Protein AF-A0AAU4E8X6-F1 (afdb_monomer)

Secondary structure (DSSP, 8-state):
--TT----SS--S-PPPTTTTT-TT--TTSHHHHHHTT--GGGS-S-SGGGS-HHHHHHHHHHHHHHHHHHHHHHHTT-HHHHHHHHHHHHHHHHHHT-HHHHHHHHHHHHHHHHHTT-HHHHHHHHHHHHHHHHHHHHHHTTT--HHHHHHHHHHHHHHHHHHHHHHHHTT-HHHHHHHHHHHHHHHHHHHHS-TTSS-GGG--TT-HHHHHHHHHHHHHHHHTT-HHHHHHHHHHHHHHHHHTTT-TTTHHHHHHHHHHHHHHHHHHHHHTT-HHHHHHHHHHHHHHS-THHHHHHHHHHHHHHHHTT-HHHHHHHHHHHHHHHHHHT-HHHHHHHHHHHHHHHHHHT-HHHHHHHHHHHHHHHHHHT-HHHHHHHHHHHHHHHHHHT-HHHHHHHHHHHHHHHHHHT-HHHHHHHHHHHHHHHHHH-S-HHHHHHHHHHHHHHHHHHGGG-S-HHHHHHHIIIIIHHHHHHHHHHHHHHT-HHHHHHHHHHHHT--EEE------TT-PPPPS-----S---GGGHHHHHTTSSSS----------------PPPPPPP--BSS-EEEEEEE--EEEESSSS-PPPPPPPPP-EESS-EEEEEEEEEEEEES--S----PPPPPPPEESS-EEEEEEEEEEEEES--S-PPPPPPP--SS-EEEEEEEEEEEEES--S----------SS-BSEEEEEEEEEEE-----TTSTT------PPPPPPPP--SS---EE----EEEE-------PPPPP-----------------TT--HHHHHHHHHHHHHTT---TT---------SEEEPPPPPEE--SS---SHHHHHHHHHHHHT--PPP---EE-SPPPBTTB-EEEEEEEEESEEEEEEEESS-SS--EEEEEPHHHHHHHHHHHHHHSSSPPTT--HHHHHHHHTSTTTTTSHHHHHHHHHHHHHHH--HHHHHHHHHHHHH-SSPPEEEEE--GGGTT--GGG-B--SS--SS--GGGGGGG-SS--BHHHH-EEEEE--TT--BPPPBPS-S-EEEES---TT--TTSTT--SS-S--TTSHHHHHHHHHHHHS--BS--SSGGGTBS-S--SHHHHHHHHSS--SEEEEES-EEPPSSSBGGG-EE--S-BTTS--SSPPBTTB--EEHHHHHHSS----BSEEEEESTTTTGGGGSSB--SHHHHHHHTT-SEEEEESSPPPPTTSSTT--HHHHHHHHHHHHHHSS-HHHHHHHHHHHHHHHHHH---GGG-HHHHTTEEEEE-TTS---B--

Radius of gyration: 36.72 Å; Cα contacts (8 Å, |Δi|>4): 2200; chains: 1; bounding box: 107×90×87 Å

Mean predicted aligned error: 18.06 Å

Foldseek 3Di:
DPPDDFADPDFPPDDDDPVCPPFPLQDCLHPVNCVVVVHDNVVRDDDQRVVDHSVRLVVLVVVLVVLVVQLVVLLLLLLLVSNLVSLVVSLVSCVNSVHVLSNLQSLLVNLVSCVVLVVLVSNLVSLVVLVVVLVVVVVVCVVGRPVVSVVSSVVSNVSSLLSVLVSCLLLQVLVSNCVSLVVQLVLLVVLCPDDVPSDPPVSHDVLSLSNLVSLLSVLSSCFLQFHLVVSLVSLVVSLVSLVVCCVPPVCNVSSVVSNLSSLLSNLLSCLLVVNLVVSLVSLVVQLVVDDALRNLVSLQVNLVSCVVVVVLVSSLVSLVVSLVSCVVVSSLQVNLVSLQSNLLSCVLVPVLVSSLVSLVSSCVSCVVSVSLVSVLSSLLSQLSSCLSVVVNVSNVVSLVVSCVSQVVSLALVSNLLSLLSVLLSVVSVVPCLPVSLLSLLLSLLLLLQSLQSNLHVLQSLLSCVQGNLLSLLLNLLSCVVVVVQQVNVVVLLQQLQWAKAFDPDDPPPPPDDDDDDPDPPDDDDDPPVPVVVVPVPDDDDDDDDDDDDDDDDDDDDDDDDADEDAEEEEAAEEEDEDEAADEDDDDDADDADDEAEYAEEYEAYEYEYYYEEADEDEDDPDDDDHDAHAYNEEYEHYEYEYEYEYEYEYEDDDADDAHEYDYAYEDYEYEYEYEYEEDYDDDDDHDDYDYDYDYADYEYEYEYEYHYDDDDPPPVPPPPDDDDPDDDDDDDDPDDYDDYDYDYDYDYDDDDPDDDDDDDDDDDDDDDDDDPDDPPPPDDDPSSVVSSVSSSVSSSDPPSSSSGHRHDRDSIGTDSRAAEDQDPVDHRPCVVSSVVSCVSSVDDDDHHPYFYFDFDDDPQAKEKEWGWADSQWIKIKIDIPVDSPDIDIDTQHPVLLVQLLVLCQQQALFDDVVGDSLVSLVRNLDCLHLVNPVNLLLSLLSNPLRPPDPVNLVVLVVSLVVGPDFHEYEYAYALSCLLPLQQSHFRFPAHDPDDDSVCSVVRDPDRHTNLNRHFYAYAHNRNQAADAAAAADAAEAAALEDAPPADCPGPQHGQAPDDDCPDLLQVLQQVSVVVHAHPPGDPGSVCRHHDLPFDPVSLLVVQVHHHQEYEHAGAWDDDPDLDQQATFDRHSAAQPDDADAHDDVGGGTCWLSNLSPDSRQAHHQYYEDHYAQQSSLSSHSHRRTPQSSNRRRHHQKYKYFRGGARGQVSDPPARLVSVQSSQQVVLSVDDHSSVSLSVVLVVLVVVCVVPRHSNSGCSRRSRIHMHGNNRTRHNYDD

Nearest PDB structures (foldseek):
  6hc2-assembly1_C  TM=4.975E-01  e=1.294E-05  Homo sapiens
  6hc2-assembly4_S  TM=5.055E-01  e=1.606E-05  Homo sapiens
  4wnd-assembly1_A  TM=5.279E-01  e=1.523E-04  Homo sapiens
  4jhr-assembly1_B  TM=5.159E-01  e=9.287E-03  Mus musculus
  4jhr-assembly1_A  TM=5.094E-01  e=9.287E-03  Mus musculus

pLDDT: mean 70.42, std 24.62, range [20.58, 98.12]

Structure (mmCIF, N/CA/C/O backbone):
data_AF-A0AAU4E8X6-F1
#
_entry.id   AF-A0AAU4E8X6-F1
#
loop_
_atom_site.group_PDB
_atom_site.id
_atom_site.type_symbol
_atom_site.label_atom_id
_atom_site.label_alt_id
_atom_site.label_comp_id
_atom_site.label_asym_id
_atom_site.label_entity_id
_atom_site.label_seq_id
_atom_site.pdbx_PDB_ins_code
_atom_site.Cartn_x
_atom_site.Cartn_y
_atom_site.Cartn_z
_atom_site.occupancy
_atom_site.B_iso_or_equiv
_atom_site.auth_seq_id
_atom_site.auth_comp_id
_atom_site.auth_asym_id
_atom_site.auth_atom_id
_atom_site.pdbx_PDB_model_num
ATOM 1 N N . MET A 1 1 ? 26.676 28.604 -13.757 1.00 35.12 1 MET A N 1
ATOM 2 C CA . MET A 1 1 ? 27.349 29.887 -14.076 1.00 35.12 1 MET A CA 1
ATOM 3 C C . MET A 1 1 ? 27.686 29.966 -15.569 1.00 35.12 1 MET A C 1
ATOM 5 O O . MET A 1 1 ? 28.837 29.772 -15.925 1.00 35.12 1 MET A O 1
ATOM 9 N N . LEU A 1 2 ? 26.696 30.227 -16.430 1.00 41.59 2 LEU A N 1
ATOM 10 C CA . LEU A 1 2 ? 26.898 30.715 -17.811 1.00 41.59 2 LEU A CA 1
ATOM 11 C C . LEU A 1 2 ? 25.705 31.579 -18.291 1.00 41.59 2 LEU A C 1
ATOM 13 O O . LEU A 1 2 ? 25.501 31.774 -19.480 1.00 41.59 2 LEU A O 1
ATOM 17 N N . ALA A 1 3 ? 24.921 32.132 -17.360 1.00 33.41 3 ALA A N 1
ATOM 18 C CA . ALA A 1 3 ? 23.996 33.209 -17.692 1.00 33.41 3 ALA A CA 1
ATOM 19 C C . ALA A 1 3 ? 24.801 34.517 -17.778 1.00 33.41 3 ALA A C 1
ATOM 21 O O . ALA A 1 3 ? 25.532 34.828 -16.836 1.00 33.41 3 ALA A O 1
ATOM 22 N N . GLY A 1 4 ? 24.667 35.266 -18.876 1.00 41.19 4 GLY A N 1
ATOM 23 C CA . GLY A 1 4 ? 25.175 36.641 -18.970 1.00 41.19 4 GLY A CA 1
ATOM 24 C C . GLY A 1 4 ? 26.539 36.863 -19.636 1.00 41.19 4 GLY A C 1
ATOM 25 O O . GLY A 1 4 ? 27.145 37.899 -19.379 1.00 41.19 4 GLY A O 1
ATOM 26 N N . PHE A 1 5 ? 27.022 35.966 -20.504 1.00 44.84 5 PHE A N 1
ATOM 27 C CA . PHE A 1 5 ? 27.976 36.388 -21.542 1.00 44.84 5 PHE A CA 1
ATOM 28 C C . PHE A 1 5 ? 27.194 36.806 -22.797 1.00 44.84 5 PHE A C 1
ATOM 30 O O . PHE A 1 5 ? 26.337 36.035 -23.234 1.00 44.84 5 PHE A O 1
ATOM 37 N N . PRO A 1 6 ? 27.459 37.989 -23.383 1.00 41.69 6 PRO A N 1
ATOM 38 C CA . PRO A 1 6 ? 26.945 38.307 -24.708 1.00 41.69 6 PRO A CA 1
ATOM 39 C C . PRO A 1 6 ? 27.606 37.382 -25.746 1.00 41.69 6 PRO A C 1
ATOM 41 O O . PRO A 1 6 ? 28.683 36.825 -25.477 1.00 41.69 6 PRO A O 1
ATOM 44 N N . PRO A 1 7 ? 27.039 37.256 -26.958 1.00 42.72 7 PRO A N 1
ATOM 45 C CA . PRO A 1 7 ? 27.847 36.806 -28.079 1.00 42.72 7 PRO A CA 1
ATOM 46 C C . PRO A 1 7 ? 28.985 37.804 -28.275 1.00 42.72 7 PRO A C 1
ATOM 48 O O . PRO A 1 7 ? 28.981 38.926 -27.750 1.00 42.72 7 PRO A O 1
ATOM 51 N N . PRO A 1 8 ? 29.861 37.478 -29.213 1.00 44.38 8 PRO A N 1
ATOM 52 C CA . PRO A 1 8 ? 30.135 38.533 -30.157 1.00 44.38 8 PRO A CA 1
ATOM 53 C C . PRO A 1 8 ? 30.053 38.035 -31.600 1.00 44.38 8 PRO A C 1
ATOM 55 O O . PRO A 1 8 ? 30.660 37.044 -31.996 1.00 44.38 8 PRO A O 1
ATOM 58 N N . LEU A 1 9 ? 29.379 38.841 -32.423 1.00 45.97 9 LEU A N 1
ATOM 59 C CA . LEU A 1 9 ? 29.583 38.880 -33.876 1.00 45.97 9 LEU A CA 1
ATOM 60 C C . LEU A 1 9 ? 30.996 39.415 -34.241 1.00 45.97 9 LEU A C 1
ATOM 62 O O . LEU A 1 9 ? 31.326 39.570 -35.413 1.00 45.97 9 LEU A O 1
ATOM 66 N N . THR A 1 10 ? 31.833 39.687 -33.233 1.00 45.53 10 THR A N 1
ATOM 67 C CA . THR A 1 10 ? 33.219 40.163 -33.289 1.00 45.53 10 THR A CA 1
ATOM 68 C C . THR A 1 10 ? 34.144 39.198 -32.524 1.00 45.53 10 THR A C 1
ATOM 70 O O . THR A 1 10 ? 34.026 39.093 -31.309 1.00 45.53 10 THR A O 1
ATOM 73 N N . PRO A 1 11 ? 35.094 38.493 -33.164 1.00 45.41 11 PRO A N 1
ATOM 74 C CA . PRO A 1 11 ? 36.005 37.591 -32.446 1.00 45.41 11 PRO A CA 1
ATOM 75 C C . PRO A 1 11 ? 36.809 38.330 -31.352 1.00 45.41 11 PRO A C 1
ATOM 77 O O . PRO A 1 11 ? 36.960 39.551 -31.439 1.00 45.41 11 PRO A O 1
ATOM 80 N N . PRO A 1 12 ? 37.341 37.622 -30.332 1.00 47.00 12 PRO A N 1
ATOM 81 C CA . PRO A 1 12 ? 38.091 38.249 -29.238 1.00 47.00 12 PRO A CA 1
ATOM 82 C C . PRO A 1 12 ? 39.259 39.112 -29.745 1.00 47.00 12 PRO A C 1
ATOM 84 O O . PRO A 1 12 ? 39.863 38.795 -30.769 1.00 47.00 12 PRO A O 1
ATOM 87 N N . ASP A 1 13 ? 39.631 40.149 -28.978 1.00 46.66 13 ASP A N 1
ATOM 88 C CA . ASP A 1 13 ? 40.619 41.208 -29.304 1.00 46.66 13 ASP A CA 1
ATOM 89 C C . ASP A 1 13 ? 42.073 40.739 -29.586 1.00 46.66 13 ASP A C 1
ATOM 91 O O . ASP A 1 13 ? 43.019 41.531 -29.591 1.00 46.66 13 ASP A O 1
ATOM 95 N N . ARG A 1 14 ? 42.295 39.439 -29.794 1.00 51.38 14 ARG A N 1
ATOM 96 C CA . ARG A 1 14 ? 43.574 38.822 -30.154 1.00 51.38 14 ARG A CA 1
ATOM 97 C C . ARG A 1 14 ? 43.381 37.889 -31.355 1.00 51.38 14 ARG A C 1
ATOM 99 O O . ARG A 1 14 ? 43.129 36.701 -31.150 1.00 51.38 14 ARG A O 1
ATOM 106 N N . PRO A 1 15 ? 43.502 38.391 -32.598 1.00 52.84 15 PRO A N 1
ATOM 107 C CA . PRO A 1 15 ? 43.502 37.526 -33.771 1.00 52.84 15 PRO A CA 1
ATOM 108 C C . PRO A 1 15 ? 44.678 36.540 -33.723 1.00 52.84 15 PRO A C 1
ATOM 110 O O . PRO A 1 15 ? 45.745 36.852 -33.188 1.00 52.84 15 PRO A O 1
ATOM 113 N N . LEU A 1 16 ? 44.492 35.361 -34.325 1.00 53.66 16 LEU A N 1
ATOM 114 C CA . LEU A 1 16 ? 45.598 34.449 -34.623 1.00 53.66 16 LEU A CA 1
ATOM 115 C C . LEU A 1 16 ? 46.654 35.169 -35.485 1.00 53.66 16 LEU A C 1
ATOM 117 O O . LEU A 1 16 ? 46.298 36.035 -36.292 1.00 53.66 16 LEU A O 1
ATOM 121 N N . PRO A 1 17 ? 47.946 34.825 -35.344 1.00 55.97 17 PRO A N 1
ATOM 122 C CA . PRO A 1 17 ? 48.989 35.434 -36.156 1.00 55.97 17 PRO A CA 1
ATOM 123 C C . PRO A 1 17 ? 48.776 35.103 -37.648 1.00 55.97 17 PRO A C 1
ATOM 125 O O . PRO A 1 17 ? 48.235 34.034 -37.956 1.00 55.97 17 PRO A O 1
ATOM 128 N N . PRO A 1 18 ? 49.189 35.976 -38.589 1.00 58.94 18 PRO A N 1
ATOM 129 C CA . PRO A 1 18 ? 48.914 35.795 -40.017 1.00 58.94 18 PRO A CA 1
ATOM 130 C C . PRO A 1 18 ? 49.424 34.473 -40.604 1.00 58.94 18 PRO A C 1
ATOM 132 O O . PRO A 1 18 ? 48.862 33.998 -41.582 1.00 58.94 18 PRO A O 1
ATOM 135 N N . GLU A 1 19 ? 50.451 33.856 -40.010 1.00 57.16 19 GLU A N 1
ATOM 136 C CA . GLU A 1 19 ? 50.973 32.553 -40.441 1.00 57.16 19 GLU A CA 1
ATOM 137 C C . GLU A 1 19 ? 50.063 31.365 -40.063 1.00 57.16 19 GLU A C 1
ATOM 139 O O . GLU A 1 19 ? 50.209 30.284 -40.630 1.00 57.16 19 GLU A O 1
ATOM 144 N N . LEU A 1 20 ? 49.130 31.550 -39.120 1.00 54.31 20 LEU A N 1
ATOM 145 C CA . LEU A 1 20 ? 48.093 30.573 -38.749 1.00 54.31 20 LEU A CA 1
ATOM 146 C C . LEU A 1 20 ? 46.707 30.946 -39.310 1.00 54.31 20 LEU A C 1
ATOM 148 O O . LEU A 1 20 ? 45.815 30.099 -39.378 1.00 54.31 20 LEU A O 1
ATOM 152 N N . ALA A 1 21 ? 46.518 32.199 -39.730 1.00 50.53 21 ALA A N 1
ATOM 153 C CA . ALA A 1 21 ? 45.272 32.696 -40.300 1.00 50.53 21 ALA A CA 1
ATOM 154 C C . ALA A 1 21 ? 44.997 32.067 -41.681 1.00 50.53 21 ALA A C 1
ATOM 156 O O . ALA A 1 21 ? 45.558 32.478 -42.695 1.00 50.53 21 ALA A O 1
ATOM 157 N N . GLY A 1 22 ? 44.104 31.074 -41.709 1.00 50.12 22 GLY A N 1
ATOM 158 C CA . GLY A 1 22 ? 43.701 30.349 -42.920 1.00 50.12 22 GLY A CA 1
ATOM 159 C C . GLY A 1 22 ? 43.987 28.846 -42.891 1.00 50.12 22 GLY A C 1
ATOM 160 O O . GLY A 1 22 ? 43.595 28.153 -43.819 1.00 50.12 22 GLY A O 1
ATOM 161 N N . SER A 1 23 ? 44.629 28.314 -41.844 1.00 54.94 23 SER A N 1
ATOM 162 C CA . SER A 1 23 ? 44.832 26.868 -41.706 1.00 54.94 23 SER A CA 1
ATOM 163 C C . SER A 1 23 ? 43.697 26.219 -40.909 1.00 54.94 23 SER A C 1
ATOM 165 O O . SER A 1 23 ? 43.648 26.325 -39.683 1.00 54.94 23 SER A O 1
ATOM 167 N N . SER A 1 24 ? 42.806 25.499 -41.596 1.00 53.38 24 SER A N 1
ATOM 168 C CA . SER A 1 24 ? 41.672 24.790 -40.981 1.00 53.38 24 SER A CA 1
ATOM 169 C C . SER A 1 24 ? 42.073 23.702 -39.967 1.00 53.38 24 SER A C 1
ATOM 171 O O . SER A 1 24 ? 41.243 23.285 -39.165 1.00 53.38 24 SER A O 1
ATOM 173 N N . SER A 1 25 ? 43.335 23.252 -39.975 1.00 52.50 25 SER A N 1
ATOM 174 C CA . SER A 1 25 ? 43.870 22.200 -39.096 1.00 52.50 25 SER A CA 1
ATOM 175 C C . SER A 1 25 ? 44.440 22.691 -37.752 1.00 52.50 25 SER A C 1
ATOM 177 O O . SER A 1 25 ? 44.902 21.879 -36.948 1.00 52.50 25 SER A O 1
ATOM 179 N N . HIS A 1 26 ? 44.398 23.999 -37.470 1.00 57.00 26 HIS A N 1
ATOM 180 C CA . HIS A 1 26 ? 44.952 24.608 -36.251 1.00 57.00 26 HIS A CA 1
ATOM 181 C C . HIS A 1 26 ? 43.859 25.042 -35.246 1.00 57.00 26 HIS A C 1
ATOM 183 O O . HIS A 1 26 ? 43.636 26.232 -35.033 1.00 57.00 26 HIS A O 1
ATOM 189 N N . GLY A 1 27 ? 43.187 24.074 -34.607 1.00 54.00 27 GLY A N 1
ATOM 190 C CA . GLY A 1 27 ? 42.225 24.320 -33.511 1.00 54.00 27 GLY A CA 1
ATOM 191 C C . GLY A 1 27 ? 42.882 24.734 -32.181 1.00 54.00 27 GLY A C 1
ATOM 192 O O . GLY A 1 27 ? 44.102 24.674 -32.047 1.00 54.00 27 GLY A O 1
ATOM 193 N N . TYR A 1 28 ? 42.102 25.134 -31.166 1.00 54.12 28 TYR A N 1
ATOM 194 C CA . TYR A 1 28 ? 42.648 25.689 -29.911 1.00 54.12 28 TYR A CA 1
ATOM 195 C C . TYR A 1 28 ? 43.607 24.752 -29.136 1.00 54.12 28 TYR A C 1
ATOM 197 O O . TYR A 1 28 ? 44.622 25.213 -28.609 1.00 54.12 28 TYR A O 1
ATOM 205 N N . ASN A 1 29 ? 43.345 23.442 -29.116 1.00 51.66 29 ASN A N 1
ATOM 206 C CA . ASN A 1 29 ? 44.218 22.447 -28.473 1.00 51.66 29 ASN A CA 1
ATOM 207 C C . ASN A 1 29 ? 45.586 22.281 -29.179 1.00 51.66 29 ASN A C 1
ATOM 209 O O . ASN A 1 29 ? 46.532 21.733 -28.603 1.00 51.66 29 ASN A O 1
ATOM 213 N N . CYS A 1 30 ? 45.732 22.806 -30.403 1.00 60.72 30 CYS A N 1
ATOM 214 C CA . CYS A 1 30 ? 46.966 22.741 -31.169 1.00 60.72 30 CYS A CA 1
ATOM 215 C C . CYS A 1 30 ? 48.140 23.370 -30.407 1.00 60.72 30 CYS A C 1
ATOM 217 O O . CYS A 1 30 ? 48.112 24.537 -30.003 1.00 60.72 30 CYS A O 1
ATOM 219 N N . ARG A 1 31 ? 49.258 22.637 -30.337 1.00 62.06 31 ARG A N 1
ATOM 220 C CA . ARG A 1 31 ? 50.497 23.105 -29.701 1.00 62.06 31 ARG A CA 1
ATOM 221 C C . ARG A 1 31 ? 50.986 24.455 -30.232 1.00 62.06 31 ARG A C 1
ATOM 223 O O . ARG A 1 31 ? 51.535 25.228 -29.451 1.00 62.06 31 ARG A O 1
ATOM 230 N N . CYS A 1 32 ? 50.797 24.754 -31.518 1.00 64.06 32 CYS A N 1
ATOM 231 C CA . CYS A 1 32 ? 51.169 26.038 -32.120 1.00 64.06 32 CYS A CA 1
ATOM 232 C C . CYS A 1 32 ? 50.355 27.200 -31.525 1.00 64.06 32 CYS A C 1
ATOM 234 O O . CYS A 1 32 ? 50.928 28.231 -31.178 1.00 64.06 32 CYS A O 1
ATOM 236 N N . VAL A 1 33 ? 49.046 27.000 -31.332 1.00 61.94 33 VAL A N 1
ATOM 237 C CA . VAL A 1 33 ? 48.128 27.983 -30.734 1.00 61.94 33 VAL A CA 1
ATOM 238 C C . VAL A 1 33 ? 48.416 28.142 -29.238 1.00 61.94 33 VAL A C 1
ATOM 240 O O . VAL A 1 33 ? 48.616 29.259 -28.761 1.00 61.94 33 VAL A O 1
ATOM 243 N N . ALA A 1 34 ? 48.558 27.035 -28.503 1.00 61.88 34 ALA A N 1
ATOM 244 C CA . ALA A 1 34 ? 48.903 27.064 -27.081 1.00 61.88 34 ALA A CA 1
ATOM 245 C C . ALA A 1 34 ? 50.251 27.771 -26.819 1.00 61.88 34 ALA A C 1
ATOM 247 O O . ALA A 1 34 ? 50.362 28.594 -25.909 1.00 61.88 34 ALA A O 1
ATOM 248 N N . THR A 1 35 ? 51.260 27.508 -27.660 1.00 63.62 35 THR A N 1
ATOM 249 C CA . THR A 1 35 ? 52.586 28.147 -27.574 1.00 63.62 35 THR A CA 1
ATOM 250 C C . THR A 1 35 ? 52.518 29.644 -27.888 1.00 63.62 35 THR A C 1
ATOM 252 O O . THR A 1 35 ? 53.163 30.430 -27.197 1.00 63.62 35 THR A O 1
ATOM 255 N N . TYR A 1 36 ? 51.711 30.058 -28.874 1.00 62.41 36 TYR A N 1
ATOM 256 C CA . TYR A 1 36 ? 51.493 31.473 -29.205 1.00 62.41 36 TYR A CA 1
ATOM 257 C C . TYR A 1 36 ? 50.908 32.264 -28.023 1.00 62.41 36 TYR A C 1
ATOM 259 O O . TYR A 1 36 ? 51.360 33.370 -27.731 1.00 62.41 36 TYR A O 1
ATOM 267 N N . PHE A 1 37 ? 49.970 31.670 -27.279 1.00 61.84 37 PHE A N 1
ATOM 268 C CA . PHE A 1 37 ? 49.402 32.270 -26.066 1.00 61.84 37 PHE A CA 1
ATOM 269 C C . PHE A 1 37 ? 50.262 32.089 -24.798 1.00 61.84 37 PHE A C 1
ATOM 271 O O . PHE A 1 37 ? 49.834 32.475 -23.710 1.00 61.84 37 PHE A O 1
ATOM 278 N N . GLY A 1 38 ? 51.477 31.536 -24.908 1.00 58.34 38 GLY A N 1
ATOM 279 C CA . GLY A 1 38 ? 52.396 31.352 -23.777 1.00 58.34 38 GLY A CA 1
ATOM 280 C C . GLY A 1 38 ? 51.980 30.259 -22.785 1.00 58.34 38 GLY A C 1
ATOM 281 O O . GLY A 1 38 ? 52.474 30.229 -21.656 1.00 58.34 38 GLY A O 1
ATOM 282 N N . LEU A 1 39 ? 51.075 29.361 -23.181 1.00 59.69 39 LEU A N 1
ATOM 283 C CA . LEU A 1 39 ? 50.635 28.228 -22.369 1.00 59.69 39 LEU A CA 1
ATOM 284 C C . LEU A 1 39 ? 51.680 27.106 -22.432 1.00 59.69 39 LEU A C 1
ATOM 286 O O . LEU A 1 39 ? 52.252 26.837 -23.486 1.00 59.69 39 LEU A O 1
ATOM 290 N N . ASN A 1 40 ? 51.927 26.420 -21.311 1.00 54.88 40 ASN A N 1
ATOM 291 C CA . ASN A 1 40 ? 52.884 25.313 -21.276 1.00 54.88 40 ASN A CA 1
ATOM 292 C C . ASN A 1 40 ? 52.321 24.093 -22.041 1.00 54.88 40 ASN A C 1
ATOM 294 O O . ASN A 1 40 ? 51.350 23.491 -21.571 1.00 54.88 40 ASN A O 1
ATOM 298 N N . PRO A 1 41 ? 52.925 23.682 -23.174 1.00 51.75 41 PRO A N 1
ATOM 299 C CA . PRO A 1 41 ? 52.357 22.645 -24.028 1.00 51.75 41 PRO A CA 1
ATOM 300 C C . PRO A 1 41 ? 52.475 21.227 -23.455 1.00 51.75 41 PRO A C 1
ATOM 302 O O . PRO A 1 41 ? 51.824 20.326 -23.967 1.00 51.75 41 PRO A O 1
ATOM 305 N N . ALA A 1 42 ? 53.260 21.001 -22.394 1.00 46.88 42 ALA A N 1
ATOM 306 C CA . ALA A 1 42 ? 53.592 19.665 -21.880 1.00 46.88 42 ALA A CA 1
ATOM 307 C C . ALA A 1 42 ? 52.416 18.856 -21.275 1.00 46.88 42 ALA A C 1
ATOM 309 O O . ALA A 1 42 ? 52.634 17.756 -20.772 1.00 46.88 42 ALA A O 1
ATOM 310 N N . ARG A 1 43 ? 51.185 19.389 -21.285 1.00 50.41 43 ARG A N 1
ATOM 311 C CA . ARG A 1 43 ? 49.953 18.660 -20.920 1.00 50.41 43 ARG A CA 1
ATOM 312 C C . ARG A 1 43 ? 49.111 18.213 -22.118 1.00 50.41 43 ARG A C 1
ATOM 314 O O . ARG A 1 43 ? 48.202 17.414 -21.923 1.00 50.41 43 ARG A O 1
ATOM 321 N N . TYR A 1 44 ? 49.400 18.708 -23.318 1.00 50.91 44 TYR A N 1
ATOM 322 C CA . TYR A 1 44 ? 48.745 18.278 -24.551 1.00 50.91 44 TYR A CA 1
ATOM 323 C C . TYR A 1 44 ? 49.618 17.196 -25.199 1.00 50.91 44 TYR A C 1
ATOM 325 O O . TYR A 1 44 ? 50.838 17.355 -25.282 1.00 50.91 44 TYR A O 1
ATOM 333 N N . GLY A 1 45 ? 49.005 16.068 -25.571 1.00 50.66 45 GLY A N 1
ATOM 334 C CA . GLY A 1 45 ? 49.710 14.877 -26.059 1.00 50.66 45 GLY A CA 1
ATOM 335 C C . GLY A 1 45 ? 50.483 15.099 -27.364 1.00 50.66 45 GLY A C 1
ATOM 336 O O . GLY A 1 45 ? 50.391 16.151 -27.997 1.00 50.66 45 GLY A O 1
ATOM 337 N N . GLU A 1 46 ? 51.258 14.096 -27.782 1.00 45.25 46 GLU A N 1
ATOM 338 C CA . GLU A 1 46 ? 52.100 14.170 -28.984 1.00 45.25 46 GLU A CA 1
ATOM 339 C C . GLU A 1 46 ? 51.271 14.172 -30.291 1.00 45.25 46 GLU A C 1
ATOM 341 O O . GLU A 1 46 ? 51.081 13.145 -30.928 1.00 45.25 46 GLU A O 1
ATOM 346 N N . LEU A 1 47 ? 50.788 15.370 -30.649 1.00 58.34 47 LEU A N 1
ATOM 347 C CA . LEU A 1 47 ? 50.388 15.903 -31.964 1.00 58.34 47 LEU A CA 1
ATOM 348 C C . LEU A 1 47 ? 49.826 14.951 -33.043 1.00 58.34 47 LEU A C 1
ATOM 350 O O . LEU A 1 47 ? 50.578 14.192 -33.654 1.00 58.34 47 LEU A O 1
ATOM 354 N N . PRO A 1 48 ? 48.566 15.192 -33.461 1.00 57.09 48 PRO A N 1
ATOM 355 C CA . PRO A 1 48 ? 48.098 14.788 -34.789 1.00 57.09 48 PRO A CA 1
ATOM 356 C C . PRO A 1 48 ? 47.630 15.949 -35.699 1.00 57.09 48 PRO A C 1
ATOM 358 O O . PRO A 1 48 ? 48.018 15.985 -36.867 1.00 57.09 48 PRO A O 1
ATOM 361 N N . ALA A 1 49 ? 46.838 16.914 -35.209 1.00 58.75 49 ALA A N 1
ATOM 362 C CA . ALA A 1 49 ? 46.071 17.817 -36.080 1.00 58.75 49 ALA A CA 1
ATOM 363 C C . ALA A 1 49 ? 46.920 18.810 -36.901 1.00 58.75 49 ALA A C 1
ATOM 365 O O . ALA A 1 49 ? 46.744 18.912 -38.112 1.00 58.75 49 ALA A O 1
ATOM 366 N N . CYS A 1 50 ? 47.894 19.495 -36.291 1.00 60.97 50 CYS A N 1
ATOM 367 C CA . CYS A 1 50 ? 48.689 20.522 -36.989 1.00 60.97 50 CYS A CA 1
ATOM 368 C C . CYS A 1 50 ? 49.728 19.979 -37.981 1.00 60.97 50 CYS A C 1
ATOM 370 O O . CYS A 1 50 ? 50.391 20.755 -38.664 1.00 60.97 50 CYS A O 1
ATOM 372 N N . SER A 1 51 ? 49.902 18.657 -38.039 1.00 66.88 51 SER A N 1
ATOM 373 C CA . SER A 1 51 ? 50.671 17.976 -39.086 1.00 66.88 51 SER A CA 1
ATOM 374 C C . SER A 1 51 ? 49.825 17.584 -40.301 1.00 66.88 51 SER A C 1
ATOM 376 O O . SER A 1 51 ? 50.390 17.126 -41.289 1.00 66.88 51 SER A O 1
ATOM 378 N N . LEU A 1 52 ? 48.500 17.763 -40.248 1.00 70.19 52 LEU A N 1
ATOM 379 C CA . LEU A 1 52 ? 47.597 17.490 -41.365 1.00 70.19 52 LEU A CA 1
ATOM 380 C C . LEU A 1 52 ? 47.557 18.674 -42.333 1.00 70.19 52 LEU A C 1
ATOM 382 O O . LEU A 1 52 ? 47.401 19.833 -41.928 1.00 70.19 52 LEU A O 1
ATOM 386 N N . THR A 1 53 ? 47.603 18.366 -43.627 1.00 78.38 53 THR A N 1
ATOM 387 C CA . THR A 1 53 ? 47.187 19.310 -44.666 1.00 78.38 53 THR A CA 1
ATOM 388 C C . THR A 1 53 ? 45.686 19.593 -44.568 1.00 78.38 53 THR A C 1
ATOM 390 O O . THR A 1 53 ? 44.911 18.801 -44.033 1.00 78.38 53 THR A O 1
ATOM 393 N N . GLU A 1 54 ? 45.248 20.717 -45.135 1.00 70.81 54 GLU A N 1
ATOM 394 C CA . GLU A 1 54 ? 43.830 21.096 -45.176 1.00 70.81 54 GLU A CA 1
ATOM 395 C C . GLU A 1 54 ? 42.942 20.016 -45.822 1.00 70.81 54 GLU A C 1
ATOM 397 O O . GLU A 1 54 ? 41.839 19.757 -45.339 1.00 70.81 54 GLU A O 1
ATOM 402 N N . ALA A 1 55 ? 43.436 19.338 -46.863 1.00 78.50 55 ALA A N 1
ATOM 403 C CA . ALA A 1 55 ? 42.725 18.246 -47.526 1.00 78.50 55 ALA A CA 1
ATOM 404 C C . ALA A 1 55 ? 42.600 16.994 -46.637 1.00 78.50 55 ALA A C 1
ATOM 406 O O . ALA A 1 55 ? 41.541 16.371 -46.603 1.00 78.50 55 ALA A O 1
ATOM 407 N N . GLU A 1 56 ? 43.647 16.641 -45.885 1.00 80.81 56 GLU A N 1
ATOM 408 C CA . GLU A 1 56 ? 43.608 15.523 -44.933 1.00 80.81 56 GLU A CA 1
ATOM 409 C C . GLU A 1 56 ? 42.691 15.828 -43.743 1.00 80.81 56 GLU A C 1
ATOM 411 O O .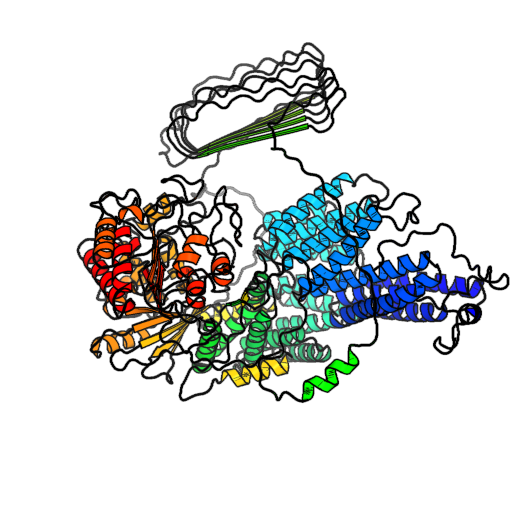 GLU A 1 56 ? 41.927 14.960 -43.324 1.00 80.81 56 GLU A O 1
ATOM 416 N N . TYR A 1 57 ? 42.710 17.064 -43.232 1.00 79.75 57 TYR A N 1
ATOM 417 C CA . TYR A 1 57 ? 41.819 17.499 -42.154 1.00 79.75 57 TYR A CA 1
ATOM 418 C C . TYR A 1 57 ? 40.344 17.434 -42.579 1.00 79.75 57 TYR A C 1
ATOM 420 O O . TYR A 1 57 ? 39.533 16.816 -41.891 1.00 79.75 57 TYR A O 1
ATOM 428 N N . HIS A 1 58 ? 39.996 17.996 -43.744 1.00 81.31 58 HIS A N 1
ATOM 429 C CA . HIS A 1 58 ? 38.632 17.912 -44.278 1.00 81.31 58 HIS A CA 1
ATOM 430 C C . HIS A 1 58 ? 38.215 16.466 -44.583 1.00 81.31 58 HIS A C 1
ATOM 432 O O . HIS A 1 58 ? 37.085 16.090 -44.279 1.00 81.31 58 HIS A O 1
ATOM 438 N N . GLY A 1 59 ? 39.115 15.636 -45.123 1.00 87.12 59 GLY A N 1
ATOM 439 C CA . GLY A 1 59 ? 38.841 14.218 -45.372 1.00 87.12 59 GLY A CA 1
ATOM 440 C C . GLY A 1 59 ? 38.496 13.446 -44.095 1.00 87.12 59 GLY A C 1
ATOM 441 O O . GLY A 1 59 ? 37.521 12.700 -44.076 1.00 87.12 59 GLY A O 1
ATOM 442 N N . LEU A 1 60 ? 39.239 13.677 -43.008 1.00 87.19 60 LEU A N 1
ATOM 443 C CA . LEU A 1 60 ? 38.960 13.071 -41.700 1.00 87.19 60 LEU A CA 1
ATOM 444 C C . LEU A 1 60 ? 37.689 13.619 -41.041 1.00 87.19 60 LEU A C 1
ATOM 446 O O . LEU A 1 60 ? 37.020 12.882 -40.319 1.00 87.19 60 LEU A O 1
ATOM 450 N N . LEU A 1 61 ? 37.337 14.884 -41.286 1.00 83.81 61 LEU A N 1
ATOM 451 C CA . LEU A 1 61 ? 36.089 15.470 -40.796 1.00 83.81 61 LEU A CA 1
ATOM 452 C C . LEU A 1 61 ? 34.867 14.856 -41.499 1.00 83.81 61 LEU A C 1
ATOM 454 O O . LEU A 1 61 ? 33.894 14.515 -40.831 1.00 83.81 61 LEU A O 1
ATOM 458 N N . VAL A 1 62 ? 34.938 14.647 -42.820 1.00 90.38 62 VAL A N 1
ATOM 459 C CA . VAL A 1 62 ? 33.912 13.905 -43.578 1.00 90.38 62 VAL A CA 1
ATOM 460 C C . VAL A 1 62 ? 33.831 12.454 -43.094 1.00 90.38 62 VAL A C 1
ATOM 462 O O . VAL A 1 62 ? 32.739 11.987 -42.785 1.00 90.38 62 VAL A O 1
ATOM 465 N N . GLU A 1 63 ? 34.971 11.774 -42.909 1.00 93.31 63 GLU A N 1
ATOM 466 C CA . GLU A 1 63 ? 35.004 10.413 -42.350 1.00 93.31 63 GLU A CA 1
ATOM 467 C C . GLU A 1 63 ? 34.336 10.346 -40.963 1.00 93.31 63 GLU A C 1
ATOM 469 O O . GLU A 1 63 ? 33.611 9.397 -40.675 1.00 93.31 63 GLU A O 1
ATOM 474 N N . ALA A 1 64 ? 34.532 11.354 -40.105 1.00 88.62 64 ALA A N 1
ATOM 475 C CA . ALA A 1 64 ? 33.899 11.408 -38.787 1.00 88.62 64 ALA A CA 1
ATOM 476 C C . ALA A 1 64 ? 32.369 11.572 -38.868 1.00 88.62 64 ALA A C 1
ATOM 478 O O . ALA A 1 64 ? 31.656 10.934 -38.091 1.00 88.62 64 ALA A O 1
ATOM 479 N N . VAL A 1 65 ? 31.862 12.369 -39.817 1.00 89.56 65 VAL A N 1
ATOM 480 C CA . VAL A 1 65 ? 30.417 12.524 -40.072 1.00 89.56 65 VAL A CA 1
ATOM 481 C C . VAL A 1 65 ? 29.813 11.228 -40.619 1.00 89.56 65 VAL A C 1
ATOM 483 O O . VAL A 1 65 ? 28.787 10.780 -40.108 1.00 89.56 65 VAL A O 1
ATOM 486 N N . ASP A 1 66 ? 30.469 10.580 -41.585 1.00 92.19 66 ASP A N 1
ATOM 487 C CA . ASP A 1 66 ? 30.025 9.294 -42.140 1.00 92.19 66 ASP A CA 1
ATOM 488 C C . ASP A 1 66 ? 29.997 8.196 -41.061 1.00 92.19 66 ASP A C 1
ATOM 490 O O . ASP A 1 66 ? 29.028 7.442 -40.951 1.00 92.19 66 ASP A O 1
ATOM 494 N N . VAL A 1 67 ? 31.029 8.138 -40.209 1.00 93.75 67 VAL A N 1
ATOM 495 C CA . VAL A 1 67 ? 31.099 7.210 -39.069 1.00 93.75 67 VAL A CA 1
ATOM 496 C C . VAL A 1 67 ? 30.006 7.500 -38.038 1.00 93.75 67 VAL A C 1
ATOM 498 O O . VAL A 1 67 ? 29.409 6.550 -37.533 1.00 93.75 67 VAL A O 1
ATOM 501 N N . GLN A 1 68 ? 29.686 8.767 -37.745 1.00 91.69 68 GLN A N 1
ATOM 502 C CA . GLN A 1 68 ? 28.568 9.099 -36.853 1.00 91.69 68 GLN A CA 1
ATOM 503 C C . GLN A 1 68 ? 27.212 8.726 -37.475 1.00 91.69 68 GLN A C 1
ATOM 505 O O . GLN A 1 68 ? 26.339 8.210 -36.778 1.00 91.69 68 GLN A O 1
ATOM 510 N N . GLY A 1 69 ? 27.029 8.942 -38.781 1.00 90.75 69 GLY A N 1
ATOM 511 C CA . GLY A 1 69 ? 25.824 8.534 -39.509 1.00 90.75 69 GLY A CA 1
ATOM 512 C C . GLY A 1 69 ? 25.625 7.015 -39.509 1.00 90.75 69 GLY A C 1
ATOM 513 O O . GLY A 1 69 ? 24.512 6.533 -39.297 1.00 90.75 69 GLY A O 1
ATOM 514 N N . GLU A 1 70 ? 26.708 6.251 -39.674 1.00 92.44 70 GLU A N 1
ATOM 515 C CA . GLU A 1 70 ? 26.706 4.794 -39.517 1.00 92.44 70 GLU A CA 1
ATOM 516 C C . GLU A 1 70 ? 26.368 4.387 -38.076 1.00 92.44 70 GLU A C 1
ATOM 518 O O . GLU A 1 70 ? 25.472 3.573 -37.861 1.00 92.44 70 GLU A O 1
ATOM 523 N N . ALA A 1 71 ? 27.023 4.996 -37.081 1.00 91.06 71 ALA A N 1
ATOM 524 C CA . ALA A 1 71 ? 26.792 4.714 -35.666 1.00 91.06 71 ALA A CA 1
ATOM 525 C C . ALA A 1 71 ? 25.328 4.950 -35.258 1.00 91.06 71 ALA A C 1
ATOM 527 O O . ALA A 1 71 ? 24.733 4.095 -34.603 1.00 91.06 71 ALA A O 1
ATOM 528 N N . LYS A 1 72 ? 24.719 6.052 -35.718 1.00 88.12 72 LYS A N 1
ATOM 529 C CA . LYS A 1 72 ? 23.302 6.373 -35.487 1.00 88.12 72 LYS A CA 1
ATOM 530 C C . LYS A 1 72 ? 22.352 5.392 -36.175 1.00 88.12 72 LYS A C 1
ATOM 532 O O . LYS A 1 72 ? 21.326 5.044 -35.596 1.00 88.12 72 LYS A O 1
ATOM 537 N N . ARG A 1 73 ? 22.692 4.890 -37.370 1.00 87.56 73 ARG A N 1
ATOM 538 C CA . ARG A 1 73 ? 21.898 3.852 -38.052 1.00 87.56 73 ARG A CA 1
ATOM 539 C C . ARG A 1 73 ? 21.945 2.518 -37.301 1.00 87.56 73 ARG A C 1
ATOM 541 O O . ARG A 1 73 ? 20.910 1.886 -37.121 1.00 87.56 73 ARG A O 1
ATOM 548 N N . LEU A 1 74 ? 23.128 2.121 -36.831 1.00 86.12 74 LEU A N 1
ATOM 549 C CA . LEU A 1 74 ? 23.323 0.908 -36.030 1.00 86.12 74 LEU A CA 1
ATOM 550 C C . LEU A 1 74 ? 22.614 1.021 -34.671 1.00 86.12 74 LEU A C 1
ATOM 552 O O . LEU A 1 74 ? 21.915 0.093 -34.273 1.00 86.12 74 LEU A O 1
ATOM 556 N N . ALA A 1 75 ? 22.692 2.183 -34.017 1.00 82.62 75 ALA A N 1
ATOM 557 C CA . ALA A 1 75 ? 21.939 2.491 -32.803 1.00 82.62 75 ALA A CA 1
ATOM 558 C C . ALA A 1 75 ? 20.417 2.390 -33.013 1.00 82.62 75 ALA A C 1
ATOM 560 O O . ALA A 1 75 ? 19.733 1.759 -32.212 1.00 82.62 75 ALA A O 1
ATOM 561 N N . ALA A 1 76 ? 19.886 2.934 -34.115 1.00 78.25 76 ALA A N 1
ATOM 562 C CA . ALA A 1 76 ? 18.462 2.840 -34.450 1.00 78.25 76 ALA A CA 1
ATOM 563 C C . ALA A 1 76 ? 17.989 1.395 -34.718 1.00 78.25 76 ALA A C 1
ATOM 565 O O . ALA A 1 76 ? 16.840 1.067 -34.436 1.00 78.25 76 ALA A O 1
ATOM 566 N N . ALA A 1 77 ? 18.872 0.517 -35.209 1.00 75.81 77 ALA A N 1
ATOM 567 C CA . ALA A 1 77 ? 18.620 -0.923 -35.338 1.00 75.81 77 ALA A CA 1
ATOM 568 C C . ALA A 1 77 ? 18.861 -1.721 -34.031 1.00 75.81 77 ALA A C 1
ATOM 570 O O . ALA A 1 77 ? 18.625 -2.930 -33.992 1.00 75.81 77 ALA A O 1
ATOM 571 N N . ARG A 1 78 ? 19.335 -1.051 -32.970 1.00 73.81 78 ARG A N 1
ATOM 572 C CA . ARG A 1 78 ? 19.888 -1.615 -31.725 1.00 73.81 78 ARG A CA 1
ATOM 573 C C . ARG A 1 78 ? 21.049 -2.606 -31.918 1.00 73.81 78 ARG A C 1
ATOM 575 O O . ARG A 1 78 ? 21.214 -3.511 -31.104 1.00 73.81 78 ARG A O 1
ATOM 582 N N . ASP A 1 79 ? 21.888 -2.439 -32.943 1.00 81.00 79 ASP A N 1
ATOM 583 C CA . ASP A 1 79 ? 23.215 -3.080 -32.982 1.00 81.00 79 ASP A CA 1
ATOM 584 C C . ASP A 1 79 ? 24.168 -2.308 -32.057 1.00 81.00 79 ASP A C 1
ATOM 586 O O . ASP A 1 79 ? 24.932 -1.434 -32.479 1.00 81.00 79 ASP A O 1
ATOM 590 N N . VAL A 1 80 ? 24.089 -2.625 -30.763 1.00 78.88 80 VAL A N 1
ATOM 591 C CA . VAL A 1 80 ? 24.883 -1.999 -29.696 1.00 78.88 80 VAL A CA 1
ATOM 592 C C . VAL A 1 80 ? 26.377 -2.177 -29.961 1.00 78.88 80 VAL A C 1
ATOM 594 O O . VAL A 1 80 ? 27.150 -1.230 -29.820 1.00 78.88 80 VAL A O 1
ATOM 597 N N . THR A 1 81 ? 26.794 -3.365 -30.407 1.00 82.31 81 THR A N 1
ATOM 598 C CA . THR A 1 81 ? 28.210 -3.681 -30.651 1.00 82.31 81 THR A CA 1
ATOM 599 C C . THR A 1 81 ? 28.741 -2.990 -31.913 1.00 82.31 81 THR A C 1
ATOM 601 O O . THR A 1 81 ? 29.896 -2.558 -31.971 1.00 82.31 81 THR A O 1
ATOM 604 N N . GLY A 1 82 ? 27.924 -2.862 -32.956 1.00 86.62 82 GLY A N 1
ATOM 605 C CA . GLY A 1 82 ? 28.208 -2.046 -34.134 1.00 86.62 82 GLY A CA 1
ATOM 606 C C . GLY A 1 82 ? 28.331 -0.565 -33.789 1.00 86.62 82 GLY A C 1
ATOM 607 O O . GLY A 1 82 ? 29.364 0.038 -34.087 1.00 86.62 82 GLY A O 1
ATOM 608 N N . ALA A 1 83 ? 27.334 -0.005 -33.101 1.00 88.69 83 ALA A N 1
ATOM 609 C CA . ALA A 1 83 ? 27.331 1.387 -32.661 1.00 88.69 83 ALA A CA 1
ATOM 610 C C . ALA A 1 83 ? 28.546 1.701 -31.769 1.00 88.69 83 ALA A C 1
ATOM 612 O O . ALA A 1 83 ? 29.279 2.644 -32.057 1.00 88.69 83 ALA A O 1
ATOM 613 N N . GLN A 1 84 ? 28.845 0.866 -30.765 1.00 88.25 84 GLN A N 1
ATOM 614 C CA . GLN A 1 84 ? 30.042 0.994 -29.921 1.00 88.25 84 GLN A CA 1
ATOM 615 C C . GLN A 1 84 ? 31.342 1.025 -30.737 1.00 88.25 84 GLN A C 1
ATOM 617 O O . GLN A 1 84 ? 32.202 1.870 -30.488 1.00 88.25 84 GLN A O 1
ATOM 622 N N . ARG A 1 85 ? 31.494 0.145 -31.738 1.00 90.94 85 ARG A N 1
ATOM 623 C CA . ARG A 1 85 ? 32.681 0.131 -32.613 1.00 90.94 85 ARG A CA 1
ATOM 624 C C . ARG A 1 85 ? 32.794 1.400 -33.459 1.00 90.94 85 ARG A C 1
ATOM 626 O O . ARG A 1 85 ? 33.897 1.932 -33.584 1.00 90.94 85 ARG A O 1
ATOM 633 N N . GLN A 1 86 ? 31.688 1.907 -34.006 1.00 94.62 86 GLN A N 1
ATOM 634 C CA . GLN A 1 86 ? 31.711 3.156 -34.775 1.00 94.62 86 GLN A CA 1
ATOM 635 C C . GLN A 1 86 ? 31.942 4.378 -33.877 1.00 94.62 86 GLN A C 1
ATOM 637 O O . GLN A 1 86 ? 32.777 5.207 -34.219 1.00 94.62 86 GLN A O 1
ATOM 642 N N . TYR A 1 87 ? 31.337 4.466 -32.690 1.00 93.50 87 TYR A N 1
ATOM 643 C CA . TYR A 1 87 ? 31.626 5.546 -31.738 1.00 93.50 87 TYR A CA 1
ATOM 644 C C . TYR A 1 87 ? 33.065 5.491 -31.202 1.00 93.50 87 TYR A C 1
ATOM 646 O O . TYR A 1 87 ? 33.712 6.529 -31.069 1.00 93.50 87 TYR A O 1
ATOM 654 N N . ALA A 1 88 ? 33.642 4.302 -30.995 1.00 91.75 88 ALA A N 1
ATOM 655 C CA . ALA A 1 88 ? 35.066 4.163 -30.685 1.00 91.75 88 ALA A CA 1
ATOM 656 C C . ALA A 1 88 ? 35.965 4.664 -31.834 1.00 91.75 88 ALA A C 1
ATOM 658 O O . ALA A 1 88 ? 36.944 5.370 -31.583 1.00 91.75 88 ALA A O 1
ATOM 659 N N . ARG A 1 89 ? 35.614 4.373 -33.096 1.00 94.00 89 ARG A N 1
ATOM 660 C CA . ARG A 1 89 ? 36.293 4.931 -34.280 1.00 94.00 89 ARG A CA 1
ATOM 661 C C . ARG A 1 89 ? 36.108 6.449 -34.382 1.00 94.00 89 ARG A C 1
ATOM 663 O O . ARG A 1 89 ? 37.077 7.152 -34.652 1.00 94.00 89 ARG A O 1
ATOM 670 N N . MET A 1 90 ? 34.913 6.968 -34.102 1.00 93.50 90 MET A N 1
ATOM 671 C CA . MET A 1 90 ? 34.628 8.405 -34.060 1.00 93.50 90 MET A CA 1
ATOM 672 C C . MET A 1 90 ? 35.510 9.108 -33.023 1.00 93.50 90 MET A C 1
ATOM 674 O O . MET A 1 90 ? 36.092 10.140 -33.334 1.00 93.50 90 MET A O 1
ATOM 678 N N . ARG A 1 91 ? 35.715 8.516 -31.838 1.00 90.94 91 ARG A N 1
ATOM 679 C CA . ARG A 1 91 ? 36.656 9.035 -30.828 1.00 90.94 91 ARG A CA 1
ATOM 680 C C . ARG A 1 91 ? 38.117 8.995 -31.286 1.00 90.94 91 ARG A C 1
ATOM 682 O O . ARG A 1 91 ? 38.861 9.933 -31.016 1.00 90.94 91 ARG A O 1
ATOM 689 N N . GLN A 1 92 ? 38.540 7.963 -32.020 1.00 90.12 92 GLN A N 1
ATOM 690 C CA . GLN A 1 92 ? 39.881 7.928 -32.626 1.00 90.12 92 GLN A CA 1
ATOM 691 C C . GLN A 1 92 ? 40.063 9.030 -33.683 1.00 90.12 92 GLN A C 1
ATOM 693 O O . GLN A 1 92 ? 41.118 9.662 -33.734 1.00 90.12 92 GLN A O 1
ATOM 698 N N . LEU A 1 93 ? 39.040 9.294 -34.503 1.00 89.12 93 LEU A N 1
ATOM 699 C CA . LEU A 1 93 ? 39.034 10.399 -35.468 1.00 89.12 93 LEU A CA 1
ATOM 700 C C . LEU A 1 93 ? 39.025 11.760 -34.760 1.00 89.12 93 LEU A C 1
ATOM 702 O O . LEU A 1 93 ? 39.839 12.613 -35.096 1.00 89.12 93 LEU A O 1
ATOM 706 N N . ALA A 1 94 ? 38.198 11.931 -33.727 1.00 84.25 94 ALA A N 1
ATOM 707 C CA . ALA A 1 94 ? 38.155 13.120 -32.878 1.00 84.25 94 ALA A CA 1
ATOM 708 C C . ALA A 1 94 ? 39.523 13.422 -32.246 1.00 84.25 94 ALA A C 1
ATOM 710 O O . ALA A 1 94 ? 39.988 14.557 -32.305 1.00 84.25 94 ALA A O 1
ATOM 711 N N . HIS A 1 95 ? 40.221 12.403 -31.732 1.00 79.88 95 HIS A N 1
ATOM 712 C CA . HIS A 1 95 ? 41.573 12.556 -31.194 1.00 79.88 95 HIS A CA 1
ATOM 713 C C . HIS A 1 95 ? 42.598 12.944 -32.276 1.00 79.88 95 HIS A C 1
ATOM 715 O O . HIS A 1 95 ? 43.441 13.802 -32.038 1.00 79.88 95 HIS A O 1
ATOM 721 N N . ARG A 1 96 ? 42.503 12.379 -33.491 1.00 80.56 96 ARG A N 1
ATOM 722 C CA . ARG A 1 96 ? 43.358 12.758 -34.638 1.00 80.56 96 ARG A CA 1
ATOM 723 C C . ARG A 1 96 ? 43.089 14.176 -35.158 1.00 80.56 96 ARG A C 1
ATOM 725 O O . ARG A 1 96 ? 44.012 14.829 -35.636 1.00 80.56 96 ARG A O 1
ATOM 732 N N . LEU A 1 97 ? 41.842 14.629 -35.077 1.00 76.62 97 LEU A N 1
ATOM 733 C CA . LEU A 1 97 ? 41.403 15.980 -35.434 1.00 76.62 97 LEU A CA 1
ATOM 734 C C . LEU A 1 97 ? 41.637 17.003 -34.309 1.00 76.62 97 LEU A C 1
ATOM 736 O O . LEU A 1 97 ? 41.524 18.199 -34.565 1.00 76.62 97 LEU A O 1
ATOM 740 N N . ASP A 1 98 ? 41.963 16.539 -33.097 1.00 72.31 98 ASP A N 1
ATOM 741 C CA . ASP A 1 98 ? 42.073 17.333 -31.865 1.00 72.31 98 ASP A CA 1
ATOM 742 C C . ASP A 1 98 ? 40.757 18.061 -31.491 1.00 72.31 98 ASP A C 1
ATOM 744 O O . ASP A 1 98 ? 40.737 19.209 -31.044 1.00 72.31 98 ASP A O 1
ATOM 748 N N . ARG A 1 99 ? 39.626 17.375 -31.723 1.00 76.00 99 ARG A N 1
ATOM 749 C CA . ARG A 1 99 ? 38.249 17.901 -31.668 1.00 76.00 99 ARG A CA 1
ATOM 750 C C . ARG A 1 99 ? 37.441 17.288 -30.527 1.00 76.00 99 ARG A C 1
ATOM 752 O O . ARG A 1 99 ? 36.827 16.230 -30.667 1.00 76.00 99 ARG A O 1
ATOM 759 N N . THR A 1 100 ? 37.435 17.960 -29.378 1.00 75.81 100 THR A N 1
ATOM 760 C CA . THR A 1 100 ? 36.762 17.465 -28.165 1.00 75.81 100 THR A CA 1
ATOM 761 C C . THR A 1 100 ? 35.230 17.491 -28.259 1.00 75.81 100 THR A C 1
ATOM 763 O O . THR A 1 100 ? 34.566 16.716 -27.578 1.00 75.81 100 THR A O 1
ATOM 766 N N . ASP A 1 101 ? 34.657 18.322 -29.131 1.00 76.50 101 ASP A N 1
ATOM 767 C CA . ASP A 1 101 ? 33.227 18.324 -29.454 1.00 76.50 101 ASP A CA 1
ATOM 768 C C . ASP A 1 101 ? 32.776 17.005 -30.105 1.00 76.50 101 ASP A C 1
ATOM 770 O O . ASP A 1 101 ? 31.757 16.444 -29.708 1.00 76.50 101 ASP A O 1
ATOM 774 N N . LEU A 1 102 ? 33.573 16.458 -31.031 1.00 84.88 102 LEU A N 1
ATOM 775 C CA . LEU A 1 102 ? 33.308 15.157 -31.656 1.00 84.88 102 LEU A CA 1
ATOM 776 C C . LEU A 1 102 ? 33.494 13.991 -30.672 1.00 84.88 102 LEU A C 1
ATOM 778 O O . LEU A 1 102 ? 32.750 13.013 -30.732 1.00 84.88 102 LEU A O 1
ATOM 782 N N . GLU A 1 103 ? 34.456 14.084 -29.748 1.00 86.06 103 GLU A N 1
ATOM 783 C CA . GLU A 1 103 ? 34.613 13.074 -28.696 1.00 86.06 103 GLU A CA 1
ATOM 784 C C . GLU A 1 103 ? 33.433 13.088 -27.714 1.00 86.06 103 GLU A C 1
ATOM 786 O O . GLU A 1 103 ? 32.898 12.025 -27.398 1.00 86.06 103 GLU A O 1
ATOM 791 N N . LEU A 1 104 ? 32.989 14.267 -27.267 1.00 87.06 104 LEU A N 1
ATOM 792 C CA . LEU A 1 104 ? 31.836 14.379 -26.373 1.00 87.06 104 LEU A CA 1
ATOM 793 C C . LEU A 1 104 ? 30.541 13.923 -27.043 1.00 87.06 104 LEU A C 1
ATOM 795 O O . LEU A 1 104 ? 29.790 13.194 -26.401 1.00 87.06 104 LEU A O 1
ATOM 799 N N . ALA A 1 105 ? 30.330 14.251 -28.322 1.00 89.38 105 ALA A N 1
ATOM 800 C CA . ALA A 1 105 ? 29.195 13.751 -29.096 1.00 89.38 105 ALA A CA 1
ATOM 801 C C . ALA A 1 105 ? 29.193 12.215 -29.182 1.00 89.38 105 ALA A C 1
ATOM 803 O O . ALA A 1 105 ? 28.155 11.585 -29.004 1.00 89.38 105 ALA A O 1
ATOM 804 N N . ALA A 1 106 ? 30.358 11.592 -29.392 1.00 91.75 106 ALA A N 1
ATOM 805 C CA . ALA A 1 106 ? 30.469 10.136 -29.429 1.00 91.75 106 ALA A CA 1
ATOM 806 C C . ALA A 1 106 ? 30.180 9.473 -28.068 1.00 91.75 106 ALA A C 1
ATOM 808 O O . ALA A 1 106 ? 29.619 8.380 -28.030 1.00 91.75 106 ALA A O 1
ATOM 809 N N . VAL A 1 107 ? 30.559 10.105 -26.949 1.00 92.94 107 VAL A N 1
ATOM 810 C CA . VAL A 1 107 ? 30.313 9.565 -25.597 1.00 92.94 107 VAL A CA 1
ATOM 811 C C . VAL A 1 107 ? 28.868 9.808 -25.134 1.00 92.94 107 VAL A C 1
ATOM 813 O O . VAL A 1 107 ? 28.295 8.929 -24.493 1.00 92.94 107 VAL A O 1
ATOM 816 N N . SER A 1 108 ? 28.246 10.943 -25.471 1.00 92.69 108 SER A N 1
ATOM 817 C CA . SER A 1 108 ? 26.837 11.216 -25.139 1.00 92.69 108 SER A CA 1
ATOM 818 C C . SER A 1 108 ? 25.860 10.406 -25.999 1.00 92.69 108 SER A C 1
ATOM 820 O O . SER A 1 108 ? 24.901 9.843 -25.464 1.00 92.69 108 SER A O 1
ATOM 822 N N . ASP A 1 109 ? 26.131 10.258 -27.302 1.00 92.44 109 ASP A N 1
ATOM 823 C CA . ASP A 1 109 ? 25.394 9.325 -28.160 1.00 92.44 109 ASP A CA 1
ATOM 824 C C . ASP A 1 109 ? 25.521 7.888 -27.599 1.00 92.44 109 ASP A C 1
ATOM 826 O O . ASP A 1 109 ? 24.518 7.192 -27.437 1.00 92.44 109 ASP A O 1
ATOM 830 N N . LEU A 1 110 ? 26.732 7.451 -27.215 1.00 90.81 110 LEU A N 1
ATOM 831 C CA . LEU A 1 110 ? 26.954 6.129 -26.613 1.00 90.81 110 LEU A CA 1
ATOM 832 C C . LEU A 1 110 ? 26.211 5.945 -25.278 1.00 90.81 110 LEU A C 1
ATOM 834 O O . LEU A 1 110 ? 25.683 4.862 -25.035 1.00 90.81 110 LEU A O 1
ATOM 838 N N . ALA A 1 111 ? 26.110 6.981 -24.438 1.00 90.56 111 ALA A N 1
ATOM 839 C CA . ALA A 1 111 ? 25.300 6.926 -23.217 1.00 90.56 111 ALA A CA 1
ATOM 840 C C . ALA A 1 111 ? 23.828 6.598 -23.531 1.00 90.56 111 ALA A C 1
ATOM 842 O O . ALA A 1 111 ? 23.217 5.775 -22.851 1.00 90.56 111 ALA A O 1
ATOM 843 N N . THR A 1 112 ? 23.293 7.186 -24.607 1.00 89.44 112 THR A N 1
ATOM 844 C CA . THR A 1 112 ? 21.930 6.928 -25.099 1.00 89.44 112 THR A CA 1
ATOM 845 C C . THR A 1 112 ? 21.784 5.500 -25.633 1.00 89.44 112 THR A C 1
ATOM 847 O O . THR A 1 112 ? 20.803 4.829 -25.316 1.00 89.44 112 THR A O 1
ATOM 850 N N . VAL A 1 113 ? 22.775 4.999 -26.384 1.00 85.88 113 VAL A N 1
ATOM 851 C CA . VAL A 1 113 ? 22.796 3.605 -26.869 1.00 85.88 113 VAL A CA 1
ATOM 852 C C . VAL A 1 113 ? 22.779 2.621 -25.698 1.00 85.88 113 VAL A C 1
ATOM 854 O O . VAL A 1 113 ? 21.908 1.754 -25.656 1.00 85.88 113 VAL A O 1
ATOM 857 N N . CYS A 1 114 ? 23.681 2.778 -24.725 1.00 81.44 114 CYS A N 1
ATOM 858 C CA . CYS A 1 114 ? 23.744 1.911 -23.546 1.00 81.44 114 CYS A CA 1
ATOM 859 C C . CYS A 1 114 ? 22.437 1.949 -22.738 1.00 81.44 114 CYS A C 1
ATOM 861 O O . CYS A 1 114 ? 21.933 0.895 -22.359 1.00 81.44 114 CYS A O 1
ATOM 863 N N . TYR A 1 115 ? 21.843 3.133 -22.547 1.00 80.12 115 TYR A N 1
ATOM 864 C CA . TYR A 1 115 ? 20.550 3.281 -21.870 1.00 80.12 115 TYR A CA 1
ATOM 865 C C . TYR A 1 115 ? 19.436 2.524 -22.612 1.00 80.12 115 TYR A C 1
ATOM 867 O O . TYR A 1 115 ? 18.750 1.697 -22.017 1.00 80.12 115 TYR A O 1
ATOM 875 N N . SER A 1 116 ? 19.325 2.702 -23.935 1.00 73.12 116 SER A N 1
ATOM 876 C CA . SER A 1 116 ? 18.322 2.012 -24.769 1.00 73.12 116 SER A CA 1
ATOM 877 C C . SER A 1 116 ? 18.478 0.482 -24.833 1.00 73.12 116 SER A C 1
ATOM 879 O O . SER A 1 116 ? 17.532 -0.221 -25.194 1.00 73.12 116 SER A O 1
ATOM 881 N N . ALA A 1 117 ? 19.662 -0.027 -24.478 1.00 67.88 117 ALA A N 1
ATOM 882 C CA . ALA A 1 117 ? 19.992 -1.447 -24.396 1.00 67.88 117 ALA A CA 1
ATOM 883 C C . ALA A 1 117 ? 19.861 -2.031 -22.974 1.00 67.88 117 ALA A C 1
ATOM 885 O O . ALA A 1 117 ? 20.114 -3.216 -22.776 1.00 67.88 117 ALA A O 1
ATOM 886 N N . GLY A 1 118 ? 19.514 -1.221 -21.967 1.00 67.38 118 GLY A N 1
ATOM 887 C CA . GLY A 1 118 ? 19.472 -1.652 -20.564 1.00 67.38 118 GLY A CA 1
ATOM 888 C C . GLY A 1 118 ? 20.848 -1.806 -19.897 1.00 67.38 118 GLY A C 1
ATOM 889 O O . GLY A 1 118 ? 20.935 -2.334 -18.791 1.00 67.38 118 GLY A O 1
ATOM 890 N N . ASP A 1 119 ? 21.928 -1.325 -20.518 1.00 72.31 119 ASP A N 1
ATOM 891 C CA . ASP A 1 119 ? 23.261 -1.226 -19.909 1.00 72.31 119 ASP A CA 1
ATOM 892 C C . ASP A 1 119 ? 23.369 0.083 -19.104 1.00 72.31 119 ASP A C 1
ATOM 894 O O . ASP A 1 119 ? 24.090 1.030 -19.443 1.00 72.31 119 ASP A O 1
ATOM 898 N N . LEU A 1 120 ? 22.561 0.156 -18.040 1.00 76.62 120 LEU A N 1
ATOM 899 C CA . LEU A 1 120 ? 22.329 1.372 -17.253 1.00 76.62 120 LEU A CA 1
ATOM 900 C C . LEU A 1 120 ? 23.611 1.896 -16.588 1.00 76.62 120 LEU A C 1
ATOM 902 O O . LEU A 1 120 ? 23.796 3.105 -16.436 1.00 76.62 120 LEU A O 1
ATOM 906 N N . ARG A 1 121 ? 24.535 0.998 -16.233 1.00 78.56 121 ARG A N 1
ATOM 907 C CA . ARG A 1 121 ? 25.832 1.345 -15.647 1.00 78.56 121 ARG A CA 1
ATOM 908 C C . ARG A 1 121 ? 26.761 2.011 -16.650 1.00 78.56 121 ARG A C 1
ATOM 910 O O . ARG A 1 121 ? 27.303 3.070 -16.329 1.00 78.56 121 ARG A O 1
ATOM 917 N N . ASN A 1 122 ? 26.936 1.453 -17.850 1.00 83.12 122 ASN A N 1
ATOM 918 C CA . ASN A 1 122 ? 27.765 2.114 -18.859 1.00 83.12 122 ASN A CA 1
ATOM 919 C C . ASN A 1 122 ? 27.093 3.392 -19.382 1.00 83.12 122 ASN A C 1
ATOM 921 O O . ASN A 1 122 ? 27.795 4.366 -19.652 1.00 83.12 122 ASN A O 1
ATOM 925 N N . ALA A 1 123 ? 25.756 3.446 -19.432 1.00 85.38 123 ALA A N 1
ATOM 926 C CA . ALA A 1 123 ? 25.013 4.676 -19.713 1.00 85.38 123 ALA A CA 1
ATOM 927 C C . ALA A 1 123 ? 25.334 5.786 -18.697 1.00 85.38 123 ALA A C 1
ATOM 929 O O . ALA A 1 123 ? 25.751 6.881 -19.086 1.00 85.38 123 ALA A O 1
ATOM 930 N N . ARG A 1 124 ? 25.226 5.479 -17.395 1.00 86.50 124 ARG A N 1
ATOM 931 C CA . ARG A 1 124 ? 25.547 6.403 -16.295 1.00 86.50 124 ARG A CA 1
ATOM 932 C C . ARG A 1 124 ? 27.000 6.869 -16.356 1.00 86.50 124 ARG A C 1
ATOM 934 O O . ARG A 1 124 ? 27.251 8.069 -16.318 1.00 86.50 124 ARG A O 1
ATOM 941 N N . GLN A 1 125 ? 27.947 5.942 -16.526 1.00 90.25 125 GLN A N 1
ATOM 942 C CA . GLN A 1 125 ? 29.375 6.263 -16.623 1.00 90.25 125 GLN A CA 1
ATOM 943 C C . GLN A 1 125 ? 29.696 7.170 -17.818 1.00 90.25 125 GLN A C 1
ATOM 945 O O . GLN A 1 125 ? 30.453 8.128 -17.663 1.00 90.25 125 GLN A O 1
ATOM 950 N N . CYS A 1 126 ? 29.112 6.912 -18.993 1.00 92.12 126 CYS A N 1
ATOM 951 C CA . CYS A 1 126 ? 29.308 7.762 -20.167 1.00 92.12 126 CYS A CA 1
ATOM 952 C C . CYS A 1 126 ? 28.736 9.170 -19.934 1.00 92.12 126 CYS A C 1
ATOM 954 O O . CYS A 1 126 ? 29.424 10.160 -20.184 1.00 92.12 126 CYS A O 1
ATOM 956 N N . ALA A 1 127 ? 27.521 9.278 -19.389 1.00 92.56 127 ALA A N 1
ATOM 957 C CA . ALA A 1 127 ? 26.892 10.569 -19.123 1.00 92.56 127 ALA A CA 1
ATOM 958 C C . ALA A 1 127 ? 27.627 11.389 -18.039 1.00 92.56 127 ALA A C 1
ATOM 960 O O . ALA A 1 127 ? 27.893 12.578 -18.232 1.00 92.56 127 ALA A O 1
ATOM 961 N N . GLU A 1 128 ? 28.035 10.766 -16.928 1.00 92.06 128 GLU A N 1
ATOM 962 C CA . GLU A 1 128 ? 28.815 11.430 -15.871 1.00 92.06 128 GLU A CA 1
ATOM 963 C C . GLU A 1 128 ? 30.219 11.841 -16.357 1.00 92.06 128 GLU A C 1
ATOM 965 O O . GLU A 1 128 ? 30.726 12.899 -15.963 1.00 92.06 128 GLU A O 1
ATOM 970 N N . ALA A 1 129 ? 30.829 11.073 -17.269 1.00 89.31 129 ALA A N 1
ATOM 971 C CA . ALA A 1 129 ? 32.080 11.455 -17.923 1.00 89.31 129 ALA A CA 1
ATOM 972 C C . ALA A 1 129 ? 31.914 12.716 -18.790 1.00 89.31 129 ALA A C 1
ATOM 974 O O . ALA A 1 129 ? 32.733 13.632 -18.677 1.00 89.31 129 ALA A O 1
ATOM 975 N N . VAL A 1 130 ? 30.838 12.816 -19.587 1.00 89.75 130 VAL A N 1
ATOM 976 C CA . VAL A 1 130 ? 30.524 14.029 -20.370 1.00 89.75 130 VAL A CA 1
ATOM 977 C C . VAL A 1 130 ? 30.379 15.252 -19.462 1.00 89.75 130 VAL A C 1
ATOM 979 O O . VAL A 1 130 ? 31.007 16.279 -19.727 1.00 89.75 130 VAL A O 1
ATOM 982 N N . LEU A 1 131 ? 29.630 15.150 -18.357 1.00 87.06 131 LEU A N 1
ATOM 983 C CA . LEU A 1 131 ? 29.472 16.259 -17.404 1.00 87.06 131 LEU A CA 1
ATOM 984 C C . LEU A 1 131 ? 30.793 16.675 -16.744 1.00 87.06 131 LEU A C 1
ATOM 986 O O . LEU A 1 131 ? 31.091 17.869 -16.635 1.00 87.06 131 LEU A O 1
ATOM 990 N N . THR A 1 132 ? 31.605 15.698 -16.339 1.00 83.38 132 THR A N 1
ATOM 991 C CA . THR A 1 132 ? 32.914 15.938 -15.715 1.00 83.38 132 THR A CA 1
ATOM 992 C C . THR A 1 132 ? 33.846 16.688 -16.666 1.00 83.38 132 THR A C 1
ATOM 994 O O . THR A 1 132 ? 34.474 17.678 -16.282 1.00 83.38 132 THR A O 1
ATOM 997 N N . VAL A 1 133 ? 33.904 16.258 -17.928 1.00 79.31 133 VAL A N 1
ATOM 998 C CA . VAL A 1 133 ? 34.736 16.883 -18.962 1.00 79.31 133 VAL A CA 1
ATOM 999 C C . VAL A 1 133 ? 34.203 18.273 -19.342 1.00 79.31 133 VAL A C 1
ATOM 1001 O O . VAL A 1 133 ? 34.989 19.219 -19.429 1.00 79.31 133 VAL A O 1
ATOM 1004 N N . PHE A 1 134 ? 32.882 18.459 -19.453 1.00 75.31 134 PHE A N 1
ATOM 1005 C CA . PHE A 1 134 ? 32.255 19.766 -19.705 1.00 75.31 134 PHE A CA 1
ATOM 1006 C C . PHE A 1 134 ? 32.633 20.813 -18.639 1.00 75.31 134 PHE A C 1
ATOM 1008 O O . PHE A 1 134 ? 32.959 21.958 -18.972 1.00 75.31 134 PHE A O 1
ATOM 1015 N N . ALA A 1 135 ? 32.648 20.430 -17.356 1.00 69.00 135 ALA A N 1
ATOM 1016 C CA . ALA A 1 135 ? 33.008 21.319 -16.246 1.00 69.00 135 ALA A CA 1
ATOM 1017 C C . ALA A 1 135 ? 34.480 21.789 -16.279 1.00 69.00 135 ALA A C 1
ATOM 1019 O O . ALA A 1 135 ? 34.809 22.861 -15.754 1.00 69.00 135 ALA A O 1
ATOM 1020 N N . VAL A 1 136 ? 35.366 21.007 -16.906 1.00 66.56 136 VAL A N 1
ATOM 1021 C CA . VAL A 1 136 ? 36.766 21.374 -17.168 1.00 66.56 136 VAL A CA 1
ATOM 1022 C C . VAL A 1 136 ? 36.863 22.272 -18.405 1.00 66.56 136 VAL A C 1
ATOM 1024 O O . VAL A 1 136 ? 37.461 23.345 -18.334 1.00 66.56 136 VAL A O 1
ATOM 1027 N N . ILE A 1 137 ? 36.228 21.878 -19.512 1.00 64.38 137 ILE A N 1
ATOM 1028 C CA . ILE A 1 137 ? 36.307 22.566 -20.811 1.00 64.38 137 ILE A CA 1
ATOM 1029 C C . ILE A 1 137 ? 35.662 23.954 -20.787 1.00 64.38 137 ILE A C 1
ATOM 1031 O O . ILE A 1 137 ? 36.201 24.885 -21.382 1.00 64.38 137 ILE A O 1
ATOM 1035 N N . THR A 1 138 ? 34.561 24.142 -20.056 1.00 61.09 138 THR A N 1
ATOM 1036 C CA . THR A 1 138 ? 33.883 25.450 -19.961 1.00 61.09 138 THR A CA 1
ATOM 1037 C C . THR A 1 138 ? 34.828 26.551 -19.465 1.00 61.09 138 THR A C 1
ATOM 1039 O O . THR A 1 138 ? 34.778 27.682 -19.943 1.00 61.09 138 THR A O 1
ATOM 1042 N N . LYS A 1 139 ? 35.749 26.213 -18.552 1.00 56.19 139 LYS A N 1
ATOM 1043 C CA . LYS A 1 139 ? 36.774 27.139 -18.038 1.00 56.19 139 LYS A CA 1
ATOM 1044 C C . LYS A 1 139 ? 37.843 27.487 -19.081 1.00 56.19 139 LYS A C 1
ATOM 1046 O O . LYS A 1 139 ? 38.506 28.507 -18.936 1.00 56.19 139 LYS A O 1
ATOM 1051 N N . ALA A 1 140 ? 38.018 26.654 -20.108 1.00 52.69 140 ALA A N 1
ATOM 1052 C CA . ALA A 1 140 ? 38.918 26.912 -21.226 1.00 52.69 140 ALA A CA 1
ATOM 1053 C C . ALA A 1 140 ? 38.232 27.727 -22.338 1.00 52.69 140 ALA A C 1
ATOM 1055 O O . ALA A 1 140 ? 38.789 28.733 -22.764 1.00 52.69 140 ALA A O 1
ATOM 1056 N N . ILE A 1 141 ? 37.017 27.359 -22.773 1.00 52.91 141 ILE A N 1
ATOM 1057 C CA . ILE A 1 141 ? 36.346 27.992 -23.933 1.00 52.91 141 ILE A CA 1
ATOM 1058 C C . ILE A 1 141 ? 36.147 29.507 -23.749 1.00 52.91 141 ILE A C 1
ATOM 1060 O O . ILE A 1 141 ? 36.366 30.269 -24.693 1.00 52.91 141 ILE A O 1
ATOM 1064 N N . VAL A 1 142 ? 35.817 29.956 -22.530 1.00 50.22 142 VAL A N 1
ATOM 1065 C CA . VAL A 1 142 ? 35.627 31.384 -22.184 1.00 50.22 142 VAL A CA 1
ATOM 1066 C C . VAL A 1 142 ? 36.866 32.249 -22.489 1.00 50.22 142 VAL A C 1
ATOM 1068 O O . VAL A 1 142 ? 36.747 33.464 -22.622 1.00 50.22 142 VAL A O 1
ATOM 1071 N N . HIS A 1 143 ? 38.051 31.653 -22.656 1.00 46.47 143 HIS A N 1
ATOM 1072 C CA . HIS A 1 143 ? 39.277 32.375 -22.997 1.00 46.47 143 HIS A CA 1
ATOM 1073 C C . HIS A 1 143 ? 39.609 32.447 -24.504 1.00 46.47 143 HIS A C 1
ATOM 1075 O O . HIS A 1 143 ? 40.483 33.239 -24.855 1.00 46.47 143 HIS A O 1
ATOM 1081 N N . PHE A 1 144 ? 38.954 31.675 -25.391 1.00 47.66 144 PHE A N 1
ATOM 1082 C CA . PHE A 1 144 ? 39.435 31.487 -26.782 1.00 47.66 144 PHE A CA 1
ATOM 1083 C C . PHE A 1 144 ? 38.393 31.611 -27.911 1.00 47.66 144 PHE A C 1
ATOM 1085 O O . PHE A 1 144 ? 38.772 31.605 -29.079 1.00 47.66 144 PHE A O 1
ATOM 1092 N N . GLY A 1 145 ? 37.105 31.811 -27.606 1.00 49.22 145 GLY A N 1
ATOM 1093 C CA . GLY A 1 145 ? 36.153 32.405 -28.564 1.00 49.22 145 GLY A CA 1
ATOM 1094 C C . GLY A 1 145 ? 35.675 31.537 -29.743 1.00 49.22 145 GLY A C 1
ATOM 1095 O O . GLY A 1 145 ? 35.208 32.086 -30.739 1.00 49.22 145 GLY A O 1
ATOM 1096 N N . GLN A 1 146 ? 35.747 30.204 -29.659 1.00 52.94 146 GLN A N 1
ATOM 1097 C CA . GLN A 1 146 ? 35.161 29.293 -30.660 1.00 52.94 146 GLN A CA 1
ATOM 1098 C C . GLN A 1 146 ? 33.698 28.930 -30.314 1.00 52.94 146 GLN A C 1
ATOM 1100 O O . GLN A 1 146 ? 33.410 27.883 -29.739 1.00 52.94 146 GLN A O 1
ATOM 1105 N N . TYR A 1 147 ? 32.750 29.800 -30.678 1.00 54.00 147 TYR A N 1
ATOM 1106 C CA . TYR A 1 147 ? 31.328 29.670 -30.299 1.00 54.00 147 TYR A CA 1
ATOM 1107 C C . TYR A 1 147 ? 30.532 28.580 -31.048 1.00 54.00 147 TYR A C 1
ATOM 1109 O O . TYR A 1 147 ? 29.464 28.181 -30.588 1.00 54.00 147 TYR A O 1
ATOM 1117 N N . VAL A 1 148 ? 31.032 28.075 -32.182 1.00 53.62 148 VAL A N 1
ATOM 1118 C CA . VAL A 1 148 ? 30.359 27.011 -32.960 1.00 53.62 148 VAL A CA 1
ATOM 1119 C C . VAL A 1 148 ? 30.527 25.641 -32.290 1.00 53.62 148 VAL A C 1
ATOM 1121 O O . VAL A 1 148 ? 29.555 24.909 -32.120 1.00 53.62 148 VAL A O 1
ATOM 1124 N N . GLU A 1 149 ? 31.742 25.320 -31.838 1.00 65.06 149 GLU A N 1
ATOM 1125 C CA . GLU A 1 149 ? 32.041 24.072 -31.115 1.00 65.06 149 GLU A CA 1
ATOM 1126 C C . GLU A 1 149 ? 31.323 24.028 -29.756 1.00 65.06 149 GLU A C 1
ATOM 1128 O O . GLU A 1 149 ? 30.858 22.970 -29.329 1.00 65.06 149 GLU A O 1
ATOM 1133 N N . LEU A 1 150 ? 31.140 25.188 -29.111 1.00 68.44 150 LEU A N 1
ATOM 1134 C CA . LEU A 1 150 ? 30.416 25.304 -27.844 1.00 68.44 150 LEU A CA 1
ATOM 1135 C C . LEU A 1 150 ? 28.974 24.770 -27.929 1.00 68.44 150 LEU A C 1
ATOM 1137 O O . LEU A 1 150 ? 28.556 24.083 -27.001 1.00 68.44 150 LEU A O 1
ATOM 1141 N N . ARG A 1 151 ? 28.234 24.999 -29.028 1.00 72.31 151 ARG A N 1
ATOM 1142 C CA . ARG A 1 151 ? 26.861 24.468 -29.172 1.00 72.31 151 ARG A CA 1
ATOM 1143 C C . ARG A 1 151 ? 26.837 22.944 -29.300 1.00 72.31 151 ARG A C 1
ATOM 1145 O O . ARG A 1 151 ? 25.956 22.315 -28.723 1.00 72.31 151 ARG A O 1
ATOM 1152 N N . MET A 1 152 ? 27.807 22.344 -29.994 1.00 73.12 152 MET A N 1
ATOM 1153 C CA . MET A 1 152 ? 27.941 20.879 -30.090 1.00 73.12 152 MET A CA 1
ATOM 1154 C C . MET A 1 152 ? 28.287 20.253 -28.731 1.00 73.12 152 MET A C 1
ATOM 1156 O O . MET A 1 152 ? 27.740 19.216 -28.352 1.00 73.12 152 MET A O 1
ATOM 1160 N N . ILE A 1 153 ? 29.156 20.916 -27.964 1.00 77.81 153 ILE A N 1
ATOM 1161 C CA . ILE A 1 153 ? 29.532 20.520 -26.601 1.00 77.81 153 ILE A CA 1
ATOM 1162 C C . ILE A 1 153 ? 28.344 20.679 -25.634 1.00 77.81 153 ILE A C 1
ATOM 1164 O O . ILE A 1 153 ? 28.106 19.803 -24.802 1.00 77.81 153 ILE A O 1
ATOM 1168 N N . GLU A 1 154 ? 27.558 21.751 -25.768 1.00 77.69 154 GLU A N 1
ATOM 1169 C CA . GLU A 1 154 ? 26.320 21.962 -25.011 1.00 77.69 154 GLU A CA 1
ATOM 1170 C C . GLU A 1 154 ? 25.251 20.924 -25.365 1.00 77.69 154 GLU A C 1
ATOM 1172 O O . GLU A 1 154 ? 24.692 20.328 -24.454 1.00 77.69 154 GLU A O 1
ATOM 1177 N N . GLY A 1 155 ? 25.030 20.615 -26.646 1.00 82.06 155 GLY A N 1
ATOM 1178 C CA . GLY A 1 155 ? 24.110 19.551 -27.064 1.00 82.06 155 GLY A CA 1
ATOM 1179 C C . GLY A 1 155 ? 24.528 18.171 -26.542 1.00 82.06 155 GLY A C 1
ATOM 1180 O O . GLY A 1 155 ? 23.698 17.400 -26.066 1.00 82.06 155 GLY A O 1
ATOM 1181 N N . SER A 1 156 ? 25.834 17.881 -26.528 1.00 87.69 156 SER A N 1
ATOM 1182 C CA . SER A 1 156 ? 26.374 16.647 -25.935 1.00 87.69 156 SER A CA 1
ATOM 1183 C C . SER A 1 156 ? 26.107 16.571 -24.427 1.00 87.69 156 SER A C 1
ATOM 1185 O O . SER A 1 156 ? 25.730 15.516 -23.913 1.00 87.69 156 SER A O 1
ATOM 1187 N N . ARG A 1 157 ? 26.243 17.702 -23.720 1.00 88.38 157 ARG A N 1
ATOM 1188 C CA . ARG A 1 157 ? 25.832 17.835 -22.317 1.00 88.38 157 ARG A CA 1
ATOM 1189 C C . ARG A 1 157 ? 24.322 17.653 -22.155 1.00 88.38 157 ARG A C 1
ATOM 1191 O O . ARG A 1 157 ? 23.920 16.935 -21.248 1.00 88.38 157 ARG A O 1
ATOM 1198 N N . GLU A 1 158 ? 23.502 18.257 -23.012 1.00 87.31 158 GLU A N 1
ATOM 1199 C CA . GLU A 1 158 ? 22.042 18.169 -22.927 1.00 87.31 158 GLU A CA 1
ATOM 1200 C C . GLU A 1 158 ? 21.556 16.717 -23.058 1.00 87.31 158 GLU A C 1
ATOM 1202 O O . GLU A 1 158 ? 20.721 16.281 -22.266 1.00 87.31 158 GLU A O 1
ATOM 1207 N N . VAL A 1 159 ? 22.143 15.941 -23.975 1.00 90.44 159 VAL A N 1
ATOM 1208 C CA . VAL A 1 159 ? 21.900 14.493 -24.118 1.00 90.44 159 VAL A CA 1
ATOM 1209 C C . VAL A 1 159 ? 22.322 13.719 -22.862 1.00 90.44 159 VAL A C 1
ATOM 1211 O O . VAL A 1 159 ? 21.538 12.928 -22.339 1.00 90.44 159 VAL A O 1
ATOM 1214 N N . ALA A 1 160 ? 23.523 13.967 -22.329 1.00 91.44 160 ALA A N 1
ATOM 1215 C CA . ALA A 1 160 ? 24.005 13.296 -21.117 1.00 91.44 160 ALA A CA 1
ATOM 1216 C C . ALA A 1 160 ? 23.131 13.597 -19.882 1.00 91.44 160 ALA A C 1
ATOM 1218 O O . ALA A 1 160 ? 22.820 12.700 -19.099 1.00 91.44 160 ALA A O 1
ATOM 1219 N N . GLU A 1 161 ? 22.686 14.844 -19.725 1.00 91.81 161 GLU A N 1
ATOM 1220 C CA . GLU A 1 161 ? 21.745 15.245 -18.676 1.00 91.81 161 GLU A CA 1
ATOM 1221 C C . GLU A 1 161 ? 20.385 14.557 -18.836 1.00 91.81 161 GLU A C 1
ATOM 1223 O O . GLU A 1 161 ? 19.852 14.091 -17.838 1.00 91.81 161 GLU A O 1
ATOM 1228 N N . ARG A 1 162 ? 19.846 14.405 -20.057 1.00 90.44 162 ARG A N 1
ATOM 1229 C CA . ARG A 1 162 ? 18.581 13.676 -20.303 1.00 90.44 162 ARG A CA 1
ATOM 1230 C C . ARG A 1 162 ? 18.673 12.190 -19.936 1.00 90.44 162 ARG A C 1
ATOM 1232 O O . ARG A 1 162 ? 17.736 11.652 -19.342 1.00 90.44 162 ARG A O 1
ATOM 1239 N N . VAL A 1 163 ? 19.803 11.539 -20.229 1.00 88.12 163 VAL A N 1
ATOM 1240 C CA . VAL A 1 163 ? 20.074 10.157 -19.782 1.00 88.12 163 VAL A CA 1
ATOM 1241 C C . VAL A 1 163 ? 20.116 10.088 -18.253 1.00 88.12 163 VAL A C 1
ATOM 1243 O O . VAL A 1 163 ? 19.487 9.214 -17.664 1.00 88.12 163 VAL A O 1
ATOM 1246 N N . LEU A 1 164 ? 20.786 11.037 -17.589 1.00 88.31 164 LEU A N 1
ATOM 1247 C CA . LEU A 1 164 ? 20.852 11.076 -16.123 1.00 88.31 164 LEU A CA 1
ATOM 1248 C C . LEU A 1 164 ? 19.522 11.446 -15.459 1.00 88.31 164 LEU A C 1
ATOM 1250 O O . LEU A 1 164 ? 19.224 10.893 -14.410 1.00 88.31 164 LEU A O 1
ATOM 1254 N N . ILE A 1 165 ? 18.702 12.310 -16.063 1.00 84.94 165 ILE A N 1
ATOM 1255 C CA . ILE A 1 165 ? 17.328 12.583 -15.614 1.00 84.94 165 ILE A CA 1
ATOM 1256 C C . ILE A 1 165 ? 16.512 11.290 -15.668 1.00 84.94 165 ILE A C 1
ATOM 1258 O O . ILE A 1 165 ? 15.855 10.957 -14.686 1.00 84.94 165 ILE A O 1
ATOM 1262 N N . SER A 1 166 ? 16.594 10.537 -16.768 1.00 81.19 166 SER A N 1
ATOM 1263 C CA . SER A 1 166 ? 15.857 9.276 -16.938 1.00 81.19 166 SER A CA 1
ATOM 1264 C C . SER A 1 166 ? 16.300 8.224 -15.912 1.00 81.19 166 SER A C 1
ATOM 1266 O O . SER A 1 166 ? 15.468 7.722 -15.164 1.00 81.19 166 SER A O 1
ATOM 1268 N N . LEU A 1 167 ? 17.612 7.998 -15.769 1.00 75.62 167 LEU A N 1
ATOM 1269 C CA . LEU A 1 167 ? 18.177 7.098 -14.755 1.00 75.62 167 LEU A CA 1
ATOM 1270 C C . LEU A 1 167 ? 17.827 7.523 -13.319 1.00 75.62 167 LEU A C 1
ATOM 1272 O O . LEU A 1 167 ? 17.462 6.683 -12.509 1.00 75.62 167 LEU A O 1
ATOM 1276 N N . SER A 1 168 ? 17.901 8.816 -12.986 1.00 74.19 168 SER A N 1
ATOM 1277 C CA . SER A 1 168 ? 17.506 9.316 -11.660 1.00 74.19 168 SER A CA 1
ATOM 1278 C C . SER A 1 168 ? 16.001 9.196 -11.406 1.00 74.19 168 SER A C 1
ATOM 1280 O O . SER A 1 168 ? 15.596 9.032 -10.261 1.00 74.19 168 SER A O 1
ATOM 1282 N N . THR A 1 169 ? 15.176 9.253 -12.453 1.00 68.94 169 THR A N 1
ATOM 1283 C CA . THR A 1 169 ? 13.724 9.024 -12.368 1.00 68.94 169 THR A CA 1
ATOM 1284 C C . THR A 1 169 ? 13.432 7.545 -12.091 1.00 68.94 169 THR A C 1
ATOM 1286 O O . THR A 1 169 ? 12.646 7.243 -11.200 1.00 68.94 169 THR A O 1
ATOM 1289 N N . GLU A 1 170 ? 14.119 6.632 -12.784 1.00 65.50 170 GLU A N 1
ATOM 1290 C CA . GLU A 1 170 ? 14.030 5.174 -12.588 1.00 65.50 170 GLU A CA 1
ATOM 1291 C C . GLU A 1 170 ? 14.573 4.716 -11.220 1.00 65.50 170 GLU A C 1
ATOM 1293 O O . GLU A 1 170 ? 13.965 3.867 -10.573 1.00 65.50 170 GLU A O 1
ATOM 1298 N N . ASP A 1 171 ? 15.670 5.317 -10.743 1.00 61.12 171 ASP A N 1
ATOM 1299 C CA . ASP A 1 171 ? 16.228 5.095 -9.398 1.00 61.12 171 ASP A CA 1
ATOM 1300 C C . ASP A 1 171 ? 15.325 5.652 -8.268 1.00 61.12 171 ASP A C 1
ATOM 1302 O O . ASP A 1 171 ? 15.572 5.391 -7.090 1.00 61.12 171 ASP A O 1
ATOM 1306 N N . GLY A 1 172 ? 14.335 6.498 -8.587 1.00 57.19 172 GLY A N 1
ATOM 1307 C CA . GLY A 1 172 ? 13.544 7.247 -7.602 1.00 57.19 172 GLY A CA 1
ATOM 1308 C C . GLY A 1 172 ? 14.263 8.445 -6.952 1.00 57.19 172 GLY A C 1
ATOM 1309 O O . GLY A 1 172 ? 13.735 9.039 -6.006 1.00 57.19 172 GLY A O 1
ATOM 1310 N N . ASP A 1 173 ? 15.435 8.856 -7.453 1.00 65.69 173 ASP A N 1
ATOM 1311 C CA . ASP A 1 173 ? 16.134 10.094 -7.064 1.00 65.69 173 ASP A CA 1
ATOM 1312 C C . ASP A 1 173 ? 15.539 11.319 -7.785 1.00 65.69 173 ASP A C 1
ATOM 1314 O O . ASP A 1 173 ? 16.166 12.022 -8.588 1.00 65.69 173 ASP A O 1
ATOM 1318 N N . VAL A 1 174 ? 14.278 11.589 -7.451 1.00 71.56 174 VAL A N 1
ATOM 1319 C CA . VAL A 1 174 ? 13.492 12.732 -7.935 1.00 71.56 174 VAL A CA 1
ATOM 1320 C C . VAL A 1 174 ? 14.203 14.067 -7.674 1.00 71.56 174 VAL A C 1
ATOM 1322 O O . VAL A 1 174 ? 14.070 15.007 -8.458 1.00 71.56 174 VAL A O 1
ATOM 1325 N N . SER A 1 175 ? 14.975 14.173 -6.588 1.00 72.81 175 SER A N 1
ATOM 1326 C CA . SER A 1 175 ? 15.717 15.390 -6.237 1.00 72.81 175 SER A CA 1
ATOM 1327 C C . SER A 1 175 ? 16.798 15.699 -7.272 1.00 72.81 175 SER A C 1
ATOM 1329 O O . SER A 1 175 ? 16.838 16.813 -7.800 1.00 72.81 175 SER A O 1
ATOM 1331 N N . ARG A 1 176 ? 17.627 14.707 -7.619 1.00 77.88 176 ARG A N 1
ATOM 1332 C CA . ARG A 1 176 ? 18.655 14.841 -8.658 1.00 77.88 176 ARG A CA 1
ATOM 1333 C C . ARG A 1 176 ? 18.046 15.042 -10.044 1.00 77.88 176 ARG A C 1
ATOM 1335 O O . ARG A 1 176 ? 18.536 15.880 -10.800 1.00 77.88 176 ARG A O 1
ATOM 1342 N N . ALA A 1 177 ? 16.953 14.342 -10.361 1.00 79.38 177 ALA A N 1
ATOM 1343 C CA . ALA A 1 177 ? 16.229 14.533 -11.618 1.00 79.38 177 ALA A CA 1
ATOM 1344 C C . ALA A 1 177 ? 15.722 15.983 -11.771 1.00 79.38 177 ALA A C 1
ATOM 1346 O O . ALA A 1 177 ? 15.961 16.617 -12.801 1.00 79.38 177 ALA A O 1
ATOM 1347 N N . ARG A 1 178 ? 15.106 16.549 -10.720 1.00 84.12 178 ARG A N 1
ATOM 1348 C CA . ARG A 1 178 ? 14.663 17.955 -10.681 1.00 84.12 178 ARG A CA 1
ATOM 1349 C C . ARG A 1 178 ? 15.819 18.949 -10.777 1.00 84.12 178 ARG A C 1
ATOM 1351 O O . ARG A 1 178 ? 15.675 19.953 -11.467 1.00 84.12 178 ARG A O 1
ATOM 1358 N N . GLU A 1 179 ? 16.953 18.700 -10.119 1.00 86.50 179 GLU A N 1
ATOM 1359 C CA . GLU A 1 179 ? 18.123 19.591 -10.190 1.00 86.50 179 GLU A CA 1
ATOM 1360 C C . GLU A 1 179 ? 18.676 19.689 -11.621 1.00 86.50 179 GLU A C 1
ATOM 1362 O O . GLU A 1 179 ? 18.851 20.795 -12.146 1.00 86.50 179 GLU A O 1
ATOM 1367 N N . LEU A 1 180 ? 18.891 18.537 -12.267 1.00 86.69 180 LEU A N 1
ATOM 1368 C CA . LEU A 1 180 ? 19.359 18.448 -13.653 1.00 86.69 180 LEU A CA 1
ATOM 1369 C C . LEU A 1 180 ? 18.384 19.146 -14.614 1.00 86.69 180 LEU A C 1
ATOM 1371 O O . LEU A 1 180 ? 18.794 19.978 -15.428 1.00 86.69 180 LEU A O 1
ATOM 1375 N N . LEU A 1 181 ? 17.087 18.859 -14.478 1.00 88.38 181 LEU A N 1
ATOM 1376 C CA . LEU A 1 181 ? 16.043 19.405 -15.341 1.00 88.38 181 LEU A CA 1
ATOM 1377 C C . LEU A 1 181 ? 15.847 20.919 -15.144 1.00 88.38 181 LEU A C 1
ATOM 1379 O O . LEU A 1 181 ? 15.700 21.652 -16.121 1.00 88.38 181 LEU A O 1
ATOM 1383 N N . ALA A 1 182 ? 15.934 21.426 -13.911 1.00 84.38 182 ALA A N 1
ATOM 1384 C CA . ALA A 1 182 ? 15.864 22.860 -13.632 1.00 84.38 182 ALA A CA 1
ATOM 1385 C C . ALA A 1 182 ? 17.056 23.633 -14.226 1.00 84.38 182 ALA A C 1
ATOM 1387 O O . ALA A 1 182 ? 16.888 24.762 -14.697 1.00 84.38 182 ALA A O 1
ATOM 1388 N N . ASP A 1 183 ? 18.262 23.051 -14.239 1.00 80.75 183 ASP A N 1
ATOM 1389 C CA . ASP A 1 183 ? 19.422 23.678 -14.884 1.00 80.75 183 ASP A CA 1
ATOM 1390 C C . ASP A 1 183 ? 19.299 23.702 -16.416 1.00 80.75 183 ASP A C 1
ATOM 1392 O O . ASP A 1 183 ? 19.692 24.694 -17.037 1.00 80.75 183 ASP A O 1
ATOM 1396 N N . GLN A 1 184 ? 18.684 22.677 -17.017 1.00 86.44 184 GLN A N 1
ATOM 1397 C CA . GLN A 1 184 ? 18.331 22.668 -18.441 1.00 86.44 184 GLN A CA 1
ATOM 1398 C C . GLN A 1 184 ? 17.236 23.680 -18.791 1.00 86.44 184 GLN A C 1
ATOM 1400 O O . GLN A 1 184 ? 17.437 24.499 -19.689 1.00 86.44 184 GLN A O 1
ATOM 1405 N N . ARG A 1 185 ? 16.105 23.694 -18.069 1.00 85.94 185 ARG A N 1
ATOM 1406 C CA . ARG A 1 185 ? 14.984 24.609 -18.362 1.00 85.94 185 ARG A CA 1
ATOM 1407 C C . ARG A 1 185 ? 15.406 26.075 -18.283 1.00 85.94 185 ARG A C 1
ATOM 1409 O O . ARG A 1 185 ? 15.022 26.858 -19.147 1.00 85.94 185 ARG A O 1
ATOM 1416 N N . ARG A 1 186 ? 16.283 26.450 -17.338 1.00 84.12 186 ARG A N 1
ATOM 1417 C CA . ARG A 1 186 ? 16.879 27.803 -17.294 1.00 84.12 186 ARG A CA 1
ATOM 1418 C C . ARG A 1 186 ? 17.645 28.170 -18.572 1.00 84.12 186 ARG A C 1
ATOM 1420 O O . ARG A 1 186 ? 17.584 29.326 -18.983 1.00 84.12 186 ARG A O 1
ATOM 1427 N N . ARG A 1 187 ? 18.359 27.224 -19.198 1.00 81.12 187 ARG A N 1
ATOM 1428 C CA . ARG A 1 187 ? 19.056 27.451 -20.479 1.00 81.12 187 ARG A CA 1
ATOM 1429 C C . ARG A 1 187 ? 18.078 27.586 -21.641 1.00 81.12 187 ARG A C 1
ATOM 1431 O O . ARG A 1 187 ? 18.196 28.543 -22.397 1.00 81.12 187 ARG A O 1
ATOM 1438 N N . ALA A 1 188 ? 17.097 26.689 -21.750 1.00 83.00 188 ALA A N 1
ATOM 1439 C CA . ALA A 1 188 ? 16.077 26.757 -22.800 1.00 83.00 188 ALA A CA 1
ATOM 1440 C C . ALA A 1 188 ? 15.290 28.082 -22.742 1.00 83.00 188 ALA A C 1
ATOM 1442 O O . ALA A 1 188 ? 15.186 28.786 -23.743 1.00 83.00 188 ALA A O 1
ATOM 1443 N N . LEU A 1 189 ? 14.848 28.498 -21.548 1.00 82.19 189 LEU A N 1
ATOM 1444 C CA . LEU A 1 189 ? 14.179 29.788 -21.338 1.00 82.19 189 LEU A CA 1
ATOM 1445 C C . LEU A 1 189 ? 15.063 30.989 -21.713 1.00 82.19 189 LEU A C 1
ATOM 1447 O O . LEU A 1 189 ? 14.563 31.955 -22.282 1.00 82.19 189 LEU A O 1
ATOM 1451 N N . PHE A 1 190 ? 16.373 30.930 -21.450 1.00 81.56 190 PHE A N 1
ATOM 1452 C CA . PHE A 1 190 ? 17.312 31.962 -21.901 1.00 81.56 190 PHE A CA 1
ATOM 1453 C C . PHE A 1 190 ? 17.424 32.008 -23.436 1.00 81.56 190 PHE A C 1
ATOM 1455 O O . PHE A 1 190 ? 17.348 33.091 -24.012 1.00 81.56 190 PHE A O 1
ATOM 1462 N N . ARG A 1 191 ? 17.523 30.852 -24.112 1.00 79.56 191 ARG A N 1
ATOM 1463 C CA . ARG A 1 191 ? 17.544 30.762 -25.590 1.00 79.56 191 ARG A CA 1
ATOM 1464 C C . ARG A 1 191 ? 16.236 31.221 -26.244 1.00 79.56 191 ARG A C 1
ATOM 1466 O O . ARG A 1 191 ? 16.272 31.705 -27.372 1.00 79.56 191 ARG A O 1
ATOM 1473 N N . LYS A 1 192 ? 15.107 31.089 -25.542 1.00 82.56 192 LYS A N 1
ATOM 1474 C CA . LYS A 1 192 ? 13.788 31.599 -25.949 1.00 82.56 192 LYS A CA 1
ATOM 1475 C C . LYS A 1 192 ? 13.642 33.114 -25.771 1.00 82.56 192 LYS A C 1
ATOM 1477 O O . LYS A 1 192 ? 12.930 33.751 -26.537 1.00 82.56 192 LYS A O 1
ATOM 1482 N N . ALA A 1 193 ? 14.312 33.692 -24.773 1.00 80.75 193 ALA A N 1
ATOM 1483 C CA . ALA A 1 193 ? 14.243 35.120 -24.455 1.00 80.75 193 ALA A CA 1
ATOM 1484 C C . ALA A 1 193 ? 15.304 35.991 -25.164 1.00 80.75 193 ALA A C 1
ATOM 1486 O O . ALA A 1 193 ? 15.238 37.216 -25.071 1.00 80.75 193 ALA A O 1
ATOM 1487 N N . ALA A 1 194 ? 16.295 35.391 -25.828 1.00 75.31 194 ALA A N 1
ATOM 1488 C CA . ALA A 1 194 ? 17.381 36.119 -26.483 1.00 75.31 194 ALA A CA 1
ATOM 1489 C C . ALA A 1 194 ? 16.933 36.802 -27.792 1.00 75.31 194 ALA A C 1
ATOM 1491 O O . ALA A 1 194 ? 16.217 36.221 -28.608 1.00 75.31 194 ALA A O 1
ATOM 1492 N N . GLU A 1 195 ? 17.377 38.042 -28.013 1.00 71.00 195 GLU A N 1
ATOM 1493 C CA . GLU A 1 195 ? 16.952 38.838 -29.174 1.00 71.00 195 GLU A CA 1
ATOM 1494 C C . GLU A 1 195 ? 17.594 38.352 -30.493 1.00 71.00 195 GLU A C 1
ATOM 1496 O O . GLU A 1 195 ? 18.748 37.905 -30.497 1.00 71.00 195 GLU A O 1
ATOM 1501 N N . PRO A 1 196 ? 16.918 38.510 -31.651 1.00 61.09 196 PRO A N 1
ATOM 1502 C CA . PRO A 1 196 ? 17.499 38.208 -32.958 1.00 61.09 196 PRO A CA 1
ATOM 1503 C C . PRO A 1 196 ? 18.791 39.003 -33.215 1.00 61.09 196 PRO A C 1
ATOM 1505 O O . PRO A 1 196 ? 18.769 40.223 -33.368 1.00 61.09 196 PRO A O 1
ATOM 1508 N N . GLY A 1 197 ? 19.924 38.299 -33.281 1.00 61.53 197 GLY A N 1
ATOM 1509 C CA . GLY A 1 197 ? 21.264 38.889 -33.404 1.00 61.53 197 GLY A CA 1
ATOM 1510 C C . GLY A 1 197 ? 22.129 38.774 -32.143 1.00 61.53 197 GLY A C 1
ATOM 1511 O O . GLY A 1 197 ? 23.339 38.982 -32.232 1.00 61.53 197 GLY A O 1
ATOM 1512 N N . GLN A 1 198 ? 21.558 38.374 -30.999 1.00 61.22 198 GLN A N 1
ATOM 1513 C CA . GLN A 1 198 ? 22.328 38.009 -29.805 1.00 61.22 198 GLN A CA 1
ATOM 1514 C C . GLN A 1 198 ? 22.961 36.613 -29.899 1.00 61.22 198 GLN A C 1
ATOM 1516 O O . GLN A 1 198 ? 23.891 36.337 -29.163 1.00 61.22 198 GLN A O 1
ATOM 1521 N N . PHE A 1 199 ? 22.521 35.730 -30.793 1.00 63.22 199 PHE A N 1
ATOM 1522 C CA . PHE A 1 199 ? 23.192 34.453 -31.078 1.00 63.22 199 PHE A CA 1
ATOM 1523 C C . PHE A 1 199 ? 22.946 34.061 -32.548 1.00 63.22 199 PHE A C 1
ATOM 1525 O O . PHE A 1 199 ? 22.032 34.613 -33.174 1.00 63.22 199 PHE A O 1
ATOM 1532 N N . PRO A 1 200 ? 23.735 33.133 -33.130 1.00 64.06 200 PRO A N 1
ATOM 1533 C CA . PRO A 1 200 ? 23.372 32.466 -34.382 1.00 64.06 200 PRO A CA 1
ATOM 1534 C C . PRO A 1 200 ? 21.959 31.868 -34.290 1.00 64.06 200 PRO A C 1
ATOM 1536 O O . PRO A 1 200 ? 21.557 31.398 -33.224 1.00 64.06 200 PRO A O 1
ATOM 1539 N N . ARG A 1 201 ? 21.196 31.875 -35.391 1.00 68.31 201 ARG A N 1
ATOM 1540 C CA . ARG A 1 201 ? 19.776 31.459 -35.397 1.00 68.31 201 ARG A CA 1
ATOM 1541 C C . ARG A 1 201 ? 19.603 30.002 -34.952 1.00 68.31 201 ARG A C 1
ATOM 1543 O O . ARG A 1 201 ? 18.603 29.660 -34.340 1.00 68.31 201 ARG A O 1
ATOM 1550 N N . GLU A 1 202 ? 20.617 29.181 -35.202 1.00 63.72 202 GLU A N 1
ATOM 1551 C CA . GLU A 1 202 ? 20.731 27.762 -34.858 1.00 63.72 202 GLU A CA 1
ATOM 1552 C C . GLU A 1 202 ? 20.968 27.513 -33.350 1.00 63.72 202 GLU A C 1
ATOM 1554 O O . GLU A 1 202 ? 21.035 26.365 -32.907 1.00 63.72 202 GLU A O 1
ATOM 1559 N N . GLN A 1 203 ? 21.143 28.577 -32.556 1.00 67.00 203 GLN A N 1
ATOM 1560 C CA . GLN A 1 203 ? 21.354 28.539 -31.103 1.00 67.00 203 GLN A CA 1
ATOM 1561 C C . GLN A 1 203 ? 20.191 29.169 -30.310 1.00 67.00 203 GLN A C 1
ATOM 1563 O O . GLN A 1 203 ? 20.285 29.290 -29.090 1.00 67.00 203 GLN A O 1
ATOM 1568 N N . LEU A 1 204 ? 19.107 29.572 -30.981 1.00 76.00 204 LEU A N 1
ATOM 1569 C CA . LEU A 1 204 ? 17.912 30.165 -30.372 1.00 76.00 204 LEU A CA 1
ATOM 1570 C C . LEU A 1 204 ? 16.763 29.145 -30.317 1.00 76.00 204 LEU A C 1
ATOM 1572 O O . LEU A 1 204 ? 16.677 28.267 -31.171 1.00 76.00 204 LEU A O 1
ATOM 1576 N N . ASP A 1 205 ? 15.847 29.309 -29.359 1.00 80.69 205 ASP A N 1
ATOM 1577 C CA . ASP A 1 205 ? 14.572 28.569 -29.300 1.00 80.69 205 ASP A CA 1
ATOM 1578 C C . ASP A 1 205 ? 13.386 29.557 -29.337 1.00 80.69 205 ASP A C 1
ATOM 1580 O O . ASP A 1 205 ? 12.663 29.706 -28.350 1.00 80.69 205 ASP A O 1
ATOM 1584 N N . PRO A 1 206 ? 13.194 30.307 -30.443 1.00 80.56 206 PRO A N 1
ATOM 1585 C CA . PRO A 1 206 ? 12.246 31.425 -30.485 1.00 80.56 206 PRO A CA 1
ATOM 1586 C C . PRO A 1 206 ? 10.785 30.985 -30.306 1.00 80.56 206 PRO A C 1
ATOM 1588 O O . PRO A 1 206 ? 9.961 31.768 -29.839 1.00 80.56 206 PRO A O 1
ATOM 1591 N N . HIS A 1 207 ? 10.468 29.731 -30.643 1.00 87.69 207 HIS A N 1
ATOM 1592 C CA . HIS A 1 207 ? 9.118 29.165 -30.544 1.00 87.69 207 HIS A CA 1
ATOM 1593 C C . HIS A 1 207 ? 8.897 28.372 -29.242 1.00 87.69 207 HIS A C 1
ATOM 1595 O O . HIS A 1 207 ? 7.757 28.071 -28.893 1.00 87.69 207 HIS A O 1
ATOM 1601 N N . GLY A 1 208 ? 9.954 28.079 -28.475 1.00 86.75 208 GLY A N 1
ATOM 1602 C CA . GLY A 1 208 ? 9.875 27.352 -27.206 1.00 86.75 208 GLY A CA 1
ATOM 1603 C C . GLY A 1 208 ? 9.745 25.832 -27.337 1.00 86.75 208 GLY A C 1
ATOM 1604 O O . GLY A 1 208 ? 9.172 25.206 -26.445 1.00 86.75 208 GLY A O 1
ATOM 1605 N N . ALA A 1 209 ? 10.204 25.239 -28.438 1.00 88.12 209 ALA A N 1
ATOM 1606 C CA . ALA A 1 209 ? 10.064 23.808 -28.696 1.00 88.12 209 ALA A CA 1
ATOM 1607 C C . ALA A 1 209 ? 10.990 22.957 -27.806 1.00 88.12 209 ALA A C 1
ATOM 1609 O O . ALA A 1 209 ? 10.555 21.915 -27.309 1.00 88.12 209 ALA A O 1
ATOM 1610 N N . ASP A 1 210 ? 12.217 23.419 -27.527 1.00 85.31 210 ASP A N 1
ATOM 1611 C CA . ASP A 1 210 ? 13.122 22.757 -26.573 1.00 85.31 210 ASP A CA 1
ATOM 1612 C C . ASP A 1 210 ? 12.559 22.857 -25.145 1.00 85.31 210 ASP A C 1
ATOM 1614 O O . ASP A 1 210 ? 12.639 21.912 -24.359 1.00 85.31 210 ASP A O 1
ATOM 1618 N N . GLU A 1 211 ? 11.962 24.002 -24.793 1.00 89.12 211 GLU A N 1
ATOM 1619 C CA . GLU A 1 211 ? 11.320 24.199 -23.486 1.00 89.12 211 GLU A CA 1
ATOM 1620 C C . GLU A 1 211 ? 10.134 23.242 -23.286 1.00 89.12 211 GLU A C 1
ATOM 1622 O O . GLU A 1 211 ? 10.019 22.623 -22.226 1.00 89.12 211 GLU A O 1
ATOM 1627 N N . LEU A 1 212 ? 9.310 23.045 -24.321 1.00 91.69 212 LEU A N 1
ATOM 1628 C CA . LEU A 1 212 ? 8.201 22.087 -24.307 1.00 91.69 212 LEU A CA 1
ATOM 1629 C C . LEU A 1 212 ? 8.680 20.628 -24.236 1.00 91.69 212 LEU A C 1
ATOM 1631 O O . LEU A 1 212 ? 8.061 19.832 -23.532 1.00 91.69 212 LEU A O 1
ATOM 1635 N N . GLU A 1 213 ? 9.797 20.271 -24.880 1.00 91.38 213 GLU A N 1
ATOM 1636 C CA . GLU A 1 213 ? 10.420 18.948 -24.712 1.00 91.38 213 GLU A CA 1
ATOM 1637 C C . GLU A 1 213 ? 10.814 18.696 -23.248 1.00 91.38 213 GLU A C 1
ATOM 1639 O O . GLU A 1 213 ? 10.483 17.653 -22.677 1.00 91.38 213 GLU A O 1
ATOM 1644 N N . LEU A 1 214 ? 11.462 19.676 -22.610 1.00 90.62 214 LEU A N 1
ATOM 1645 C CA . LEU A 1 214 ? 11.850 19.583 -21.202 1.00 90.62 214 LEU A CA 1
ATOM 1646 C C . LEU A 1 214 ? 10.636 19.514 -20.266 1.00 90.62 214 LEU A C 1
ATOM 1648 O O . LEU A 1 214 ? 10.700 18.798 -19.271 1.00 90.62 214 LEU A O 1
ATOM 1652 N N . ARG A 1 215 ? 9.517 20.176 -20.591 1.00 91.56 215 ARG A N 1
ATOM 1653 C CA . ARG A 1 215 ? 8.254 20.029 -19.842 1.00 91.56 215 ARG A CA 1
ATOM 1654 C C . ARG A 1 215 ? 7.653 18.618 -19.953 1.00 91.56 215 ARG A C 1
ATOM 1656 O O . ARG A 1 215 ? 7.054 18.149 -18.991 1.00 91.56 215 ARG A O 1
ATOM 1663 N N . ILE A 1 216 ? 7.838 17.906 -21.070 1.00 90.75 216 ILE A N 1
ATOM 1664 C CA . ILE A 1 216 ? 7.404 16.497 -21.198 1.00 90.75 216 ILE A CA 1
ATOM 1665 C C . ILE A 1 216 ? 8.327 15.556 -20.402 1.00 90.75 216 ILE A C 1
ATOM 1667 O O . ILE A 1 216 ? 7.868 14.568 -19.833 1.00 90.75 216 ILE A O 1
ATOM 1671 N N . LEU A 1 217 ? 9.623 15.864 -20.296 1.00 86.44 217 LEU A N 1
ATOM 1672 C CA . LEU A 1 217 ? 10.505 15.142 -19.369 1.00 86.44 217 LEU A CA 1
ATOM 1673 C C . LEU A 1 217 ? 10.160 15.451 -17.904 1.00 86.44 217 LEU A C 1
ATOM 1675 O O . LEU A 1 217 ? 10.196 14.555 -17.065 1.00 86.44 217 LEU A O 1
ATOM 1679 N N . GLU A 1 218 ? 9.759 16.686 -17.598 1.00 88.06 218 GLU A N 1
ATOM 1680 C CA . GLU A 1 218 ? 9.295 17.084 -16.267 1.00 88.06 218 GLU A CA 1
ATOM 1681 C C . GLU A 1 218 ? 8.034 16.330 -15.852 1.00 88.06 218 GLU A C 1
ATOM 1683 O O . GLU A 1 218 ? 7.944 15.926 -14.700 1.00 88.06 218 GLU A O 1
ATOM 1688 N N . VAL A 1 219 ? 7.127 16.041 -16.788 1.00 86.31 219 VAL A N 1
ATOM 1689 C CA . VAL A 1 219 ? 5.973 15.152 -16.578 1.00 86.31 219 VAL A CA 1
ATOM 1690 C C . VAL A 1 219 ? 6.398 13.772 -16.061 1.00 86.31 219 VAL A C 1
ATOM 1692 O O . VAL A 1 219 ? 5.818 13.286 -15.096 1.00 86.31 219 VAL A O 1
ATOM 1695 N N . ARG A 1 220 ? 7.457 13.155 -16.604 1.00 79.38 220 ARG A N 1
ATOM 1696 C CA . ARG A 1 220 ? 7.977 11.877 -16.068 1.00 79.38 220 ARG A CA 1
ATOM 1697 C C . ARG A 1 220 ? 8.542 12.023 -14.656 1.00 79.38 220 ARG A C 1
ATOM 1699 O O . ARG A 1 220 ? 8.311 11.164 -13.808 1.00 79.38 220 ARG A O 1
ATOM 1706 N N . VAL A 1 221 ? 9.233 13.130 -14.385 1.00 77.31 221 VAL A N 1
ATOM 1707 C CA . VAL A 1 221 ? 9.750 13.449 -13.044 1.00 77.31 221 VAL A CA 1
ATOM 1708 C C . VAL A 1 221 ? 8.610 13.752 -12.060 1.00 77.31 221 VAL A C 1
ATOM 1710 O O . VAL A 1 221 ? 8.726 13.411 -10.889 1.00 77.31 221 VAL A O 1
ATOM 1713 N N . GLN A 1 222 ? 7.501 14.349 -12.510 1.00 71.31 222 GLN A N 1
ATOM 1714 C CA . GLN A 1 222 ? 6.274 14.548 -11.732 1.00 71.31 222 GLN A CA 1
ATOM 1715 C C . GLN A 1 222 ? 5.625 13.202 -11.400 1.00 71.31 222 GLN A C 1
ATOM 1717 O O . GLN A 1 222 ? 5.379 12.936 -10.230 1.00 71.31 222 GLN A O 1
ATOM 1722 N N . ILE A 1 223 ? 5.447 12.311 -12.380 1.00 65.00 223 ILE A N 1
ATOM 1723 C CA . ILE A 1 223 ? 4.898 10.958 -12.177 1.00 65.00 223 ILE A CA 1
ATOM 1724 C C . ILE A 1 223 ? 5.724 10.173 -11.140 1.00 65.00 223 ILE A C 1
ATOM 1726 O O . ILE A 1 223 ? 5.159 9.673 -10.168 1.00 65.00 223 ILE A O 1
ATOM 1730 N N . ALA A 1 224 ? 7.055 10.144 -11.275 1.00 60.03 224 ALA A N 1
ATOM 1731 C CA . ALA A 1 224 ? 7.952 9.487 -10.314 1.00 60.03 224 ALA A CA 1
ATOM 1732 C C . ALA A 1 224 ? 8.044 10.201 -8.950 1.00 60.03 224 ALA A C 1
ATOM 1734 O O . ALA A 1 224 ? 8.454 9.604 -7.957 1.00 60.03 224 ALA A O 1
ATOM 1735 N N . ALA A 1 225 ? 7.656 11.477 -8.884 1.00 57.28 225 ALA A N 1
ATOM 1736 C CA . ALA A 1 225 ? 7.463 12.215 -7.639 1.00 57.28 225 ALA A CA 1
ATOM 1737 C C . ALA A 1 225 ? 6.076 12.019 -7.010 1.00 57.28 225 ALA A C 1
ATOM 1739 O O . ALA A 1 225 ? 5.777 12.703 -6.028 1.00 57.28 225 ALA A O 1
ATOM 1740 N N . GLY A 1 226 ? 5.235 11.165 -7.601 1.00 54.25 226 GLY A N 1
ATOM 1741 C CA . GLY A 1 226 ? 3.859 10.973 -7.177 1.00 54.25 226 GLY A CA 1
ATOM 1742 C C . GLY A 1 226 ? 2.913 12.091 -7.611 1.00 54.25 226 GLY A C 1
ATOM 1743 O O . GLY A 1 226 ? 2.088 12.513 -6.824 1.00 54.25 226 GLY A O 1
ATOM 1744 N N . ASP A 1 227 ? 2.987 12.619 -8.830 1.00 59.47 227 ASP A N 1
ATOM 1745 C CA . ASP A 1 227 ? 2.056 13.670 -9.282 1.00 59.47 227 ASP A CA 1
ATOM 1746 C C . ASP A 1 227 ? 1.492 13.418 -10.695 1.00 59.47 227 ASP A C 1
ATOM 1748 O O . ASP A 1 227 ? 1.772 14.174 -11.627 1.00 59.47 227 ASP A O 1
ATOM 1752 N N . PRO A 1 228 ? 0.692 12.351 -10.901 1.00 63.22 228 PRO A N 1
ATOM 1753 C CA . PRO A 1 228 ? 0.040 12.072 -12.179 1.00 63.22 228 PRO A CA 1
ATOM 1754 C C . PRO A 1 228 ? -1.092 13.064 -12.494 1.00 63.22 228 PRO A C 1
ATOM 1756 O O . PRO A 1 228 ? -1.394 13.281 -13.663 1.00 63.22 228 PRO A O 1
ATOM 1759 N N . ALA A 1 229 ? -1.711 13.693 -11.487 1.00 65.69 229 ALA A N 1
ATOM 1760 C CA . ALA A 1 229 ? -2.773 14.683 -11.684 1.00 65.69 229 ALA A CA 1
ATOM 1761 C C . ALA A 1 229 ? -2.204 16.022 -12.189 1.00 65.69 229 ALA A C 1
ATOM 1763 O O . ALA A 1 229 ? -2.688 16.575 -13.184 1.00 65.69 229 ALA A O 1
ATOM 1764 N N . GLY A 1 230 ? -1.121 16.503 -11.570 1.00 73.31 230 GLY A N 1
ATOM 1765 C CA . GLY A 1 230 ? -0.326 17.619 -12.071 1.00 73.31 230 GLY A CA 1
ATOM 1766 C C . GLY A 1 230 ? 0.307 17.296 -13.421 1.00 73.31 230 GLY A C 1
ATOM 1767 O O . GLY A 1 230 ? 0.212 18.111 -14.336 1.00 73.31 230 GLY A O 1
ATOM 1768 N N . ALA A 1 231 ? 0.832 16.081 -13.610 1.00 79.69 231 ALA A N 1
ATOM 1769 C CA . ALA A 1 231 ? 1.347 15.624 -14.901 1.00 79.69 231 ALA A CA 1
ATOM 1770 C C . ALA A 1 231 ? 0.278 15.598 -16.008 1.00 79.69 231 ALA A C 1
ATOM 1772 O O . ALA A 1 231 ? 0.547 16.055 -17.115 1.00 79.69 231 ALA A O 1
ATOM 1773 N N . ARG A 1 232 ? -0.947 15.121 -15.736 1.00 82.00 232 ARG A N 1
ATOM 1774 C CA . ARG A 1 232 ? -2.075 15.165 -16.688 1.00 82.00 232 ARG A CA 1
ATOM 1775 C C . ARG A 1 232 ? -2.397 16.603 -17.085 1.00 82.00 232 ARG A C 1
ATOM 1777 O O . ARG A 1 232 ? -2.483 16.902 -18.273 1.00 82.00 232 ARG A O 1
ATOM 1784 N N . THR A 1 233 ? -2.507 17.488 -16.096 1.00 84.94 233 THR A N 1
ATOM 1785 C CA . THR A 1 233 ? -2.765 18.921 -16.303 1.00 84.94 233 THR A CA 1
ATOM 1786 C C . THR A 1 233 ? -1.654 19.556 -17.148 1.00 84.94 233 THR A C 1
ATOM 1788 O O . THR A 1 233 ? -1.923 20.194 -18.165 1.00 84.94 233 THR A O 1
ATOM 1791 N N . ALA A 1 234 ? -0.390 19.291 -16.805 1.00 89.56 234 ALA A N 1
ATOM 1792 C CA . ALA A 1 234 ? 0.770 19.755 -17.553 1.00 89.56 234 ALA A CA 1
ATOM 1793 C C . ALA A 1 234 ? 0.798 19.201 -18.987 1.00 89.56 234 ALA A C 1
ATOM 1795 O O . ALA A 1 234 ? 1.124 19.942 -19.909 1.00 89.56 234 ALA A O 1
ATOM 1796 N N . LEU A 1 235 ? 0.424 17.937 -19.210 1.00 92.81 235 LEU A N 1
ATOM 1797 C CA . LEU A 1 235 ? 0.316 17.346 -20.547 1.00 92.81 235 LEU A CA 1
ATOM 1798 C C . LEU A 1 235 ? -0.777 18.004 -21.393 1.00 92.81 235 LEU A C 1
ATOM 1800 O O . LEU A 1 235 ? -0.569 18.202 -22.589 1.00 92.81 235 LEU A O 1
ATOM 1804 N N . GLU A 1 236 ? -1.915 18.369 -20.804 1.00 91.19 236 GLU A N 1
ATOM 1805 C CA . GLU A 1 236 ? -2.971 19.109 -21.504 1.00 91.19 236 GLU A CA 1
ATOM 1806 C C . GLU A 1 236 ? -2.505 20.522 -21.894 1.00 91.19 236 GLU A C 1
ATOM 1808 O O . GLU A 1 236 ? -2.660 20.913 -23.055 1.00 91.19 236 GLU A O 1
ATOM 1813 N N . GLU A 1 237 ? -1.823 21.242 -20.995 1.00 94.75 237 GLU A N 1
ATOM 1814 C CA . GLU A 1 237 ? -1.182 22.529 -21.308 1.00 94.75 237 GLU A CA 1
ATOM 1815 C C . GLU A 1 237 ? -0.107 22.413 -22.401 1.00 94.75 237 GLU A C 1
ATOM 1817 O O . GLU A 1 237 ? -0.065 23.225 -23.327 1.00 94.75 237 GLU A O 1
ATOM 1822 N N . ILE A 1 238 ? 0.770 21.406 -22.315 1.00 95.50 238 ILE A N 1
ATOM 1823 C CA . ILE A 1 238 ? 1.835 21.154 -23.296 1.00 95.50 238 ILE A CA 1
ATOM 1824 C C . ILE A 1 238 ? 1.225 20.847 -24.665 1.00 95.50 238 ILE A C 1
ATOM 1826 O O . ILE A 1 238 ? 1.686 21.378 -25.674 1.00 95.50 238 ILE A O 1
ATOM 1830 N N . LEU A 1 239 ? 0.176 20.020 -24.726 1.00 93.94 239 LEU A N 1
ATOM 1831 C CA . LEU A 1 239 ? -0.512 19.696 -25.976 1.00 93.94 239 LEU A CA 1
ATOM 1832 C C . LEU A 1 239 ? -1.206 20.921 -26.587 1.00 93.94 239 LEU A C 1
ATOM 1834 O O . LEU A 1 239 ? -1.193 21.056 -27.812 1.00 93.94 239 LEU A O 1
ATOM 1838 N N . ALA A 1 240 ? -1.756 21.824 -25.769 1.00 94.44 240 ALA A N 1
ATOM 1839 C CA . ALA A 1 240 ? -2.305 23.097 -26.233 1.00 94.44 240 ALA A CA 1
ATOM 1840 C C . ALA A 1 240 ? -1.206 24.038 -26.767 1.00 94.44 240 ALA A C 1
ATOM 1842 O O . ALA A 1 240 ? -1.334 24.572 -27.870 1.00 94.44 240 ALA A O 1
ATOM 1843 N N . ALA A 1 241 ? -0.087 24.178 -26.051 1.00 93.62 241 ALA A N 1
ATOM 1844 C CA . ALA A 1 241 ? 1.054 24.983 -26.491 1.00 93.62 241 ALA A CA 1
ATOM 1845 C C . ALA A 1 241 ? 1.678 24.447 -27.795 1.00 93.62 241 ALA A C 1
ATOM 1847 O O . ALA A 1 241 ? 1.941 25.213 -28.720 1.00 93.62 241 ALA A O 1
ATOM 1848 N N . LEU A 1 242 ? 1.835 23.124 -27.917 1.00 94.50 242 LEU A N 1
ATOM 1849 C CA . LEU A 1 242 ? 2.282 22.458 -29.145 1.00 94.50 242 LEU A CA 1
ATOM 1850 C C . LEU A 1 242 ? 1.273 22.572 -30.298 1.00 94.50 242 LEU A C 1
ATOM 1852 O O . LEU A 1 242 ? 1.663 22.419 -31.453 1.00 94.50 242 LEU A O 1
ATOM 1856 N N . ALA A 1 243 ? -0.016 22.790 -30.030 1.00 93.38 243 ALA A N 1
ATOM 1857 C CA . ALA A 1 243 ? -0.992 23.063 -31.082 1.00 93.38 243 ALA A CA 1
ATOM 1858 C C . ALA A 1 243 ? -0.826 24.488 -31.636 1.00 93.38 243 ALA A C 1
ATOM 1860 O O . ALA A 1 243 ? -0.844 24.661 -32.851 1.00 93.38 243 ALA A O 1
ATOM 1861 N N . ALA A 1 244 ? -0.574 25.477 -30.771 1.00 93.88 244 ALA A N 1
ATOM 1862 C CA . ALA A 1 244 ? -0.399 26.879 -31.162 1.00 93.88 244 ALA A CA 1
ATOM 1863 C C . ALA A 1 244 ? 0.800 27.127 -32.104 1.00 93.88 244 ALA A C 1
ATOM 1865 O O . ALA A 1 244 ? 0.761 28.049 -32.912 1.00 93.88 244 ALA A O 1
ATOM 1866 N N . ILE A 1 245 ? 1.848 26.295 -32.035 1.00 93.38 245 ILE A N 1
ATOM 1867 C CA . ILE A 1 245 ? 3.037 26.389 -32.906 1.00 93.38 245 ILE A CA 1
ATOM 1868 C C . ILE A 1 245 ? 3.077 25.336 -34.031 1.00 93.38 245 ILE A C 1
ATOM 1870 O O . ILE A 1 245 ? 4.076 25.236 -34.741 1.00 93.38 245 ILE A O 1
ATOM 1874 N N . ALA A 1 246 ? 2.015 24.545 -34.230 1.00 89.38 246 ALA A N 1
ATOM 1875 C CA . ALA A 1 246 ? 2.023 23.410 -35.165 1.00 89.38 246 ALA A CA 1
ATOM 1876 C C . ALA A 1 246 ? 2.209 23.804 -36.643 1.00 89.38 246 ALA A C 1
ATOM 1878 O O . ALA A 1 246 ? 2.854 23.077 -37.403 1.00 89.38 246 ALA A O 1
ATOM 1879 N N . ASP A 1 247 ? 1.685 24.961 -37.050 1.00 90.12 247 ASP A N 1
ATOM 1880 C CA . ASP A 1 247 ? 1.784 25.433 -38.434 1.00 90.12 247 ASP A CA 1
ATOM 1881 C C . ASP A 1 247 ? 3.119 26.131 -38.748 1.00 90.12 247 ASP A C 1
ATOM 1883 O O . ASP A 1 247 ? 3.468 26.291 -39.926 1.00 90.12 247 ASP A O 1
ATOM 1887 N N . VAL A 1 248 ? 3.915 26.469 -37.724 1.00 89.81 248 VAL A N 1
ATOM 1888 C CA . VAL A 1 248 ? 5.216 27.140 -37.858 1.00 89.81 248 VAL A CA 1
ATOM 1889 C C . VAL A 1 248 ? 6.208 26.229 -38.582 1.00 89.81 248 VAL A C 1
ATOM 1891 O O . VAL A 1 248 ? 6.704 25.243 -38.038 1.00 89.81 248 VAL A O 1
ATOM 1894 N N . GLY A 1 249 ? 6.530 26.578 -39.830 1.00 87.38 249 GLY A N 1
ATOM 1895 C CA . GLY A 1 249 ? 7.330 25.729 -40.721 1.00 87.38 249 GLY A CA 1
ATOM 1896 C C . GLY A 1 249 ? 8.740 25.392 -40.221 1.00 87.38 249 GLY A C 1
ATOM 1897 O O . GLY A 1 249 ? 9.283 24.377 -40.637 1.00 87.38 249 GLY A O 1
ATOM 1898 N N . GLU A 1 250 ? 9.315 26.201 -39.327 1.00 84.69 250 GLU A N 1
ATOM 1899 C CA . GLU A 1 250 ? 10.658 25.981 -38.763 1.00 84.69 250 GLU A CA 1
ATOM 1900 C C . GLU A 1 250 ? 10.709 24.841 -37.738 1.00 84.69 250 GLU A C 1
ATOM 1902 O O . GLU A 1 250 ? 11.730 24.169 -37.631 1.00 84.69 250 GLU A O 1
ATOM 1907 N N . VAL A 1 251 ? 9.618 24.618 -36.997 1.00 86.75 251 VAL A N 1
ATOM 1908 C CA . VAL A 1 251 ? 9.546 23.636 -35.896 1.00 86.75 251 VAL A CA 1
ATOM 1909 C C . VAL A 1 251 ? 8.521 22.529 -36.139 1.00 86.75 251 VAL A C 1
ATOM 1911 O O . VAL A 1 251 ? 8.410 21.620 -35.324 1.00 86.75 251 VAL A O 1
ATOM 1914 N N . ARG A 1 252 ? 7.789 22.555 -37.260 1.00 88.94 252 ARG A N 1
ATOM 1915 C CA . ARG A 1 252 ? 6.687 21.630 -37.583 1.00 88.94 252 ARG A CA 1
ATOM 1916 C C . ARG A 1 252 ? 6.998 20.156 -37.295 1.00 88.94 252 ARG A C 1
ATOM 1918 O O . ARG A 1 252 ? 6.226 19.497 -36.601 1.00 88.94 252 ARG A O 1
ATOM 1925 N N . ASP A 1 253 ? 8.130 19.647 -37.775 1.00 86.12 253 ASP A N 1
ATOM 1926 C CA . ASP A 1 253 ? 8.495 18.229 -37.625 1.00 86.12 253 ASP A CA 1
ATOM 1927 C C . ASP A 1 253 ? 8.889 17.876 -36.174 1.00 86.12 253 ASP A C 1
ATOM 1929 O O . ASP A 1 253 ? 8.558 16.796 -35.668 1.00 86.12 253 ASP A O 1
ATOM 1933 N N . GLN A 1 254 ? 9.518 18.820 -35.460 1.00 86.62 254 GLN A N 1
ATOM 1934 C CA . GLN A 1 254 ? 9.788 18.716 -34.022 1.00 86.62 254 GLN A CA 1
ATOM 1935 C C . GLN A 1 254 ? 8.466 18.709 -33.242 1.00 86.62 254 GLN A C 1
ATOM 1937 O O . GLN A 1 254 ? 8.239 17.818 -32.429 1.00 86.62 254 GLN A O 1
ATOM 1942 N N . VAL A 1 255 ? 7.544 19.625 -33.548 1.00 89.88 255 VAL A N 1
ATOM 1943 C CA . VAL A 1 255 ? 6.225 19.728 -32.908 1.00 89.88 255 VAL A CA 1
ATOM 1944 C C . VAL A 1 255 ? 5.390 18.468 -33.124 1.00 89.88 255 VAL A C 1
ATOM 1946 O O . VAL A 1 255 ? 4.794 17.985 -32.165 1.00 89.88 255 VAL A O 1
ATOM 1949 N N . VAL A 1 256 ? 5.376 17.880 -34.326 1.00 88.75 256 VAL A N 1
ATOM 1950 C CA . VAL A 1 256 ? 4.711 16.585 -34.582 1.00 88.75 256 VAL A CA 1
ATOM 1951 C C . VAL A 1 256 ? 5.290 15.478 -33.693 1.00 88.75 256 VAL A C 1
ATOM 1953 O O . VAL A 1 256 ? 4.530 14.695 -33.120 1.00 88.75 256 VAL A O 1
ATOM 1956 N N . SER A 1 257 ? 6.612 15.449 -33.520 1.00 86.38 257 SER A N 1
ATOM 1957 C CA . SER A 1 257 ? 7.305 14.464 -32.679 1.00 86.38 257 SER A CA 1
ATOM 1958 C C . SER A 1 257 ? 7.003 14.660 -31.185 1.00 86.38 257 SER A C 1
ATOM 1960 O O . SER A 1 257 ? 6.633 13.708 -30.495 1.00 86.38 257 SER A O 1
ATOM 1962 N N . LEU A 1 258 ? 7.061 15.901 -30.688 1.00 90.62 258 LEU A N 1
ATOM 1963 C CA . LEU A 1 258 ? 6.712 16.254 -29.305 1.00 90.62 258 LEU A CA 1
ATOM 1964 C C . LEU A 1 258 ? 5.228 15.992 -29.005 1.00 90.62 258 LEU A C 1
ATOM 1966 O O . LEU A 1 258 ? 4.884 15.493 -27.937 1.00 90.62 258 LEU A O 1
ATOM 1970 N N . GLN A 1 259 ? 4.343 16.252 -29.970 1.00 90.94 259 GLN A N 1
ATOM 1971 C CA . GLN A 1 259 ? 2.917 15.937 -29.889 1.00 90.94 259 GLN A CA 1
ATOM 1972 C C . GLN A 1 259 ? 2.633 14.430 -29.806 1.00 90.94 259 GLN A C 1
ATOM 1974 O O . GLN A 1 259 ? 1.617 14.036 -29.224 1.00 90.94 259 GLN A O 1
ATOM 1979 N N . ALA A 1 260 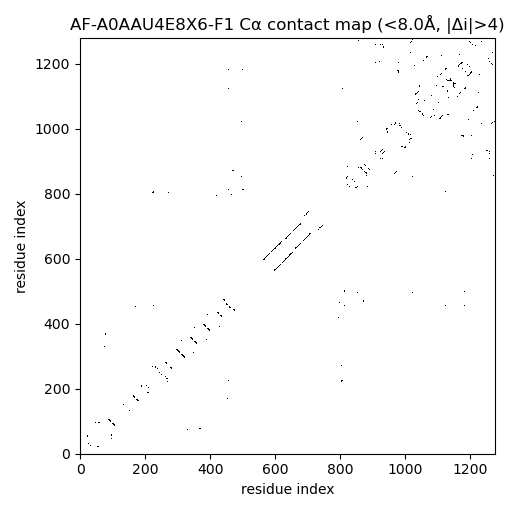? 3.465 13.593 -30.427 1.00 87.88 260 ALA A N 1
ATOM 1980 C CA . ALA A 1 260 ? 3.365 12.143 -30.305 1.00 87.88 260 ALA A CA 1
ATOM 1981 C C . ALA A 1 260 ? 3.850 11.690 -28.919 1.00 87.88 260 ALA A C 1
ATOM 1983 O O . ALA A 1 260 ? 3.142 10.957 -28.230 1.00 87.88 260 ALA A O 1
ATOM 1984 N N . MET A 1 261 ? 4.995 12.217 -28.470 1.00 87.56 261 MET A N 1
ATOM 1985 C CA . MET A 1 261 ? 5.564 11.937 -27.149 1.00 87.56 261 MET A CA 1
ATOM 1986 C C . MET A 1 261 ? 4.608 12.323 -26.010 1.00 87.56 261 MET A C 1
ATOM 1988 O O . MET A 1 261 ? 4.281 11.479 -25.185 1.00 87.56 261 MET A O 1
ATOM 1992 N N . ALA A 1 262 ? 4.069 13.546 -26.004 1.00 90.31 262 ALA A N 1
ATOM 1993 C CA . ALA A 1 262 ? 3.140 14.007 -24.968 1.00 90.31 262 ALA A CA 1
ATOM 1994 C C . ALA A 1 262 ? 1.841 13.176 -24.898 1.00 90.31 262 ALA A C 1
ATOM 1996 O O . ALA A 1 262 ? 1.333 12.913 -23.810 1.00 90.31 262 ALA A O 1
ATOM 1997 N N . ARG A 1 263 ? 1.302 12.708 -26.035 1.00 89.88 263 ARG A N 1
ATOM 1998 C CA . ARG A 1 263 ? 0.132 11.806 -26.025 1.00 89.88 263 ARG A CA 1
ATOM 1999 C C . ARG A 1 263 ? 0.478 10.400 -25.532 1.00 89.88 263 ARG A C 1
ATOM 2001 O O . ARG A 1 263 ? -0.356 9.792 -24.871 1.00 89.88 263 ARG A O 1
ATOM 2008 N N . ALA A 1 264 ? 1.682 9.901 -25.813 1.00 82.38 264 ALA A N 1
ATOM 2009 C CA . ALA A 1 264 ? 2.142 8.614 -25.295 1.00 82.38 264 ALA A CA 1
ATOM 2010 C C . ALA A 1 264 ? 2.352 8.661 -23.770 1.00 82.38 264 ALA A C 1
ATOM 2012 O O . ALA A 1 264 ? 1.907 7.758 -23.067 1.00 82.38 264 ALA A O 1
ATOM 2013 N N . GLU A 1 265 ? 2.930 9.745 -23.238 1.00 85.06 265 GLU A N 1
ATOM 2014 C CA . GLU A 1 265 ? 2.977 9.970 -21.785 1.00 85.06 265 GLU A CA 1
ATOM 2015 C C . GLU A 1 265 ? 1.566 10.092 -21.189 1.00 85.06 265 GLU A C 1
ATOM 2017 O O . GLU A 1 265 ? 1.304 9.532 -20.129 1.00 85.06 265 GLU A O 1
ATOM 2022 N N . ARG A 1 266 ? 0.617 10.740 -21.883 1.00 88.25 266 ARG A N 1
ATOM 2023 C CA . ARG A 1 266 ? -0.777 10.818 -21.410 1.00 88.25 266 ARG A CA 1
ATOM 2024 C C . ARG A 1 266 ? -1.448 9.448 -21.335 1.00 88.25 266 ARG A C 1
ATOM 2026 O O . ARG A 1 266 ? -2.134 9.180 -20.354 1.00 88.25 266 ARG A O 1
ATOM 2033 N N . ALA A 1 267 ? -1.228 8.580 -22.323 1.00 80.44 267 ALA A N 1
ATOM 2034 C CA . ALA A 1 267 ? -1.716 7.204 -22.281 1.00 80.44 267 ALA A CA 1
ATOM 2035 C C . ALA A 1 267 ? -1.131 6.434 -21.082 1.00 80.44 267 ALA A C 1
ATOM 2037 O O . ALA A 1 267 ? -1.877 5.771 -20.371 1.00 80.44 267 ALA A O 1
ATOM 2038 N N . ARG A 1 268 ? 0.168 6.600 -20.789 1.00 74.69 268 ARG A N 1
ATOM 2039 C CA . ARG A 1 268 ? 0.819 6.003 -19.605 1.00 74.69 268 ARG A CA 1
ATOM 2040 C C . ARG A 1 268 ? 0.236 6.514 -18.287 1.00 74.69 268 ARG A C 1
ATOM 2042 O O . ARG A 1 268 ? -0.048 5.712 -17.407 1.00 74.69 268 ARG A O 1
ATOM 2049 N N . VAL A 1 269 ? 0.018 7.826 -18.157 1.00 75.69 269 VAL A N 1
ATOM 2050 C CA . VAL A 1 269 ? -0.610 8.432 -16.965 1.00 75.69 269 VAL A CA 1
ATOM 2051 C C . VAL A 1 269 ? -2.025 7.894 -16.747 1.00 75.69 269 VAL A C 1
ATOM 2053 O O . VAL A 1 269 ? -2.403 7.611 -15.617 1.00 75.69 269 VAL A O 1
ATOM 2056 N N . ARG A 1 270 ? -2.793 7.725 -17.828 1.00 75.44 270 ARG A N 1
ATOM 2057 C CA . ARG A 1 270 ? -4.150 7.162 -17.803 1.00 75.44 270 ARG A CA 1
ATOM 2058 C C . ARG A 1 270 ? -4.155 5.694 -17.387 1.00 75.44 270 ARG A C 1
ATOM 2060 O O . ARG A 1 270 ? -4.881 5.329 -16.475 1.00 75.44 270 ARG A O 1
ATOM 2067 N N . GLN A 1 271 ? -3.279 4.886 -17.978 1.00 63.44 271 GLN A N 1
ATOM 2068 C CA . GLN A 1 271 ? -3.086 3.482 -17.612 1.00 63.44 271 GLN A CA 1
ATOM 2069 C C . GLN A 1 271 ? -2.678 3.320 -16.136 1.00 63.44 271 GLN A C 1
ATOM 2071 O O . GLN A 1 271 ? -3.222 2.475 -15.441 1.00 63.44 271 GLN A O 1
ATOM 2076 N N . ALA A 1 272 ? -1.774 4.161 -15.624 1.00 57.81 272 ALA A N 1
ATOM 2077 C CA . ALA A 1 272 ? -1.404 4.158 -14.205 1.00 57.81 272 ALA A CA 1
ATOM 2078 C C . ALA A 1 272 ? -2.548 4.606 -13.267 1.00 57.81 272 ALA A C 1
ATOM 2080 O O . ALA A 1 272 ? -2.523 4.294 -12.080 1.00 57.81 272 ALA A O 1
ATOM 2081 N N . GLY A 1 273 ? -3.540 5.333 -13.790 1.00 58.56 273 GLY A N 1
ATOM 2082 C CA . GLY A 1 273 ? -4.722 5.792 -13.058 1.00 58.56 273 GLY A CA 1
ATOM 2083 C C . GLY A 1 273 ? -5.958 4.889 -13.165 1.00 58.56 273 GLY A C 1
ATOM 2084 O O . GLY A 1 273 ? -7.003 5.290 -12.662 1.00 58.56 273 GLY A O 1
ATOM 2085 N N . GLY A 1 274 ? -5.877 3.722 -13.819 1.00 58.34 274 GLY A N 1
ATOM 2086 C CA . GLY A 1 274 ? -7.046 2.860 -14.063 1.00 58.34 274 GLY A CA 1
ATOM 2087 C C . GLY A 1 274 ? -8.019 3.407 -15.122 1.00 58.34 274 GLY A C 1
ATOM 2088 O O . GLY A 1 274 ? -9.228 3.208 -15.029 1.00 58.34 274 GLY A O 1
ATOM 2089 N N . GLU A 1 275 ? -7.508 4.169 -16.096 1.00 67.94 275 GLU A N 1
ATOM 2090 C CA . GLU A 1 275 ? -8.246 4.657 -17.271 1.00 67.94 275 GLU A CA 1
ATOM 2091 C C . GLU A 1 275 ? -7.827 3.873 -18.539 1.00 67.94 275 GLU A C 1
ATOM 2093 O O . GLU A 1 275 ? -7.448 4.469 -19.555 1.00 67.94 275 GLU A O 1
ATOM 2098 N N . GLU A 1 276 ? -7.845 2.533 -18.497 1.00 70.44 276 GLU A N 1
ATOM 2099 C CA . GLU A 1 276 ? -7.357 1.645 -19.570 1.00 70.44 276 GLU A CA 1
ATOM 2100 C C . GLU A 1 276 ? -8.026 1.911 -20.929 1.00 70.44 276 GLU A C 1
ATOM 2102 O O . GLU A 1 276 ? -7.328 2.008 -21.943 1.00 70.44 276 GLU A O 1
ATOM 2107 N N . GLU A 1 277 ? -9.351 2.098 -20.970 1.00 76.50 277 GLU A N 1
ATOM 2108 C CA . GLU A 1 277 ? -10.081 2.423 -22.208 1.00 76.50 277 GLU A CA 1
ATOM 2109 C C . GLU A 1 277 ? -9.582 3.734 -22.839 1.00 76.50 277 GLU A C 1
ATOM 2111 O O . GLU A 1 277 ? -9.406 3.844 -24.057 1.00 76.50 277 GLU A O 1
ATOM 2116 N N . ASP A 1 278 ? -9.323 4.742 -22.005 1.00 80.19 278 ASP A N 1
ATOM 2117 C CA . ASP A 1 278 ? -8.945 6.090 -22.426 1.00 80.19 278 ASP A CA 1
ATOM 2118 C C . ASP A 1 278 ? -7.454 6.160 -22.823 1.00 80.19 278 ASP A C 1
ATOM 2120 O O . ASP A 1 278 ? -7.071 6.909 -23.734 1.00 80.19 278 ASP A O 1
ATOM 2124 N N . ALA A 1 279 ? -6.616 5.327 -22.194 1.00 76.12 279 ALA A N 1
ATOM 2125 C CA . ALA A 1 279 ? -5.235 5.057 -22.592 1.00 76.12 279 ALA A CA 1
ATOM 2126 C C . ALA A 1 279 ? -5.171 4.327 -23.944 1.00 76.12 279 ALA A C 1
ATOM 2128 O O . ALA A 1 279 ? -4.487 4.785 -24.867 1.00 76.12 279 ALA A O 1
ATOM 2129 N N . ALA A 1 280 ? -5.942 3.247 -24.107 1.00 80.12 280 ALA A N 1
ATOM 2130 C CA . ALA A 1 280 ? -6.047 2.502 -25.359 1.00 80.12 280 ALA A CA 1
ATOM 2131 C C . ALA A 1 280 ? -6.561 3.391 -26.503 1.00 80.12 280 ALA A C 1
ATOM 2133 O O . ALA A 1 280 ? -6.032 3.342 -27.617 1.00 80.12 280 ALA A O 1
ATOM 2134 N N . ALA A 1 281 ? -7.532 4.269 -26.234 1.00 85.44 281 ALA A N 1
ATOM 2135 C CA . ALA A 1 281 ? -8.034 5.234 -27.206 1.00 85.44 281 ALA A CA 1
ATOM 2136 C C . ALA A 1 281 ? -6.968 6.258 -27.647 1.00 85.44 281 ALA A C 1
ATOM 2138 O O . ALA A 1 281 ? -6.955 6.662 -28.813 1.00 85.44 281 ALA A O 1
ATOM 2139 N N . ASP A 1 282 ? -6.058 6.677 -26.760 1.00 85.25 282 ASP A N 1
ATOM 2140 C CA . ASP A 1 282 ? -4.927 7.538 -27.127 1.00 85.25 282 ASP A CA 1
ATOM 2141 C C . ASP A 1 282 ? -3.877 6.810 -27.973 1.00 85.25 282 ASP A C 1
ATOM 2143 O O . ASP A 1 282 ? -3.427 7.361 -28.982 1.00 85.25 282 ASP A O 1
ATOM 2147 N N . LEU A 1 283 ? -3.546 5.564 -27.629 1.00 83.38 283 LEU A N 1
ATOM 2148 C CA . LEU A 1 283 ? -2.609 4.738 -28.397 1.00 83.38 283 LEU A CA 1
ATOM 2149 C C . LEU A 1 283 ? -3.159 4.385 -29.787 1.00 83.38 283 LEU A C 1
ATOM 2151 O O . LEU A 1 283 ? -2.440 4.519 -30.775 1.00 83.38 283 LEU A O 1
ATOM 2155 N N . LEU A 1 284 ? -4.451 4.060 -29.901 1.00 85.81 284 LEU A N 1
ATOM 2156 C CA . LEU A 1 284 ? -5.136 3.861 -31.186 1.00 85.81 284 LEU A CA 1
ATOM 2157 C C . LEU A 1 284 ? -5.117 5.127 -32.057 1.00 85.81 284 LEU A C 1
ATOM 2159 O O . LEU A 1 284 ? -4.862 5.049 -33.259 1.00 85.81 284 LEU A O 1
ATOM 2163 N N . ARG A 1 285 ? -5.351 6.309 -31.465 1.00 86.06 285 ARG A N 1
ATOM 2164 C CA . ARG A 1 285 ? -5.260 7.598 -32.178 1.00 86.06 285 ARG A CA 1
ATOM 2165 C C . ARG A 1 285 ? -3.838 7.906 -32.644 1.00 86.06 285 ARG A C 1
ATOM 2167 O O . ARG A 1 285 ? -3.674 8.505 -33.705 1.00 86.06 285 ARG A O 1
ATOM 2174 N N . LEU A 1 286 ? -2.823 7.523 -31.870 1.00 86.94 286 LEU A N 1
ATOM 2175 C CA . LEU A 1 286 ? -1.419 7.659 -32.254 1.00 86.94 286 LEU A CA 1
ATOM 2176 C C . LEU A 1 286 ? -1.053 6.699 -33.389 1.00 86.94 286 LEU A C 1
ATOM 2178 O O . LEU A 1 286 ? -0.558 7.157 -34.418 1.00 86.94 286 LEU A O 1
ATOM 2182 N N . SER A 1 287 ? -1.369 5.411 -33.245 1.00 83.94 287 SER A N 1
ATOM 2183 C CA . SER A 1 287 ? -1.163 4.392 -34.279 1.00 83.94 287 SER A CA 1
ATOM 2184 C C . SER A 1 287 ? -1.801 4.809 -35.610 1.00 83.94 287 SER A C 1
ATOM 2186 O O . SER A 1 287 ? -1.104 4.919 -36.612 1.00 83.94 287 SER A O 1
ATOM 2188 N N . ALA A 1 288 ? -3.076 5.224 -35.606 1.00 85.25 288 ALA A N 1
ATOM 2189 C CA . ALA A 1 288 ? -3.786 5.658 -36.814 1.00 85.25 288 ALA A CA 1
ATOM 2190 C C . ALA A 1 288 ? -3.309 7.000 -37.418 1.00 85.25 288 ALA A C 1
ATOM 2192 O O . ALA A 1 288 ? -3.603 7.282 -38.582 1.00 85.25 288 ALA A O 1
ATOM 2193 N N . ARG A 1 289 ? -2.627 7.861 -36.645 1.00 83.75 289 ARG A N 1
ATOM 2194 C CA . ARG A 1 289 ? -2.074 9.143 -37.135 1.00 83.75 289 ARG A CA 1
ATOM 2195 C C . ARG A 1 289 ? -0.679 8.979 -37.738 1.00 83.75 289 ARG A C 1
ATOM 2197 O O . ARG A 1 289 ? -0.284 9.779 -38.587 1.00 83.75 289 ARG A O 1
ATOM 2204 N N . HIS A 1 290 ? 0.065 7.985 -37.273 1.00 79.94 290 HIS A N 1
ATOM 2205 C CA . HIS A 1 290 ? 1.379 7.629 -37.785 1.00 79.94 290 HIS A CA 1
ATOM 2206 C C . HIS A 1 290 ? 1.263 6.419 -38.733 1.00 79.94 290 HIS A C 1
ATOM 2208 O O . HIS A 1 290 ? 0.174 5.965 -39.063 1.00 79.94 290 HIS A O 1
ATOM 2214 N N . GLY A 1 291 ? 2.386 5.937 -39.253 1.00 76.81 291 GLY A N 1
ATOM 2215 C CA . GLY A 1 291 ? 2.434 4.744 -40.096 1.00 76.81 291 GLY A CA 1
ATOM 2216 C C . GLY A 1 291 ? 3.865 4.241 -40.199 1.00 76.81 291 GLY A C 1
ATOM 2217 O O . GLY A 1 291 ? 4.805 5.001 -39.932 1.00 76.81 291 GLY A O 1
ATOM 2218 N N . GLY A 1 292 ? 4.055 2.973 -40.557 1.00 80.62 292 GLY A N 1
ATOM 2219 C CA . GLY A 1 292 ? 5.374 2.362 -40.484 1.00 80.62 292 GLY A CA 1
ATOM 2220 C C . GLY A 1 292 ? 5.829 2.191 -39.026 1.00 80.62 292 GLY A C 1
ATOM 2221 O O . GLY A 1 292 ? 5.011 2.147 -38.107 1.00 80.62 292 GLY A O 1
ATOM 2222 N N . PRO A 1 293 ? 7.149 2.181 -38.764 1.00 75.62 293 PRO A N 1
ATOM 2223 C CA . PRO A 1 293 ? 7.715 1.831 -37.458 1.00 75.62 293 PRO A CA 1
ATOM 2224 C C . PRO A 1 293 ? 7.206 2.628 -36.257 1.00 75.62 293 PRO A C 1
ATOM 2226 O O . PRO A 1 293 ? 7.314 2.169 -35.121 1.00 75.62 293 PRO A O 1
ATOM 2229 N N . THR A 1 294 ? 6.716 3.845 -36.484 1.00 78.38 294 THR A N 1
ATOM 2230 C CA . THR A 1 294 ? 6.181 4.702 -35.426 1.00 78.38 294 THR A CA 1
ATOM 2231 C C . THR A 1 294 ? 4.802 4.231 -34.961 1.00 78.38 294 THR A C 1
ATOM 2233 O O . THR A 1 294 ? 4.549 4.286 -33.763 1.00 78.38 294 THR A O 1
ATOM 2236 N N . ALA A 1 295 ? 3.947 3.723 -35.858 1.00 82.12 295 ALA A N 1
ATOM 2237 C CA . ALA A 1 295 ? 2.649 3.148 -35.489 1.00 82.12 295 ALA A CA 1
ATOM 2238 C C . ALA A 1 295 ? 2.843 1.853 -34.688 1.00 82.12 295 ALA A C 1
ATOM 2240 O O . ALA A 1 295 ? 2.410 1.780 -33.538 1.00 82.12 295 ALA A O 1
ATOM 2241 N N . ALA A 1 296 ? 3.653 0.926 -35.212 1.00 81.69 296 ALA A N 1
ATOM 2242 C CA . ALA A 1 296 ? 4.025 -0.311 -34.529 1.00 81.69 296 ALA A CA 1
ATOM 2243 C C . ALA A 1 296 ? 4.533 -0.112 -33.083 1.00 81.69 296 ALA A C 1
ATOM 2245 O O . ALA A 1 296 ? 4.240 -0.918 -32.204 1.00 81.69 296 ALA A O 1
ATOM 2246 N N . LYS A 1 297 ? 5.266 0.974 -32.787 1.00 75.62 297 LYS A N 1
ATOM 2247 C CA . LYS A 1 297 ? 5.729 1.279 -31.415 1.00 75.62 297 LYS A CA 1
ATOM 2248 C C . LYS A 1 297 ? 4.600 1.655 -30.451 1.00 75.62 297 LYS A C 1
ATOM 2250 O O . LYS A 1 297 ? 4.729 1.387 -29.257 1.00 75.62 297 LYS A O 1
ATOM 2255 N N . PHE A 1 298 ? 3.512 2.240 -30.946 1.00 82.44 298 PHE A N 1
ATOM 2256 C CA . PHE A 1 298 ? 2.297 2.468 -30.163 1.00 82.44 298 PHE A CA 1
ATOM 2257 C C . PHE A 1 298 ? 1.439 1.202 -30.075 1.00 82.44 298 PHE A C 1
ATOM 2259 O O . PHE A 1 298 ? 0.877 0.939 -29.017 1.00 82.44 298 PHE A O 1
ATOM 2266 N N . ASP A 1 299 ? 1.417 0.369 -31.118 1.00 81.50 299 ASP A N 1
ATOM 2267 C CA . ASP A 1 299 ? 0.702 -0.915 -31.105 1.00 81.50 299 ASP A CA 1
ATOM 2268 C C . ASP A 1 299 ? 1.311 -1.928 -30.114 1.00 81.50 299 ASP A C 1
ATOM 2270 O O . ASP A 1 299 ? 0.576 -2.693 -29.491 1.00 81.50 299 ASP A O 1
ATOM 2274 N N . VAL A 1 300 ? 2.633 -1.887 -29.883 1.00 75.06 300 VAL A N 1
ATOM 2275 C CA . VAL A 1 300 ? 3.294 -2.625 -28.783 1.00 75.06 300 VAL A CA 1
ATOM 2276 C C . VAL A 1 300 ? 2.739 -2.198 -27.417 1.00 75.06 300 VAL A C 1
ATOM 2278 O O . VAL A 1 300 ? 2.436 -3.053 -26.589 1.00 75.06 300 VAL A O 1
ATOM 2281 N N . GLN A 1 301 ? 2.575 -0.891 -27.180 1.00 73.38 301 GLN A N 1
ATOM 2282 C CA . GLN A 1 301 ? 2.020 -0.370 -25.920 1.00 73.38 301 GLN A CA 1
ATOM 2283 C C 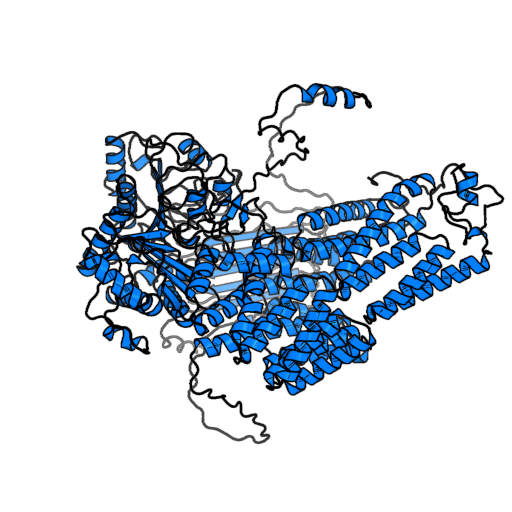. GLN A 1 301 ? 0.523 -0.691 -25.797 1.00 73.38 301 GLN A C 1
ATOM 2285 O O . GLN A 1 301 ? 0.056 -1.061 -24.727 1.00 73.38 301 GLN A O 1
ATOM 2290 N N . LEU A 1 302 ? -0.223 -0.641 -26.905 1.00 78.94 302 LEU A N 1
ATOM 2291 C CA . LEU A 1 302 ? -1.635 -1.025 -26.948 1.00 78.94 302 LEU A CA 1
ATOM 2292 C C . LEU A 1 302 ? -1.835 -2.513 -26.619 1.00 78.94 302 LEU A C 1
ATOM 2294 O O . LEU A 1 302 ? -2.813 -2.869 -25.964 1.00 78.94 302 LEU A O 1
ATOM 2298 N N . ALA A 1 303 ? -0.914 -3.380 -27.052 1.00 77.00 303 ALA A N 1
ATOM 2299 C CA . ALA A 1 303 ? -0.927 -4.794 -26.691 1.00 77.00 303 ALA A CA 1
ATOM 2300 C C . ALA A 1 303 ? -0.729 -5.008 -25.180 1.00 77.00 303 ALA A C 1
ATOM 2302 O O . ALA A 1 303 ? -1.391 -5.864 -24.599 1.00 77.00 303 ALA A O 1
ATOM 2303 N N . GLU A 1 304 ? 0.132 -4.213 -24.537 1.00 67.88 304 GLU A N 1
ATOM 2304 C CA . GLU A 1 304 ? 0.325 -4.230 -23.082 1.00 67.88 304 GLU A CA 1
ATOM 2305 C C . GLU A 1 304 ? -0.946 -3.779 -22.341 1.00 67.88 304 GLU A C 1
ATOM 2307 O O . GLU A 1 304 ? -1.413 -4.496 -21.458 1.00 67.88 304 GLU A O 1
ATOM 2312 N N . THR A 1 305 ? -1.574 -2.667 -22.751 1.00 67.50 305 THR A N 1
ATOM 2313 C CA . THR A 1 305 ? -2.850 -2.204 -22.166 1.00 67.50 305 THR A CA 1
ATOM 2314 C C . THR A 1 305 ? -3.954 -3.261 -22.295 1.00 67.50 305 THR A C 1
ATOM 2316 O O . THR A 1 305 ? -4.616 -3.576 -21.312 1.00 67.50 305 THR A O 1
ATOM 2319 N N . ARG A 1 306 ? -4.112 -3.879 -23.476 1.00 72.88 306 ARG A N 1
ATOM 2320 C CA . ARG A 1 306 ? -5.100 -4.955 -23.698 1.00 72.88 306 ARG A CA 1
ATOM 2321 C C . ARG A 1 306 ? -4.848 -6.199 -22.853 1.00 72.88 306 ARG A C 1
ATOM 2323 O O . ARG A 1 306 ? -5.797 -6.828 -22.405 1.00 72.88 306 ARG A O 1
ATOM 2330 N N . ALA A 1 307 ? -3.587 -6.569 -22.635 1.00 64.81 307 ALA A N 1
ATOM 2331 C CA . ALA A 1 307 ? -3.254 -7.730 -21.816 1.00 64.81 307 ALA A CA 1
ATOM 2332 C C . ALA A 1 307 ? -3.599 -7.516 -20.331 1.00 64.81 307 ALA A C 1
ATOM 2334 O O . ALA A 1 307 ? -3.993 -8.470 -19.664 1.00 64.81 307 ALA A O 1
ATOM 2335 N N . LEU A 1 308 ? -3.483 -6.280 -19.829 1.00 61.59 308 LEU A N 1
ATOM 2336 C CA . LEU A 1 308 ? -3.888 -5.910 -18.466 1.00 61.59 308 LEU A CA 1
ATOM 2337 C C . LEU A 1 308 ? -5.415 -5.913 -18.295 1.00 61.59 308 LEU A C 1
ATOM 2339 O O . LEU A 1 308 ? -5.904 -6.411 -17.287 1.00 61.59 308 LEU A O 1
ATOM 2343 N N . ASP A 1 309 ? -6.149 -5.462 -19.316 1.00 63.06 309 ASP A N 1
ATOM 2344 C CA . ASP A 1 309 ? -7.619 -5.537 -19.412 1.00 63.06 309 ASP A CA 1
ATOM 2345 C C . ASP A 1 309 ? -8.146 -6.977 -19.656 1.00 63.06 309 ASP A C 1
ATOM 2347 O O . ASP A 1 309 ? -9.344 -7.250 -19.650 1.00 63.06 309 ASP A O 1
ATOM 2351 N N . GLY A 1 310 ? -7.247 -7.949 -19.862 1.00 62.88 310 GLY A N 1
ATOM 2352 C CA . GLY A 1 310 ? -7.582 -9.361 -20.073 1.00 62.88 310 GLY A CA 1
ATOM 2353 C C . GLY A 1 310 ? -7.905 -9.755 -21.523 1.00 62.88 310 GLY A C 1
ATOM 2354 O O . GLY A 1 310 ? -8.121 -10.941 -21.794 1.00 62.88 310 GLY A O 1
ATOM 2355 N N . ASP A 1 311 ? -7.862 -8.822 -22.479 1.00 76.50 311 ASP A N 1
ATOM 2356 C CA . ASP A 1 311 ? -7.951 -9.086 -23.924 1.00 76.50 311 ASP A CA 1
ATOM 2357 C C . ASP A 1 311 ? -6.633 -9.669 -24.475 1.00 76.50 311 ASP A C 1
ATOM 2359 O O . ASP A 1 311 ? -5.935 -9.087 -25.311 1.00 76.50 311 ASP A O 1
ATOM 2363 N N . PHE A 1 312 ? -6.277 -10.873 -24.017 1.00 74.38 312 PHE A N 1
ATOM 2364 C CA . PHE A 1 312 ? -5.131 -11.622 -24.542 1.00 74.38 312 PHE A CA 1
ATOM 2365 C C . PHE A 1 312 ? -5.190 -11.846 -26.069 1.00 74.38 312 PHE A C 1
ATOM 2367 O O . PHE A 1 312 ? -4.146 -11.698 -26.713 1.00 74.38 312 PHE A O 1
ATOM 2374 N N . PRO A 1 313 ? -6.343 -12.171 -26.700 1.00 82.44 313 PRO A N 1
ATOM 2375 C CA . PRO A 1 313 ? -6.416 -12.328 -28.153 1.00 82.44 313 PRO A CA 1
ATOM 2376 C C . PRO A 1 313 ? -6.113 -11.030 -28.914 1.00 82.44 313 PRO A C 1
ATOM 2378 O O . PRO A 1 313 ? -5.335 -11.053 -29.872 1.00 82.44 313 PRO A O 1
ATOM 2381 N N . GLY A 1 314 ? -6.679 -9.895 -28.495 1.00 81.56 314 GLY A N 1
ATOM 2382 C CA . GLY A 1 314 ? -6.432 -8.596 -29.119 1.00 81.56 314 GLY A CA 1
ATOM 2383 C C . GLY A 1 314 ? -5.059 -8.010 -28.792 1.00 81.56 314 GLY A C 1
ATOM 2384 O O . GLY A 1 314 ? -4.518 -7.266 -29.617 1.00 81.56 314 GLY A O 1
ATOM 2385 N N . ALA A 1 315 ? -4.455 -8.378 -27.658 1.00 79.75 315 ALA A N 1
ATOM 2386 C CA . ALA A 1 315 ? -3.051 -8.112 -27.350 1.00 79.75 315 ALA A CA 1
ATOM 2387 C C . ALA A 1 315 ? -2.109 -8.888 -28.288 1.00 79.75 315 ALA A C 1
ATOM 2389 O O . ALA A 1 315 ? -1.240 -8.292 -28.927 1.00 79.75 315 ALA A O 1
ATOM 2390 N N . ILE A 1 316 ? -2.327 -10.202 -28.446 1.00 83.56 316 ILE A N 1
ATOM 2391 C CA . ILE A 1 316 ? -1.561 -11.056 -29.371 1.00 83.56 316 ILE A CA 1
ATOM 2392 C C . ILE A 1 316 ? -1.699 -10.558 -30.819 1.00 83.56 316 ILE A C 1
ATOM 2394 O O . ILE A 1 316 ? -0.705 -10.481 -31.541 1.00 83.56 316 ILE A O 1
ATOM 2398 N N . ALA A 1 317 ? -2.902 -10.165 -31.249 1.00 87.00 317 ALA A N 1
ATOM 2399 C CA . ALA A 1 317 ? -3.116 -9.618 -32.588 1.00 87.00 317 ALA A CA 1
ATOM 2400 C C . ALA A 1 317 ? -2.356 -8.295 -32.816 1.00 87.00 317 ALA A C 1
ATOM 2402 O O . ALA A 1 317 ? -1.722 -8.129 -33.860 1.00 87.00 317 ALA A O 1
ATOM 2403 N N . ALA A 1 318 ? -2.380 -7.378 -31.840 1.00 83.38 318 ALA A N 1
ATOM 2404 C CA . ALA A 1 318 ? -1.678 -6.096 -31.924 1.00 83.38 318 ALA A CA 1
ATOM 2405 C C . ALA A 1 318 ? -0.150 -6.269 -31.973 1.00 83.38 318 ALA A C 1
ATOM 2407 O O . ALA A 1 318 ? 0.502 -5.711 -32.857 1.00 83.38 318 ALA A O 1
ATOM 2408 N N . ILE A 1 319 ? 0.429 -7.098 -31.094 1.00 86.62 319 ILE A N 1
ATOM 2409 C CA . ILE A 1 319 ? 1.887 -7.297 -31.060 1.00 86.62 319 ILE A CA 1
ATOM 2410 C C . ILE A 1 319 ? 2.411 -8.037 -32.304 1.00 86.62 319 ILE A C 1
ATOM 2412 O O . ILE A 1 319 ? 3.520 -7.757 -32.757 1.00 86.62 319 ILE A O 1
ATOM 2416 N N . VAL A 1 320 ? 1.619 -8.944 -32.898 1.00 90.19 320 VAL A N 1
ATOM 2417 C CA . VAL A 1 320 ? 1.965 -9.606 -34.171 1.00 90.19 320 VAL A CA 1
ATOM 2418 C C . VAL A 1 320 ? 2.008 -8.594 -35.315 1.00 90.19 320 VAL A C 1
ATOM 2420 O O . VAL A 1 320 ? 2.999 -8.559 -36.042 1.00 90.19 320 VAL A O 1
ATOM 2423 N N . ALA A 1 321 ? 0.985 -7.741 -35.443 1.00 87.50 321 ALA A N 1
ATOM 2424 C CA . ALA A 1 321 ? 0.955 -6.694 -36.466 1.00 87.50 321 ALA A CA 1
ATOM 2425 C C . ALA A 1 321 ? 2.153 -5.737 -36.328 1.00 87.50 321 ALA A C 1
ATOM 2427 O O . ALA A 1 321 ? 2.871 -5.501 -37.302 1.00 87.50 321 ALA A O 1
ATOM 2428 N N . ALA A 1 322 ? 2.431 -5.281 -35.102 1.00 87.12 322 ALA A N 1
ATOM 2429 C CA . ALA A 1 322 ? 3.572 -4.423 -34.799 1.00 87.12 322 ALA A CA 1
ATOM 2430 C C . ALA A 1 322 ? 4.918 -5.078 -35.157 1.00 87.12 322 ALA A C 1
ATOM 2432 O O . ALA A 1 322 ? 5.755 -4.466 -35.823 1.00 87.12 322 ALA A O 1
ATOM 2433 N N . ARG A 1 323 ? 5.135 -6.339 -34.748 1.00 89.75 323 ARG A N 1
ATOM 2434 C CA . ARG A 1 323 ? 6.356 -7.100 -35.061 1.00 89.75 323 ARG A CA 1
ATOM 2435 C C . ARG A 1 323 ? 6.572 -7.206 -36.570 1.00 89.75 323 ARG A C 1
ATOM 2437 O O . ARG A 1 323 ? 7.694 -7.011 -37.035 1.00 89.75 323 ARG A O 1
ATOM 2444 N N . ASP A 1 324 ? 5.519 -7.512 -37.322 1.00 89.25 324 ASP A N 1
ATOM 2445 C CA . ASP A 1 324 ? 5.614 -7.759 -38.761 1.00 89.25 324 ASP A CA 1
ATOM 2446 C C . ASP A 1 324 ? 5.857 -6.457 -39.550 1.00 89.25 324 ASP A C 1
ATOM 2448 O O . ASP A 1 324 ? 6.644 -6.455 -40.500 1.00 89.25 324 ASP A O 1
ATOM 2452 N N . GLU A 1 325 ? 5.294 -5.325 -39.109 1.00 88.31 325 GLU A N 1
ATOM 2453 C CA . GLU A 1 325 ? 5.606 -3.997 -39.659 1.00 88.31 325 GLU A CA 1
ATOM 2454 C C . GLU A 1 325 ? 7.055 -3.565 -39.350 1.00 88.31 325 GLU A C 1
ATOM 2456 O O . GLU A 1 325 ? 7.777 -3.116 -40.245 1.00 88.31 325 GLU A O 1
ATOM 2461 N N . LEU A 1 326 ? 7.535 -3.774 -38.117 1.00 84.94 326 LEU A N 1
ATOM 2462 C CA . LEU A 1 326 ? 8.935 -3.516 -37.742 1.00 84.94 326 LEU A CA 1
ATOM 2463 C C . LEU A 1 326 ? 9.915 -4.397 -38.538 1.00 84.94 326 LEU A C 1
ATOM 2465 O O . LEU A 1 326 ? 10.990 -3.933 -38.937 1.00 84.94 326 LEU A O 1
ATOM 2469 N N . ALA A 1 327 ? 9.537 -5.650 -38.811 1.00 86.88 327 ALA A N 1
ATOM 2470 C CA . ALA A 1 327 ? 10.323 -6.589 -39.605 1.00 86.88 327 ALA A CA 1
ATOM 2471 C C . ALA A 1 327 ? 10.384 -6.191 -41.085 1.00 86.88 327 ALA A C 1
ATOM 2473 O O . ALA A 1 327 ? 11.457 -6.274 -41.686 1.00 86.88 327 ALA A O 1
ATOM 2474 N N . ALA A 1 328 ? 9.285 -5.687 -41.657 1.00 86.50 328 ALA A N 1
ATOM 2475 C CA . ALA A 1 328 ? 9.250 -5.180 -43.029 1.00 86.50 328 ALA A CA 1
ATOM 2476 C C . ALA A 1 328 ? 10.207 -3.992 -43.260 1.00 86.50 328 ALA A C 1
ATOM 2478 O O . ALA A 1 328 ? 10.705 -3.812 -44.372 1.00 86.50 328 ALA A O 1
ATOM 2479 N N . VAL A 1 329 ? 10.499 -3.210 -42.214 1.00 82.81 329 VAL A N 1
ATOM 2480 C CA . VAL A 1 329 ? 11.436 -2.069 -42.255 1.00 82.81 329 VAL A CA 1
ATOM 2481 C C . VAL A 1 329 ? 12.853 -2.441 -41.780 1.00 82.81 329 VAL A C 1
ATOM 2483 O O . VAL A 1 329 ? 13.790 -1.660 -41.936 1.00 82.81 329 VAL A O 1
ATOM 2486 N N . GLY A 1 330 ? 13.053 -3.658 -41.263 1.00 80.00 330 GLY A N 1
ATOM 2487 C CA . GLY A 1 330 ? 14.370 -4.172 -40.874 1.00 80.00 330 GLY A CA 1
ATOM 2488 C C . GLY A 1 330 ? 14.895 -3.666 -39.525 1.00 80.00 330 GLY A C 1
ATOM 2489 O O . GLY A 1 330 ? 16.102 -3.709 -39.293 1.00 80.00 330 GLY A O 1
ATOM 2490 N N . LEU A 1 331 ? 14.021 -3.206 -38.622 1.00 79.88 331 LEU A N 1
ATOM 2491 C CA . LEU A 1 331 ? 14.405 -2.748 -37.278 1.00 79.88 331 LEU A CA 1
ATOM 2492 C C . LEU A 1 331 ? 14.612 -3.933 -36.323 1.00 79.88 331 LEU A C 1
ATOM 2494 O O . LEU A 1 331 ? 13.813 -4.179 -35.420 1.00 79.88 331 LEU A O 1
ATOM 2498 N N . THR A 1 332 ? 15.694 -4.684 -36.536 1.00 81.75 332 THR A N 1
ATOM 2499 C CA . THR A 1 332 ? 15.975 -5.974 -35.878 1.00 81.75 332 THR A CA 1
ATOM 2500 C C . THR A 1 332 ? 15.874 -5.947 -34.352 1.00 81.75 332 THR A C 1
ATOM 2502 O O . THR A 1 332 ? 15.348 -6.896 -33.775 1.00 81.75 332 THR A O 1
ATOM 2505 N N . GLY A 1 333 ? 16.318 -4.875 -33.690 1.00 75.00 333 GLY A N 1
ATOM 2506 C CA . GLY A 1 333 ? 16.184 -4.720 -32.240 1.00 75.00 333 GLY A CA 1
ATOM 2507 C C . GLY A 1 333 ? 14.742 -4.567 -31.751 1.00 75.00 333 GLY A C 1
ATOM 2508 O O . GLY A 1 333 ? 14.344 -5.222 -30.791 1.00 75.00 333 GLY A O 1
ATOM 2509 N N . ASP A 1 334 ? 13.933 -3.746 -32.424 1.00 79.44 334 ASP A N 1
ATOM 2510 C CA . ASP A 1 334 ? 12.527 -3.553 -32.042 1.00 79.44 334 ASP A CA 1
ATOM 2511 C C . ASP A 1 334 ? 11.679 -4.799 -32.385 1.00 79.44 334 ASP A C 1
ATOM 2513 O O . ASP A 1 334 ? 10.769 -5.152 -31.636 1.00 79.44 334 ASP A O 1
ATOM 2517 N N . VAL A 1 335 ? 12.036 -5.539 -33.447 1.00 85.56 335 VAL A N 1
ATOM 2518 C CA . VAL A 1 335 ? 11.477 -6.875 -33.742 1.00 85.56 335 VAL A CA 1
ATOM 2519 C C . VAL A 1 335 ? 11.812 -7.881 -32.637 1.00 85.56 335 VAL A C 1
ATOM 2521 O O . VAL A 1 335 ? 10.962 -8.706 -32.297 1.00 85.56 335 VAL A O 1
ATOM 2524 N N . ALA A 1 336 ? 13.017 -7.829 -32.058 1.00 83.69 336 ALA A N 1
ATOM 2525 C CA . ALA A 1 336 ? 13.411 -8.715 -30.963 1.00 83.69 336 ALA A CA 1
ATOM 2526 C C . ALA A 1 336 ? 12.574 -8.460 -29.698 1.00 83.69 336 ALA A C 1
ATOM 2528 O O . ALA A 1 336 ? 12.037 -9.409 -29.129 1.00 83.69 336 ALA A O 1
ATOM 2529 N N . GLU A 1 337 ? 12.381 -7.193 -29.314 1.00 80.25 337 GLU A N 1
ATOM 2530 C CA . GLU A 1 337 ? 11.508 -6.823 -28.190 1.00 80.25 337 GLU A CA 1
ATOM 2531 C C . GLU A 1 337 ? 10.048 -7.234 -28.435 1.00 80.25 337 GLU A C 1
ATOM 2533 O O . GLU A 1 337 ? 9.446 -7.876 -27.574 1.00 80.25 337 GLU A O 1
ATOM 2538 N N . ALA A 1 338 ? 9.491 -6.955 -29.621 1.00 81.69 338 ALA A N 1
ATOM 2539 C CA . ALA A 1 338 ? 8.124 -7.358 -29.962 1.00 81.69 338 ALA A CA 1
ATOM 2540 C C . ALA A 1 338 ? 7.951 -8.891 -29.980 1.00 81.69 338 ALA A C 1
ATOM 2542 O O . ALA A 1 338 ? 6.933 -9.412 -29.527 1.00 81.69 338 ALA A O 1
ATOM 2543 N N . SER A 1 339 ? 8.968 -9.631 -30.437 1.00 88.06 339 SER A N 1
ATOM 2544 C CA . SER A 1 339 ? 8.975 -11.101 -30.407 1.00 88.06 339 SER A CA 1
ATOM 2545 C C . SER A 1 339 ? 9.067 -11.644 -28.979 1.00 88.06 339 SER A C 1
ATOM 2547 O O . SER A 1 339 ? 8.364 -12.593 -28.645 1.00 88.06 339 SER A O 1
ATOM 2549 N N . HIS A 1 340 ? 9.873 -11.034 -28.104 1.00 83.88 340 HIS A N 1
ATOM 2550 C CA . HIS A 1 340 ? 9.904 -11.408 -26.690 1.00 83.88 340 HIS A CA 1
ATOM 2551 C C . HIS A 1 340 ? 8.561 -11.112 -26.005 1.00 83.88 340 HIS A C 1
ATOM 2553 O O . HIS A 1 340 ? 8.044 -11.978 -25.308 1.00 83.88 340 HIS A O 1
ATOM 2559 N N . ALA A 1 341 ? 7.969 -9.933 -26.222 1.00 77.44 341 ALA A N 1
ATOM 2560 C CA . ALA A 1 341 ? 6.662 -9.570 -25.666 1.00 77.44 341 ALA A CA 1
ATOM 2561 C C . ALA A 1 341 ? 5.546 -10.528 -26.126 1.00 77.44 341 ALA A C 1
ATOM 2563 O O . ALA A 1 341 ? 4.760 -11.005 -25.310 1.00 77.44 341 ALA A O 1
ATOM 2564 N N . LEU A 1 342 ? 5.526 -10.894 -27.411 1.00 83.81 342 LEU A N 1
ATOM 2565 C CA . LEU A 1 342 ? 4.626 -11.927 -27.926 1.00 83.81 342 LEU A CA 1
ATOM 2566 C C . LEU A 1 342 ? 4.895 -13.299 -27.281 1.00 83.81 342 LEU A C 1
ATOM 2568 O O . LEU A 1 342 ? 3.950 -13.998 -26.926 1.00 83.81 342 LEU A O 1
ATOM 2572 N N . GLY A 1 343 ? 6.163 -13.680 -27.096 1.00 82.19 343 GLY A N 1
ATOM 2573 C CA . GLY A 1 343 ? 6.539 -14.916 -26.404 1.00 82.19 343 GLY A CA 1
ATOM 2574 C C . GLY A 1 343 ? 6.003 -14.981 -24.969 1.00 82.19 343 GLY A C 1
ATOM 2575 O O . GLY A 1 343 ? 5.457 -16.006 -24.569 1.00 82.19 343 GLY A O 1
ATOM 2576 N N . THR A 1 344 ? 6.090 -13.871 -24.231 1.00 78.81 344 THR A N 1
ATOM 2577 C CA . THR A 1 344 ? 5.499 -13.687 -22.893 1.00 78.81 344 THR A CA 1
ATOM 2578 C C . THR A 1 344 ? 3.980 -13.909 -22.929 1.00 78.81 344 THR A C 1
ATOM 2580 O O . THR A 1 344 ? 3.471 -14.810 -22.266 1.00 78.81 344 THR A O 1
ATOM 2583 N N . LEU A 1 345 ? 3.249 -13.189 -23.792 1.00 75.19 345 LEU A N 1
ATOM 2584 C CA . LEU A 1 345 ? 1.789 -13.338 -23.920 1.00 75.19 345 LEU A CA 1
ATOM 2585 C C . LEU A 1 345 ? 1.358 -14.774 -24.274 1.00 75.19 345 LEU A C 1
ATOM 2587 O O . LEU A 1 345 ? 0.380 -15.285 -23.727 1.00 75.19 345 LEU A O 1
ATOM 2591 N N . LEU A 1 346 ? 2.108 -15.455 -25.146 1.00 81.31 346 LEU A N 1
ATOM 2592 C CA . LEU A 1 346 ? 1.866 -16.857 -25.502 1.00 81.31 346 LEU A CA 1
ATOM 2593 C C . LEU A 1 346 ? 2.128 -17.817 -24.327 1.00 81.31 346 LEU A C 1
ATOM 2595 O O . LEU A 1 346 ? 1.395 -18.793 -24.163 1.00 81.31 346 LEU A O 1
ATOM 2599 N N . LEU A 1 347 ? 3.125 -17.540 -23.479 1.00 75.81 347 LEU A N 1
ATOM 2600 C CA . LEU A 1 347 ? 3.442 -18.352 -22.298 1.00 75.81 347 LEU A CA 1
ATOM 2601 C C . LEU A 1 347 ? 2.356 -18.244 -21.208 1.00 75.81 347 LEU A C 1
ATOM 2603 O O . LEU A 1 347 ? 2.009 -19.262 -20.587 1.00 75.81 347 LEU A O 1
ATOM 2607 N N . LEU A 1 348 ? 1.773 -17.049 -21.033 1.00 70.12 348 LEU A N 1
ATOM 2608 C CA . LEU A 1 348 ? 0.583 -16.814 -20.200 1.00 70.12 348 LEU A CA 1
ATOM 2609 C C . LEU A 1 348 ? -0.636 -17.558 -20.749 1.00 70.12 348 LEU A C 1
ATOM 2611 O O . LEU A 1 348 ? -1.261 -18.322 -20.014 1.00 70.12 348 LEU A O 1
ATOM 2615 N N . ALA A 1 349 ? -0.911 -17.415 -22.051 1.00 72.44 349 ALA A N 1
ATOM 2616 C CA . ALA A 1 349 ? -1.984 -18.131 -22.746 1.00 72.44 349 ALA A CA 1
ATOM 2617 C C . ALA A 1 349 ? -1.789 -19.665 -22.760 1.00 72.44 349 ALA A C 1
ATOM 2619 O O . ALA A 1 349 ? -2.731 -20.416 -23.012 1.00 72.44 349 ALA A O 1
ATOM 2620 N N . GLY A 1 350 ? -0.578 -20.145 -22.463 1.00 77.88 350 GLY A N 1
ATOM 2621 C CA . GLY A 1 350 ? -0.244 -21.562 -22.333 1.00 77.88 350 GLY A CA 1
ATOM 2622 C C . GLY A 1 350 ? 0.283 -22.234 -23.599 1.00 77.88 350 GLY A C 1
ATOM 2623 O O . GLY A 1 350 ? 0.579 -23.428 -23.549 1.00 77.88 350 GLY A O 1
ATOM 2624 N N . ASP A 1 351 ? 0.476 -21.496 -24.693 1.00 87.75 351 ASP A N 1
ATOM 2625 C CA . ASP A 1 351 ? 1.145 -21.994 -25.898 1.00 87.75 351 ASP A CA 1
ATOM 2626 C C . ASP A 1 351 ? 2.671 -21.901 -25.741 1.00 87.75 351 ASP A C 1
ATOM 2628 O O . ASP A 1 351 ? 3.351 -21.038 -26.302 1.00 87.75 351 ASP A O 1
ATOM 2632 N N . VAL A 1 352 ? 3.217 -22.813 -24.932 1.00 89.19 352 VAL A N 1
ATOM 2633 C CA . VAL A 1 352 ? 4.656 -22.868 -24.624 1.00 89.19 352 VAL A CA 1
ATOM 2634 C C . VAL A 1 352 ? 5.502 -23.097 -25.885 1.00 89.19 352 VAL A C 1
ATOM 2636 O O . VAL A 1 352 ? 6.618 -22.589 -25.982 1.00 89.19 352 VAL A O 1
ATOM 2639 N N . ALA A 1 353 ? 4.966 -23.815 -26.878 1.00 93.19 353 ALA A N 1
ATOM 2640 C CA . ALA A 1 353 ? 5.676 -24.130 -28.113 1.00 93.19 353 ALA A CA 1
ATOM 2641 C C . ALA A 1 353 ? 5.854 -22.888 -29.001 1.00 93.19 353 ALA A C 1
ATOM 2643 O O . ALA A 1 353 ? 6.966 -22.624 -29.470 1.00 93.19 353 ALA A O 1
ATOM 2644 N N . GLN A 1 354 ? 4.795 -22.093 -29.197 1.00 92.69 354 GLN A N 1
ATOM 2645 C CA . GLN A 1 354 ? 4.917 -20.813 -29.898 1.00 92.69 354 GLN A CA 1
ATOM 2646 C C . GLN A 1 354 ? 5.719 -19.804 -29.071 1.00 92.69 354 GLN A C 1
ATOM 2648 O O . GLN A 1 354 ? 6.575 -19.124 -29.635 1.00 92.69 354 GLN A O 1
ATOM 2653 N N . ALA A 1 355 ? 5.528 -19.752 -27.747 1.00 87.12 355 ALA A N 1
ATOM 2654 C CA . ALA A 1 355 ? 6.313 -18.891 -26.861 1.00 87.12 355 ALA A CA 1
ATOM 2655 C C . ALA A 1 355 ? 7.823 -19.126 -27.032 1.00 87.12 355 ALA A C 1
ATOM 2657 O O . ALA A 1 355 ? 8.568 -18.198 -27.353 1.00 87.12 355 ALA A O 1
ATOM 2658 N N . ARG A 1 356 ? 8.265 -20.390 -26.937 1.00 94.31 356 ARG A N 1
ATOM 2659 C CA . ARG A 1 356 ? 9.650 -20.814 -27.191 1.00 94.31 356 ARG A CA 1
ATOM 2660 C C . ARG A 1 356 ? 10.145 -20.365 -28.566 1.00 94.31 356 ARG A C 1
ATOM 2662 O O . ARG A 1 356 ? 11.236 -19.807 -28.656 1.00 94.31 356 ARG A O 1
ATOM 2669 N N . ALA A 1 357 ? 9.354 -20.560 -29.623 1.00 95.94 357 ALA A N 1
ATOM 2670 C CA . ALA A 1 357 ? 9.733 -20.159 -30.978 1.00 95.94 357 ALA A CA 1
ATOM 2671 C C . ALA A 1 357 ? 9.934 -18.635 -31.116 1.00 95.94 357 ALA A C 1
ATOM 2673 O O . ALA A 1 357 ? 10.873 -18.201 -31.789 1.00 95.94 357 ALA A O 1
ATOM 2674 N N . GLN A 1 358 ? 9.102 -17.823 -30.454 1.00 93.44 358 GLN A N 1
ATOM 2675 C CA . GLN A 1 358 ? 9.245 -16.362 -30.442 1.00 93.44 358 GLN A CA 1
ATOM 2676 C C . GLN A 1 358 ? 10.441 -15.900 -29.597 1.00 93.44 358 GLN A C 1
ATOM 2678 O O . GLN A 1 358 ? 11.203 -15.038 -30.043 1.00 93.44 358 GLN A O 1
ATOM 2683 N N . PHE A 1 359 ? 10.690 -16.521 -28.439 1.00 90.94 359 PHE A N 1
ATOM 2684 C CA . PHE A 1 359 ? 11.897 -16.257 -27.651 1.00 90.94 359 PHE A CA 1
ATOM 2685 C C . PHE A 1 359 ? 13.168 -16.623 -28.429 1.00 90.94 359 PHE A C 1
ATOM 2687 O O . PHE A 1 359 ? 14.083 -15.811 -28.523 1.00 90.94 359 PHE A O 1
ATOM 2694 N N . GLU A 1 360 ? 13.227 -17.789 -29.078 1.00 95.31 360 GLU A N 1
ATOM 2695 C CA . GLU A 1 360 ? 14.357 -18.165 -29.940 1.00 95.31 360 GLU A CA 1
ATOM 2696 C C . GLU A 1 360 ? 14.528 -17.233 -31.151 1.00 95.31 360 GLU A C 1
ATOM 2698 O O . GLU A 1 360 ? 15.649 -17.059 -31.639 1.00 95.31 360 GLU A O 1
ATOM 2703 N N . HIS A 1 361 ? 13.448 -16.630 -31.658 1.00 94.25 361 HIS A N 1
ATOM 2704 C CA . HIS A 1 361 ? 13.526 -15.609 -32.701 1.00 94.25 361 HIS A CA 1
ATOM 2705 C C . HIS A 1 361 ? 14.166 -14.316 -32.175 1.00 94.25 361 HIS A C 1
ATOM 2707 O O . HIS A 1 361 ? 15.151 -13.862 -32.764 1.00 94.25 361 HIS A O 1
ATOM 2713 N N . ALA A 1 362 ? 13.696 -13.794 -31.035 1.00 89.06 362 ALA A N 1
ATOM 2714 C CA . ALA A 1 362 ? 14.309 -12.653 -30.348 1.00 89.06 362 ALA A CA 1
ATOM 2715 C C . ALA A 1 362 ? 15.791 -12.918 -30.027 1.00 89.06 362 ALA A C 1
ATOM 2717 O O . ALA A 1 362 ? 16.660 -12.107 -30.338 1.00 89.06 362 ALA A O 1
ATOM 2718 N N . GLY A 1 363 ? 16.104 -14.111 -29.514 1.00 90.56 363 GLY A N 1
ATOM 2719 C CA . GLY A 1 363 ? 17.459 -14.539 -29.173 1.00 90.56 363 GLY A CA 1
ATOM 2720 C C . GLY A 1 363 ? 18.440 -14.533 -30.345 1.00 90.56 363 GLY A C 1
ATOM 2721 O O . GLY A 1 363 ? 19.592 -14.132 -30.175 1.00 90.56 363 GLY A O 1
ATOM 2722 N N . LYS A 1 364 ? 18.000 -14.916 -31.551 1.00 92.19 364 LYS A N 1
ATOM 2723 C CA . LYS A 1 364 ? 18.823 -14.832 -32.775 1.00 92.19 364 LYS A CA 1
ATOM 2724 C C . LYS A 1 364 ? 19.158 -13.382 -33.133 1.00 92.19 364 LYS A C 1
ATOM 2726 O O . LYS A 1 364 ? 20.292 -13.108 -33.520 1.00 92.19 364 LYS A O 1
ATOM 2731 N N . LEU A 1 365 ? 18.199 -12.468 -32.976 1.00 88.56 365 LEU A N 1
ATOM 2732 C CA . LEU A 1 365 ? 18.365 -11.040 -33.261 1.00 88.56 365 LEU A CA 1
ATOM 2733 C C . LEU A 1 365 ? 19.274 -10.368 -32.218 1.00 88.56 365 LEU A C 1
ATOM 2735 O O . LEU A 1 365 ? 20.259 -9.734 -32.588 1.00 88.56 365 LEU A O 1
ATOM 2739 N N . TRP A 1 366 ? 19.034 -10.604 -30.925 1.00 84.94 366 TRP A N 1
ATOM 2740 C CA . TRP A 1 366 ? 19.901 -10.134 -29.839 1.00 84.94 366 TRP A CA 1
ATOM 2741 C C . TRP A 1 366 ? 21.340 -10.648 -29.968 1.00 84.94 366 TRP A C 1
ATOM 2743 O O . TRP A 1 366 ? 22.283 -9.871 -29.836 1.00 84.94 366 TRP A O 1
ATOM 2753 N N . THR A 1 367 ? 21.529 -11.926 -30.317 1.00 85.69 367 THR A N 1
ATOM 2754 C CA . THR A 1 367 ? 22.870 -12.495 -30.552 1.00 85.69 367 THR A CA 1
ATOM 2755 C C . THR A 1 367 ? 23.577 -11.820 -31.732 1.00 85.69 367 THR A C 1
ATOM 2757 O O . THR A 1 367 ? 24.772 -11.548 -31.647 1.00 85.69 367 THR A O 1
ATOM 2760 N N . ALA A 1 368 ? 22.859 -11.519 -32.820 1.00 83.50 368 ALA A N 1
ATOM 2761 C CA . ALA A 1 368 ? 23.421 -10.817 -33.976 1.00 83.50 368 ALA A CA 1
ATOM 2762 C C . ALA A 1 368 ? 23.825 -9.364 -33.651 1.00 83.50 368 ALA A C 1
ATOM 2764 O O . ALA A 1 368 ? 24.846 -8.893 -34.148 1.00 83.50 368 ALA A O 1
ATOM 2765 N N . ASN A 1 369 ? 23.063 -8.697 -32.781 1.00 76.00 369 ASN A N 1
ATOM 2766 C CA . ASN A 1 369 ? 23.289 -7.320 -32.328 1.00 76.00 369 ASN A CA 1
ATOM 2767 C C . ASN A 1 369 ? 24.300 -7.200 -31.156 1.00 76.00 369 ASN A C 1
ATOM 2769 O O . ASN A 1 369 ? 24.687 -6.095 -30.759 1.00 76.00 369 ASN A O 1
ATOM 2773 N N . GLY A 1 370 ? 24.721 -8.329 -30.572 1.00 76.06 370 GLY A N 1
ATOM 2774 C CA . GLY A 1 370 ? 25.575 -8.380 -29.378 1.00 76.06 370 GLY A CA 1
ATOM 2775 C C . GLY A 1 370 ? 24.889 -7.907 -28.087 1.00 76.06 370 GLY A C 1
ATOM 2776 O O . GLY A 1 370 ? 25.557 -7.435 -27.167 1.00 76.06 370 GLY A O 1
ATOM 2777 N N . ASP A 1 371 ? 23.564 -8.017 -28.017 1.00 76.56 371 ASP A N 1
ATOM 2778 C CA . ASP A 1 371 ? 22.748 -7.583 -26.883 1.00 76.56 371 ASP A CA 1
ATOM 2779 C C . ASP A 1 371 ? 22.842 -8.590 -25.719 1.00 76.56 371 ASP A C 1
ATOM 2781 O O . ASP A 1 371 ? 22.188 -9.638 -25.691 1.00 76.56 371 ASP A O 1
ATOM 2785 N N . THR A 1 372 ? 23.717 -8.283 -24.757 1.00 80.81 372 THR A N 1
ATOM 2786 C CA . THR A 1 372 ? 23.975 -9.138 -23.586 1.00 80.81 372 THR A CA 1
ATOM 2787 C C . THR A 1 372 ? 22.820 -9.125 -22.565 1.00 80.81 372 THR A C 1
ATOM 2789 O O . THR A 1 372 ? 22.460 -10.207 -22.088 1.00 80.81 372 THR A O 1
ATOM 2792 N N . PRO A 1 373 ? 22.187 -7.975 -22.240 1.00 74.88 373 PRO A N 1
ATOM 2793 C CA . PRO A 1 373 ? 20.932 -7.946 -21.480 1.00 74.88 373 PRO A CA 1
ATOM 2794 C C . PRO A 1 373 ? 19.806 -8.765 -22.133 1.00 74.88 373 PRO A C 1
ATOM 2796 O O . PRO A 1 373 ? 19.173 -9.582 -21.458 1.00 74.88 373 PRO A O 1
ATOM 2799 N N . GLY A 1 374 ? 19.608 -8.637 -23.448 1.00 77.38 374 GLY A N 1
ATOM 2800 C CA . GLY A 1 374 ? 18.660 -9.440 -24.226 1.00 77.38 374 GLY A CA 1
ATOM 2801 C C . GLY A 1 374 ? 18.950 -10.941 -24.132 1.00 77.38 374 GLY A C 1
ATOM 2802 O O . GLY A 1 374 ? 18.062 -11.732 -23.810 1.00 77.38 374 GLY A O 1
ATOM 2803 N N . ALA A 1 375 ? 20.212 -11.353 -24.286 1.00 84.88 375 ALA A N 1
ATOM 2804 C CA . ALA A 1 375 ? 20.622 -12.751 -24.113 1.00 84.88 375 ALA A CA 1
ATOM 2805 C C . ALA A 1 375 ? 20.345 -13.304 -22.695 1.00 84.88 375 ALA A C 1
ATOM 2807 O O . ALA A 1 375 ? 20.012 -14.481 -22.544 1.00 84.88 375 ALA A O 1
ATOM 2808 N N . ARG A 1 376 ? 20.415 -12.471 -21.648 1.00 84.50 376 ARG A N 1
ATOM 2809 C CA . ARG A 1 376 ? 20.028 -12.868 -20.282 1.00 84.50 376 ARG A CA 1
ATOM 2810 C C . ARG A 1 376 ? 18.513 -13.039 -20.140 1.00 84.50 376 ARG A C 1
ATOM 2812 O O . ARG A 1 376 ? 18.072 -14.026 -19.551 1.00 84.50 376 ARG A O 1
ATOM 2819 N N . ARG A 1 377 ? 17.720 -12.112 -20.695 1.00 82.81 377 ARG A N 1
ATOM 2820 C CA . ARG A 1 377 ? 16.245 -12.210 -20.734 1.00 82.81 377 ARG A CA 1
ATOM 2821 C C . ARG A 1 377 ? 15.800 -13.470 -21.481 1.00 82.81 377 ARG A C 1
ATOM 2823 O O . ARG A 1 377 ? 14.952 -14.199 -20.975 1.00 82.81 377 ARG A O 1
ATOM 2830 N N . LEU A 1 378 ? 16.445 -13.777 -22.610 1.00 88.44 378 LEU A N 1
ATOM 2831 C CA . LEU A 1 378 ? 16.264 -15.021 -23.359 1.00 88.44 378 LEU A CA 1
ATOM 2832 C C . LEU A 1 378 ? 16.476 -16.261 -22.484 1.00 88.44 378 LEU A C 1
ATOM 2834 O O . LEU A 1 378 ? 15.619 -17.140 -22.473 1.00 88.44 378 LEU A O 1
ATOM 2838 N N . ASP A 1 379 ? 17.597 -16.352 -21.762 1.00 92.25 379 ASP A N 1
ATOM 2839 C CA . ASP A 1 379 ? 17.863 -17.522 -20.922 1.00 92.25 379 ASP A CA 1
ATOM 2840 C C . ASP A 1 379 ? 16.819 -17.661 -19.798 1.00 92.25 379 ASP A C 1
ATOM 2842 O O . ASP A 1 379 ? 16.340 -18.767 -19.559 1.00 92.25 379 ASP A O 1
ATOM 2846 N N . LEU A 1 380 ? 16.354 -16.570 -19.178 1.00 84.06 380 LEU A N 1
ATOM 2847 C CA . LEU A 1 380 ? 15.243 -16.638 -18.214 1.00 84.06 380 LEU A CA 1
ATOM 2848 C C . LEU A 1 380 ? 13.919 -17.091 -18.857 1.00 84.06 380 LEU A C 1
ATOM 2850 O O . LEU A 1 380 ? 13.202 -17.904 -18.272 1.00 84.06 380 LEU A O 1
ATOM 2854 N N . ALA A 1 381 ? 13.595 -16.614 -20.059 1.00 83.44 381 ALA A N 1
ATOM 2855 C CA . ALA A 1 381 ? 12.383 -17.004 -20.780 1.00 83.44 381 ALA A CA 1
ATOM 2856 C C . ALA A 1 381 ? 12.406 -18.487 -21.206 1.00 83.44 381 ALA A C 1
ATOM 2858 O O . ALA A 1 381 ? 11.444 -19.229 -20.983 1.00 83.44 381 ALA A O 1
ATOM 2859 N N . LEU A 1 382 ? 13.534 -18.960 -21.744 1.00 91.88 382 LEU A N 1
ATOM 2860 C CA . LEU A 1 382 ? 13.723 -20.361 -22.128 1.00 91.88 382 LEU A CA 1
ATOM 2861 C C . LEU A 1 382 ? 13.776 -21.297 -20.914 1.00 91.88 382 LEU A C 1
ATOM 2863 O O . LEU A 1 382 ? 13.267 -22.416 -21.002 1.00 91.88 382 LEU A O 1
ATOM 2867 N N . ALA A 1 383 ? 14.302 -20.841 -19.768 1.00 88.44 383 ALA A N 1
ATOM 2868 C CA . ALA A 1 383 ? 14.235 -21.594 -18.515 1.00 88.44 383 ALA A CA 1
ATOM 2869 C C . ALA A 1 383 ? 12.783 -21.892 -18.110 1.00 88.44 383 ALA A C 1
ATOM 2871 O O . ALA A 1 383 ? 12.470 -22.991 -17.653 1.00 88.44 383 ALA A O 1
ATOM 2872 N N . ARG A 1 384 ? 11.881 -20.929 -18.326 1.00 84.25 384 ARG A N 1
ATOM 2873 C CA . ARG A 1 384 ? 10.455 -21.048 -17.997 1.00 84.25 384 ARG A CA 1
ATOM 2874 C C . ARG A 1 384 ? 9.677 -21.874 -19.009 1.00 84.25 384 ARG A C 1
ATOM 2876 O O . ARG A 1 384 ? 8.835 -22.659 -18.589 1.00 84.25 384 ARG A O 1
ATOM 2883 N N . CYS A 1 385 ? 9.993 -21.771 -20.301 1.00 88.31 385 CYS A N 1
ATOM 2884 C CA . CYS A 1 385 ? 9.438 -22.681 -21.309 1.00 88.31 385 CYS A CA 1
ATOM 2885 C C . CYS A 1 385 ? 9.812 -24.135 -20.991 1.00 88.31 385 CYS A C 1
ATOM 2887 O O . CYS A 1 385 ? 8.946 -25.001 -20.939 1.00 88.31 385 CYS A O 1
ATOM 2889 N N . ALA A 1 386 ? 11.086 -24.387 -20.673 1.00 91.44 386 ALA A N 1
ATOM 2890 C CA . ALA A 1 386 ? 11.553 -25.709 -20.266 1.00 91.44 386 ALA A CA 1
ATOM 2891 C C . ALA A 1 386 ? 10.868 -26.198 -18.974 1.00 91.44 386 ALA A C 1
ATOM 2893 O O . ALA A 1 386 ? 10.429 -27.341 -18.916 1.00 91.44 386 ALA A O 1
ATOM 2894 N N . ALA A 1 387 ? 10.692 -25.333 -17.968 1.00 86.75 387 ALA A N 1
ATOM 2895 C CA . ALA A 1 387 ? 9.952 -25.671 -16.750 1.00 86.75 387 ALA A CA 1
ATOM 2896 C C . ALA A 1 387 ? 8.466 -25.993 -17.021 1.00 86.75 387 ALA A C 1
ATOM 2898 O O . ALA A 1 387 ? 7.935 -26.944 -16.453 1.00 86.75 387 ALA A O 1
ATOM 2899 N N . ALA A 1 388 ? 7.805 -25.244 -17.910 1.00 84.44 388 ALA A N 1
ATOM 2900 C CA . ALA A 1 388 ? 6.410 -25.471 -18.295 1.00 84.44 388 ALA A CA 1
ATOM 2901 C C . ALA A 1 388 ? 6.215 -26.754 -19.132 1.00 84.44 388 ALA A C 1
ATOM 2903 O O . ALA A 1 388 ? 5.170 -27.394 -19.038 1.00 84.44 388 ALA A O 1
ATOM 2904 N N . GLU A 1 389 ? 7.230 -27.161 -19.900 1.00 90.38 389 GLU A N 1
ATOM 2905 C CA . GLU A 1 389 ? 7.296 -28.453 -20.603 1.00 90.38 389 GLU A CA 1
ATOM 2906 C C . GLU A 1 389 ? 7.718 -29.627 -19.690 1.00 90.38 389 GLU A C 1
ATOM 2908 O O . GLU A 1 389 ? 7.574 -30.789 -20.073 1.00 90.38 389 GLU A O 1
ATOM 2913 N N . GLY A 1 390 ? 8.234 -29.350 -18.486 1.00 89.38 390 GLY A N 1
ATOM 2914 C CA . GLY A 1 390 ? 8.766 -30.349 -17.551 1.00 89.38 390 GLY A CA 1
ATOM 2915 C C . GLY A 1 390 ? 10.225 -30.773 -17.798 1.00 89.38 390 GLY A C 1
ATOM 2916 O O . GLY A 1 390 ? 10.706 -31.701 -17.143 1.00 89.38 390 GLY A O 1
ATOM 2917 N N . ASP A 1 391 ? 10.956 -30.102 -18.693 1.00 94.25 391 ASP A N 1
ATOM 2918 C CA . ASP A 1 391 ? 12.399 -30.288 -18.905 1.00 94.25 391 ASP A CA 1
ATOM 2919 C C . ASP A 1 391 ? 13.210 -29.517 -17.846 1.00 94.25 391 ASP A C 1
ATOM 2921 O O . ASP A 1 391 ? 13.825 -28.474 -18.088 1.00 94.25 391 ASP A O 1
ATOM 2925 N N . TRP A 1 392 ? 13.201 -30.043 -16.620 1.00 91.75 392 TRP A N 1
ATOM 2926 C CA . TRP A 1 392 ? 13.944 -29.469 -15.495 1.00 91.75 392 TRP A CA 1
ATOM 2927 C C . TRP A 1 392 ? 15.468 -29.376 -15.716 1.00 91.75 392 TRP A C 1
ATOM 2929 O O . TRP A 1 392 ? 16.055 -28.386 -15.267 1.00 91.75 392 TRP A O 1
ATOM 2939 N N . PRO A 1 393 ? 16.150 -30.340 -16.378 1.00 94.06 393 PRO A N 1
ATOM 2940 C CA . PRO A 1 393 ? 17.560 -30.197 -16.741 1.00 94.06 393 PRO A CA 1
ATOM 2941 C C . PRO A 1 393 ? 17.841 -28.982 -17.632 1.00 94.06 393 PRO A C 1
ATOM 2943 O O . PRO A 1 393 ? 18.755 -28.214 -17.319 1.00 94.06 393 PRO A O 1
ATOM 2946 N N . ALA A 1 394 ? 17.055 -28.765 -18.694 1.00 94.31 394 ALA A N 1
ATOM 2947 C CA . ALA A 1 394 ? 17.209 -27.580 -19.533 1.00 94.31 394 ALA A CA 1
ATOM 2948 C C . ALA A 1 394 ? 16.859 -26.303 -18.758 1.00 94.31 394 ALA A C 1
ATOM 2950 O O . ALA A 1 394 ? 17.639 -25.349 -18.786 1.00 94.31 394 ALA A O 1
ATOM 2951 N N . ALA A 1 395 ? 15.757 -26.304 -17.997 1.00 92.06 395 ALA A N 1
ATOM 2952 C CA . ALA A 1 395 ? 15.341 -25.166 -17.176 1.00 92.06 395 ALA A CA 1
ATOM 2953 C C . ALA A 1 395 ? 16.467 -24.689 -16.244 1.00 92.06 395 ALA A C 1
ATOM 2955 O O . ALA A 1 395 ? 16.812 -23.507 -16.224 1.00 92.06 395 ALA A O 1
ATOM 2956 N N . LYS A 1 396 ? 17.113 -25.630 -15.543 1.00 91.38 396 LYS A N 1
ATOM 2957 C CA . LYS A 1 396 ? 18.244 -25.356 -14.649 1.00 91.38 396 LYS A CA 1
ATOM 2958 C C . LYS A 1 396 ? 19.487 -24.861 -15.392 1.00 91.38 396 LYS A C 1
ATOM 2960 O O . LYS A 1 396 ? 20.166 -23.963 -14.901 1.00 91.38 396 LYS A O 1
ATOM 2965 N N . ALA A 1 397 ? 19.785 -25.409 -16.571 1.00 95.25 397 ALA A N 1
ATOM 2966 C CA . ALA A 1 397 ? 20.927 -24.982 -17.380 1.00 95.25 397 ALA A CA 1
ATOM 2967 C C . ALA A 1 397 ? 20.758 -23.556 -17.939 1.00 95.25 397 ALA A C 1
ATOM 2969 O O . ALA A 1 397 ? 21.726 -22.797 -17.976 1.00 95.25 397 ALA A O 1
ATOM 2970 N N . HIS A 1 398 ? 19.543 -23.190 -18.354 1.00 94.94 398 HIS A N 1
ATOM 2971 C CA . HIS A 1 398 ? 19.192 -21.831 -18.768 1.00 94.94 398 HIS A CA 1
ATOM 2972 C C . HIS A 1 398 ? 19.254 -20.846 -17.585 1.00 94.94 398 HIS A C 1
ATOM 2974 O O . HIS A 1 398 ? 19.950 -19.834 -17.660 1.00 94.94 398 HIS A O 1
ATOM 2980 N N . ALA A 1 399 ? 18.619 -21.182 -16.455 1.00 89.88 399 ALA A N 1
ATOM 2981 C CA . ALA A 1 399 ? 18.631 -20.357 -15.246 1.00 89.88 399 ALA A CA 1
ATOM 2982 C C . ALA A 1 399 ? 20.057 -20.082 -14.725 1.00 89.88 399 ALA A C 1
ATOM 2984 O O . ALA A 1 399 ? 20.396 -18.938 -14.418 1.00 89.88 399 ALA A O 1
ATOM 2985 N N . ALA A 1 400 ? 20.928 -21.098 -14.708 1.00 94.06 400 ALA A N 1
ATOM 2986 C CA . ALA A 1 400 ? 22.317 -20.954 -14.270 1.00 94.06 400 ALA A CA 1
ATOM 2987 C C . ALA A 1 400 ? 23.120 -19.957 -15.127 1.00 94.06 400 ALA A C 1
ATOM 2989 O O . ALA A 1 400 ? 23.865 -19.144 -14.576 1.00 94.06 400 ALA A O 1
ATOM 2990 N N . ARG A 1 401 ? 22.940 -19.963 -16.458 1.00 95.25 401 ARG A N 1
ATOM 2991 C CA . ARG A 1 401 ? 23.588 -18.986 -17.353 1.00 95.25 401 ARG A CA 1
ATOM 2992 C C . ARG A 1 401 ? 23.058 -17.572 -17.148 1.00 95.25 401 ARG A C 1
ATOM 2994 O O . ARG A 1 401 ? 23.847 -16.629 -17.123 1.00 95.25 401 ARG A O 1
ATOM 3001 N N . ALA A 1 402 ? 21.751 -17.414 -16.939 1.00 88.94 402 ALA A N 1
ATOM 3002 C CA . ALA A 1 402 ? 21.175 -16.113 -16.614 1.00 88.94 402 ALA A CA 1
ATOM 3003 C C . ALA A 1 402 ? 21.729 -15.556 -15.289 1.00 88.94 402 ALA A C 1
ATOM 3005 O O . ALA A 1 402 ? 22.102 -14.386 -15.231 1.00 88.94 402 ALA A O 1
ATOM 3006 N N . GLN A 1 403 ? 21.858 -16.395 -14.254 1.00 90.81 403 GLN A N 1
ATOM 3007 C CA . GLN A 1 403 ? 22.476 -16.026 -12.974 1.00 90.81 403 GLN A CA 1
ATOM 3008 C C . GLN A 1 403 ? 23.967 -15.670 -13.111 1.00 90.81 403 GLN A C 1
ATOM 3010 O O . GLN A 1 403 ? 24.432 -14.727 -12.472 1.00 90.81 403 GLN A O 1
ATOM 3015 N N . GLU A 1 404 ? 24.733 -16.402 -13.926 1.00 94.06 404 GLU A N 1
ATOM 3016 C CA . GLU A 1 404 ? 26.142 -16.089 -14.207 1.00 94.06 404 GLU A CA 1
ATOM 3017 C C . GLU A 1 404 ? 26.279 -14.747 -14.945 1.00 94.06 404 GLU A C 1
ATOM 3019 O O . GLU A 1 404 ? 27.030 -13.875 -14.507 1.00 94.06 404 GLU A O 1
ATOM 3024 N N . SER A 1 405 ? 25.475 -14.533 -15.992 1.00 89.31 405 SER A N 1
ATOM 3025 C CA . SER A 1 405 ? 25.395 -13.268 -16.736 1.00 89.31 405 SER A CA 1
ATOM 3026 C C . SER A 1 405 ? 24.969 -12.087 -15.855 1.00 89.31 405 SER A C 1
ATOM 3028 O O . SER A 1 405 ? 25.503 -10.984 -15.997 1.00 89.31 405 SER A O 1
ATOM 3030 N N . ALA A 1 406 ? 24.028 -12.292 -14.929 1.00 83.81 406 ALA A N 1
ATOM 3031 C CA . ALA A 1 406 ? 23.608 -11.276 -13.968 1.00 83.81 406 ALA A CA 1
ATOM 3032 C C . ALA A 1 406 ? 24.774 -10.862 -13.058 1.00 83.81 406 ALA A C 1
ATOM 3034 O O . ALA A 1 406 ? 25.171 -9.693 -13.052 1.00 83.81 406 ALA A O 1
ATOM 3035 N N . ARG A 1 407 ? 25.411 -11.837 -12.392 1.00 88.69 407 ARG A N 1
ATOM 3036 C CA . ARG A 1 407 ? 26.574 -11.607 -11.515 1.00 88.69 407 ARG A CA 1
ATOM 3037 C C . ARG A 1 407 ? 27.732 -10.935 -12.253 1.00 88.69 407 ARG A C 1
ATOM 3039 O O . ARG A 1 407 ? 28.364 -10.045 -11.694 1.00 88.69 407 ARG A O 1
ATOM 3046 N N . ALA A 1 408 ? 27.977 -11.308 -13.511 1.00 88.62 408 ALA A N 1
ATOM 3047 C CA . ALA A 1 408 ? 29.027 -10.716 -14.338 1.00 88.62 408 ALA A CA 1
ATOM 3048 C C . ALA A 1 408 ? 28.802 -9.224 -14.654 1.00 88.62 408 ALA A C 1
ATOM 3050 O O . ALA A 1 408 ? 29.776 -8.490 -14.811 1.00 88.62 408 ALA A O 1
ATOM 3051 N N . SER A 1 409 ? 27.549 -8.752 -14.715 1.00 78.62 409 SER A N 1
ATOM 3052 C CA . SER A 1 409 ? 27.264 -7.318 -14.910 1.00 78.62 409 SER A CA 1
ATOM 3053 C C . SER A 1 409 ? 27.491 -6.467 -13.656 1.00 78.62 409 SER A C 1
ATOM 3055 O O . SER A 1 409 ? 27.843 -5.290 -13.754 1.00 78.62 409 SER A O 1
ATOM 3057 N N . GLY A 1 410 ? 27.339 -7.064 -12.470 1.00 77.38 410 GLY A N 1
ATOM 3058 C CA . GLY A 1 410 ? 27.341 -6.347 -11.192 1.00 77.38 410 GLY A CA 1
ATOM 3059 C C . GLY A 1 410 ? 26.036 -5.602 -10.884 1.00 77.38 410 GLY A C 1
ATOM 3060 O O . GLY A 1 410 ? 25.957 -4.950 -9.846 1.00 77.38 410 GLY A O 1
ATOM 3061 N N . GLU A 1 411 ? 25.015 -5.715 -11.739 1.00 71.62 411 GLU A N 1
ATOM 3062 C CA . GLU A 1 411 ? 23.690 -5.140 -11.499 1.00 71.62 411 GLU A CA 1
ATOM 3063 C C . GLU A 1 411 ? 22.908 -6.011 -10.506 1.00 71.62 411 GLU A C 1
ATOM 3065 O O . GLU A 1 411 ? 22.443 -7.107 -10.829 1.00 71.62 411 GLU A O 1
ATOM 3070 N N . TRP A 1 412 ? 22.756 -5.527 -9.273 1.00 75.44 412 TRP A N 1
ATOM 3071 C CA . TRP A 1 412 ? 22.116 -6.276 -8.186 1.00 75.44 412 TRP A CA 1
ATOM 3072 C C . TRP A 1 412 ? 20.654 -6.650 -8.493 1.00 75.44 412 TRP A C 1
ATOM 3074 O O . TRP A 1 412 ? 20.217 -7.745 -8.137 1.00 75.44 412 TRP A O 1
ATOM 3084 N N . LEU A 1 413 ? 19.918 -5.783 -9.202 1.00 72.75 413 LEU A N 1
ATOM 3085 C CA . LEU A 1 413 ? 18.525 -6.012 -9.596 1.00 72.75 413 LEU A CA 1
ATOM 3086 C C . LEU A 1 413 ? 18.398 -7.178 -10.586 1.00 72.75 413 LEU A C 1
ATOM 3088 O O . LEU A 1 413 ? 17.458 -7.968 -10.518 1.00 72.75 413 LEU A O 1
ATOM 3092 N N . GLU A 1 414 ? 19.381 -7.329 -11.471 1.00 74.00 414 GLU A N 1
ATOM 3093 C CA . GLU A 1 414 ? 19.449 -8.434 -12.425 1.00 74.00 414 GLU A CA 1
ATOM 3094 C C . GLU A 1 414 ? 19.792 -9.752 -11.724 1.00 74.00 414 GLU A C 1
ATOM 3096 O O . GLU A 1 414 ? 19.231 -10.795 -12.067 1.00 74.00 414 GLU A O 1
ATOM 3101 N N . CYS A 1 415 ? 20.646 -9.709 -10.694 1.00 81.94 415 CYS A N 1
ATOM 3102 C CA . CYS A 1 415 ? 20.876 -10.853 -9.810 1.00 81.94 415 CYS A CA 1
ATOM 3103 C C . CYS A 1 415 ? 19.585 -11.255 -9.084 1.00 81.94 415 CYS A C 1
ATOM 3105 O O . CYS A 1 415 ? 19.223 -12.430 -9.110 1.00 81.94 415 CYS A O 1
ATOM 3107 N N . LEU A 1 416 ? 18.863 -10.291 -8.499 1.00 80.50 416 LEU A N 1
ATOM 3108 C CA . LEU A 1 416 ? 17.600 -10.526 -7.792 1.00 80.50 416 LEU A CA 1
ATOM 3109 C C . LEU A 1 416 ? 16.541 -11.127 -8.726 1.00 80.50 416 LEU A C 1
ATOM 3111 O O . LEU A 1 416 ? 15.928 -12.136 -8.383 1.00 80.50 416 LEU A O 1
ATOM 3115 N N . ARG A 1 417 ? 16.376 -10.574 -9.935 1.00 77.00 417 ARG A N 1
ATOM 3116 C CA . ARG A 1 417 ? 15.473 -11.091 -10.977 1.00 77.00 417 ARG A CA 1
ATOM 3117 C C . ARG A 1 417 ? 15.816 -12.529 -11.375 1.00 77.00 417 ARG A C 1
ATOM 3119 O O . ARG A 1 417 ? 14.929 -13.383 -11.409 1.00 77.00 417 ARG A O 1
ATOM 3126 N N . ALA A 1 418 ? 17.087 -12.813 -11.665 1.00 81.38 418 ALA A N 1
ATOM 3127 C CA . ALA A 1 418 ? 17.518 -14.152 -12.060 1.00 81.38 418 ALA A CA 1
ATOM 3128 C C . ALA A 1 418 ? 17.345 -15.171 -10.919 1.00 81.38 418 ALA A C 1
ATOM 3130 O O . ALA A 1 418 ? 16.886 -16.292 -11.150 1.00 81.38 418 ALA A O 1
ATOM 3131 N N . ASP A 1 419 ? 17.655 -14.777 -9.682 1.00 85.88 419 ASP A N 1
ATOM 3132 C CA . ASP A 1 419 ? 17.476 -15.609 -8.493 1.00 85.88 419 ASP A CA 1
ATOM 3133 C C . ASP A 1 419 ? 15.989 -15.859 -8.179 1.00 85.88 419 ASP A C 1
ATOM 3135 O O . ASP A 1 419 ? 15.629 -16.994 -7.865 1.00 85.88 419 ASP A O 1
ATOM 3139 N N . PHE A 1 420 ? 15.109 -14.864 -8.358 1.00 83.12 420 PHE A N 1
ATOM 3140 C CA . PHE A 1 420 ? 13.658 -15.011 -8.192 1.00 83.12 420 PHE A CA 1
ATOM 3141 C C . PHE A 1 420 ? 13.048 -16.009 -9.185 1.00 83.12 420 PHE A C 1
ATOM 3143 O O . PHE A 1 420 ? 12.332 -16.932 -8.788 1.00 83.12 420 PHE A O 1
ATOM 3150 N N . VAL A 1 421 ? 13.361 -15.872 -10.479 1.00 78.06 421 VAL A N 1
ATOM 3151 C CA . VAL A 1 421 ? 12.882 -16.802 -11.517 1.00 78.06 421 VAL A CA 1
ATOM 3152 C C . VAL A 1 421 ? 13.416 -18.215 -11.264 1.00 78.06 421 VAL A C 1
ATOM 3154 O O . VAL A 1 421 ? 12.661 -19.182 -11.360 1.00 78.06 421 VAL A O 1
ATOM 3157 N N . THR A 1 422 ? 14.684 -18.349 -10.863 1.00 86.31 422 THR A N 1
ATOM 3158 C CA . THR A 1 422 ? 15.276 -19.653 -10.515 1.00 86.31 422 THR A CA 1
ATOM 3159 C C . THR A 1 422 ? 14.566 -20.291 -9.317 1.00 86.31 422 THR A C 1
ATOM 3161 O O . THR A 1 422 ? 14.195 -21.463 -9.377 1.00 86.31 422 THR A O 1
ATOM 3164 N N . ALA A 1 423 ? 14.309 -19.522 -8.254 1.00 85.75 423 ALA A N 1
ATOM 3165 C CA . ALA A 1 423 ? 13.571 -19.991 -7.084 1.00 85.75 423 ALA A CA 1
ATOM 3166 C C . ALA A 1 423 ? 12.140 -20.431 -7.435 1.00 85.75 423 ALA A C 1
ATOM 3168 O O . ALA A 1 423 ? 11.662 -21.446 -6.935 1.00 85.75 423 ALA A O 1
ATOM 3169 N N . THR A 1 424 ? 11.484 -19.704 -8.342 1.00 80.88 424 THR A N 1
ATOM 3170 C CA . THR A 1 424 ? 10.136 -20.005 -8.843 1.00 80.88 424 THR A CA 1
ATOM 3171 C C . THR A 1 424 ? 10.102 -21.317 -9.639 1.00 80.88 424 THR A C 1
ATOM 3173 O O . THR A 1 424 ? 9.168 -22.109 -9.496 1.00 80.88 424 THR A O 1
ATOM 3176 N N . ILE A 1 425 ? 11.141 -21.597 -10.433 1.00 81.62 425 ILE A N 1
ATOM 3177 C CA . ILE A 1 425 ? 11.297 -22.865 -11.162 1.00 81.62 425 ILE A CA 1
ATOM 3178 C C . ILE A 1 425 ? 11.509 -24.035 -10.188 1.00 81.62 425 ILE A C 1
ATOM 3180 O O . ILE A 1 425 ? 10.790 -25.030 -10.281 1.00 81.62 425 ILE A O 1
ATOM 3184 N N . GLU A 1 426 ? 12.433 -23.916 -9.227 1.00 86.06 426 GLU A N 1
ATOM 3185 C CA . GLU A 1 426 ? 12.694 -24.981 -8.238 1.00 86.06 426 GLU A CA 1
ATOM 3186 C C . GLU A 1 426 ? 11.478 -25.206 -7.307 1.00 86.06 426 GLU A C 1
ATOM 3188 O O . GLU A 1 426 ? 11.139 -26.350 -6.995 1.00 86.06 426 GLU A O 1
ATOM 3193 N N . TYR A 1 427 ? 10.741 -24.145 -6.949 1.00 86.06 427 TYR A N 1
ATOM 3194 C CA . TYR A 1 427 ? 9.453 -24.240 -6.247 1.00 86.06 427 TYR A CA 1
ATOM 3195 C C . TYR A 1 427 ? 8.407 -25.022 -7.055 1.00 86.06 427 TYR A C 1
ATOM 3197 O O . TYR A 1 427 ? 7.754 -25.926 -6.534 1.00 86.06 427 TYR A O 1
ATOM 3205 N N . THR A 1 428 ? 8.257 -24.695 -8.343 1.00 83.00 428 THR A N 1
ATOM 3206 C CA . THR A 1 428 ? 7.271 -25.342 -9.226 1.00 83.00 428 THR A CA 1
ATOM 3207 C C . THR A 1 428 ? 7.596 -26.821 -9.437 1.00 83.00 428 THR A C 1
ATOM 3209 O O . THR A 1 428 ? 6.680 -27.648 -9.470 1.00 83.00 428 THR A O 1
ATOM 3212 N N . ARG A 1 429 ? 8.893 -27.153 -9.519 1.00 87.19 429 ARG A N 1
ATOM 3213 C CA . ARG A 1 429 ? 9.415 -28.523 -9.580 1.00 87.19 429 ARG A CA 1
ATOM 3214 C C . ARG A 1 429 ? 9.050 -29.333 -8.333 1.00 87.19 429 ARG A C 1
ATOM 3216 O O . ARG A 1 429 ? 8.581 -30.458 -8.461 1.00 87.19 429 ARG A O 1
ATOM 3223 N N . GLY A 1 430 ? 9.266 -28.770 -7.144 1.00 84.44 430 GLY A N 1
ATOM 3224 C CA . GLY A 1 430 ? 8.869 -29.364 -5.862 1.00 84.44 430 GLY A CA 1
ATOM 3225 C C . GLY A 1 430 ? 9.764 -30.487 -5.313 1.00 84.44 430 GLY A C 1
ATOM 3226 O O . GLY A 1 430 ? 9.493 -30.967 -4.216 1.00 84.44 430 GLY A O 1
ATOM 3227 N N . ASP A 1 431 ? 10.828 -30.888 -6.022 1.00 85.50 431 ASP A N 1
ATOM 3228 C CA . ASP A 1 431 ? 11.754 -31.949 -5.572 1.00 85.50 431 ASP A CA 1
ATOM 3229 C C . ASP A 1 431 ? 12.607 -31.529 -4.358 1.00 85.50 431 ASP A C 1
ATOM 3231 O O . ASP A 1 431 ? 12.886 -32.348 -3.485 1.00 85.50 431 ASP A O 1
ATOM 3235 N N . ASP A 1 432 ? 13.035 -30.261 -4.308 1.00 86.25 432 ASP A N 1
ATOM 3236 C CA . ASP A 1 432 ? 13.833 -29.693 -3.214 1.00 86.25 432 ASP A CA 1
ATOM 3237 C C . ASP A 1 432 ? 13.328 -28.288 -2.852 1.00 86.25 432 ASP A C 1
ATOM 3239 O O . ASP A 1 432 ? 13.846 -27.250 -3.274 1.00 86.25 432 ASP A O 1
ATOM 3243 N N . LEU A 1 433 ? 12.282 -28.268 -2.027 1.00 90.00 433 LEU A N 1
ATOM 3244 C CA . LEU A 1 433 ? 11.714 -27.040 -1.476 1.00 90.00 433 LEU A CA 1
ATOM 3245 C C . LEU A 1 433 ? 12.707 -26.275 -0.574 1.00 90.00 433 LEU A C 1
ATOM 3247 O O . LEU A 1 433 ? 12.526 -25.075 -0.361 1.00 90.00 433 LEU A O 1
ATOM 3251 N N . ARG A 1 434 ? 13.778 -26.911 -0.065 1.00 91.69 434 ARG A N 1
ATOM 3252 C CA . ARG A 1 434 ? 14.792 -26.214 0.742 1.00 91.69 434 ARG A CA 1
ATOM 3253 C C . ARG A 1 434 ? 15.747 -25.412 -0.136 1.00 91.69 434 ARG A C 1
ATOM 3255 O O . ARG A 1 434 ? 16.025 -24.263 0.197 1.00 91.69 434 ARG A O 1
ATOM 3262 N N . ALA A 1 435 ? 16.168 -25.957 -1.275 1.00 88.25 435 ALA A N 1
ATOM 3263 C CA . ALA A 1 435 ? 16.929 -25.210 -2.276 1.00 88.25 435 ALA A CA 1
ATOM 3264 C C . ALA A 1 435 ? 16.134 -24.007 -2.821 1.00 88.25 435 ALA A C 1
ATOM 3266 O O . ALA A 1 435 ? 16.694 -22.923 -2.994 1.00 88.25 435 ALA A O 1
ATOM 3267 N N . ALA A 1 436 ? 14.818 -24.159 -3.020 1.00 89.94 436 ALA A N 1
ATOM 3268 C CA . ALA A 1 436 ? 13.945 -23.037 -3.368 1.00 89.94 436 ALA A CA 1
ATOM 3269 C C . ALA A 1 436 ? 13.935 -21.952 -2.268 1.00 89.94 436 ALA A C 1
ATOM 3271 O O . ALA A 1 436 ? 14.040 -20.766 -2.581 1.00 89.94 436 ALA A O 1
ATOM 3272 N N . LEU A 1 437 ? 13.888 -22.341 -0.985 1.00 94.38 437 LEU A N 1
ATOM 3273 C CA . LEU A 1 437 ? 13.929 -21.407 0.149 1.00 94.38 437 LEU A CA 1
ATOM 3274 C C . LEU A 1 437 ? 15.267 -20.654 0.242 1.00 94.38 437 LEU A C 1
ATOM 3276 O O . LEU A 1 437 ? 15.270 -19.447 0.476 1.00 94.38 437 LEU A O 1
ATOM 3280 N N . GLU A 1 438 ? 16.393 -21.342 0.025 1.00 92.56 438 GLU A N 1
ATOM 3281 C CA . GLU A 1 438 ? 17.741 -20.748 0.055 1.00 92.56 438 GLU A CA 1
ATOM 3282 C C . GLU A 1 438 ? 17.959 -19.657 -1.007 1.00 92.56 438 GLU A C 1
ATOM 3284 O O . GLU A 1 438 ? 18.787 -18.763 -0.815 1.00 92.56 438 GLU A O 1
ATOM 3289 N N . LEU A 1 439 ? 17.202 -19.700 -2.107 1.00 88.31 439 LEU A N 1
ATOM 3290 C CA . LEU A 1 439 ? 17.158 -18.636 -3.110 1.00 88.31 439 LEU A CA 1
ATOM 3291 C C . LEU A 1 439 ? 16.099 -17.575 -2.775 1.00 88.31 439 LEU A C 1
ATOM 3293 O O . LEU A 1 439 ? 16.403 -16.382 -2.792 1.00 88.31 439 LEU A O 1
ATOM 3297 N N . LEU A 1 440 ? 14.871 -17.995 -2.457 1.00 90.44 440 LEU A N 1
ATOM 3298 C CA . LEU A 1 440 ? 13.715 -17.103 -2.352 1.00 90.44 440 LEU A CA 1
ATOM 3299 C C . LEU A 1 440 ? 13.732 -16.204 -1.112 1.00 90.44 440 LEU A C 1
ATOM 3301 O O . LEU A 1 440 ? 13.338 -15.044 -1.201 1.00 90.44 440 LEU A O 1
ATOM 3305 N N . LEU A 1 441 ? 14.188 -16.708 0.038 1.00 95.25 441 LEU A N 1
ATOM 3306 C CA . LEU A 1 441 ? 14.179 -15.935 1.282 1.00 95.25 441 LEU A CA 1
ATOM 3307 C C . LEU A 1 441 ? 15.115 -14.708 1.204 1.00 95.25 441 LEU A C 1
ATOM 3309 O O . LEU A 1 441 ? 14.647 -13.606 1.495 1.00 95.25 441 LEU A O 1
ATOM 3313 N N . PRO A 1 442 ? 16.370 -14.815 0.712 1.00 94.25 442 PRO A N 1
ATOM 3314 C CA . PRO A 1 442 ? 17.185 -13.640 0.407 1.00 94.25 442 PRO A CA 1
ATOM 3315 C C . PRO A 1 442 ? 16.568 -12.695 -0.630 1.00 94.25 442 PRO A C 1
ATOM 3317 O O . PRO A 1 442 ? 16.710 -11.488 -0.474 1.00 94.25 442 PRO A O 1
ATOM 3320 N N . VAL A 1 443 ? 15.904 -13.211 -1.677 1.00 87.25 443 VAL A N 1
ATOM 3321 C CA . VAL A 1 443 ? 15.237 -12.384 -2.706 1.00 87.25 443 VAL A CA 1
ATOM 3322 C C . VAL A 1 443 ? 14.123 -11.536 -2.095 1.00 87.25 443 VAL A C 1
ATOM 3324 O O . VAL A 1 443 ? 14.108 -10.323 -2.290 1.00 87.25 443 VAL A O 1
ATOM 3327 N N . ALA A 1 444 ? 13.202 -12.156 -1.353 1.00 88.94 444 ALA A N 1
ATOM 3328 C CA . ALA A 1 444 ? 12.063 -11.451 -0.773 1.00 88.94 444 ALA A CA 1
ATOM 3329 C C . ALA A 1 444 ? 12.525 -10.415 0.259 1.00 88.94 444 ALA A C 1
ATOM 3331 O O . ALA A 1 444 ? 12.061 -9.280 0.228 1.00 88.94 444 ALA A O 1
ATOM 3332 N N . LEU A 1 445 ? 13.495 -10.765 1.115 1.00 90.19 445 LEU A N 1
ATOM 3333 C CA . LEU A 1 445 ? 14.100 -9.808 2.041 1.00 90.19 445 LEU A CA 1
ATOM 3334 C C . LEU A 1 445 ? 14.756 -8.644 1.293 1.00 90.19 445 LEU A C 1
ATOM 3336 O O . LEU A 1 445 ? 14.458 -7.499 1.597 1.00 90.19 445 LEU A O 1
ATOM 3340 N N . ALA A 1 446 ? 15.577 -8.909 0.276 1.00 85.12 446 ALA A N 1
ATOM 3341 C CA . ALA A 1 446 ? 16.227 -7.860 -0.509 1.00 85.12 446 ALA A CA 1
ATOM 3342 C C . ALA A 1 446 ? 15.228 -6.916 -1.197 1.00 85.12 446 ALA A C 1
ATOM 3344 O O . ALA A 1 446 ? 15.416 -5.701 -1.175 1.00 85.12 446 ALA A O 1
ATOM 3345 N N . ALA A 1 447 ? 14.147 -7.462 -1.758 1.00 78.25 447 ALA A N 1
ATOM 3346 C CA . ALA A 1 447 ? 13.080 -6.668 -2.353 1.00 78.25 447 ALA A CA 1
ATOM 3347 C C . ALA A 1 447 ? 12.348 -5.814 -1.302 1.00 78.25 447 ALA A C 1
ATOM 3349 O O . ALA A 1 447 ? 12.059 -4.651 -1.568 1.00 78.25 447 ALA A O 1
ATOM 3350 N N . GLN A 1 448 ? 12.084 -6.346 -0.104 1.00 80.19 448 GLN A N 1
ATOM 3351 C CA . GLN A 1 448 ? 11.467 -5.576 0.982 1.00 80.19 448 GLN A CA 1
ATOM 3352 C C . GLN A 1 448 ? 12.412 -4.494 1.534 1.00 80.19 448 GLN A C 1
ATOM 3354 O O . GLN A 1 448 ? 11.970 -3.368 1.723 1.00 80.19 448 GLN A O 1
ATOM 3359 N N . GLU A 1 449 ? 13.707 -4.771 1.725 1.00 79.31 449 GLU A N 1
ATOM 3360 C CA . GLU A 1 449 ? 14.671 -3.759 2.191 1.00 79.31 449 GLU A CA 1
ATOM 3361 C C . GLU A 1 449 ? 14.865 -2.630 1.163 1.00 79.31 449 GLU A C 1
ATOM 3363 O O . GLU A 1 449 ? 14.904 -1.458 1.535 1.00 79.31 449 GLU A O 1
ATOM 3368 N N . TYR A 1 450 ? 14.931 -2.948 -0.137 1.00 74.75 450 TYR A N 1
ATOM 3369 C CA . TYR A 1 450 ? 15.103 -1.929 -1.179 1.00 74.75 450 TYR A CA 1
ATOM 3370 C C . TYR A 1 450 ? 13.916 -0.956 -1.272 1.00 74.75 450 TYR A C 1
ATOM 3372 O O . TYR A 1 450 ? 14.100 0.197 -1.660 1.00 74.75 450 TYR A O 1
ATOM 3380 N N . ARG A 1 451 ? 12.716 -1.364 -0.820 1.00 72.81 451 ARG A N 1
ATOM 3381 C CA . ARG A 1 451 ? 11.555 -0.467 -0.688 1.00 72.81 451 ARG A CA 1
ATOM 3382 C C . ARG A 1 451 ? 11.920 0.812 0.076 1.00 72.81 451 ARG A C 1
ATOM 3384 O O . ARG A 1 451 ? 11.450 1.880 -0.285 1.00 72.81 451 ARG A O 1
ATOM 3391 N N . PHE A 1 452 ? 12.758 0.745 1.108 1.00 72.50 452 PHE A N 1
ATOM 3392 C CA . PHE A 1 452 ? 13.041 1.903 1.967 1.00 72.50 452 PHE A CA 1
ATOM 3393 C C . PHE A 1 452 ? 14.050 2.906 1.370 1.00 72.50 452 PHE A C 1
ATOM 3395 O O . PHE A 1 452 ? 14.199 4.008 1.903 1.00 72.50 452 PHE A O 1
ATOM 3402 N N . GLU A 1 453 ? 14.705 2.579 0.248 1.00 70.25 453 GLU A N 1
ATOM 3403 C CA . GLU A 1 453 ? 15.582 3.518 -0.472 1.00 70.25 453 GLU A CA 1
ATOM 3404 C C . GLU A 1 453 ? 14.767 4.568 -1.261 1.00 70.25 453 GLU A C 1
ATOM 3406 O O . GLU A 1 453 ? 15.170 5.736 -1.334 1.00 70.25 453 GLU A O 1
ATOM 3411 N N . PHE A 1 454 ? 13.581 4.209 -1.779 1.00 63.44 454 PHE A N 1
ATOM 3412 C CA . PHE A 1 454 ? 12.716 5.140 -2.515 1.00 63.44 454 PHE A CA 1
ATOM 3413 C C . PHE A 1 454 ? 12.190 6.272 -1.617 1.00 63.44 454 PHE A C 1
ATOM 3415 O O . PHE A 1 454 ? 11.525 6.052 -0.597 1.00 63.44 454 PHE A O 1
ATOM 3422 N N . ALA A 1 455 ? 12.426 7.518 -2.036 1.00 58.97 455 ALA A N 1
ATOM 3423 C CA . ALA A 1 455 ? 11.950 8.703 -1.321 1.00 58.97 455 ALA A CA 1
ATOM 3424 C C . ALA A 1 455 ? 10.415 8.864 -1.382 1.00 58.97 455 ALA A C 1
ATOM 3426 O O . ALA A 1 455 ? 9.799 9.265 -0.394 1.00 58.97 455 ALA A O 1
ATOM 3427 N N . SER A 1 456 ? 9.817 8.524 -2.524 1.00 58.69 456 SER A N 1
ATOM 3428 C CA . SER A 1 456 ? 8.386 8.638 -2.835 1.00 58.69 456 SER A CA 1
ATOM 3429 C C . SER A 1 456 ? 7.580 7.474 -2.211 1.00 58.69 456 SER A C 1
ATOM 3431 O O . SER A 1 456 ? 7.917 6.318 -2.480 1.00 58.69 456 SER A O 1
ATOM 3433 N N . PRO A 1 457 ? 6.546 7.722 -1.372 1.00 59.62 457 PRO A N 1
ATOM 3434 C CA . PRO A 1 457 ? 5.656 6.662 -0.870 1.00 59.62 457 PRO A CA 1
ATOM 3435 C C . PRO A 1 457 ? 4.906 5.907 -1.981 1.00 59.62 457 PRO A C 1
ATOM 3437 O O . PRO A 1 457 ? 4.597 4.724 -1.843 1.00 59.62 457 PRO A O 1
ATOM 3440 N N . GLU A 1 458 ? 4.680 6.570 -3.110 1.00 57.09 458 GLU A N 1
ATOM 3441 C CA . GLU A 1 458 ? 4.058 6.037 -4.319 1.00 57.09 458 GLU A CA 1
ATOM 3442 C C . GLU A 1 458 ? 4.957 4.962 -4.950 1.00 57.09 458 GLU A C 1
ATOM 3444 O O . GLU A 1 458 ? 4.548 3.815 -5.127 1.00 57.09 458 GLU A O 1
ATOM 3449 N N . ALA A 1 459 ? 6.233 5.293 -5.187 1.00 56.09 459 ALA A N 1
ATOM 3450 C CA . ALA A 1 459 ? 7.250 4.362 -5.669 1.00 56.09 459 ALA A CA 1
ATOM 3451 C C . ALA A 1 459 ? 7.466 3.198 -4.688 1.00 56.09 459 ALA A C 1
ATOM 3453 O O . ALA A 1 459 ? 7.611 2.051 -5.112 1.00 56.09 459 ALA A O 1
ATOM 3454 N N . ARG A 1 460 ? 7.413 3.461 -3.373 1.00 70.19 460 ARG A N 1
ATOM 3455 C CA . ARG A 1 460 ? 7.441 2.411 -2.342 1.00 70.19 460 ARG A CA 1
ATOM 3456 C C . ARG A 1 460 ? 6.250 1.467 -2.434 1.00 70.19 460 ARG A C 1
ATOM 3458 O O . ARG A 1 460 ? 6.436 0.262 -2.278 1.00 70.19 460 ARG A O 1
ATOM 3465 N N . THR A 1 461 ? 5.053 1.992 -2.669 1.00 64.00 461 THR A N 1
ATOM 3466 C CA . THR A 1 461 ? 3.816 1.207 -2.754 1.00 64.00 461 THR A CA 1
ATOM 3467 C C . THR A 1 461 ? 3.770 0.389 -4.043 1.00 64.00 461 THR A C 1
ATOM 3469 O O . THR A 1 461 ? 3.547 -0.818 -3.980 1.00 64.00 461 THR A O 1
ATOM 3472 N N . ALA A 1 462 ? 4.120 0.988 -5.184 1.00 58.09 462 ALA A N 1
ATOM 3473 C CA . ALA A 1 462 ? 4.270 0.298 -6.465 1.00 58.09 462 ALA A CA 1
ATOM 3474 C C . ALA A 1 462 ? 5.341 -0.808 -6.429 1.00 58.09 462 ALA A C 1
ATOM 3476 O O . ALA A 1 462 ? 5.134 -1.912 -6.932 1.00 58.09 462 ALA A O 1
ATOM 3477 N N . TRP A 1 463 ? 6.484 -0.554 -5.787 1.00 67.44 463 TRP A N 1
ATOM 3478 C CA . TRP A 1 463 ? 7.509 -1.577 -5.580 1.00 67.44 463 TRP A CA 1
ATOM 3479 C C . TRP A 1 463 ? 7.031 -2.690 -4.635 1.00 67.44 463 TRP A C 1
ATOM 3481 O O . TRP A 1 463 ? 7.299 -3.875 -4.864 1.00 67.44 463 TRP A O 1
ATOM 3491 N N . ALA A 1 464 ? 6.292 -2.333 -3.580 1.00 69.44 464 ALA A N 1
ATOM 3492 C CA . ALA A 1 464 ? 5.714 -3.295 -2.651 1.00 69.44 464 ALA A CA 1
ATOM 3493 C C . ALA A 1 464 ? 4.666 -4.196 -3.320 1.00 69.44 464 ALA A C 1
ATOM 3495 O O . ALA A 1 464 ? 4.673 -5.396 -3.059 1.00 69.44 464 ALA A O 1
ATOM 3496 N N . SER A 1 465 ? 3.807 -3.666 -4.193 1.00 61.81 465 SER A N 1
ATOM 3497 C CA . SER A 1 465 ? 2.779 -4.446 -4.894 1.00 61.81 465 SER A CA 1
ATOM 3498 C C . SER A 1 465 ? 3.332 -5.227 -6.091 1.00 61.81 465 SER A C 1
ATOM 3500 O O . SER A 1 465 ? 2.994 -6.397 -6.257 1.00 61.81 465 SER A O 1
ATOM 3502 N N . GLY A 1 466 ? 4.211 -4.620 -6.894 1.00 55.25 466 GLY A N 1
ATOM 3503 C CA . GLY A 1 466 ? 4.723 -5.202 -8.139 1.00 55.25 466 GLY A CA 1
ATOM 3504 C C . GLY A 1 466 ? 5.955 -6.102 -7.996 1.00 55.25 466 GLY A C 1
ATOM 3505 O O . GLY A 1 466 ? 6.170 -6.962 -8.846 1.00 55.25 466 GLY A O 1
ATOM 3506 N N . VAL A 1 467 ? 6.772 -5.934 -6.947 1.00 64.31 467 VAL A N 1
ATOM 3507 C CA . VAL A 1 467 ? 8.063 -6.644 -6.806 1.00 64.31 467 VAL A CA 1
ATOM 3508 C C . VAL A 1 467 ? 8.164 -7.405 -5.488 1.00 64.31 467 VAL A C 1
ATOM 3510 O O . VAL A 1 467 ? 8.345 -8.624 -5.474 1.00 64.31 467 VAL A O 1
ATOM 3513 N N . ALA A 1 468 ? 8.053 -6.700 -4.363 1.00 71.62 468 ALA A N 1
ATOM 3514 C CA . ALA A 1 468 ? 8.346 -7.286 -3.059 1.00 71.62 468 ALA A CA 1
ATOM 3515 C C . ALA A 1 468 ? 7.202 -8.182 -2.544 1.00 71.62 468 ALA A C 1
ATOM 3517 O O . ALA A 1 468 ? 7.453 -9.225 -1.940 1.00 71.62 468 ALA A O 1
ATOM 3518 N N . GLY A 1 469 ? 5.949 -7.813 -2.817 1.00 74.19 469 GLY A N 1
ATOM 3519 C CA . GLY A 1 469 ? 4.738 -8.547 -2.448 1.00 74.19 469 GLY A CA 1
ATOM 3520 C C . GLY A 1 469 ? 4.643 -9.933 -3.093 1.00 74.19 469 GLY A C 1
ATOM 3521 O O . GLY A 1 469 ? 4.492 -10.905 -2.353 1.00 74.19 469 GLY A O 1
ATOM 3522 N N . PRO A 1 470 ? 4.802 -10.080 -4.424 1.00 71.75 470 PRO A N 1
ATOM 3523 C CA . PRO A 1 470 ? 4.789 -11.384 -5.085 1.00 71.75 470 PRO A CA 1
ATOM 3524 C C . PRO A 1 470 ? 5.898 -12.324 -4.586 1.00 71.75 470 PRO A C 1
ATOM 3526 O O . PRO A 1 470 ? 5.654 -13.515 -4.380 1.00 71.75 470 PRO A O 1
ATOM 3529 N N . ALA A 1 471 ? 7.093 -11.788 -4.308 1.00 77.81 471 ALA A N 1
ATOM 3530 C CA . ALA A 1 471 ? 8.187 -12.552 -3.709 1.00 77.81 471 ALA A CA 1
ATOM 3531 C C . ALA A 1 471 ? 7.856 -13.018 -2.278 1.00 77.81 471 ALA A C 1
ATOM 3533 O O . ALA A 1 471 ? 8.044 -14.196 -1.959 1.00 77.81 471 ALA A O 1
ATOM 3534 N N . THR A 1 472 ? 7.304 -12.138 -1.433 1.00 85.56 472 THR A N 1
ATOM 3535 C CA . THR A 1 472 ? 6.842 -12.498 -0.082 1.00 85.56 472 THR A CA 1
ATOM 3536 C C . THR A 1 472 ? 5.683 -13.503 -0.121 1.00 85.56 472 THR A C 1
ATOM 3538 O O . THR A 1 472 ? 5.677 -14.444 0.666 1.00 85.56 472 THR A O 1
ATOM 3541 N N . ALA A 1 473 ? 4.734 -13.379 -1.051 1.00 81.62 473 ALA A N 1
ATOM 3542 C CA . ALA A 1 473 ? 3.597 -14.295 -1.180 1.00 81.62 473 ALA A CA 1
ATOM 3543 C C . ALA A 1 473 ? 4.032 -15.733 -1.510 1.00 81.62 473 ALA A C 1
ATOM 3545 O O . ALA A 1 473 ? 3.595 -16.700 -0.871 1.00 81.62 473 ALA A O 1
ATOM 3546 N N . LEU A 1 474 ? 4.957 -15.879 -2.466 1.00 82.25 474 LEU A N 1
ATOM 3547 C CA . LEU A 1 474 ? 5.549 -17.173 -2.800 1.00 82.25 474 LEU A CA 1
ATOM 3548 C C . LEU A 1 474 ? 6.336 -17.748 -1.609 1.00 82.25 474 LEU A C 1
ATOM 3550 O O . LEU A 1 474 ? 6.206 -18.932 -1.296 1.00 82.25 474 LEU A O 1
ATOM 3554 N N . LEU A 1 475 ? 7.096 -16.902 -0.904 1.00 92.56 475 LEU A N 1
ATOM 3555 C CA . LEU A 1 475 ? 7.881 -17.285 0.270 1.00 92.56 475 LEU A CA 1
ATOM 3556 C C . LEU A 1 475 ? 7.003 -17.785 1.424 1.00 92.56 475 LEU A C 1
ATOM 3558 O O . LEU A 1 475 ? 7.262 -18.858 1.961 1.00 92.56 475 LEU A O 1
ATOM 3562 N N . MET A 1 476 ? 5.955 -17.048 1.793 1.00 91.31 476 MET A N 1
ATOM 3563 C CA . MET A 1 476 ? 5.058 -17.423 2.892 1.00 91.31 476 MET A CA 1
ATOM 3564 C C . MET A 1 476 ? 4.310 -18.731 2.588 1.00 91.31 476 MET A C 1
ATOM 3566 O O . MET A 1 476 ? 4.137 -19.580 3.468 1.00 91.31 476 MET A O 1
ATOM 3570 N N . THR A 1 477 ? 3.954 -18.961 1.319 1.00 88.25 477 THR A N 1
ATOM 3571 C CA . THR A 1 477 ? 3.386 -20.244 0.876 1.00 88.25 477 THR A CA 1
ATOM 3572 C C . THR A 1 477 ? 4.409 -21.382 0.976 1.00 88.25 477 THR A C 1
ATOM 3574 O O . THR A 1 477 ? 4.088 -22.455 1.491 1.00 88.25 477 THR A O 1
ATOM 3577 N N . LEU A 1 478 ? 5.650 -21.163 0.530 1.00 91.88 478 LEU A N 1
ATOM 3578 C CA . LEU A 1 478 ? 6.736 -22.141 0.633 1.00 91.88 478 LEU A CA 1
ATOM 3579 C C . LEU A 1 478 ? 7.038 -22.512 2.095 1.00 91.88 478 LEU A C 1
ATOM 3581 O O . LEU A 1 478 ? 7.131 -23.694 2.422 1.00 91.88 478 LEU A O 1
ATOM 3585 N N . LEU A 1 479 ? 7.125 -21.527 2.991 1.00 94.69 479 LEU A N 1
ATOM 3586 C CA . LEU A 1 479 ? 7.321 -21.761 4.425 1.00 94.69 479 LEU A CA 1
ATOM 3587 C C . LEU A 1 479 ? 6.163 -22.562 5.037 1.00 94.69 479 LEU A C 1
ATOM 3589 O O . LEU A 1 479 ? 6.402 -23.492 5.807 1.00 94.69 479 LEU A O 1
ATOM 3593 N N . THR A 1 480 ? 4.923 -22.279 4.626 1.00 90.75 480 THR A N 1
ATOM 3594 C CA . THR A 1 480 ? 3.736 -23.050 5.038 1.00 90.75 480 THR A CA 1
ATOM 3595 C C . THR A 1 480 ? 3.815 -24.509 4.572 1.00 90.75 480 THR A C 1
ATOM 3597 O O . THR A 1 480 ? 3.496 -25.414 5.340 1.00 90.75 480 THR A O 1
ATOM 3600 N N . GLN A 1 481 ? 4.281 -24.769 3.344 1.00 90.25 481 GLN A N 1
ATOM 3601 C CA . GLN A 1 481 ? 4.474 -26.133 2.824 1.00 90.25 481 GLN A CA 1
ATOM 3602 C C . GLN A 1 481 ? 5.624 -26.885 3.512 1.00 90.25 481 GLN A C 1
ATOM 3604 O O . GLN A 1 481 ? 5.541 -28.100 3.681 1.00 90.25 481 GLN A O 1
ATOM 3609 N N . LEU A 1 482 ? 6.674 -26.173 3.929 1.00 93.62 482 LEU A N 1
ATOM 3610 C CA . LEU A 1 482 ? 7.797 -26.724 4.693 1.00 93.62 482 LEU A CA 1
ATOM 3611 C C . LEU A 1 482 ? 7.482 -26.937 6.187 1.00 93.62 482 LEU A C 1
ATOM 3613 O O . LEU A 1 482 ? 8.243 -27.622 6.868 1.00 93.62 482 LEU A O 1
ATOM 3617 N N . GLY A 1 483 ? 6.390 -26.363 6.706 1.00 92.25 483 GLY A N 1
ATOM 3618 C CA . GLY A 1 483 ? 6.078 -26.363 8.141 1.00 92.25 483 GLY A CA 1
ATOM 3619 C C . GLY A 1 483 ? 6.972 -25.427 8.966 1.00 92.25 483 GLY A C 1
ATOM 3620 O O . GLY A 1 483 ? 7.170 -25.651 10.159 1.00 92.25 483 GLY A O 1
ATOM 3621 N N . GLU A 1 484 ? 7.531 -24.387 8.344 1.00 94.31 484 GLU A N 1
ATOM 3622 C CA . GLU A 1 484 ? 8.492 -23.457 8.949 1.00 94.31 484 GLU A CA 1
ATOM 3623 C C . GLU A 1 484 ? 7.803 -22.363 9.784 1.00 94.31 484 GLU A C 1
ATOM 3625 O O . GLU A 1 484 ? 7.851 -21.167 9.475 1.00 94.31 484 GLU A O 1
ATOM 3630 N N . THR A 1 485 ? 7.154 -22.777 10.876 1.00 92.25 485 THR A N 1
ATOM 3631 C CA . THR A 1 485 ? 6.398 -21.911 11.802 1.00 92.25 485 THR A CA 1
ATOM 3632 C C . THR A 1 485 ? 7.218 -20.715 12.295 1.00 92.25 485 THR A C 1
ATOM 3634 O O . THR A 1 485 ? 6.703 -19.604 12.401 1.00 92.25 485 THR A O 1
ATOM 3637 N N . ARG A 1 486 ? 8.513 -20.917 12.583 1.00 91.00 486 ARG A N 1
ATOM 3638 C CA . ARG A 1 486 ? 9.382 -19.871 13.138 1.00 91.00 486 ARG A CA 1
ATOM 3639 C C . ARG A 1 486 ? 9.699 -18.774 12.129 1.00 91.00 486 ARG A C 1
ATOM 3641 O O . ARG A 1 486 ? 9.465 -17.610 12.427 1.00 91.00 486 ARG A O 1
ATOM 3648 N N . LEU A 1 487 ? 10.221 -19.133 10.954 1.00 93.75 487 LEU A N 1
ATOM 3649 C CA . LEU A 1 487 ? 10.540 -18.155 9.909 1.00 93.75 487 LEU A CA 1
ATOM 3650 C C . LEU A 1 487 ? 9.276 -17.423 9.439 1.00 93.75 487 LEU A C 1
ATOM 3652 O O . LEU A 1 487 ? 9.320 -16.216 9.227 1.00 93.75 487 LEU A O 1
ATOM 3656 N N . THR A 1 488 ? 8.142 -18.129 9.368 1.00 94.94 488 THR A N 1
ATOM 3657 C CA . THR A 1 488 ? 6.826 -17.532 9.088 1.00 94.94 488 THR A CA 1
ATOM 3658 C C . THR A 1 488 ? 6.471 -16.463 10.128 1.00 94.94 488 THR A C 1
ATOM 3660 O O . THR A 1 488 ? 6.154 -15.336 9.760 1.00 94.94 488 THR A O 1
ATOM 3663 N N . ALA A 1 489 ? 6.582 -16.773 11.425 1.00 92.88 489 ALA A N 1
ATOM 3664 C CA . ALA A 1 489 ? 6.319 -15.811 12.494 1.00 92.88 489 ALA A CA 1
ATOM 3665 C C . ALA A 1 489 ? 7.299 -14.627 12.483 1.00 92.88 489 ALA A C 1
ATOM 3667 O O . ALA A 1 489 ? 6.870 -13.484 12.585 1.00 92.88 489 ALA A O 1
ATOM 3668 N N . GLU A 1 490 ? 8.600 -14.874 12.320 1.00 92.44 490 GLU A N 1
ATOM 3669 C CA . GLU A 1 490 ? 9.621 -13.819 12.285 1.00 92.44 490 GLU A CA 1
ATOM 3670 C C . GLU A 1 490 ? 9.447 -12.863 11.082 1.00 92.44 490 GLU A C 1
ATOM 3672 O O . GLU A 1 490 ? 9.728 -11.669 11.205 1.00 92.44 490 GLU A O 1
ATOM 3677 N N . LEU A 1 491 ? 8.922 -13.346 9.948 1.00 92.81 491 LEU A N 1
ATOM 3678 C CA . LEU A 1 491 ? 8.535 -12.508 8.804 1.00 92.81 491 LEU A CA 1
ATOM 3679 C C . LEU A 1 491 ? 7.264 -11.690 9.070 1.00 92.81 491 LEU A C 1
ATOM 3681 O O . LEU A 1 491 ? 7.239 -10.508 8.730 1.00 92.81 491 LEU A O 1
ATOM 3685 N N . ILE A 1 492 ? 6.240 -12.277 9.704 1.00 91.75 492 ILE A N 1
ATOM 3686 C CA . ILE A 1 492 ? 5.023 -11.550 10.119 1.00 91.75 492 ILE A CA 1
ATOM 3687 C C . ILE A 1 492 ? 5.395 -10.440 11.110 1.00 91.75 492 ILE A C 1
ATOM 3689 O O . ILE A 1 492 ? 4.984 -9.297 10.942 1.00 91.75 492 ILE A O 1
ATOM 3693 N N . GLU A 1 493 ? 6.240 -10.745 12.097 1.00 89.06 493 GLU A N 1
ATOM 3694 C CA . GLU A 1 493 ? 6.788 -9.773 13.047 1.00 89.06 493 GLU A CA 1
ATOM 3695 C C . GLU A 1 493 ? 7.545 -8.638 12.328 1.00 89.06 493 GLU A C 1
ATOM 3697 O O . GLU A 1 493 ? 7.299 -7.472 12.637 1.00 89.06 493 GLU A O 1
ATOM 3702 N N . ARG A 1 494 ? 8.396 -8.936 11.325 1.00 87.69 494 ARG A N 1
ATOM 3703 C CA . ARG A 1 494 ? 9.095 -7.903 10.527 1.00 87.69 494 ARG A CA 1
ATOM 3704 C C . ARG A 1 494 ? 8.134 -7.037 9.711 1.00 87.69 494 ARG A C 1
ATOM 3706 O O . ARG A 1 494 ? 8.276 -5.817 9.735 1.00 87.69 494 ARG A O 1
ATOM 3713 N N . ALA A 1 495 ? 7.153 -7.636 9.037 1.00 85.19 495 ALA A N 1
ATOM 3714 C CA . ALA A 1 495 ? 6.156 -6.908 8.250 1.00 85.19 495 ALA A CA 1
ATOM 3715 C C . ALA A 1 495 ? 5.274 -6.002 9.130 1.00 85.19 495 ALA A C 1
ATOM 3717 O O . ALA A 1 495 ? 5.001 -4.858 8.776 1.00 85.19 495 ALA A O 1
ATOM 3718 N N . CYS A 1 496 ? 4.888 -6.479 10.313 1.00 85.50 496 CYS A N 1
ATOM 3719 C CA . CYS A 1 496 ? 4.120 -5.716 11.293 1.00 85.50 496 CYS A CA 1
ATOM 3720 C C . CYS A 1 496 ? 4.952 -4.663 12.053 1.00 85.50 496 CYS A C 1
ATOM 3722 O O . CYS A 1 496 ? 4.384 -3.755 12.656 1.00 85.50 496 CYS A O 1
ATOM 3724 N N . ALA A 1 497 ? 6.282 -4.747 12.069 1.00 81.62 497 ALA A N 1
ATOM 3725 C CA . ALA A 1 497 ? 7.111 -3.762 12.764 1.00 81.62 497 ALA A CA 1
ATOM 3726 C C . ALA A 1 497 ? 7.309 -2.449 11.988 1.00 81.62 497 ALA A C 1
ATOM 3728 O O . ALA A 1 497 ? 7.794 -1.486 12.578 1.00 81.62 497 ALA A O 1
ATOM 3729 N N . VAL A 1 498 ? 6.955 -2.394 10.701 1.00 75.19 498 VAL A N 1
ATOM 3730 C CA . VAL A 1 498 ? 7.162 -1.217 9.844 1.00 75.19 498 VAL A CA 1
ATOM 3731 C C . VAL A 1 498 ? 6.346 -0.013 10.338 1.00 75.19 498 VAL A C 1
ATOM 3733 O O . VAL A 1 498 ? 5.166 -0.137 10.659 1.00 75.19 498 VAL A O 1
ATOM 3736 N N . GLY A 1 499 ? 6.973 1.164 10.367 1.00 57.69 499 GLY A N 1
ATOM 3737 C CA . GLY A 1 499 ? 6.342 2.440 10.707 1.00 57.69 499 GLY A CA 1
ATOM 3738 C C . GLY A 1 499 ? 6.992 3.601 9.954 1.00 57.69 499 GLY A C 1
ATOM 3739 O O . GLY A 1 499 ? 8.131 3.488 9.495 1.00 57.69 499 GLY A O 1
ATOM 3740 N N . ALA A 1 500 ? 6.278 4.718 9.804 1.00 50.56 500 ALA A N 1
ATOM 3741 C CA . ALA A 1 500 ? 6.850 5.939 9.236 1.00 50.56 500 ALA A CA 1
ATOM 3742 C C . ALA A 1 500 ? 7.433 6.855 10.323 1.00 50.56 500 ALA A C 1
ATOM 3744 O O . ALA A 1 500 ? 6.964 6.877 11.463 1.00 50.56 500 ALA A O 1
ATOM 3745 N N . TYR A 1 501 ? 8.461 7.618 9.955 1.00 41.44 501 TYR A N 1
ATOM 3746 C CA . TYR A 1 501 ? 9.169 8.565 10.810 1.00 41.44 501 TYR A CA 1
ATOM 3747 C C . TYR A 1 501 ? 9.504 9.846 10.043 1.00 41.44 501 TYR A C 1
ATOM 3749 O O . TYR A 1 501 ? 9.712 9.836 8.831 1.00 41.44 501 TYR A O 1
ATOM 3757 N N . THR A 1 502 ? 9.595 10.966 10.752 1.00 33.81 502 THR A N 1
ATOM 3758 C CA . THR A 1 502 ? 10.137 12.215 10.204 1.00 33.81 502 THR A CA 1
ATOM 3759 C C . THR A 1 502 ? 11.666 12.189 10.250 1.00 33.81 502 THR A C 1
ATOM 3761 O O . THR A 1 502 ? 12.227 12.034 11.336 1.00 33.81 502 THR A O 1
ATOM 3764 N N . GLU A 1 503 ? 12.359 12.417 9.129 1.00 30.36 503 GLU A N 1
ATOM 3765 C CA . GLU A 1 503 ? 13.761 12.863 9.208 1.00 30.36 503 GLU A CA 1
ATOM 3766 C C . GLU A 1 503 ? 13.808 14.316 9.711 1.00 30.36 503 GLU A C 1
ATOM 3768 O O . GLU A 1 503 ? 13.037 15.154 9.239 1.00 30.36 503 GLU A O 1
ATOM 3773 N N . ASP A 1 504 ? 14.747 14.643 10.611 1.00 25.34 504 ASP A N 1
ATOM 3774 C CA . ASP A 1 504 ? 14.982 16.014 11.107 1.00 25.34 504 ASP A CA 1
ATOM 3775 C C . ASP A 1 504 ? 15.681 16.886 10.039 1.00 25.34 504 ASP A C 1
ATOM 3777 O O . ASP A 1 504 ? 16.812 17.351 10.196 1.00 25.34 504 ASP A O 1
ATOM 3781 N N . ARG A 1 505 ? 15.010 17.081 8.896 1.00 23.67 505 ARG A N 1
ATOM 3782 C CA . ARG A 1 505 ? 15.376 18.063 7.870 1.00 23.67 505 ARG A CA 1
ATOM 3783 C C . ARG A 1 505 ? 14.477 19.280 8.010 1.00 23.67 505 ARG A C 1
ATOM 3785 O O . ARG A 1 505 ? 13.334 19.289 7.559 1.00 23.67 505 ARG A O 1
ATOM 3792 N N . THR A 1 506 ? 15.020 20.332 8.610 1.00 22.03 506 THR A N 1
ATOM 3793 C CA . THR A 1 506 ? 14.359 21.635 8.710 1.00 22.03 506 THR A CA 1
ATOM 3794 C C . THR A 1 506 ? 13.936 22.156 7.335 1.00 22.03 506 THR A C 1
ATOM 3796 O O . THR A 1 506 ? 14.781 22.363 6.462 1.00 22.03 506 THR A O 1
ATOM 3799 N N . LEU A 1 507 ? 12.639 22.427 7.177 1.00 24.05 507 LEU A N 1
ATOM 3800 C CA . LEU A 1 507 ? 12.049 23.130 6.034 1.00 24.05 507 LEU A CA 1
ATOM 3801 C C . LEU A 1 507 ? 12.532 24.596 5.999 1.00 24.05 507 LEU A C 1
ATOM 3803 O O . LEU A 1 507 ? 11.860 25.497 6.500 1.00 24.05 507 LEU A O 1
ATOM 3807 N N . ASP A 1 508 ? 13.705 24.851 5.409 1.00 21.75 508 ASP A N 1
ATOM 3808 C CA . ASP A 1 508 ? 14.150 26.217 5.105 1.00 21.75 508 ASP A CA 1
ATOM 3809 C C . ASP A 1 508 ? 13.544 26.694 3.776 1.00 21.75 508 ASP A C 1
ATOM 3811 O O . ASP A 1 508 ? 14.141 26.611 2.701 1.00 21.75 508 ASP A O 1
ATOM 3815 N N . LEU A 1 509 ? 12.327 27.230 3.873 1.00 24.97 509 LEU A N 1
ATOM 3816 C CA . LEU A 1 509 ? 11.599 27.857 2.766 1.00 24.97 509 LEU A CA 1
ATOM 3817 C C . LEU A 1 509 ? 12.179 29.227 2.341 1.00 24.97 509 LEU A C 1
ATOM 3819 O O . LEU A 1 509 ? 11.534 29.947 1.583 1.00 24.97 509 LEU A O 1
ATOM 3823 N N . THR A 1 510 ? 13.370 29.621 2.815 1.00 21.38 510 THR A N 1
ATOM 3824 C CA . THR A 1 510 ? 13.989 30.928 2.511 1.00 21.38 510 THR A CA 1
ATOM 3825 C C . THR A 1 510 ? 15.243 30.852 1.636 1.00 21.38 510 THR A C 1
ATOM 3827 O O . THR A 1 510 ? 15.854 31.883 1.350 1.00 21.38 510 THR A O 1
ATOM 3830 N N . GLY A 1 511 ? 15.622 29.658 1.166 1.00 23.27 511 GLY A N 1
ATOM 3831 C CA . GLY A 1 511 ? 16.702 29.493 0.186 1.00 23.27 511 GLY A CA 1
ATOM 3832 C C . GLY A 1 511 ? 18.094 29.852 0.717 1.00 23.27 511 GLY A C 1
ATOM 3833 O O . GLY A 1 511 ? 18.980 30.207 -0.063 1.00 23.27 511 GLY A O 1
ATOM 3834 N N . LYS A 1 512 ? 18.305 29.772 2.036 1.00 21.12 512 LYS A N 1
ATOM 3835 C CA . LYS A 1 512 ? 19.633 29.861 2.649 1.00 21.12 512 LYS A CA 1
ATOM 3836 C C . LYS A 1 512 ? 20.172 28.473 2.961 1.00 21.12 512 LYS A C 1
ATOM 3838 O O . LYS A 1 512 ? 19.459 27.588 3.410 1.00 21.12 512 LYS A O 1
ATOM 3843 N N . VAL A 1 513 ? 21.468 28.294 2.725 1.00 22.14 513 VAL A N 1
ATOM 3844 C CA . VAL A 1 513 ? 22.191 27.089 3.140 1.00 22.14 513 VAL A CA 1
ATOM 3845 C C . VAL A 1 513 ? 22.422 27.171 4.653 1.00 22.14 513 VAL A C 1
ATOM 3847 O O . VAL A 1 513 ? 23.042 28.145 5.095 1.00 22.14 513 VAL A O 1
ATOM 3850 N N . PRO A 1 514 ? 21.989 26.182 5.457 1.00 22.09 514 PRO A N 1
ATOM 3851 C CA . PRO A 1 514 ? 22.359 26.119 6.864 1.00 22.09 514 PRO A CA 1
ATOM 3852 C C . PRO A 1 514 ? 23.875 25.937 6.997 1.00 22.09 514 PRO A C 1
ATOM 3854 O O . PRO A 1 514 ? 24.451 24.990 6.460 1.00 22.09 514 PRO A O 1
ATOM 3857 N N . THR A 1 515 ? 24.538 26.840 7.717 1.00 22.88 515 THR A N 1
ATOM 3858 C CA . THR A 1 515 ? 25.955 26.684 8.066 1.00 22.88 515 THR A CA 1
ATOM 3859 C C . THR A 1 515 ? 26.160 25.471 8.972 1.00 22.88 515 THR A C 1
ATOM 3861 O O . THR A 1 515 ? 25.375 25.211 9.883 1.00 22.88 515 THR A O 1
ATOM 3864 N N . LEU A 1 516 ? 27.231 24.725 8.705 1.00 26.05 516 LEU A N 1
ATOM 3865 C CA . LEU A 1 516 ? 27.472 23.383 9.232 1.00 26.05 516 LEU A CA 1
ATOM 3866 C C . LEU A 1 516 ? 28.000 23.407 10.684 1.00 26.05 516 LEU A C 1
ATOM 3868 O O . LEU A 1 516 ? 29.175 23.155 10.918 1.00 26.05 516 LEU A O 1
ATOM 3872 N N . ASP A 1 517 ? 27.119 23.694 11.649 1.00 27.11 517 ASP A N 1
ATOM 3873 C CA . ASP A 1 517 ? 27.432 23.819 13.090 1.00 27.11 517 ASP A CA 1
ATOM 3874 C C . ASP A 1 517 ? 26.639 22.823 13.980 1.00 27.11 517 ASP A C 1
ATOM 3876 O O . ASP A 1 517 ? 26.199 23.134 15.087 1.00 27.11 517 ASP A O 1
ATOM 3880 N N . ARG A 1 518 ? 26.456 21.576 13.516 1.00 26.06 518 ARG A N 1
ATOM 3881 C CA . ARG A 1 518 ? 25.929 20.454 14.330 1.00 26.06 518 ARG A CA 1
ATOM 3882 C C . ARG A 1 518 ? 26.906 19.267 14.393 1.00 26.06 518 ARG A C 1
ATOM 3884 O O . ARG A 1 518 ? 26.574 18.155 13.997 1.00 26.06 518 ARG A O 1
ATOM 3891 N N . LEU A 1 519 ? 28.110 19.499 14.928 1.00 26.23 519 LEU A N 1
ATOM 3892 C CA . LEU A 1 519 ? 29.069 18.444 15.316 1.00 26.23 519 LEU A CA 1
ATOM 3893 C C . LEU A 1 519 ? 29.768 18.733 16.666 1.00 26.23 519 LEU A C 1
ATOM 3895 O O . LEU A 1 519 ? 30.980 18.590 16.796 1.00 26.23 519 LEU A O 1
ATOM 3899 N N . THR A 1 520 ? 29.007 19.105 17.701 1.00 26.53 520 THR A N 1
ATOM 3900 C CA . THR A 1 520 ? 29.512 19.250 19.088 1.00 26.53 520 THR A CA 1
ATOM 3901 C C . THR A 1 520 ? 28.479 18.827 20.146 1.00 26.53 520 THR A C 1
ATOM 3903 O O . THR A 1 520 ? 28.158 19.567 21.070 1.00 26.53 520 THR A O 1
ATOM 3906 N N . ALA A 1 521 ? 27.983 17.589 20.042 1.00 28.97 521 ALA A N 1
ATOM 3907 C CA . ALA A 1 521 ? 27.195 16.925 21.094 1.00 28.97 521 ALA A CA 1
ATOM 3908 C C . ALA A 1 521 ? 27.761 15.537 21.474 1.00 28.97 521 ALA A C 1
ATOM 3910 O O . ALA A 1 521 ? 27.028 14.611 21.807 1.00 28.97 521 ALA A O 1
ATOM 3911 N N . ALA A 1 522 ? 29.088 15.399 21.437 1.00 28.31 522 ALA A N 1
ATOM 3912 C CA . ALA A 1 522 ? 29.832 14.290 22.030 1.00 28.31 522 ALA A CA 1
ATOM 3913 C C . ALA A 1 522 ? 31.068 14.873 22.732 1.00 28.31 522 ALA A C 1
ATOM 3915 O O . ALA A 1 522 ? 31.765 15.708 22.158 1.00 28.31 522 ALA A O 1
ATOM 3916 N N . GLY A 1 523 ? 31.299 14.498 23.992 1.00 35.38 523 GLY A N 1
ATOM 3917 C CA . GLY A 1 523 ? 32.299 15.152 24.840 1.00 35.38 523 GLY A CA 1
ATOM 3918 C C . GLY A 1 523 ? 33.740 14.915 24.379 1.00 35.38 523 GLY A C 1
ATOM 3919 O O . GLY A 1 523 ? 34.178 13.770 24.288 1.00 35.38 523 GLY A O 1
ATOM 3920 N N . ALA A 1 524 ? 34.485 16.001 24.159 1.00 27.92 524 ALA A N 1
ATOM 3921 C CA . ALA A 1 524 ? 35.934 16.008 23.968 1.00 27.92 524 ALA A CA 1
ATOM 3922 C C . ALA A 1 524 ? 36.546 17.304 24.545 1.00 27.92 524 ALA A C 1
ATOM 3924 O O . ALA A 1 524 ? 35.897 18.349 24.568 1.00 27.92 524 ALA A O 1
ATOM 3925 N N . GLU A 1 525 ? 37.781 17.207 25.044 1.00 31.30 525 GLU A N 1
ATOM 3926 C CA . GLU A 1 525 ? 38.477 18.226 25.854 1.00 31.30 525 GLU A CA 1
ATOM 3927 C C . GLU A 1 525 ? 38.840 19.536 25.099 1.00 31.30 525 GLU A C 1
ATOM 3929 O O . GLU A 1 525 ? 39.038 19.514 23.878 1.00 31.30 525 GLU A O 1
ATOM 3934 N N . PRO A 1 526 ? 39.007 20.687 25.796 1.00 29.17 526 PRO A N 1
ATOM 3935 C CA . PRO A 1 526 ? 39.018 22.016 25.163 1.00 29.17 526 PRO A CA 1
ATOM 3936 C C . PRO A 1 526 ? 40.292 22.435 24.402 1.00 29.17 526 PRO A C 1
ATOM 3938 O O . PRO A 1 526 ? 40.286 23.485 23.758 1.00 29.17 526 PRO A O 1
ATOM 3941 N N . GLU A 1 527 ? 41.399 21.688 24.468 1.00 31.83 527 GLU A N 1
ATOM 3942 C CA . GLU A 1 527 ? 42.703 22.175 23.967 1.00 31.83 527 GLU A CA 1
ATOM 3943 C C . GLU A 1 527 ? 42.893 22.080 22.440 1.00 31.83 527 GLU A C 1
ATOM 3945 O O . GLU A 1 527 ? 43.754 22.755 21.873 1.00 31.83 527 GLU A O 1
ATOM 3950 N N . SER A 1 528 ? 42.070 21.303 21.731 1.00 34.66 528 SER A N 1
ATOM 3951 C CA . SER A 1 528 ? 42.234 21.082 20.282 1.00 34.66 528 SER A CA 1
ATOM 3952 C C . SER A 1 528 ? 41.680 22.210 19.389 1.00 34.66 528 SER A C 1
ATOM 3954 O O . SER A 1 528 ? 41.996 22.263 18.198 1.00 34.66 528 SER A O 1
ATOM 3956 N N . LEU A 1 529 ? 40.927 23.174 19.941 1.00 32.69 529 LEU A N 1
ATOM 3957 C CA . LEU A 1 529 ? 40.309 24.261 19.161 1.00 32.69 529 LEU A CA 1
ATOM 3958 C C . LEU A 1 529 ? 41.274 25.398 18.763 1.00 32.69 529 LEU A C 1
ATOM 3960 O O . LEU A 1 529 ? 40.968 26.180 17.859 1.00 32.69 529 LEU A O 1
ATOM 3964 N N . ALA A 1 530 ? 42.433 25.511 19.421 1.00 30.77 530 ALA A N 1
ATOM 3965 C CA . ALA A 1 530 ? 43.389 26.597 19.178 1.00 30.77 530 ALA A CA 1
ATOM 3966 C C . ALA A 1 530 ? 44.068 26.496 17.798 1.00 30.77 530 ALA A C 1
ATOM 3968 O O . ALA A 1 530 ? 44.250 27.507 17.123 1.00 30.77 530 ALA A O 1
ATOM 3969 N N . VAL A 1 531 ? 44.373 25.276 17.341 1.00 34.81 531 VAL A N 1
ATOM 3970 C CA . VAL A 1 531 ? 45.087 25.021 16.073 1.00 34.81 531 VAL A CA 1
ATOM 3971 C C . VAL A 1 531 ? 44.175 25.185 14.846 1.00 34.81 531 VAL A C 1
ATOM 3973 O O . VAL A 1 531 ? 44.644 25.510 13.756 1.00 34.81 531 VAL A O 1
ATOM 3976 N N . ALA A 1 532 ? 42.858 25.014 15.006 1.00 31.48 532 ALA A N 1
ATOM 3977 C CA . ALA A 1 532 ? 41.894 25.178 13.916 1.00 31.48 532 ALA A CA 1
ATOM 3978 C C . ALA A 1 532 ? 41.659 26.655 13.538 1.00 31.48 532 ALA A C 1
ATOM 3980 O O . ALA A 1 532 ? 41.462 26.973 12.364 1.00 31.48 532 ALA A O 1
ATOM 3981 N N . ARG A 1 533 ? 41.719 27.576 14.513 1.00 32.47 533 ARG A N 1
ATOM 3982 C CA . ARG A 1 533 ? 41.448 29.009 14.291 1.00 32.47 533 ARG A CA 1
ATOM 3983 C C . ARG A 1 533 ? 42.526 29.738 13.487 1.00 32.47 533 ARG A C 1
ATOM 3985 O O . ARG A 1 533 ? 42.215 30.735 12.844 1.00 32.47 533 ARG A O 1
ATOM 3992 N N . GLU A 1 53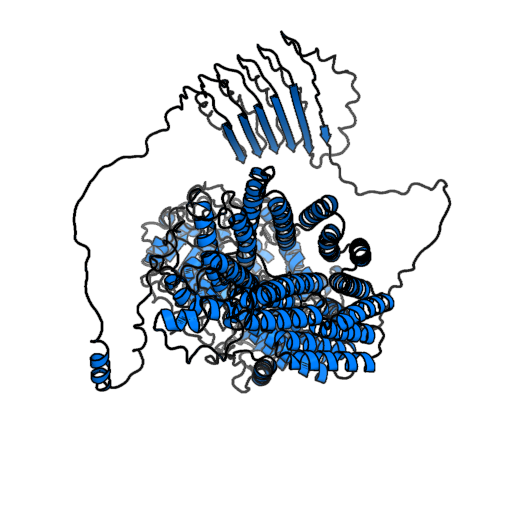4 ? 43.759 29.235 13.461 1.00 30.38 534 GLU A N 1
ATOM 3993 C CA . GLU A 1 534 ? 44.871 29.889 12.754 1.00 30.38 534 GLU A CA 1
ATOM 3994 C C . GLU A 1 534 ? 44.847 29.685 11.225 1.00 30.38 534 GLU A C 1
ATOM 3996 O O . GLU A 1 534 ? 45.528 30.402 10.495 1.00 30.38 534 GLU A O 1
ATOM 4001 N N . ARG A 1 535 ? 44.039 28.744 10.707 1.00 31.59 535 ARG A N 1
ATOM 4002 C CA . ARG A 1 535 ? 43.962 28.438 9.262 1.00 31.59 535 ARG A CA 1
ATOM 4003 C C . ARG A 1 535 ? 42.814 29.113 8.506 1.00 31.59 535 ARG A C 1
ATOM 4005 O O . ARG A 1 535 ? 42.826 29.090 7.281 1.00 31.59 535 ARG A O 1
ATOM 4012 N N . ALA A 1 536 ? 41.864 29.741 9.199 1.00 29.91 536 ALA A N 1
ATOM 4013 C CA . ALA A 1 536 ? 40.733 30.445 8.580 1.00 29.91 536 ALA A CA 1
ATOM 4014 C C . ALA A 1 536 ? 40.997 31.947 8.315 1.00 29.91 536 ALA A C 1
ATOM 4016 O O . ALA A 1 536 ? 40.118 32.655 7.836 1.00 29.91 536 ALA A O 1
ATOM 4017 N N . ALA A 1 537 ? 42.196 32.450 8.635 1.00 29.83 537 ALA A N 1
ATOM 4018 C CA . ALA A 1 537 ? 42.541 33.875 8.583 1.00 29.83 537 ALA A CA 1
ATOM 4019 C C . ALA A 1 537 ? 43.250 34.323 7.283 1.00 29.83 537 ALA A C 1
ATOM 4021 O O . ALA A 1 537 ? 43.853 35.396 7.252 1.00 29.83 537 ALA A O 1
ATOM 4022 N N . ALA A 1 538 ? 43.200 33.526 6.210 1.00 31.62 538 ALA A N 1
ATOM 4023 C CA . ALA A 1 538 ? 43.822 33.849 4.924 1.00 31.62 538 ALA A CA 1
ATOM 4024 C C . ALA A 1 538 ? 42.812 33.734 3.771 1.00 31.62 538 ALA A C 1
ATOM 4026 O O . ALA A 1 538 ? 42.296 32.649 3.524 1.00 31.62 538 ALA A O 1
ATOM 4027 N N . VAL A 1 539 ? 42.626 34.844 3.036 1.00 27.06 539 VAL A N 1
ATOM 4028 C CA . VAL A 1 539 ? 41.641 35.048 1.944 1.00 27.06 539 VAL A CA 1
ATOM 4029 C C . VAL A 1 539 ? 40.189 35.020 2.450 1.00 27.06 539 VAL A C 1
ATOM 4031 O O . VAL A 1 539 ? 39.729 34.011 2.957 1.00 27.06 539 VAL A O 1
ATOM 4034 N N . GLY A 1 540 ? 39.357 36.054 2.334 1.00 25.19 540 GLY A N 1
ATOM 4035 C CA . GLY A 1 540 ? 39.418 37.421 1.789 1.00 25.19 540 GLY A CA 1
ATOM 4036 C C . GLY A 1 540 ? 37.957 37.920 1.846 1.00 25.19 540 GLY A C 1
ATOM 4037 O O . GLY A 1 540 ? 37.049 37.116 1.688 1.00 25.19 540 GLY A O 1
ATOM 4038 N N . GLY A 1 541 ? 37.603 39.146 2.218 1.00 24.50 541 GLY A N 1
ATOM 4039 C CA . GLY A 1 541 ? 38.060 40.423 1.679 1.00 24.50 541 GLY A CA 1
ATOM 4040 C C . GLY A 1 541 ? 36.803 41.144 1.164 1.00 24.50 541 GLY A C 1
ATOM 4041 O O . GLY A 1 541 ? 36.202 40.654 0.222 1.00 24.50 541 GLY A O 1
ATOM 4042 N N . SER A 1 542 ? 36.387 42.207 1.870 1.00 24.67 542 SER A N 1
ATOM 4043 C CA . SER A 1 542 ? 35.330 43.217 1.585 1.00 24.67 542 SER A CA 1
ATOM 4044 C C . SER A 1 542 ? 34.554 43.132 0.247 1.00 24.67 542 SER A C 1
ATOM 4046 O O . SER A 1 542 ? 35.152 42.978 -0.806 1.00 24.67 542 SER A O 1
ATOM 4048 N N . GLU A 1 543 ? 33.238 43.369 0.197 1.00 25.94 543 GLU A N 1
ATOM 4049 C CA . GLU A 1 543 ? 32.609 44.673 0.504 1.00 25.94 543 GLU A CA 1
ATOM 4050 C C . GLU A 1 543 ? 31.123 44.573 0.931 1.00 25.94 543 GLU A C 1
ATOM 4052 O O . GLU A 1 543 ? 30.479 43.533 0.806 1.00 25.94 543 GLU A O 1
ATOM 4057 N N . ARG A 1 544 ? 30.581 45.672 1.482 1.00 24.53 544 ARG A N 1
ATOM 4058 C CA . ARG A 1 544 ? 29.170 45.825 1.892 1.00 24.53 544 ARG A CA 1
ATOM 4059 C C . ARG A 1 544 ? 28.403 46.666 0.858 1.00 24.53 544 ARG A C 1
ATOM 4061 O O . ARG A 1 544 ? 28.978 47.644 0.391 1.00 24.53 544 ARG A O 1
ATOM 4068 N N . PRO A 1 545 ? 27.107 46.408 0.604 1.00 25.97 545 PRO A N 1
ATOM 4069 C CA . PRO A 1 545 ? 26.228 47.392 -0.018 1.00 25.97 545 PRO A CA 1
ATOM 4070 C C . PRO A 1 545 ? 25.765 48.456 0.997 1.00 25.97 545 PRO A C 1
ATOM 4072 O O . PRO A 1 545 ? 25.548 48.160 2.176 1.00 25.97 545 PRO A O 1
ATOM 4075 N N . GLU A 1 546 ? 25.621 49.696 0.526 1.00 23.88 546 GLU A N 1
ATOM 4076 C CA . GLU A 1 546 ? 25.147 50.851 1.302 1.00 23.88 546 GLU A CA 1
ATOM 4077 C C . GLU A 1 546 ? 23.606 50.905 1.428 1.00 23.88 546 GLU A C 1
ATOM 4079 O O . GLU A 1 546 ? 22.881 50.074 0.882 1.00 23.88 546 GLU A O 1
ATOM 4084 N N . GLN A 1 547 ? 23.101 51.866 2.212 1.00 21.73 547 GLN A N 1
ATOM 4085 C CA . GLN A 1 547 ? 21.689 52.006 2.607 1.00 21.73 547 GLN A CA 1
ATOM 4086 C C . GLN A 1 547 ? 20.938 53.130 1.854 1.00 21.73 547 GLN A C 1
ATOM 4088 O O . GLN A 1 547 ? 21.563 54.014 1.279 1.00 21.73 547 GLN A O 1
ATOM 4093 N N . LEU A 1 548 ? 19.605 53.169 2.065 1.00 21.78 548 LEU A N 1
ATOM 4094 C CA . LEU A 1 548 ? 18.632 54.258 1.791 1.00 21.78 548 LEU A CA 1
ATOM 4095 C C . LEU A 1 548 ? 18.209 54.450 0.309 1.00 21.78 548 LEU A C 1
ATOM 4097 O O . LEU A 1 548 ? 19.040 54.435 -0.579 1.00 21.78 548 LEU A O 1
ATOM 4101 N N . ALA A 1 549 ? 16.933 54.680 -0.045 1.00 21.06 549 ALA A N 1
ATOM 4102 C CA . ALA A 1 549 ? 15.849 55.337 0.701 1.00 21.06 549 ALA A CA 1
ATOM 4103 C C . ALA A 1 549 ? 14.414 54.918 0.267 1.00 21.06 549 ALA A C 1
ATOM 4105 O O . ALA A 1 549 ? 14.209 54.221 -0.719 1.00 21.06 549 ALA A O 1
ATOM 4106 N N . ALA A 1 550 ? 13.427 55.368 1.049 1.00 21.56 550 ALA A N 1
ATOM 4107 C CA . ALA A 1 550 ? 12.020 54.952 1.086 1.00 21.56 550 ALA A CA 1
ATOM 4108 C C . ALA A 1 550 ? 11.071 55.445 -0.034 1.00 21.56 550 ALA A C 1
ATOM 4110 O O . ALA A 1 550 ? 11.258 56.525 -0.588 1.00 21.56 550 ALA A O 1
ATOM 4111 N N . ALA A 1 551 ? 9.928 54.753 -0.162 1.00 21.56 551 ALA A N 1
ATOM 4112 C CA . ALA A 1 551 ? 8.610 55.349 -0.433 1.00 21.56 551 ALA A CA 1
ATOM 4113 C C . ALA A 1 551 ? 7.490 54.550 0.285 1.00 21.56 551 ALA A C 1
ATOM 4115 O O . ALA A 1 551 ? 7.647 53.357 0.541 1.00 21.56 551 ALA A O 1
ATOM 4116 N N . ARG A 1 552 ? 6.375 55.208 0.644 1.00 22.98 552 ARG A N 1
ATOM 4117 C CA . ARG A 1 552 ? 5.154 54.619 1.245 1.00 22.98 552 ARG A CA 1
ATOM 4118 C C . ARG A 1 552 ? 3.926 54.980 0.393 1.00 22.98 552 ARG A C 1
ATOM 4120 O O . ARG A 1 552 ? 3.859 56.109 -0.080 1.00 22.98 552 ARG A O 1
ATOM 4127 N N . GLY A 1 553 ? 2.946 54.078 0.343 1.00 20.58 553 GLY A N 1
ATOM 4128 C CA . GLY A 1 553 ? 1.561 54.255 -0.140 1.00 20.58 553 GLY A CA 1
ATOM 4129 C C . GLY A 1 553 ? 0.960 52.855 -0.337 1.00 20.58 553 GLY A C 1
ATOM 4130 O O . GLY A 1 553 ? 1.595 52.037 -0.989 1.00 20.58 553 GLY A O 1
ATOM 4131 N N . SER A 1 554 ? -0.009 52.388 0.459 1.00 22.45 554 SER A N 1
ATOM 4132 C CA . SER A 1 554 ? -1.462 52.610 0.299 1.00 22.45 554 SER A CA 1
ATOM 4133 C C . SER A 1 554 ? -1.947 52.394 -1.138 1.00 22.45 554 SER A C 1
ATOM 4135 O O . SER A 1 554 ? -1.688 53.239 -1.983 1.00 22.45 554 SER A O 1
ATOM 4137 N N . ASP A 1 555 ? -2.663 51.296 -1.406 1.00 21.83 555 ASP A N 1
ATOM 4138 C CA . ASP A 1 555 ? -4.133 51.331 -1.400 1.00 21.83 555 ASP A CA 1
ATOM 4139 C C . ASP A 1 555 ? -4.768 49.926 -1.461 1.00 21.83 555 ASP A C 1
ATOM 4141 O O . ASP A 1 555 ? -4.074 48.907 -1.441 1.00 21.83 555 ASP A O 1
ATOM 4145 N N . ARG A 1 556 ? -6.104 49.890 -1.379 1.00 22.33 556 ARG A N 1
ATOM 4146 C CA . ARG A 1 556 ? -6.963 48.693 -1.436 1.00 22.33 556 ARG A CA 1
ATOM 4147 C C . ARG A 1 556 ? -7.081 48.179 -2.882 1.00 22.33 556 ARG A C 1
ATOM 4149 O O . ARG A 1 556 ? -6.939 48.986 -3.794 1.00 22.33 556 ARG A O 1
ATOM 4156 N N . PRO A 1 557 ? -7.452 46.907 -3.118 1.00 23.61 557 PRO A N 1
ATOM 4157 C CA . PRO A 1 557 ? -8.112 46.552 -4.368 1.00 23.61 557 PRO A CA 1
ATOM 4158 C C . PRO A 1 557 ? -9.528 47.152 -4.367 1.00 23.61 557 PRO A C 1
ATOM 4160 O O . PRO A 1 557 ? -10.321 46.887 -3.459 1.00 23.61 557 PRO A O 1
ATOM 4163 N N . GLU A 1 558 ? -9.813 47.998 -5.351 1.00 22.48 558 GLU A N 1
ATOM 4164 C CA . GLU A 1 558 ? -11.152 48.521 -5.632 1.00 22.48 558 GLU A CA 1
ATOM 4165 C C . GLU A 1 558 ? -11.967 47.532 -6.483 1.00 22.48 558 GLU A C 1
ATOM 4167 O O . GLU A 1 558 ? -11.450 46.535 -6.991 1.00 22.48 558 GLU A O 1
ATOM 4172 N N . SER A 1 559 ? -13.265 47.809 -6.597 1.00 24.39 559 SER A N 1
ATOM 4173 C CA . SER A 1 559 ? -14.203 47.149 -7.508 1.00 24.39 559 SER A CA 1
ATOM 4174 C C . SER A 1 559 ? -13.743 47.220 -8.969 1.00 24.39 559 SER A C 1
ATOM 4176 O O . SER A 1 559 ? -13.135 48.203 -9.385 1.00 24.39 559 SER A O 1
ATOM 4178 N N . LEU A 1 560 ? -14.081 46.194 -9.755 1.00 25.25 560 LEU A N 1
ATOM 4179 C CA . LEU A 1 560 ? -13.841 46.161 -11.199 1.00 25.25 560 LEU A CA 1
ATOM 4180 C C . LEU A 1 560 ? -14.647 47.270 -11.903 1.00 25.25 560 LEU A C 1
ATOM 4182 O O . LEU A 1 560 ? -15.856 47.355 -11.711 1.00 25.25 560 LEU A O 1
ATOM 4186 N N . GLU A 1 561 ? -13.984 48.087 -12.726 1.00 24.64 561 GLU A N 1
ATOM 4187 C CA . GLU A 1 561 ? -14.622 49.037 -13.654 1.00 24.64 561 GLU A CA 1
ATOM 4188 C C . GLU A 1 561 ? -14.670 48.470 -15.093 1.00 24.64 561 GLU A C 1
ATOM 4190 O O . GLU A 1 561 ? -13.846 47.616 -15.447 1.00 24.64 561 GLU A O 1
ATOM 4195 N N . PRO A 1 562 ? -15.617 48.924 -15.941 1.00 29.27 562 PRO A N 1
ATOM 4196 C CA . PRO A 1 562 ? -15.874 48.341 -17.259 1.00 29.27 562 PRO A CA 1
ATOM 4197 C C . PRO A 1 562 ? -14.771 48.593 -18.303 1.00 29.27 562 PRO A C 1
ATOM 4199 O O . PRO A 1 562 ? -14.179 49.671 -18.401 1.00 29.27 562 PRO A O 1
ATOM 4202 N N . VAL A 1 563 ? -14.548 47.598 -19.169 1.00 33.47 563 VAL A N 1
ATOM 4203 C CA . VAL A 1 563 ? -13.559 47.651 -20.258 1.00 33.47 563 VAL A CA 1
ATOM 4204 C C . VAL A 1 563 ? -14.154 48.315 -21.505 1.00 33.47 563 VAL A C 1
ATOM 4206 O O . VAL A 1 563 ? -14.769 47.658 -22.341 1.00 33.47 563 VAL A O 1
ATOM 4209 N N . ALA A 1 564 ? -13.916 49.617 -21.675 1.00 32.62 564 ALA A N 1
ATOM 4210 C CA . ALA A 1 564 ? -14.253 50.347 -22.900 1.00 32.62 564 ALA A CA 1
ATOM 4211 C C . ALA A 1 564 ? -13.057 50.395 -23.876 1.00 32.62 564 ALA A C 1
ATOM 4213 O O . ALA A 1 564 ? -12.209 51.288 -23.807 1.00 32.62 564 ALA A O 1
ATOM 4214 N N . ALA A 1 565 ? -12.981 49.438 -24.807 1.00 33.34 565 ALA A N 1
ATOM 4215 C CA . ALA A 1 565 ? -11.919 49.376 -25.816 1.00 33.34 565 ALA A CA 1
ATOM 4216 C C . ALA A 1 565 ? -12.283 50.146 -27.104 1.00 33.34 565 ALA A C 1
ATOM 4218 O O . ALA A 1 565 ? -13.269 49.853 -27.782 1.00 33.34 565 ALA A O 1
ATOM 4219 N N . GLY A 1 566 ? -11.442 51.116 -27.483 1.00 31.02 566 GLY A N 1
ATOM 4220 C CA . GLY A 1 566 ? -11.595 51.932 -28.700 1.00 31.02 566 GLY A CA 1
ATOM 4221 C C . GLY A 1 566 ? -11.105 51.279 -30.004 1.00 31.02 566 GLY A C 1
ATOM 4222 O O . GLY A 1 566 ? -10.864 51.988 -30.978 1.00 31.02 566 GLY A O 1
ATOM 4223 N N . GLY A 1 567 ? -10.906 49.960 -30.017 1.00 34.69 567 GLY A N 1
ATOM 4224 C CA . GLY A 1 567 ? -10.422 49.167 -31.151 1.00 34.69 567 GLY A CA 1
ATOM 4225 C C . GLY A 1 567 ? -10.934 47.725 -31.064 1.00 34.69 567 GLY A C 1
ATOM 4226 O O . GLY A 1 567 ? -11.493 47.344 -30.038 1.00 34.69 567 GLY A O 1
ATOM 4227 N N . GLY A 1 568 ? -10.788 46.952 -32.145 1.00 34.53 568 GLY A N 1
ATOM 4228 C CA . GLY A 1 568 ? -11.277 45.566 -32.211 1.00 34.53 568 GLY A CA 1
ATOM 4229 C C . GLY A 1 568 ? -10.572 44.621 -31.230 1.00 34.53 568 GLY A C 1
ATOM 4230 O O . GLY A 1 568 ? -9.435 44.880 -30.831 1.00 34.53 568 GLY A O 1
ATOM 4231 N N . LEU A 1 569 ? -11.260 43.541 -30.850 1.00 40.66 569 LEU A N 1
ATOM 4232 C CA . LEU A 1 569 ? -10.787 42.545 -29.880 1.00 40.66 569 LEU A CA 1
ATOM 4233 C C . LEU A 1 569 ? -10.877 41.128 -30.470 1.00 40.66 569 LEU A C 1
ATOM 4235 O O . LEU A 1 569 ? -11.920 40.741 -30.996 1.00 40.66 569 LEU A O 1
ATOM 4239 N N . GLU A 1 570 ? -9.810 40.347 -30.315 1.00 39.88 570 GLU A N 1
ATOM 4240 C CA . GLU A 1 570 ? -9.759 38.913 -30.633 1.00 39.88 570 GLU A CA 1
ATOM 4241 C C . GLU A 1 570 ? -9.820 38.088 -29.331 1.00 39.88 570 GLU A C 1
ATOM 4243 O O . GLU A 1 570 ? -9.090 38.371 -28.379 1.00 39.88 570 GLU A O 1
ATOM 4248 N N . GLY A 1 571 ? -10.657 37.045 -29.290 1.00 45.28 571 GLY A N 1
ATOM 4249 C CA . GLY A 1 571 ? -10.638 35.996 -28.262 1.00 45.28 571 GLY A CA 1
ATOM 4250 C C . GLY A 1 571 ? -11.284 36.351 -26.916 1.00 45.28 571 GLY A C 1
ATOM 4251 O O . GLY A 1 571 ? -10.632 36.257 -25.876 1.00 45.28 571 GLY A O 1
ATOM 4252 N N . VAL A 1 572 ? -12.573 36.708 -26.902 1.00 38.09 572 VAL A N 1
ATOM 4253 C CA . VAL A 1 572 ? -13.315 37.032 -25.663 1.00 38.09 572 VAL A CA 1
ATOM 4254 C C . VAL A 1 572 ? -14.086 35.810 -25.148 1.00 38.09 572 VAL A C 1
ATOM 4256 O O . VAL A 1 572 ? -14.931 35.257 -25.848 1.00 38.09 572 VAL A O 1
ATOM 4259 N N . GLY A 1 573 ? -13.828 35.387 -23.906 1.00 38.50 573 GLY A N 1
ATOM 4260 C CA . GLY A 1 573 ? -14.471 34.216 -23.297 1.00 38.50 573 GLY A CA 1
ATOM 4261 C C . GLY A 1 573 ? -15.131 34.511 -21.950 1.00 38.50 573 GLY A C 1
ATOM 4262 O O . GLY A 1 573 ? -14.439 34.894 -21.011 1.00 38.50 573 GLY A O 1
ATOM 4263 N N . ALA A 1 574 ? -16.436 34.253 -21.839 1.00 36.97 574 ALA A N 1
ATOM 4264 C CA . ALA A 1 574 ? -17.200 34.303 -20.591 1.00 36.97 574 ALA A CA 1
ATOM 4265 C C . ALA A 1 574 ? -17.644 32.887 -20.181 1.00 36.97 574 ALA A C 1
ATOM 4267 O O . ALA A 1 574 ? -18.050 32.076 -21.021 1.00 36.97 574 ALA A O 1
ATOM 4268 N N . ARG A 1 575 ? -17.539 32.560 -18.888 1.00 35.00 575 ARG A N 1
ATOM 4269 C CA . ARG A 1 575 ? -17.959 31.265 -18.336 1.00 35.00 575 ARG A CA 1
ATOM 4270 C C . ARG A 1 575 ? -18.587 31.434 -16.968 1.00 35.00 575 ARG A C 1
ATOM 4272 O O . ARG A 1 575 ? -17.897 31.870 -16.052 1.00 35.00 575 ARG A O 1
ATOM 4279 N N . GLU A 1 576 ? -19.813 30.952 -16.827 1.00 33.91 576 GLU A N 1
ATOM 4280 C CA . GLU A 1 576 ? -20.461 30.772 -15.532 1.00 33.91 576 GLU A CA 1
ATOM 4281 C C . GLU A 1 576 ? -20.967 29.333 -15.369 1.00 33.91 576 GLU A C 1
ATOM 4283 O O . GLU A 1 576 ? -21.206 28.594 -16.332 1.00 33.91 576 GLU A O 1
ATOM 4288 N N . SER A 1 577 ? -21.051 28.885 -14.121 1.00 33.66 577 SER A N 1
ATOM 4289 C CA . SER A 1 577 ? -21.488 27.531 -13.793 1.00 33.66 577 SER A CA 1
ATOM 4290 C C . SER A 1 577 ? -22.044 27.486 -12.377 1.00 33.66 577 SER A C 1
ATOM 4292 O O . SER A 1 577 ? -21.304 27.706 -11.416 1.00 33.66 577 SER A O 1
ATOM 4294 N N . PHE A 1 578 ? -23.326 27.157 -12.258 1.00 34.66 578 PHE A N 1
ATOM 4295 C CA . PHE A 1 578 ? -24.084 27.128 -11.016 1.00 34.66 578 PHE A CA 1
ATOM 4296 C C . PHE A 1 578 ? -24.577 25.706 -10.726 1.00 34.66 578 PHE A C 1
ATOM 4298 O O . PHE A 1 578 ? -25.144 25.030 -11.586 1.00 34.66 578 PHE A O 1
ATOM 4305 N N . ALA A 1 579 ? -24.384 25.250 -9.490 1.00 32.81 579 ALA A N 1
ATOM 4306 C CA . ALA A 1 579 ? -24.874 23.961 -9.017 1.00 32.81 579 ALA A CA 1
ATOM 4307 C C . ALA A 1 579 ? -25.665 24.155 -7.718 1.00 32.81 579 ALA A C 1
ATOM 4309 O O . ALA A 1 579 ? -25.140 24.677 -6.736 1.00 32.81 579 ALA A O 1
ATOM 4310 N N . VAL A 1 580 ? -26.925 23.723 -7.718 1.00 36.25 580 VAL A N 1
ATOM 4311 C CA . VAL A 1 580 ? -27.846 23.786 -6.582 1.00 36.25 580 VAL A CA 1
ATOM 4312 C C . VAL A 1 580 ? -28.155 22.362 -6.130 1.00 36.25 580 VAL A C 1
ATOM 4314 O O . VAL A 1 580 ? -28.787 21.589 -6.850 1.00 36.25 580 VAL A O 1
ATOM 4317 N N . ALA A 1 581 ? -27.714 22.017 -4.921 1.00 30.67 581 ALA A N 1
ATOM 4318 C CA . ALA A 1 581 ? -27.976 20.728 -4.290 1.00 30.67 581 ALA A CA 1
ATOM 4319 C C . ALA A 1 581 ? -28.725 20.940 -2.966 1.00 30.67 581 ALA A C 1
ATOM 4321 O O . ALA A 1 581 ? -28.164 21.480 -2.012 1.00 30.67 581 ALA A O 1
ATOM 4322 N N . GLY A 1 582 ? -29.988 20.509 -2.908 1.00 36.22 582 GLY A N 1
ATOM 4323 C CA . GLY A 1 582 ? -30.831 20.606 -1.711 1.00 36.22 582 GLY A CA 1
ATOM 4324 C C . GLY A 1 582 ? -32.279 21.006 -2.008 1.00 36.22 582 GLY A C 1
ATOM 4325 O O . GLY A 1 582 ? -32.542 21.866 -2.842 1.00 36.22 582 GLY A O 1
ATOM 4326 N N . GLY A 1 583 ? -33.232 20.385 -1.306 1.00 30.88 583 GLY A N 1
ATOM 4327 C CA . GLY A 1 583 ? -34.659 20.708 -1.415 1.00 30.88 583 GLY A CA 1
ATOM 4328 C C . GLY A 1 583 ? -35.125 21.698 -0.340 1.00 30.88 583 GLY A C 1
ATOM 4329 O O . GLY A 1 583 ? -34.994 21.394 0.844 1.00 30.88 583 GLY A O 1
ATOM 4330 N N . SER A 1 584 ? -35.741 22.810 -0.771 1.00 27.14 584 SER A N 1
ATOM 4331 C CA . SER A 1 584 ? -36.326 23.928 0.017 1.00 27.14 584 SER A CA 1
ATOM 4332 C C . SER A 1 584 ? -35.356 24.687 0.953 1.00 27.14 584 SER A C 1
ATOM 4334 O O . SER A 1 584 ? -34.577 24.077 1.675 1.00 27.14 584 SER A O 1
ATOM 4336 N N . ASP A 1 585 ? -35.333 26.023 1.022 1.00 30.94 585 ASP A N 1
ATOM 4337 C CA . ASP A 1 585 ? -36.218 27.056 0.455 1.00 30.94 585 ASP A CA 1
ATOM 4338 C C . ASP A 1 585 ? -35.492 28.002 -0.529 1.00 30.94 585 ASP A C 1
ATOM 4340 O O . ASP A 1 585 ? -34.281 28.182 -0.451 1.00 30.94 585 ASP A O 1
ATOM 4344 N N . ARG A 1 586 ? -36.286 28.606 -1.428 1.00 30.91 586 ARG A N 1
ATOM 4345 C CA . ARG A 1 586 ? -36.020 29.714 -2.379 1.00 30.91 586 ARG A CA 1
ATOM 4346 C C . ARG A 1 586 ? -34.591 30.316 -2.428 1.00 30.91 586 ARG A C 1
ATOM 4348 O O . ARG A 1 586 ? -34.212 31.005 -1.479 1.00 30.91 586 ARG A O 1
ATOM 4355 N N . PRO A 1 587 ? -33.864 30.217 -3.563 1.00 35.66 587 PRO A N 1
ATOM 4356 C CA . PRO A 1 587 ? -32.757 31.134 -3.844 1.00 35.66 587 PRO A CA 1
ATOM 4357 C C . PRO A 1 587 ? -33.281 32.564 -4.084 1.00 35.66 587 PRO A C 1
ATOM 4359 O O . PRO A 1 587 ? -34.382 32.744 -4.607 1.00 35.66 587 PRO A O 1
ATOM 4362 N N . GLU A 1 588 ? -32.500 33.579 -3.706 1.00 32.34 588 GLU A N 1
ATOM 4363 C CA . GLU A 1 588 ? -32.739 34.970 -4.127 1.00 32.34 588 GLU A CA 1
ATOM 4364 C C . GLU A 1 588 ? -32.281 35.165 -5.589 1.00 32.34 588 GLU A C 1
ATOM 4366 O O . GLU A 1 588 ? -31.351 34.475 -6.020 1.00 32.34 588 GLU A O 1
ATOM 4371 N N . PRO A 1 589 ? -32.917 36.064 -6.367 1.00 33.56 589 PRO A N 1
ATOM 4372 C CA . PRO A 1 589 ? -32.505 36.338 -7.742 1.00 33.56 589 PRO A CA 1
ATOM 4373 C C . PRO A 1 589 ? -31.103 36.964 -7.783 1.00 33.56 589 PRO A C 1
ATOM 4375 O O . PRO A 1 589 ? -30.771 37.826 -6.968 1.00 33.56 589 PRO A O 1
ATOM 4378 N N . LEU A 1 590 ? -30.289 36.519 -8.741 1.00 35.88 590 LEU A N 1
ATOM 4379 C CA . LEU A 1 590 ? -28.956 37.062 -9.008 1.00 35.88 590 LEU A CA 1
ATOM 4380 C C . LEU A 1 590 ? -29.074 38.421 -9.720 1.00 35.88 590 LEU A C 1
ATOM 4382 O O . LEU A 1 590 ? -29.959 38.601 -10.554 1.00 35.88 590 LEU A O 1
ATOM 4386 N N . GLU A 1 591 ? -28.185 39.370 -9.412 1.00 33.97 591 GLU A N 1
ATOM 4387 C CA . GLU A 1 591 ? -28.088 40.624 -10.176 1.00 33.97 591 GLU A CA 1
ATOM 4388 C C . GLU A 1 591 ? -27.470 40.349 -11.567 1.00 33.97 591 GLU A C 1
ATOM 4390 O O . GLU A 1 591 ? -26.477 39.618 -11.644 1.00 33.97 591 GLU A O 1
ATOM 4395 N N . PRO A 1 592 ? -28.016 40.912 -12.664 1.00 36.00 592 PRO A N 1
ATOM 4396 C CA . PRO A 1 592 ? -27.489 40.699 -14.013 1.00 36.00 592 PRO A CA 1
ATOM 4397 C C . PRO A 1 592 ? -26.149 41.421 -14.244 1.00 36.00 592 PRO A C 1
ATOM 4399 O O . PRO A 1 592 ? -25.906 42.505 -13.710 1.00 36.00 592 PRO A O 1
ATOM 4402 N N . LEU A 1 593 ? -25.283 40.834 -15.079 1.00 34.75 593 LEU A N 1
ATOM 4403 C CA . LEU A 1 593 ? -23.984 41.412 -15.457 1.00 34.75 593 LEU A CA 1
ATOM 4404 C C . LEU A 1 593 ? -24.140 42.631 -16.387 1.00 34.75 593 LEU A C 1
ATOM 4406 O O . LEU A 1 593 ? -24.969 42.624 -17.296 1.00 34.75 593 LEU A O 1
ATOM 4410 N N . GLU A 1 594 ? -23.278 43.644 -16.225 1.00 39.72 594 GLU A N 1
ATOM 4411 C CA . GLU A 1 594 ? -23.209 44.785 -17.153 1.00 39.72 594 GLU A CA 1
ATOM 4412 C C . GLU A 1 594 ? -22.611 44.386 -18.528 1.00 39.72 594 GLU A C 1
ATOM 4414 O O . GLU A 1 594 ? -21.669 43.587 -18.592 1.00 39.72 594 GLU A O 1
ATOM 4419 N N . PRO A 1 595 ? -23.116 44.946 -19.647 1.00 39.59 595 PRO A N 1
ATOM 4420 C CA . PRO A 1 595 ? -22.796 44.473 -20.995 1.00 39.59 595 PRO A CA 1
ATOM 4421 C C . PRO A 1 595 ? -21.395 44.858 -21.501 1.00 39.59 595 PRO A C 1
ATOM 4423 O O . PRO A 1 595 ? -20.893 45.966 -21.298 1.00 39.59 595 PRO A O 1
ATOM 4426 N N . VAL A 1 596 ? -20.791 43.960 -22.289 1.00 43.00 596 VAL A N 1
ATOM 4427 C CA . VAL A 1 596 ? -19.539 44.222 -23.019 1.00 43.00 596 VAL A CA 1
ATOM 4428 C C . VAL A 1 596 ? -19.825 45.084 -24.254 1.00 43.00 596 VAL A C 1
ATOM 4430 O O . VAL A 1 596 ? -20.470 44.627 -25.201 1.00 43.00 596 VAL A O 1
ATOM 4433 N N . ALA A 1 597 ? -19.306 46.316 -24.264 1.00 40.53 597 ALA A N 1
ATOM 4434 C CA . ALA A 1 597 ? -19.457 47.270 -25.363 1.00 40.53 597 ALA A CA 1
ATOM 4435 C C . ALA A 1 597 ? -18.120 47.546 -26.078 1.00 40.53 597 ALA A C 1
ATOM 4437 O O . ALA A 1 597 ? -17.189 48.097 -25.486 1.00 40.53 597 ALA A O 1
ATOM 4438 N N . ALA A 1 598 ? -18.031 47.217 -27.371 1.00 42.38 598 ALA A N 1
ATOM 4439 C CA . ALA A 1 598 ? -16.818 47.393 -28.177 1.00 42.38 598 ALA A CA 1
ATOM 4440 C C . ALA A 1 598 ? -17.038 48.327 -29.378 1.00 42.38 598 ALA A C 1
ATOM 4442 O O . ALA A 1 598 ? -17.977 48.168 -30.158 1.00 42.38 598 ALA A O 1
ATOM 4443 N N . GLY A 1 599 ? -16.133 49.294 -29.569 1.00 36.28 599 GLY A N 1
ATOM 4444 C CA . GLY A 1 599 ? -16.222 50.272 -30.665 1.00 36.28 599 GLY A CA 1
ATOM 4445 C C . GLY A 1 599 ? -15.836 49.739 -32.054 1.00 36.28 599 GLY A C 1
ATOM 4446 O O . GLY A 1 599 ? -16.001 50.453 -33.042 1.00 36.28 599 GLY A O 1
ATOM 4447 N N . GLY A 1 600 ? -15.311 48.513 -32.136 1.00 43.50 600 GLY A N 1
ATOM 4448 C CA . GLY A 1 600 ? -14.911 47.824 -33.367 1.00 43.50 600 GLY A CA 1
ATOM 4449 C C . GLY A 1 600 ? -15.490 46.408 -33.452 1.00 43.50 600 GLY A C 1
ATOM 4450 O O . GLY A 1 600 ? -16.318 46.029 -32.628 1.00 43.50 600 GLY A O 1
ATOM 4451 N N . GLY A 1 601 ? -15.072 45.638 -34.462 1.00 41.09 601 GLY A N 1
ATOM 4452 C CA . GLY A 1 601 ? -15.472 44.230 -34.608 1.00 41.09 601 GLY A CA 1
ATOM 4453 C C . GLY A 1 601 ? -14.850 43.310 -33.550 1.00 41.09 601 GLY A C 1
ATOM 4454 O O . GLY A 1 601 ? -13.840 43.668 -32.934 1.00 41.09 601 GLY A O 1
ATOM 4455 N N . LEU A 1 602 ? -15.460 42.137 -33.359 1.00 47.03 602 LEU A N 1
ATOM 4456 C CA . LEU A 1 602 ? -15.002 41.098 -32.428 1.00 47.03 602 LEU A CA 1
ATOM 4457 C C . LEU A 1 602 ? -14.818 39.764 -33.159 1.00 47.03 602 LEU A C 1
ATOM 4459 O O . LEU A 1 602 ? -15.703 39.345 -33.906 1.00 47.03 602 LEU A O 1
ATOM 4463 N N . GLU A 1 603 ? -13.716 39.075 -32.878 1.00 44.50 603 GLU A N 1
ATOM 4464 C CA . GLU A 1 603 ? -13.414 37.749 -33.431 1.00 44.50 603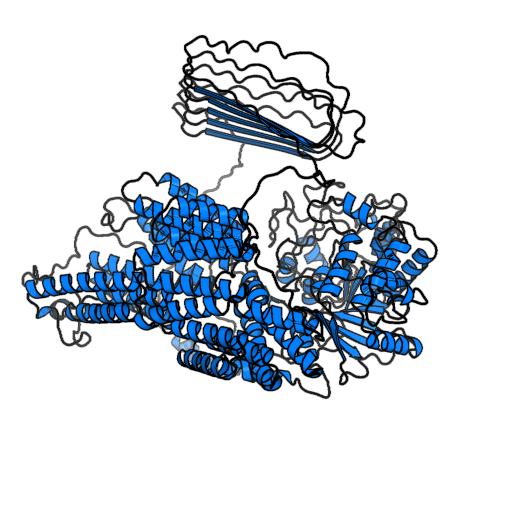 GLU A CA 1
ATOM 4465 C C . GLU A 1 603 ? -13.302 36.715 -32.299 1.00 44.50 603 GLU A C 1
ATOM 4467 O O . GLU A 1 603 ? -12.585 36.930 -31.321 1.00 44.50 603 GLU A O 1
ATOM 4472 N N . GLY A 1 604 ? -14.011 35.588 -32.402 1.00 45.06 604 GLY A N 1
ATOM 4473 C CA . GLY A 1 604 ? -13.928 34.470 -31.457 1.00 45.06 604 GLY A CA 1
ATOM 4474 C C . GLY A 1 604 ? -14.540 34.752 -30.079 1.00 45.06 604 GLY A C 1
ATOM 4475 O O . GLY A 1 604 ? -13.823 34.754 -29.076 1.00 45.06 604 GLY A O 1
ATOM 4476 N N . VAL A 1 605 ? -15.862 34.952 -30.009 1.00 40.25 605 VAL A N 1
ATOM 4477 C CA . VAL A 1 605 ? -16.588 35.170 -28.740 1.00 40.25 605 VAL A CA 1
ATOM 4478 C C . VAL A 1 605 ? -17.212 33.865 -28.237 1.00 40.25 605 VAL A C 1
ATOM 4480 O O . VAL A 1 605 ? -18.052 33.268 -28.910 1.00 40.25 605 VAL A O 1
ATOM 4483 N N . GLY A 1 606 ? -16.832 33.416 -27.039 1.00 43.78 606 GLY A N 1
ATOM 4484 C CA . GLY A 1 606 ? -17.338 32.181 -26.432 1.00 43.78 606 GLY A CA 1
ATOM 4485 C C . GLY A 1 606 ? -18.041 32.416 -25.098 1.00 43.78 606 GLY A C 1
ATOM 4486 O O . GLY A 1 606 ? -17.374 32.742 -24.119 1.00 43.78 606 GLY A O 1
ATOM 4487 N N . VAL A 1 607 ? -19.351 32.169 -25.034 1.00 40.00 607 VAL A N 1
ATOM 4488 C CA . VAL A 1 607 ? -20.139 32.198 -23.788 1.00 40.00 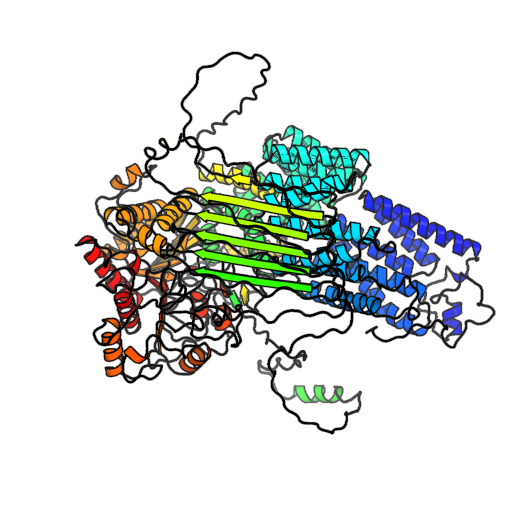607 VAL A CA 1
ATOM 4489 C C . VAL A 1 607 ? -20.535 30.771 -23.417 1.00 40.00 607 VAL A C 1
ATOM 4491 O O . VAL A 1 607 ? -20.957 29.985 -24.272 1.00 40.00 607 VAL A O 1
ATOM 4494 N N . ARG A 1 608 ? -20.363 30.390 -22.149 1.00 42.09 608 ARG A N 1
ATOM 4495 C CA . ARG A 1 608 ? -20.802 29.080 -21.660 1.00 42.09 608 ARG A CA 1
ATOM 4496 C C . ARG A 1 608 ? -21.401 29.168 -20.266 1.00 42.09 608 ARG A C 1
ATOM 4498 O O . ARG A 1 608 ? -20.691 29.521 -19.328 1.00 42.09 608 ARG A O 1
ATOM 4505 N N . GLU A 1 609 ? -22.635 28.700 -20.154 1.00 38.94 609 GLU A N 1
ATOM 4506 C CA . GLU A 1 609 ? -23.378 28.570 -18.908 1.00 38.94 609 GLU A CA 1
ATOM 4507 C C . GLU A 1 609 ? -23.730 27.106 -18.620 1.00 38.94 609 GLU A C 1
ATOM 4509 O O . GLU A 1 609 ? -23.913 26.268 -19.514 1.00 38.94 609 GLU A O 1
ATOM 4514 N N . SER A 1 610 ? -23.744 26.767 -17.334 1.00 39.56 610 SER A N 1
ATOM 4515 C CA . SER A 1 610 ? -23.962 25.400 -16.858 1.00 39.56 610 SER A CA 1
ATOM 4516 C C . SER A 1 610 ? -24.785 25.439 -15.576 1.00 39.56 610 SER A C 1
ATOM 4518 O O . SER A 1 610 ? -24.323 25.988 -14.582 1.00 39.56 610 SER A O 1
ATOM 4520 N N . PHE A 1 611 ? -25.964 24.831 -15.579 1.00 38.22 611 PHE A N 1
ATOM 4521 C CA . PHE A 1 611 ? -26.878 24.759 -14.446 1.00 38.22 611 PHE A CA 1
ATOM 4522 C C . PHE A 1 611 ? -27.099 23.295 -14.051 1.00 38.22 611 PHE A C 1
ATOM 4524 O O . PHE A 1 611 ? -27.467 22.460 -14.878 1.00 38.22 611 PHE A O 1
ATOM 4531 N N . ALA A 1 612 ? -26.895 22.963 -12.780 1.00 37.12 612 ALA A N 1
ATOM 4532 C CA . ALA A 1 612 ? -27.201 21.642 -12.234 1.00 37.12 612 ALA A CA 1
ATOM 4533 C C . ALA A 1 612 ? -28.120 21.776 -11.015 1.00 37.12 612 ALA A C 1
ATOM 4535 O O . ALA A 1 612 ? -27.789 22.489 -10.072 1.00 37.12 612 ALA A O 1
ATOM 4536 N N . VAL A 1 613 ? -29.260 21.086 -11.025 1.00 40.19 613 VAL A N 1
ATOM 4537 C CA . VAL A 1 613 ? -30.273 21.110 -9.962 1.00 40.19 613 VAL A CA 1
ATOM 4538 C C . VAL A 1 613 ? -30.507 19.687 -9.462 1.00 40.19 613 VAL A C 1
ATOM 4540 O O . VAL A 1 613 ? -30.961 18.825 -10.214 1.00 40.19 613 VAL A O 1
ATOM 4543 N N . ALA A 1 614 ? -30.211 19.435 -8.188 1.00 35.28 614 ALA A N 1
ATOM 4544 C CA . ALA A 1 614 ? -30.409 18.140 -7.541 1.00 35.28 614 ALA A CA 1
ATOM 4545 C C . ALA A 1 614 ? -31.361 18.263 -6.338 1.00 35.28 614 ALA A C 1
ATOM 4547 O O . ALA A 1 614 ? -31.007 18.815 -5.291 1.00 35.28 614 ALA A O 1
ATOM 4548 N N . GLY A 1 615 ? -32.566 17.712 -6.496 1.00 40.66 615 GLY A N 1
ATOM 4549 C CA . GLY A 1 615 ? -33.657 17.739 -5.522 1.00 40.66 615 GLY A CA 1
ATOM 4550 C C . GLY A 1 615 ? -35.000 18.057 -6.185 1.00 40.66 615 GLY A C 1
ATOM 4551 O O . GLY A 1 615 ? -35.098 18.987 -6.977 1.00 40.66 615 GLY A O 1
ATOM 4552 N N . GLY A 1 616 ? -36.048 17.298 -5.852 1.00 41.94 616 GLY A N 1
ATOM 4553 C CA . GLY A 1 616 ? -37.411 17.612 -6.296 1.00 41.94 616 GLY A CA 1
ATOM 4554 C C . GLY A 1 616 ? -37.978 18.813 -5.534 1.00 41.94 616 GLY A C 1
ATOM 4555 O O . GLY A 1 616 ? -37.943 18.828 -4.301 1.00 41.94 616 GLY A O 1
ATOM 4556 N N . SER A 1 617 ? -38.505 19.801 -6.255 1.00 36.44 617 SER A N 1
ATOM 4557 C CA . SER A 1 617 ? -39.157 20.988 -5.694 1.00 36.44 617 SER A CA 1
ATOM 4558 C C . SER A 1 617 ? -40.288 21.493 -6.595 1.00 36.44 617 SER A C 1
ATOM 4560 O O . SER A 1 617 ? -40.294 21.272 -7.809 1.00 36.44 617 SER A O 1
ATOM 4562 N N . ASP A 1 618 ? -41.246 22.196 -5.988 1.00 39.56 618 ASP A N 1
ATOM 4563 C CA . ASP A 1 618 ? -42.299 22.905 -6.711 1.00 39.56 618 ASP A CA 1
ATOM 4564 C C . ASP A 1 618 ? -41.741 24.219 -7.292 1.00 39.56 618 ASP A C 1
ATOM 4566 O O . ASP A 1 618 ? -41.533 25.175 -6.548 1.00 39.56 618 ASP A O 1
ATOM 4570 N N . ARG A 1 619 ? -41.558 24.254 -8.621 1.00 33.06 619 ARG A N 1
ATOM 4571 C CA . ARG A 1 619 ? -41.332 25.434 -9.493 1.00 33.06 619 ARG A CA 1
ATOM 4572 C C . ARG A 1 619 ? -40.181 26.403 -9.137 1.00 33.06 619 ARG A C 1
ATOM 4574 O O . ARG A 1 619 ? -40.321 27.214 -8.222 1.00 33.06 619 ARG A O 1
ATOM 4581 N N . PRO A 1 620 ? -39.111 26.472 -9.953 1.00 38.88 620 PRO A N 1
ATOM 4582 C CA . PRO A 1 620 ? -38.312 27.692 -10.058 1.00 38.88 620 PRO A CA 1
ATOM 4583 C C . PRO A 1 620 ? -39.083 28.759 -10.862 1.00 38.88 620 PRO A C 1
ATOM 4585 O O . PRO A 1 620 ? -39.539 28.482 -11.969 1.00 38.88 620 PRO A O 1
ATOM 4588 N N . GLU A 1 621 ? -39.230 29.974 -10.325 1.00 33.66 621 GLU A N 1
ATOM 4589 C CA . GLU A 1 621 ? -39.696 31.140 -11.097 1.00 33.66 621 GLU A CA 1
ATOM 4590 C C . GLU A 1 621 ? -38.494 31.813 -11.787 1.00 33.66 621 GLU A C 1
ATOM 4592 O O . GLU A 1 621 ? -37.469 32.027 -11.145 1.00 33.66 621 GLU A O 1
ATOM 4597 N N . SER A 1 622 ? -38.641 32.097 -13.089 1.00 39.06 622 SER A N 1
ATOM 4598 C CA . SER A 1 622 ? -37.835 32.986 -13.955 1.00 39.06 622 SER A CA 1
ATOM 4599 C C . SER A 1 622 ? -36.355 33.236 -13.597 1.00 39.06 622 SER A C 1
ATOM 4601 O O . SER A 1 622 ? -36.041 34.051 -12.729 1.00 39.06 622 SER A O 1
ATOM 4603 N N . LEU A 1 623 ? -35.445 32.664 -14.394 1.00 37.34 623 LEU A N 1
ATOM 4604 C CA . LEU A 1 623 ? -34.112 33.241 -14.607 1.00 37.34 623 LEU A CA 1
ATOM 4605 C C . LEU A 1 623 ? -34.264 34.461 -15.536 1.00 37.34 623 LEU A C 1
ATOM 4607 O O . LEU A 1 623 ? -34.799 34.309 -16.634 1.00 37.34 623 LEU A O 1
ATOM 4611 N N . GLU A 1 624 ? -33.823 35.653 -15.122 1.00 37.00 624 GLU A N 1
ATOM 4612 C CA . GLU A 1 624 ? -33.731 36.806 -16.034 1.00 37.00 624 GLU A CA 1
ATOM 4613 C C . GLU A 1 624 ? -32.459 36.680 -16.904 1.00 37.00 624 GLU A C 1
ATOM 4615 O O . GLU A 1 624 ? -31.385 36.420 -16.357 1.00 37.00 624 GLU A O 1
ATOM 4620 N N . PRO A 1 625 ? -32.550 36.816 -18.243 1.00 37.91 625 PRO A N 1
ATOM 4621 C CA . PRO A 1 625 ? -31.415 36.624 -19.148 1.00 37.91 625 PRO A CA 1
ATOM 4622 C C . PRO A 1 625 ? -30.465 37.835 -19.203 1.00 37.91 625 PRO A C 1
ATOM 4624 O O . PRO A 1 625 ? -30.851 38.972 -18.936 1.00 37.91 625 PRO A O 1
ATOM 4627 N N . LEU A 1 626 ? -29.217 37.586 -19.615 1.00 34.59 626 LEU A N 1
ATOM 4628 C CA . LEU A 1 626 ? -28.172 38.604 -19.796 1.00 34.59 626 LEU A CA 1
ATOM 4629 C C . LEU A 1 626 ? -28.493 39.615 -20.916 1.00 34.59 626 LEU A C 1
ATOM 4631 O O . LEU A 1 626 ? -28.998 39.246 -21.979 1.00 34.59 626 LEU A O 1
ATOM 4635 N N . GLU A 1 627 ? -28.107 40.884 -20.726 1.00 39.28 627 GLU A N 1
ATOM 4636 C CA . GLU A 1 627 ? -28.180 41.895 -21.793 1.00 39.28 627 GLU A CA 1
ATOM 4637 C C . GLU A 1 627 ? -27.201 41.588 -22.955 1.00 39.28 627 GLU A C 1
ATOM 4639 O O . GLU A 1 627 ? -26.089 41.095 -22.737 1.00 39.28 627 GLU A O 1
ATOM 4644 N N . PRO A 1 628 ? -27.579 41.884 -24.216 1.00 41.06 628 PRO A N 1
ATOM 4645 C CA . PRO A 1 628 ? -26.815 41.471 -25.392 1.00 41.06 628 PRO A CA 1
ATOM 4646 C C . PRO A 1 628 ? -25.476 42.208 -25.571 1.00 41.06 628 PRO A C 1
ATOM 4648 O O . PRO A 1 628 ? -25.367 43.422 -25.396 1.00 41.06 628 PRO A O 1
ATOM 4651 N N . VAL A 1 629 ? -24.465 41.471 -26.049 1.00 42.22 629 VAL A N 1
ATOM 4652 C CA . VAL A 1 629 ? -23.144 42.006 -26.428 1.00 42.22 629 VAL A CA 1
ATOM 4653 C C . VAL A 1 629 ? -23.273 43.013 -27.578 1.00 42.22 629 VAL A C 1
ATOM 4655 O O . VAL A 1 629 ? -23.728 42.672 -28.673 1.00 42.22 629 VAL A O 1
ATOM 4658 N N . ALA A 1 630 ? -22.818 44.249 -27.356 1.00 38.94 630 ALA A N 1
ATOM 4659 C CA . ALA A 1 630 ? -22.948 45.347 -28.310 1.00 38.94 630 ALA A CA 1
ATOM 4660 C C . ALA A 1 630 ? -21.598 45.698 -28.963 1.00 38.94 630 ALA A C 1
ATOM 4662 O O . ALA A 1 630 ? -20.741 46.345 -28.359 1.00 38.94 630 ALA A O 1
ATOM 4663 N N . ALA A 1 631 ? -21.422 45.320 -30.232 1.00 40.50 631 ALA A N 1
ATOM 4664 C CA . ALA A 1 631 ? -20.255 45.686 -31.039 1.00 40.50 631 ALA A CA 1
ATOM 4665 C C . ALA A 1 631 ? -20.630 46.660 -32.167 1.00 40.50 631 ALA A C 1
ATOM 4667 O O . ALA A 1 631 ? -21.638 46.482 -32.849 1.00 40.50 631 ALA A O 1
ATOM 4668 N N . GLY A 1 632 ? -19.795 47.678 -32.394 1.00 36.91 632 GLY A N 1
ATOM 4669 C CA . GLY A 1 632 ? -19.963 48.647 -33.488 1.00 36.91 632 GLY A CA 1
ATOM 4670 C C . GLY A 1 632 ? -19.516 48.150 -34.872 1.00 36.91 632 GLY A C 1
ATOM 4671 O O . GLY A 1 632 ? -19.672 48.873 -35.857 1.00 36.91 632 GLY A O 1
ATOM 4672 N N . GLY A 1 633 ? -18.940 46.946 -34.953 1.00 44.19 633 GLY A N 1
ATOM 4673 C CA . GLY A 1 633 ? -18.468 46.295 -36.179 1.00 44.19 633 GLY A CA 1
ATOM 4674 C C . GLY A 1 633 ? -18.918 44.831 -36.277 1.00 44.19 633 GLY A C 1
ATOM 4675 O O . GLY A 1 633 ? -19.646 44.345 -35.418 1.00 44.19 633 GLY A O 1
ATOM 4676 N N . GLY A 1 634 ? -18.502 44.135 -37.341 1.00 42.16 634 GLY A N 1
ATOM 4677 C CA . GLY A 1 634 ? -18.872 42.731 -37.582 1.00 42.16 634 GLY A CA 1
ATOM 4678 C C . GLY A 1 634 ? -18.383 41.762 -36.496 1.00 42.16 634 GLY A C 1
ATOM 4679 O O . GLY A 1 634 ? -17.401 42.047 -35.807 1.00 42.16 634 GLY A O 1
ATOM 4680 N N . LEU A 1 635 ? -19.081 40.629 -36.366 1.00 44.81 635 LEU A N 1
ATOM 4681 C CA . LEU A 1 635 ? -18.759 39.550 -35.428 1.00 44.81 635 LEU A CA 1
ATOM 4682 C C . LEU A 1 635 ? -18.422 38.262 -36.189 1.00 44.81 635 LEU A C 1
ATOM 4684 O O . LEU A 1 635 ? -19.240 37.789 -36.985 1.00 44.81 635 LEU A O 1
ATOM 4688 N N . GLU A 1 636 ? -17.269 37.664 -35.893 1.00 44.22 636 GLU A N 1
ATOM 4689 C CA . GLU A 1 636 ? -16.850 36.368 -36.443 1.00 44.22 636 GLU A CA 1
ATOM 4690 C C . GLU A 1 636 ? -16.703 35.322 -35.325 1.00 44.22 636 GLU A C 1
ATOM 4692 O O . GLU A 1 636 ? -16.093 35.583 -34.289 1.00 44.22 636 GLU A O 1
ATOM 4697 N N . GLY A 1 637 ? -17.259 34.123 -35.516 1.00 44.28 637 GLY A N 1
ATOM 4698 C CA . GLY A 1 637 ? -17.053 32.975 -34.628 1.00 44.28 637 GLY A CA 1
ATOM 4699 C C . GLY A 1 637 ? -17.661 33.114 -33.226 1.00 44.28 637 GLY A C 1
ATOM 4700 O O . GLY A 1 637 ? -16.937 33.032 -32.233 1.00 44.28 637 GLY A O 1
ATOM 4701 N N . VAL A 1 638 ? -18.987 33.270 -33.126 1.00 39.22 638 VAL A N 1
ATOM 4702 C CA . VAL A 1 638 ? -19.698 33.330 -31.832 1.00 39.22 638 VAL A CA 1
ATOM 4703 C C . VAL A 1 638 ? -20.228 31.948 -31.429 1.00 39.22 638 VAL A C 1
ATOM 4705 O O . VAL A 1 638 ? -20.999 31.321 -32.160 1.00 39.22 638 VAL A O 1
ATOM 4708 N N . GLY A 1 639 ? -19.835 31.464 -30.249 1.00 43.91 639 GLY A N 1
ATOM 4709 C CA . GLY A 1 639 ? -20.253 30.170 -29.708 1.00 43.91 639 GLY A CA 1
ATOM 4710 C C . GLY A 1 639 ? -20.923 30.291 -28.343 1.00 43.91 639 GLY A C 1
ATOM 4711 O O . GLY A 1 639 ? -20.252 30.635 -27.372 1.00 43.91 639 GLY A O 1
ATOM 4712 N N . VAL A 1 640 ? -22.207 29.932 -28.256 1.00 40.12 640 VAL A N 1
ATOM 4713 C CA . VAL A 1 640 ? -22.969 29.881 -26.995 1.00 40.12 640 VAL A CA 1
ATOM 4714 C C . VAL A 1 640 ? -23.233 28.422 -26.619 1.00 40.12 640 VAL A C 1
ATOM 4716 O O . VAL A 1 640 ? -23.613 27.597 -27.458 1.00 40.12 640 VAL A O 1
ATOM 4719 N N . ARG A 1 641 ? -22.983 28.069 -25.357 1.00 44.22 641 ARG A N 1
ATOM 4720 C CA . ARG A 1 641 ? -23.265 26.740 -24.802 1.00 44.22 641 ARG A CA 1
ATOM 4721 C C . ARG A 1 641 ? -24.020 26.868 -23.494 1.00 44.22 641 ARG A C 1
ATOM 4723 O O . ARG A 1 641 ? -23.430 27.296 -22.510 1.00 44.22 641 ARG A O 1
ATOM 4730 N N . GLU A 1 642 ? -25.240 26.364 -23.476 1.00 41.69 642 GLU A N 1
ATOM 4731 C CA . GLU A 1 642 ? -26.048 26.244 -22.270 1.00 41.69 642 GLU A CA 1
ATOM 4732 C C . GLU A 1 642 ? -26.293 24.770 -21.960 1.00 41.69 642 GLU A C 1
ATOM 4734 O O . GLU A 1 642 ? -26.408 23.917 -22.846 1.00 41.69 642 GLU A O 1
ATOM 4739 N N . SER A 1 643 ? -26.294 24.434 -20.677 1.00 42.03 643 SER A N 1
ATOM 4740 C CA . SER A 1 643 ? -26.449 23.052 -20.234 1.00 42.03 643 SER A CA 1
ATOM 4741 C C . SER A 1 643 ? -27.190 23.011 -18.910 1.00 42.03 643 SER A C 1
ATOM 4743 O O . SER A 1 643 ? -26.711 23.583 -17.939 1.00 42.03 643 SER A O 1
ATOM 4745 N N . LEU A 1 644 ? -28.341 22.337 -18.876 1.00 38.22 644 LEU A N 1
ATOM 4746 C CA . LEU A 1 644 ? -29.178 22.192 -17.688 1.00 38.22 644 LEU A CA 1
ATOM 4747 C C . LEU A 1 644 ? -29.330 20.702 -17.343 1.00 38.22 644 LEU A C 1
ATOM 4749 O O . LEU A 1 644 ? -29.750 19.890 -18.167 1.00 38.22 644 LEU A O 1
ATOM 4753 N N . ALA A 1 645 ? -28.983 20.327 -16.116 1.00 39.16 645 ALA A N 1
ATOM 4754 C CA . ALA A 1 645 ? -29.155 18.974 -15.594 1.00 39.16 645 ALA A CA 1
ATOM 4755 C C . ALA A 1 645 ? -30.076 19.004 -14.370 1.00 39.16 645 ALA A C 1
ATOM 4757 O O . ALA A 1 645 ? -29.787 19.710 -13.407 1.00 39.16 645 ALA A O 1
ATOM 4758 N N . VAL A 1 646 ? -31.169 18.240 -14.394 1.00 40.22 646 VAL A N 1
ATOM 4759 C CA . VAL A 1 646 ? -32.178 18.192 -13.325 1.00 40.22 646 VAL A CA 1
ATOM 4760 C C . VAL A 1 646 ? -32.327 16.759 -12.814 1.00 40.22 646 VAL A C 1
ATOM 4762 O O . VAL A 1 646 ? -32.656 15.848 -13.572 1.00 40.22 646 VAL A O 1
ATOM 4765 N N . ALA A 1 647 ? -32.108 16.552 -11.517 1.00 36.47 647 ALA A N 1
ATOM 4766 C CA . ALA A 1 647 ? -32.291 15.269 -10.844 1.00 36.47 647 ALA A CA 1
ATOM 4767 C C . ALA A 1 647 ? -33.378 15.380 -9.762 1.00 36.47 647 ALA A C 1
ATOM 4769 O O . ALA A 1 647 ? -33.180 16.006 -8.720 1.00 36.47 647 ALA A O 1
ATOM 4770 N N . GLY A 1 648 ? -34.526 14.752 -10.017 1.00 40.50 648 GLY A N 1
ATOM 4771 C CA . GLY A 1 648 ? -35.761 14.878 -9.243 1.00 40.50 648 GLY A CA 1
ATOM 4772 C C . GLY A 1 648 ? -36.948 15.195 -10.155 1.00 40.50 648 GLY A C 1
ATOM 4773 O O . GLY A 1 648 ? -36.817 15.963 -11.102 1.00 40.50 648 GLY A O 1
ATOM 4774 N N . GLY A 1 649 ? -38.112 14.593 -9.891 1.00 40.12 649 GLY A N 1
ATOM 4775 C CA . GLY A 1 649 ? -39.336 14.913 -10.636 1.00 40.12 649 GLY A CA 1
ATOM 4776 C C . GLY A 1 649 ? -39.848 16.311 -10.282 1.00 40.12 649 GLY A C 1
ATOM 4777 O O . GLY A 1 649 ? -39.948 16.635 -9.097 1.00 40.12 649 GLY A O 1
ATOM 4778 N N . SER A 1 650 ? -40.175 17.118 -11.293 1.00 37.75 650 SER A N 1
ATOM 4779 C CA . SER A 1 650 ? -40.767 18.451 -11.141 1.00 37.75 650 SER A CA 1
ATOM 4780 C C . SER A 1 650 ? -41.746 18.773 -12.276 1.00 37.75 650 SER A C 1
ATOM 4782 O O . SER A 1 650 ? -41.657 18.223 -13.379 1.00 37.75 650 SER A O 1
ATOM 4784 N N . ASP A 1 651 ? -42.675 19.690 -12.001 1.00 38.38 651 ASP A N 1
ATOM 4785 C CA . ASP A 1 651 ? -43.594 20.247 -12.994 1.00 38.38 651 ASP A CA 1
ATOM 4786 C C . ASP A 1 651 ? -42.966 21.470 -13.689 1.00 38.38 651 ASP A C 1
ATOM 4788 O O . ASP A 1 651 ? -42.924 22.549 -13.102 1.00 38.38 651 ASP A O 1
ATOM 4792 N N . ARG A 1 652 ? -42.575 21.291 -14.963 1.00 34.44 652 ARG A N 1
ATOM 4793 C CA . ARG A 1 652 ? -42.295 22.316 -16.003 1.00 34.44 652 ARG A CA 1
ATOM 4794 C C . ARG A 1 652 ? -41.277 23.443 -15.690 1.00 34.44 652 ARG A C 1
ATOM 4796 O O . ARG A 1 652 ? -41.600 24.356 -14.934 1.00 34.44 652 ARG A O 1
ATOM 4803 N N . PRO A 1 653 ? -40.130 23.505 -16.397 1.00 39.06 653 PRO A N 1
ATOM 4804 C CA . PRO A 1 653 ? -39.402 24.760 -16.610 1.00 39.06 653 PRO A CA 1
ATOM 4805 C C . PRO A 1 653 ? -40.047 25.605 -17.733 1.00 39.06 653 PRO A C 1
ATOM 4807 O O . PRO A 1 653 ? -40.593 25.044 -18.685 1.00 39.06 653 PRO A O 1
ATOM 4810 N N . GLU A 1 654 ? -39.968 26.936 -17.636 1.00 36.44 654 GLU A N 1
ATOM 4811 C CA . GLU A 1 654 ? -40.336 27.877 -18.714 1.00 36.44 654 GLU A CA 1
ATOM 4812 C C . GLU A 1 654 ? -39.114 28.244 -19.590 1.00 36.44 654 GLU A C 1
ATOM 4814 O O . GLU A 1 654 ? -37.971 27.960 -19.233 1.00 36.44 654 GLU A O 1
ATOM 4819 N N . SER A 1 655 ? -39.369 28.795 -20.781 1.00 38.94 655 SER A N 1
ATOM 4820 C CA . SER A 1 655 ? -38.411 28.958 -21.889 1.00 38.94 655 SER A CA 1
ATOM 4821 C C . SER A 1 655 ? -37.450 30.150 -21.765 1.00 38.94 655 SER A C 1
ATOM 4823 O O . SER A 1 655 ? -37.805 31.184 -21.207 1.00 38.94 655 SER A O 1
ATOM 4825 N N . LEU A 1 656 ? -36.273 30.024 -22.386 1.00 35.34 656 LEU A N 1
ATOM 4826 C CA . LEU A 1 656 ? -35.232 31.058 -22.507 1.00 35.34 656 LEU A CA 1
ATOM 4827 C C . LEU A 1 656 ? -35.501 32.006 -23.699 1.00 35.34 656 LEU A C 1
ATOM 4829 O O . LEU A 1 656 ? -36.066 31.578 -24.708 1.00 35.34 656 LEU A O 1
ATOM 4833 N N . GLU A 1 657 ? -35.089 33.278 -23.599 1.00 35.59 657 GLU A N 1
ATOM 4834 C CA . GLU A 1 657 ? -35.261 34.298 -24.656 1.00 35.59 657 GLU A CA 1
ATOM 4835 C C . GLU A 1 657 ? -34.027 34.461 -25.584 1.00 35.59 657 GLU A C 1
ATOM 4837 O O . GLU A 1 657 ? -32.903 34.133 -25.203 1.00 35.59 657 GLU A O 1
ATOM 4842 N N . PRO A 1 658 ? -34.209 34.958 -26.827 1.00 33.00 658 PRO A N 1
ATOM 4843 C CA . PRO A 1 658 ? -33.181 34.913 -27.870 1.00 33.00 658 PRO A CA 1
ATOM 4844 C C . PRO A 1 658 ? -32.143 36.053 -27.869 1.00 33.00 658 PRO A C 1
ATOM 4846 O O . PRO A 1 658 ? -32.467 37.236 -27.775 1.00 33.00 658 PRO A O 1
ATOM 4849 N N . VAL A 1 659 ? -30.889 35.700 -28.175 1.00 34.34 659 VAL A N 1
ATOM 4850 C CA . VAL A 1 659 ? -29.772 36.642 -28.396 1.00 34.34 659 VAL A CA 1
ATOM 4851 C C . VAL A 1 659 ? -30.003 37.537 -29.626 1.00 34.34 659 VAL A C 1
ATOM 4853 O O . VAL A 1 659 ? -30.189 37.038 -30.738 1.00 34.34 659 VAL A O 1
ATOM 4856 N N . ALA A 1 660 ? -29.889 38.859 -29.452 1.00 32.12 660 ALA A N 1
ATOM 4857 C CA . ALA A 1 660 ? -29.989 39.857 -30.521 1.00 32.12 660 ALA A CA 1
ATOM 4858 C C . ALA A 1 660 ? -28.649 40.579 -30.774 1.00 32.12 660 ALA A C 1
ATOM 4860 O O . ALA A 1 660 ? -28.022 41.076 -29.843 1.00 32.12 660 ALA A O 1
ATOM 4861 N N . ALA A 1 661 ? -28.235 40.700 -32.042 1.00 33.50 661 ALA A N 1
ATOM 4862 C CA . ALA A 1 661 ? -27.014 41.409 -32.448 1.00 33.50 661 ALA A CA 1
ATOM 4863 C C . ALA A 1 661 ? -27.272 42.394 -33.605 1.00 33.50 661 ALA A C 1
ATOM 4865 O O . ALA A 1 661 ? -28.033 42.101 -34.534 1.00 33.50 661 ALA A O 1
ATOM 4866 N N . VAL A 1 662 ? -26.610 43.558 -33.566 1.00 33.47 662 VAL A N 1
ATOM 4867 C CA . VAL A 1 662 ? -26.766 44.658 -34.542 1.00 33.47 662 VAL A CA 1
ATOM 4868 C C . VAL A 1 662 ? -25.494 44.807 -35.391 1.00 33.47 662 VAL A C 1
ATOM 4870 O O . VAL A 1 662 ? -24.789 45.808 -35.332 1.00 33.47 662 VAL A O 1
ATOM 4873 N N . GLY A 1 663 ? -25.196 43.783 -36.192 1.00 37.22 663 GLY A N 1
ATOM 4874 C CA . GLY A 1 663 ? -24.024 43.720 -37.071 1.00 37.22 663 GLY A CA 1
ATOM 4875 C C . GLY A 1 663 ? -24.094 42.525 -38.029 1.00 37.22 663 GLY A C 1
ATOM 4876 O O . GLY A 1 663 ? -24.991 41.691 -37.916 1.00 37.22 663 GLY A O 1
ATOM 4877 N N . GLY A 1 664 ? -23.177 42.450 -38.999 1.00 36.16 664 GLY A N 1
ATOM 4878 C CA . GLY A 1 664 ? -23.019 41.256 -39.845 1.00 36.16 664 GLY A CA 1
ATOM 4879 C C . GLY A 1 664 ? -22.349 40.117 -39.070 1.00 36.16 664 GLY A C 1
ATOM 4880 O O . GLY A 1 664 ? -21.436 40.392 -38.289 1.00 36.16 664 GLY A O 1
ATOM 4881 N N . LEU A 1 665 ? -22.815 38.876 -39.269 1.00 41.31 665 LEU A N 1
ATOM 4882 C CA . LEU A 1 665 ? -22.407 37.705 -38.482 1.00 41.31 665 LEU A CA 1
ATOM 4883 C C . LEU A 1 665 ? -21.851 36.579 -39.370 1.00 41.31 665 LEU A C 1
ATOM 4885 O O . LEU A 1 665 ? -22.584 36.008 -40.186 1.00 41.31 665 LEU A O 1
ATOM 4889 N N . GLU A 1 666 ? -20.601 36.180 -39.139 1.00 39.38 666 GLU A N 1
ATOM 4890 C CA . GLU A 1 666 ? -20.003 34.985 -39.749 1.00 39.38 666 GLU A CA 1
ATOM 4891 C C . GLU A 1 666 ? -19.780 33.886 -38.697 1.00 39.38 666 GLU A C 1
ATOM 4893 O O . GLU A 1 666 ? -18.945 33.994 -37.805 1.00 39.38 666 GLU A O 1
ATOM 4898 N N . GLY A 1 667 ? -20.548 32.795 -38.800 1.00 42.47 667 GLY A N 1
ATOM 4899 C CA . GLY A 1 667 ? -20.389 31.599 -37.966 1.00 42.47 667 GLY A CA 1
ATOM 4900 C C . GLY A 1 667 ? -20.922 31.732 -36.535 1.00 42.47 667 GLY A C 1
ATOM 4901 O O . GLY A 1 667 ? -20.168 32.027 -35.611 1.00 42.47 667 GLY A O 1
ATOM 4902 N N . VAL A 1 668 ? -22.203 31.398 -36.339 1.00 36.22 668 VAL A N 1
ATOM 4903 C CA . VAL A 1 668 ? -22.818 31.275 -35.002 1.00 36.22 668 VAL A CA 1
ATOM 4904 C C . VAL A 1 668 ? -23.158 29.814 -34.691 1.00 36.22 668 VAL A C 1
ATOM 4906 O O . VAL A 1 668 ? -23.789 29.123 -35.498 1.00 36.22 668 VAL A O 1
ATOM 4909 N N . GLY A 1 669 ? -22.751 29.336 -33.513 1.00 39.94 669 GLY A N 1
ATOM 4910 C CA . GLY A 1 669 ? -23.048 27.987 -33.026 1.00 39.94 669 GLY A CA 1
ATOM 4911 C C . GLY A 1 669 ? -23.641 27.994 -31.621 1.00 39.94 669 GLY A C 1
ATOM 4912 O O . GLY A 1 669 ? -22.918 28.250 -30.661 1.00 39.94 669 GLY A O 1
ATOM 4913 N N . ALA A 1 670 ? -24.924 27.649 -31.504 1.00 37.22 670 ALA A N 1
ATOM 4914 C CA . ALA A 1 670 ? -25.602 27.443 -30.225 1.00 37.22 670 ALA A CA 1
ATOM 4915 C C . ALA A 1 670 ? -25.734 25.940 -29.935 1.00 37.22 670 ALA A C 1
ATOM 4917 O O . ALA A 1 670 ? -25.994 25.133 -30.838 1.00 37.22 670 ALA A O 1
ATOM 4918 N N . ARG A 1 671 ? -25.518 25.535 -28.683 1.00 40.19 671 ARG A N 1
ATOM 4919 C CA . ARG A 1 671 ? -25.658 24.132 -28.281 1.00 40.19 671 ARG A CA 1
ATOM 4920 C C . ARG A 1 671 ? -26.225 24.015 -26.877 1.00 40.19 671 ARG A C 1
ATOM 4922 O O . ARG A 1 671 ? -25.522 24.308 -25.913 1.00 40.19 671 ARG A O 1
ATOM 4929 N N . GLU A 1 672 ? -27.439 23.490 -26.819 1.00 41.25 672 GLU A N 1
ATOM 4930 C CA . GLU A 1 672 ? -28.204 23.245 -25.604 1.00 41.25 672 GLU A CA 1
ATOM 4931 C C . GLU A 1 672 ? -28.236 21.747 -25.276 1.00 41.25 672 GLU A C 1
ATOM 4933 O O . GLU A 1 672 ? -28.294 20.875 -26.157 1.00 41.25 672 GLU A O 1
ATOM 4938 N N . SER A 1 673 ? -28.183 21.420 -23.989 1.00 41.56 673 SER A N 1
ATOM 4939 C CA . SER A 1 673 ? -28.333 20.044 -23.512 1.00 41.56 673 SER A CA 1
ATOM 4940 C C . SER A 1 673 ? -29.139 19.999 -22.223 1.00 41.56 673 SER A C 1
ATOM 4942 O O . SER A 1 673 ? -28.699 20.571 -21.222 1.00 41.56 673 SER A O 1
ATOM 4944 N N . LEU A 1 674 ? -30.261 19.275 -22.249 1.00 37.44 674 LEU A N 1
ATOM 4945 C CA . LEU A 1 674 ? -31.107 19.020 -21.087 1.00 37.44 674 LEU A CA 1
ATOM 4946 C C . LEU A 1 674 ? -31.033 17.539 -20.689 1.00 37.44 674 LEU A C 1
ATOM 4948 O O . LEU A 1 674 ? -31.339 16.649 -21.486 1.00 37.44 674 LEU A O 1
ATOM 4952 N N . ALA A 1 675 ? -30.670 17.266 -19.439 1.00 39.69 675 ALA A N 1
ATOM 4953 C CA . ALA A 1 675 ? -30.708 15.922 -18.862 1.00 39.69 675 ALA A CA 1
ATOM 4954 C C . ALA A 1 675 ? -31.661 15.895 -17.661 1.00 39.69 675 ALA A C 1
ATOM 4956 O O . ALA A 1 675 ? -31.480 16.674 -16.729 1.00 39.69 675 ALA A O 1
ATOM 4957 N N . VAL A 1 676 ? -32.660 15.005 -17.674 1.00 37.78 676 VAL A N 1
ATOM 4958 C CA . VAL A 1 676 ? -33.675 14.896 -16.610 1.00 37.78 676 VAL A CA 1
ATOM 4959 C C . VAL A 1 676 ? -33.703 13.477 -16.039 1.00 37.78 676 VAL A C 1
ATOM 4961 O O . VAL A 1 676 ? -33.947 12.507 -16.756 1.00 37.78 676 VAL A O 1
ATOM 4964 N N . ALA A 1 677 ? -33.480 13.338 -14.734 1.00 36.22 677 ALA A N 1
ATOM 4965 C CA . ALA A 1 677 ? -33.594 12.070 -14.016 1.00 36.22 677 ALA A CA 1
ATOM 4966 C C . ALA A 1 677 ? -34.809 12.101 -13.074 1.00 36.22 677 ALA A C 1
ATOM 4968 O O . ALA A 1 677 ? -34.780 12.743 -12.024 1.00 36.22 677 ALA A O 1
ATOM 4969 N N . GLY A 1 678 ? -35.882 11.408 -13.458 1.00 40.56 678 GLY A N 1
ATOM 4970 C CA . GLY A 1 678 ? -37.193 11.460 -12.799 1.00 40.56 678 GLY A CA 1
ATOM 4971 C C . GLY A 1 678 ? -38.339 11.574 -13.809 1.00 40.56 678 GLY A C 1
ATOM 4972 O O . GLY A 1 678 ? -38.162 12.110 -14.899 1.00 40.56 678 GLY A O 1
ATOM 4973 N N . GLY A 1 679 ? -39.514 11.036 -13.473 1.00 36.91 679 GLY A N 1
ATOM 4974 C CA . GLY A 1 679 ? -40.689 11.114 -14.350 1.00 36.91 679 GLY A CA 1
ATOM 4975 C C . GLY A 1 679 ? -41.304 12.516 -14.364 1.00 36.91 679 GLY A C 1
ATOM 4976 O O . GLY A 1 679 ? -41.478 13.107 -13.300 1.00 36.91 679 GLY A O 1
ATOM 4977 N N . SER A 1 680 ? -41.658 13.016 -15.551 1.00 38.06 680 SER A N 1
ATOM 4978 C CA . SER A 1 680 ? -42.322 14.310 -15.757 1.00 38.06 680 SER A CA 1
ATOM 4979 C C . SER A 1 680 ? -43.504 14.195 -16.729 1.00 38.06 680 SER A C 1
ATOM 4981 O O . SER A 1 680 ? -43.460 13.438 -17.703 1.00 38.06 680 SER A O 1
ATOM 4983 N N . ASP A 1 681 ? -44.569 14.962 -16.478 1.00 36.44 681 ASP A N 1
ATOM 4984 C CA . ASP A 1 681 ? -45.756 15.021 -17.338 1.00 36.44 681 ASP A CA 1
ATOM 4985 C C . ASP A 1 681 ? -45.633 16.153 -18.382 1.00 36.44 681 ASP A C 1
ATOM 4987 O O . ASP A 1 681 ? -46.106 17.273 -18.188 1.00 36.44 681 ASP A O 1
ATOM 4991 N N . ARG A 1 682 ? -45.068 15.793 -19.547 1.00 38.00 682 ARG A N 1
ATOM 4992 C CA . ARG A 1 682 ? -44.946 16.585 -20.798 1.00 38.00 682 ARG A CA 1
ATOM 4993 C C . ARG A 1 682 ? -43.982 17.785 -20.780 1.00 38.00 682 ARG A C 1
ATOM 4995 O O . ARG A 1 682 ? -44.080 18.683 -19.950 1.00 38.00 682 ARG A O 1
ATOM 5002 N N . SER A 1 683 ? -43.168 17.866 -21.831 1.00 37.44 683 SER A N 1
ATOM 5003 C CA . SER A 1 683 ? -42.367 19.032 -22.228 1.00 37.44 683 SER A CA 1
ATOM 5004 C C . SER A 1 683 ? -42.739 19.498 -23.648 1.00 37.44 683 SER A C 1
ATOM 5006 O O . SER A 1 683 ? -43.083 18.678 -24.501 1.00 37.44 683 SER A O 1
ATOM 5008 N N . GLU A 1 684 ? -42.677 20.810 -23.890 1.00 34.62 684 GLU A N 1
ATOM 5009 C CA . GLU A 1 684 ? -42.826 21.470 -25.203 1.00 34.62 684 GLU A CA 1
ATOM 5010 C C . GLU A 1 684 ? -41.486 22.140 -25.604 1.00 34.62 684 GLU A C 1
ATOM 5012 O O . GLU A 1 684 ? -40.661 22.382 -24.719 1.00 34.62 684 GLU A O 1
ATOM 5017 N N . PRO A 1 685 ? -41.218 22.383 -26.905 1.00 34.31 685 PRO A N 1
ATOM 5018 C CA . PRO A 1 685 ? -39.951 22.958 -27.385 1.00 34.31 685 PRO A CA 1
ATOM 5019 C C . PRO A 1 685 ? -39.860 24.500 -27.231 1.00 34.31 685 PRO A C 1
ATOM 5021 O O . PRO A 1 685 ? -40.900 25.156 -27.168 1.00 34.31 685 PRO A O 1
ATOM 5024 N N . PRO A 1 686 ? -38.641 25.086 -27.200 1.00 35.38 686 PRO A N 1
ATOM 5025 C CA . PRO A 1 686 ? -38.406 26.524 -26.968 1.00 35.38 686 PRO A CA 1
ATOM 5026 C C . PRO A 1 686 ? -38.703 27.448 -28.175 1.00 35.38 686 PRO A C 1
ATOM 5028 O O . PRO A 1 686 ? -38.859 26.996 -29.312 1.00 35.38 686 PRO A O 1
ATOM 5031 N N . GLU A 1 687 ? -38.772 28.767 -27.926 1.00 33.34 687 GLU A N 1
ATOM 5032 C CA . GLU A 1 687 ? -39.036 29.808 -28.942 1.00 33.34 687 GLU A CA 1
ATOM 5033 C C . GLU A 1 687 ? -37.766 30.375 -29.637 1.00 33.34 687 GLU A C 1
ATOM 5035 O O . GLU A 1 687 ? -36.640 29.938 -29.417 1.00 33.34 687 GLU A O 1
ATOM 5040 N N . ARG A 1 688 ? -37.962 31.275 -30.617 1.00 34.44 688 ARG A N 1
ATOM 5041 C CA . ARG A 1 688 ? -37.084 31.474 -31.795 1.00 34.44 688 ARG A CA 1
ATOM 5042 C C . ARG A 1 688 ? -36.007 32.564 -31.648 1.00 34.44 688 ARG A C 1
ATOM 5044 O O . ARG A 1 688 ? -36.302 33.668 -31.207 1.00 34.44 688 ARG A O 1
ATOM 5051 N N . ALA A 1 689 ? -34.825 32.338 -32.236 1.00 35.19 689 ALA A N 1
ATOM 5052 C CA . ALA A 1 689 ? -33.783 33.361 -32.434 1.00 35.19 689 ALA A CA 1
ATOM 5053 C C . ALA A 1 689 ? -34.067 34.359 -33.584 1.00 35.19 689 ALA A C 1
ATOM 5055 O O . ALA A 1 689 ? -34.610 33.976 -34.625 1.00 35.19 689 ALA A O 1
ATOM 5056 N N . ALA A 1 690 ? -33.635 35.622 -33.436 1.00 32.75 690 ALA A N 1
ATOM 5057 C CA . ALA A 1 690 ? -33.812 36.693 -34.429 1.00 32.75 690 ALA A CA 1
ATOM 5058 C C . ALA A 1 690 ? -32.542 37.554 -34.617 1.00 32.75 690 ALA A C 1
ATOM 5060 O O . ALA A 1 690 ? -31.972 38.054 -33.653 1.00 32.75 690 ALA A O 1
ATOM 5061 N N . ALA A 1 691 ? -32.123 37.781 -35.870 1.00 34.69 691 ALA A N 1
ATOM 5062 C CA . ALA A 1 691 ? -30.926 38.561 -36.212 1.00 34.69 691 ALA A CA 1
ATOM 5063 C C . ALA A 1 691 ? -31.212 39.623 -37.291 1.00 34.69 691 ALA A C 1
ATOM 5065 O O . ALA A 1 691 ? -31.925 39.365 -38.262 1.00 34.69 691 ALA A O 1
ATOM 5066 N N . GLY A 1 692 ? -30.639 40.822 -37.129 1.00 32.56 692 GLY A N 1
ATOM 5067 C CA . GLY A 1 692 ? -30.909 41.994 -37.979 1.00 32.56 692 GLY A CA 1
ATOM 5068 C C . GLY A 1 692 ? -29.991 42.181 -39.197 1.00 32.56 692 GLY A C 1
ATOM 5069 O O . GLY A 1 692 ? -30.116 43.191 -39.889 1.00 32.56 692 GLY A O 1
ATOM 5070 N N . GLY A 1 693 ? -29.063 41.254 -39.456 1.00 35.31 693 GLY A N 1
ATOM 5071 C CA . GLY A 1 693 ? -28.030 41.355 -40.496 1.00 35.31 693 GLY A CA 1
ATOM 5072 C C . GLY A 1 693 ? -27.826 40.055 -41.283 1.00 35.31 693 GLY A C 1
ATOM 5073 O O . GLY A 1 693 ? -28.405 39.021 -40.956 1.00 35.31 693 GLY A O 1
ATOM 5074 N N . GLY A 1 694 ? -27.019 40.117 -42.350 1.00 32.97 694 GLY A N 1
ATOM 5075 C CA . GLY A 1 694 ? -26.678 38.950 -43.178 1.00 32.97 694 GLY A CA 1
ATOM 5076 C C . GLY A 1 694 ? -25.907 37.875 -42.400 1.00 32.97 694 GLY A C 1
ATOM 5077 O O . GLY A 1 694 ? -25.127 38.206 -41.506 1.00 32.97 694 GLY A O 1
ATOM 5078 N N . LEU A 1 695 ? -26.155 36.605 -42.739 1.00 36.78 695 LEU A N 1
ATOM 5079 C CA . LEU A 1 695 ? -25.781 35.434 -41.939 1.00 36.78 695 LEU A CA 1
ATOM 5080 C C . LEU A 1 695 ? -25.296 34.291 -42.847 1.00 36.78 695 LEU A C 1
ATOM 5082 O O . LEU A 1 695 ? -26.094 33.677 -43.557 1.00 36.78 695 LEU A O 1
ATOM 5086 N N . GLU A 1 696 ? -23.998 33.975 -42.822 1.00 35.72 696 GLU A N 1
ATOM 5087 C CA . GLU A 1 696 ? -23.439 32.960 -43.736 1.00 35.72 696 GLU A CA 1
ATOM 5088 C C . GLU A 1 696 ? -23.584 31.513 -43.232 1.00 35.72 696 GLU A C 1
ATOM 5090 O O . GLU A 1 696 ? -23.828 30.596 -44.025 1.00 35.72 696 GLU A O 1
ATOM 5095 N N . ARG A 1 697 ? -23.448 31.277 -41.916 1.00 38.16 697 ARG A N 1
ATOM 5096 C CA . ARG A 1 697 ? -23.556 29.940 -41.296 1.00 38.16 697 ARG A CA 1
ATOM 5097 C C . ARG A 1 697 ? -24.139 29.998 -39.885 1.00 38.16 697 ARG A C 1
ATOM 5099 O O . ARG A 1 697 ? -23.592 30.678 -39.020 1.00 38.16 697 ARG A O 1
ATOM 5106 N N . ALA A 1 698 ? -25.171 29.189 -39.646 1.00 34.84 698 ALA A N 1
ATOM 5107 C CA . ALA A 1 698 ? -25.745 28.945 -38.324 1.00 34.84 698 ALA A CA 1
ATOM 5108 C C . ALA A 1 698 ? -25.972 27.442 -38.085 1.00 34.84 698 ALA A C 1
ATOM 5110 O O . ALA A 1 698 ? -26.371 26.710 -38.999 1.00 34.84 698 ALA A O 1
ATOM 5111 N N . GLY A 1 699 ? -25.740 26.982 -36.854 1.00 36.47 699 GLY A N 1
ATOM 5112 C CA . GLY A 1 699 ? -26.013 25.606 -36.438 1.00 36.47 699 GLY A CA 1
ATOM 5113 C C . GLY A 1 699 ? -26.457 25.524 -34.981 1.00 36.47 699 GLY A C 1
ATOM 5114 O O . GLY A 1 699 ? -25.695 25.889 -34.089 1.00 36.47 699 GLY A O 1
ATOM 5115 N N . VAL A 1 700 ? -27.667 25.004 -34.763 1.00 33.38 700 VAL A N 1
ATOM 5116 C CA . VAL A 1 700 ? -28.238 24.705 -33.441 1.00 33.38 700 VAL A CA 1
ATOM 5117 C C . VAL A 1 700 ? -28.265 23.189 -33.256 1.00 33.38 700 VAL A C 1
ATOM 5119 O O . VAL A 1 700 ? -28.512 22.439 -34.210 1.00 33.38 700 VAL A O 1
ATOM 5122 N N . ARG A 1 701 ? -27.940 22.714 -32.052 1.00 35.09 701 ARG A N 1
ATOM 5123 C CA . ARG A 1 701 ? -27.856 21.278 -31.765 1.00 35.09 701 ARG A CA 1
ATOM 5124 C C . ARG A 1 701 ? -28.313 20.974 -30.345 1.00 35.09 701 ARG A C 1
ATOM 5126 O O . ARG A 1 701 ? -27.561 21.196 -29.402 1.00 35.09 701 ARG A O 1
ATOM 5133 N N . GLU A 1 702 ? -29.508 20.417 -30.238 1.00 36.12 702 GLU A N 1
ATOM 5134 C CA . GLU A 1 702 ? -30.158 20.060 -28.979 1.00 36.12 702 GLU A CA 1
ATOM 5135 C C . GLU A 1 702 ? -29.958 18.576 -28.647 1.00 36.12 702 GLU A C 1
ATOM 5137 O O . GLU A 1 702 ? -29.853 17.716 -29.529 1.00 36.12 702 GLU A O 1
ATOM 5142 N N . SER A 1 703 ? -29.900 18.260 -27.354 1.00 36.91 703 SER A N 1
ATOM 5143 C CA . SER A 1 703 ? -29.799 16.881 -26.868 1.00 36.91 703 SER A CA 1
ATOM 5144 C C . SER A 1 703 ? -30.586 16.696 -25.576 1.00 36.91 703 SER A C 1
ATOM 5146 O O . SER A 1 703 ? -30.369 17.432 -24.615 1.00 36.91 703 SER A O 1
ATOM 5148 N N . PHE A 1 704 ? -31.477 15.701 -25.574 1.00 32.81 704 PHE A N 1
ATOM 5149 C CA . PHE A 1 704 ? -32.351 15.357 -24.452 1.00 32.81 704 PHE A CA 1
ATOM 5150 C C . PHE A 1 704 ? -32.082 13.919 -23.990 1.00 32.81 704 PHE A C 1
ATOM 5152 O O . PHE A 1 704 ? -32.036 12.992 -24.805 1.00 32.81 704 PHE A O 1
ATOM 5159 N N . ALA A 1 705 ? -31.942 13.726 -22.679 1.00 34.69 705 ALA A N 1
ATOM 5160 C CA . ALA A 1 705 ? -31.783 12.412 -22.054 1.00 34.69 705 ALA A CA 1
ATOM 5161 C C . ALA A 1 705 ? -32.700 12.276 -20.830 1.00 34.69 705 ALA A C 1
ATOM 5163 O O . ALA A 1 705 ? -32.753 13.185 -19.999 1.00 34.69 705 ALA A O 1
ATOM 5164 N N . VAL A 1 706 ? -33.399 11.139 -20.718 1.00 33.78 706 VAL A N 1
ATOM 5165 C CA . VAL A 1 706 ? -34.315 10.846 -19.603 1.00 33.78 706 VAL A CA 1
ATOM 5166 C C . VAL A 1 706 ? -33.990 9.489 -18.978 1.00 33.78 706 VAL A C 1
ATOM 5168 O O . VAL A 1 706 ? -33.940 8.479 -19.682 1.00 33.78 706 VAL A O 1
ATOM 5171 N N . ALA A 1 707 ? -33.804 9.461 -17.656 1.00 34.28 707 ALA A N 1
ATOM 5172 C CA . ALA A 1 707 ? -33.559 8.244 -16.874 1.00 34.28 707 ALA A CA 1
ATOM 5173 C C . ALA A 1 707 ? -34.666 8.030 -15.824 1.00 34.28 707 ALA A C 1
ATOM 5175 O O . ALA A 1 707 ? -35.006 8.950 -15.077 1.00 34.28 707 ALA A O 1
ATOM 5176 N N . GLY A 1 708 ? -35.238 6.820 -15.768 1.00 32.28 708 GLY A N 1
ATOM 5177 C CA . GLY A 1 708 ? -36.405 6.497 -14.937 1.00 32.28 708 GLY A CA 1
ATOM 5178 C C . GLY A 1 708 ? -36.169 5.340 -13.962 1.00 32.28 708 GLY A C 1
ATOM 5179 O O . GLY A 1 708 ? -35.716 4.271 -14.360 1.00 32.28 708 GLY A O 1
ATOM 5180 N N . GLY A 1 709 ? -36.514 5.554 -12.688 1.00 29.36 709 GLY A N 1
ATOM 5181 C CA . GLY A 1 709 ? -36.495 4.533 -11.633 1.00 29.36 709 GLY A CA 1
ATOM 5182 C C . GLY A 1 709 ? -37.740 3.631 -11.608 1.00 29.36 709 GLY A C 1
ATOM 5183 O O . GLY A 1 709 ? -38.712 3.845 -12.331 1.00 29.36 709 GLY A O 1
ATOM 5184 N N . SER A 1 710 ? -37.714 2.610 -10.750 1.00 32.28 710 SER A N 1
ATOM 5185 C CA . SER A 1 710 ? -38.656 1.482 -10.727 1.00 32.28 710 SER A CA 1
ATOM 5186 C C . SER A 1 710 ? -40.117 1.832 -10.369 1.00 32.28 710 SER A C 1
ATOM 5188 O O . SER A 1 710 ? -40.548 1.757 -9.219 1.00 32.28 710 SER A O 1
ATOM 5190 N N . GLY A 1 711 ? -40.930 2.106 -11.394 1.00 26.17 711 GLY A N 1
ATOM 5191 C CA . GLY A 1 711 ? -42.399 2.089 -11.348 1.00 26.17 711 GLY A CA 1
ATOM 5192 C C . GLY A 1 711 ? -42.986 0.871 -12.079 1.00 26.17 711 GLY A C 1
ATOM 5193 O O . GLY A 1 711 ? -42.413 0.392 -13.055 1.00 26.17 711 GLY A O 1
ATOM 5194 N N . ARG A 1 712 ? -44.132 0.338 -11.622 1.00 26.30 712 ARG A N 1
ATOM 5195 C CA . ARG A 1 712 ? -44.759 -0.875 -12.203 1.00 26.30 712 ARG A CA 1
ATOM 5196 C C . ARG A 1 712 ? -45.090 -0.711 -13.705 1.00 26.30 712 ARG A C 1
ATOM 5198 O O . ARG A 1 712 ? -45.658 0.316 -14.077 1.00 26.30 712 ARG A O 1
ATOM 5205 N N . PRO A 1 713 ? -44.871 -1.735 -14.554 1.00 29.53 713 PRO A N 1
ATOM 5206 C CA . PRO A 1 713 ? -44.924 -1.612 -16.018 1.00 29.53 713 PRO A CA 1
ATOM 5207 C C . PRO A 1 713 ? -46.344 -1.646 -16.631 1.00 29.53 713 PRO A C 1
ATOM 5209 O O . PRO A 1 713 ? -46.529 -2.168 -17.726 1.00 29.53 713 PRO A O 1
ATOM 5212 N N . GLU A 1 714 ? -47.364 -1.099 -15.959 1.00 27.33 714 GLU A N 1
ATOM 5213 C CA . GLU A 1 714 ? -48.769 -1.168 -16.421 1.00 27.33 714 GLU A CA 1
ATOM 5214 C C . GLU A 1 714 ? -49.380 0.175 -16.873 1.00 27.33 714 GLU A C 1
ATOM 5216 O O . GLU A 1 714 ? -50.505 0.187 -17.367 1.00 27.33 714 GLU A O 1
ATOM 5221 N N . GLN A 1 715 ? -48.663 1.306 -16.775 1.00 27.95 715 GLN A N 1
ATOM 5222 C CA . GLN A 1 715 ? -49.195 2.625 -17.185 1.00 27.95 715 GLN A CA 1
ATOM 5223 C C . GLN A 1 715 ? -48.569 3.235 -18.455 1.00 27.95 715 GLN A C 1
ATOM 5225 O O . GLN A 1 715 ? -49.150 4.148 -19.035 1.00 27.95 715 GLN A O 1
ATOM 5230 N N . LEU A 1 716 ? -47.477 2.674 -18.986 1.00 29.22 716 LEU A N 1
ATOM 5231 C CA . LEU A 1 716 ? -46.841 3.140 -20.235 1.00 29.22 716 LEU A CA 1
ATOM 5232 C C . LEU A 1 716 ? -47.473 2.572 -21.528 1.00 29.22 716 LEU A C 1
ATOM 5234 O O . LEU A 1 716 ? -46.980 2.808 -22.628 1.00 29.22 716 LEU A O 1
ATOM 5238 N N . ALA A 1 717 ? -48.600 1.859 -21.420 1.00 26.48 717 ALA A N 1
ATOM 5239 C CA . ALA A 1 717 ? -49.326 1.280 -22.557 1.00 26.48 717 ALA A CA 1
ATOM 5240 C C . ALA A 1 717 ? -50.412 2.203 -23.164 1.00 26.48 717 ALA A C 1
ATOM 5242 O O . ALA A 1 717 ? -51.043 1.834 -24.155 1.00 26.48 717 ALA A O 1
ATOM 5243 N N . ALA A 1 718 ? -50.647 3.392 -22.592 1.00 26.52 718 ALA A N 1
ATOM 5244 C CA . ALA A 1 718 ? -51.799 4.249 -22.901 1.00 26.52 718 ALA A CA 1
ATOM 5245 C C . ALA A 1 718 ? -51.446 5.601 -23.563 1.00 26.52 718 ALA A C 1
ATOM 5247 O O . ALA A 1 718 ? -52.101 6.606 -23.305 1.00 26.52 718 ALA A O 1
ATOM 5248 N N . ALA A 1 719 ? -50.447 5.629 -24.454 1.00 28.47 719 ALA A N 1
ATOM 5249 C CA . ALA A 1 719 ? -50.074 6.822 -25.231 1.00 28.47 719 ALA A CA 1
ATOM 5250 C C . ALA A 1 719 ? -49.971 6.568 -26.752 1.00 28.47 719 ALA A C 1
ATOM 5252 O O . ALA A 1 719 ? -49.125 7.128 -27.442 1.00 28.47 719 ALA A O 1
ATOM 5253 N N . ARG A 1 720 ? -50.873 5.748 -27.314 1.00 29.44 720 ARG A N 1
ATOM 5254 C CA . ARG A 1 720 ? -51.197 5.793 -28.757 1.00 29.44 720 ARG A CA 1
ATOM 5255 C C . ARG A 1 720 ? -52.393 6.719 -28.990 1.00 29.44 720 ARG A C 1
ATOM 5257 O O . ARG A 1 720 ? -53.474 6.269 -29.358 1.00 29.44 720 ARG A O 1
ATOM 5264 N N . GLY A 1 721 ? -52.181 8.008 -28.732 1.00 22.34 721 GLY A N 1
ATOM 5265 C CA . GLY A 1 721 ? -53.085 9.096 -29.104 1.00 22.34 721 GLY A CA 1
ATOM 5266 C C . GLY A 1 721 ? -52.520 9.830 -30.315 1.00 22.34 721 GLY A C 1
ATOM 5267 O O . GLY A 1 721 ? -51.331 10.129 -30.353 1.00 22.34 721 GLY A O 1
ATOM 5268 N N . SER A 1 722 ? -53.347 10.062 -31.328 1.00 29.69 722 SER A N 1
ATOM 5269 C CA . SER A 1 722 ? -52.951 10.799 -32.523 1.00 29.69 722 SER A CA 1
ATOM 5270 C C . SER A 1 722 ? -52.808 12.287 -32.224 1.00 29.69 722 SER A C 1
ATOM 5272 O O . SER A 1 722 ? -53.822 12.915 -31.955 1.00 29.69 722 SER A O 1
ATOM 5274 N N . ASP A 1 723 ? -51.607 12.829 -32.397 1.00 24.28 723 ASP A N 1
ATOM 5275 C CA . ASP A 1 723 ? -51.395 14.135 -33.022 1.00 24.28 723 ASP A CA 1
ATOM 5276 C C . ASP A 1 723 ? -50.023 14.126 -33.708 1.00 24.28 723 ASP A C 1
ATOM 5278 O O . ASP A 1 723 ? -49.055 13.550 -33.207 1.00 24.28 723 ASP A O 1
ATOM 5282 N N . ARG A 1 724 ? -49.954 14.692 -34.915 1.00 23.34 724 ARG A N 1
ATOM 5283 C CA . ARG A 1 724 ? -48.675 14.982 -35.576 1.00 23.34 724 ARG A CA 1
ATOM 5284 C C . ARG A 1 724 ? -48.238 16.364 -35.094 1.00 23.34 724 ARG A C 1
ATOM 5286 O O . ARG A 1 724 ? -49.092 17.247 -35.129 1.00 23.34 724 ARG A O 1
ATOM 5293 N N . PRO A 1 725 ? -46.963 16.600 -34.740 1.00 24.92 725 PRO A N 1
ATOM 5294 C CA . PRO A 1 725 ? -46.482 17.970 -34.662 1.00 24.92 725 PRO A CA 1
ATOM 5295 C C . PRO A 1 725 ? -46.679 18.610 -36.042 1.00 24.92 725 PRO A C 1
ATOM 5297 O O . PRO A 1 725 ? -46.306 18.032 -37.071 1.00 24.92 725 PRO A O 1
ATOM 5300 N N . GLU A 1 726 ? -47.355 19.756 -36.066 1.00 24.23 726 GLU A N 1
ATOM 5301 C CA . GLU A 1 726 ? -47.539 20.536 -37.287 1.00 24.23 726 GLU A CA 1
ATOM 5302 C C . GLU A 1 726 ? -46.193 21.094 -37.774 1.00 24.23 726 GLU A C 1
ATOM 5304 O O . GLU A 1 726 ? -45.190 21.114 -37.061 1.00 24.23 726 GLU A O 1
ATOM 5309 N N . SER A 1 727 ? -46.152 21.495 -39.041 1.00 26.64 727 SER A N 1
ATOM 5310 C CA . SER A 1 727 ? -44.942 21.981 -39.701 1.00 26.64 727 SER A CA 1
ATOM 5311 C C . SER A 1 727 ? -44.331 23.194 -38.993 1.00 26.64 727 SER A C 1
ATOM 5313 O O . SER A 1 727 ? -44.941 24.262 -38.977 1.00 26.64 727 SER A O 1
ATOM 5315 N N . LEU A 1 728 ? -43.087 23.060 -38.526 1.00 27.06 728 LEU A N 1
ATOM 5316 C CA . LEU A 1 728 ? -42.255 24.201 -38.144 1.00 27.06 728 LEU A CA 1
ATOM 5317 C C . LEU A 1 728 ? -41.960 25.063 -39.386 1.00 27.06 728 LEU A C 1
ATOM 5319 O O . LEU A 1 728 ? -41.396 24.585 -40.373 1.00 27.06 728 LEU A O 1
ATOM 5323 N N . GLU A 1 729 ? -42.367 26.332 -39.342 1.00 28.12 729 GLU A N 1
ATOM 5324 C CA . GLU A 1 729 ? -42.067 27.320 -40.385 1.00 28.12 729 GLU A CA 1
ATOM 5325 C C . GLU A 1 729 ? -40.573 27.708 -40.408 1.00 28.12 729 GLU A C 1
ATOM 5327 O O . GLU A 1 729 ? -39.911 27.674 -39.367 1.00 28.12 729 GLU A O 1
ATOM 5332 N N . PRO A 1 730 ? -40.017 28.092 -41.575 1.00 30.39 730 PRO A N 1
ATOM 5333 C CA . PRO A 1 730 ? -38.596 28.407 -41.711 1.00 30.39 730 PRO A CA 1
ATOM 5334 C C . PRO A 1 730 ? -38.181 29.722 -41.031 1.00 30.39 730 PRO A C 1
ATOM 5336 O O . PRO A 1 730 ? -38.969 30.655 -40.883 1.00 30.39 730 PRO A O 1
ATOM 5339 N N . VAL A 1 731 ? -36.888 29.804 -40.697 1.00 33.91 731 VAL A N 1
ATOM 5340 C CA . VAL A 1 731 ? -36.209 30.981 -40.126 1.00 33.91 731 VAL A CA 1
ATOM 5341 C C . VAL A 1 731 ? -36.467 32.244 -40.958 1.00 33.91 731 VAL A C 1
ATOM 5343 O O . VAL A 1 731 ? -36.182 32.282 -42.157 1.00 33.91 731 VAL A O 1
ATOM 5346 N N . ALA A 1 732 ? -36.946 33.305 -40.307 1.00 31.25 732 ALA A N 1
ATOM 5347 C CA . ALA A 1 732 ? -37.168 34.607 -40.928 1.00 31.25 732 ALA A CA 1
ATOM 5348 C C . ALA A 1 732 ? -35.869 35.435 -40.966 1.00 31.25 732 ALA A C 1
ATOM 5350 O O . ALA A 1 732 ? -35.596 36.221 -40.063 1.00 31.25 732 ALA A O 1
ATOM 5351 N N . ALA A 1 733 ? -35.071 35.272 -42.025 1.00 33.28 733 ALA A N 1
ATOM 5352 C CA . ALA A 1 733 ? -33.889 36.097 -42.285 1.00 33.28 733 ALA A CA 1
ATOM 5353 C C . ALA A 1 733 ? -34.195 37.209 -43.307 1.00 33.28 733 ALA A C 1
ATOM 5355 O O . ALA A 1 733 ? -34.711 36.946 -44.393 1.00 33.28 733 ALA A O 1
ATOM 5356 N N . GLY A 1 734 ? -33.846 38.460 -42.980 1.00 30.81 734 GLY A N 1
ATOM 5357 C CA . GLY A 1 734 ? -34.026 39.625 -43.866 1.00 30.81 734 GLY A CA 1
ATOM 5358 C C . GLY A 1 734 ? -33.006 39.737 -45.013 1.00 30.81 734 GLY A C 1
ATOM 5359 O O . GLY A 1 734 ? -33.095 40.655 -45.827 1.00 30.81 734 GLY A O 1
ATOM 5360 N N . GLY A 1 735 ? -32.042 38.817 -45.080 1.00 29.30 735 GLY A N 1
ATOM 5361 C CA . GLY A 1 735 ? -30.992 38.723 -46.093 1.00 29.30 735 GLY A CA 1
ATOM 5362 C C . GLY A 1 735 ? -30.606 37.260 -46.334 1.00 29.30 735 GLY A C 1
ATOM 5363 O O . GLY A 1 735 ? -30.960 36.391 -45.541 1.00 29.30 735 GLY A O 1
ATOM 5364 N N . GLY A 1 736 ? -29.934 36.984 -47.456 1.00 27.88 736 GLY A N 1
ATOM 5365 C CA . GLY A 1 736 ? -29.647 35.618 -47.917 1.00 27.88 736 GLY A CA 1
ATOM 5366 C C . GLY A 1 736 ? -28.845 34.770 -46.921 1.00 27.88 736 GLY A C 1
ATOM 5367 O O . GLY A 1 736 ? -28.006 35.293 -46.194 1.00 27.88 736 GLY A O 1
ATOM 5368 N N . LEU A 1 737 ? -29.117 33.461 -46.920 1.00 31.77 737 LEU A N 1
ATOM 5369 C CA . LEU A 1 737 ? -28.592 32.482 -45.964 1.00 31.77 737 LEU A CA 1
ATOM 5370 C C . LEU A 1 737 ? -28.188 31.218 -46.742 1.00 31.77 737 LEU A C 1
ATOM 5372 O O . LEU A 1 737 ? -29.035 30.611 -47.401 1.00 31.77 737 LEU A O 1
ATOM 5376 N N . GLU A 1 738 ? -26.903 30.841 -46.732 1.00 35.06 738 GLU A N 1
ATOM 5377 C CA . GLU A 1 738 ? -26.385 29.835 -47.681 1.00 35.06 738 GLU A CA 1
ATOM 5378 C C . GLU A 1 738 ? -26.484 28.375 -47.202 1.00 35.06 738 GLU A C 1
ATOM 5380 O O . GLU A 1 738 ? -26.706 27.484 -48.028 1.00 35.06 738 GLU A O 1
ATOM 5385 N N . ARG A 1 739 ? -26.353 28.089 -45.893 1.00 35.97 739 ARG A N 1
ATOM 5386 C CA . ARG A 1 739 ? -26.580 26.743 -45.314 1.00 35.97 739 ARG A CA 1
ATOM 5387 C C . ARG A 1 739 ? -27.079 26.785 -43.867 1.00 35.97 739 ARG A C 1
ATOM 5389 O O . ARG A 1 739 ? -26.528 27.502 -43.039 1.00 35.97 739 ARG A O 1
ATOM 5396 N N . ALA A 1 740 ? -28.032 25.906 -43.551 1.00 32.25 740 ALA A N 1
ATOM 5397 C CA . ALA A 1 740 ? -28.511 25.622 -42.197 1.00 32.25 740 ALA A CA 1
ATOM 5398 C C . ALA A 1 740 ? -28.619 24.103 -41.963 1.00 32.25 740 ALA A C 1
ATOM 5400 O O . ALA A 1 740 ? -28.785 23.334 -42.914 1.00 32.25 740 ALA A O 1
ATOM 5401 N N . GLY A 1 741 ? -28.550 23.664 -40.703 1.00 32.12 741 GLY A N 1
ATOM 5402 C CA . GLY A 1 741 ? -28.770 22.263 -40.337 1.00 32.12 741 GLY A CA 1
ATOM 5403 C C . GLY A 1 741 ? -28.980 22.062 -38.838 1.00 32.12 741 GLY A C 1
ATOM 5404 O O . GLY A 1 741 ? -28.062 22.294 -38.056 1.00 32.12 741 GLY A O 1
ATOM 5405 N N . ALA A 1 742 ? -30.167 21.581 -38.465 1.00 29.52 742 ALA A N 1
ATOM 5406 C CA . ALA A 1 742 ? -30.504 21.142 -37.112 1.00 29.52 742 ALA A CA 1
ATOM 5407 C C . ALA A 1 742 ? -30.307 19.621 -36.966 1.00 29.52 742 ALA A C 1
ATOM 5409 O O . ALA A 1 742 ? -30.460 18.866 -37.933 1.00 29.52 742 ALA A O 1
ATOM 5410 N N . ARG A 1 743 ? -29.950 19.163 -35.761 1.00 29.41 743 ARG A N 1
ATOM 5411 C CA . ARG A 1 743 ? -29.862 17.738 -35.398 1.00 29.41 743 ARG A CA 1
ATOM 5412 C C . ARG A 1 743 ? -30.228 17.541 -33.931 1.00 29.41 743 ARG A C 1
ATOM 5414 O O . ARG A 1 743 ? -29.420 17.868 -33.067 1.00 29.41 743 ARG A O 1
ATOM 5421 N N . GLU A 1 744 ? -31.376 16.923 -33.701 1.00 29.69 744 GLU A N 1
ATOM 5422 C CA . GLU A 1 744 ? -31.805 16.400 -32.403 1.00 29.69 744 GLU A CA 1
ATOM 5423 C C . GLU A 1 744 ? -31.294 14.965 -32.191 1.00 29.69 744 GLU A C 1
ATOM 5425 O O . GLU A 1 744 ? -31.084 14.206 -33.146 1.00 29.69 744 GLU A O 1
ATOM 5430 N N . SER A 1 745 ? -31.119 14.570 -30.930 1.00 28.58 745 SER A N 1
ATOM 5431 C CA . SER A 1 745 ? -30.868 13.179 -30.538 1.00 28.58 745 SER A CA 1
ATOM 5432 C C . SER A 1 745 ? -31.489 12.881 -29.175 1.00 28.58 745 SER A C 1
ATOM 5434 O O . SER A 1 745 ? -31.170 13.565 -28.202 1.00 28.58 745 SER A O 1
ATOM 5436 N N . LEU A 1 746 ? -32.324 11.840 -29.120 1.00 27.84 746 LEU A N 1
ATOM 5437 C CA . LEU A 1 746 ? -33.003 11.346 -27.921 1.00 27.84 746 LEU A CA 1
ATOM 5438 C C . LEU A 1 746 ? -32.475 9.947 -27.572 1.00 27.84 746 LEU A C 1
ATOM 5440 O O . LEU A 1 746 ? -32.429 9.076 -28.443 1.00 27.84 746 LEU A O 1
ATOM 5444 N N . ALA A 1 747 ? -32.107 9.723 -26.310 1.00 27.86 747 ALA A N 1
ATOM 5445 C CA . ALA A 1 747 ? -31.655 8.426 -25.805 1.00 27.86 747 ALA A CA 1
ATOM 5446 C C . ALA A 1 747 ? -32.454 8.007 -24.561 1.00 27.86 747 ALA A C 1
ATOM 5448 O O . ALA A 1 747 ? -32.688 8.817 -23.664 1.00 27.86 747 ALA A O 1
ATOM 5449 N N . VAL A 1 748 ? -32.852 6.732 -24.513 1.00 27.66 748 VAL A N 1
ATOM 5450 C CA . VAL A 1 748 ? -33.575 6.108 -23.394 1.00 27.66 748 VAL A CA 1
ATOM 5451 C C . VAL A 1 748 ? -32.877 4.789 -23.069 1.00 27.66 748 VAL A C 1
ATOM 5453 O O . VAL A 1 748 ? -32.747 3.937 -23.948 1.00 27.66 748 VAL A O 1
ATOM 5456 N N . ALA A 1 749 ? -32.416 4.630 -21.829 1.00 27.12 749 ALA A N 1
ATOM 5457 C CA . ALA A 1 749 ? -31.746 3.419 -21.358 1.00 27.12 749 ALA A CA 1
ATOM 5458 C C . ALA A 1 749 ? -32.729 2.512 -20.600 1.00 27.12 749 ALA A C 1
ATOM 5460 O O . ALA A 1 749 ? -33.548 2.996 -19.819 1.00 27.12 749 ALA A O 1
ATOM 5461 N N . GLY A 1 750 ? -32.639 1.201 -20.826 1.00 25.28 750 GLY A N 1
ATOM 5462 C CA . GLY A 1 750 ? -33.459 0.190 -20.161 1.00 25.28 750 GLY A CA 1
ATOM 5463 C C . GLY A 1 750 ? -32.650 -1.077 -19.905 1.00 25.28 750 GLY A C 1
ATOM 5464 O O . GLY A 1 750 ? -31.892 -1.509 -20.770 1.00 25.28 750 GLY A O 1
ATOM 5465 N N . ASP A 1 751 ? -32.810 -1.627 -18.705 1.00 26.42 751 ASP A N 1
ATOM 5466 C CA . ASP A 1 751 ? -32.064 -2.777 -18.190 1.00 26.42 751 ASP A CA 1
ATOM 5467 C C . ASP A 1 751 ? -32.394 -4.079 -18.951 1.00 26.42 751 ASP A C 1
ATOM 5469 O O . ASP A 1 751 ? -33.547 -4.307 -19.334 1.00 26.42 751 ASP A O 1
ATOM 5473 N N . SER A 1 752 ? -31.392 -4.930 -19.191 1.00 26.72 752 SER A N 1
ATOM 5474 C CA . SER A 1 752 ? -31.509 -6.093 -20.082 1.00 26.72 752 SER A CA 1
ATOM 5475 C C . SER A 1 752 ? -31.058 -7.398 -19.427 1.00 26.72 752 SER A C 1
ATOM 5477 O O . SER A 1 752 ? -30.051 -7.983 -19.825 1.00 26.72 752 SER A O 1
ATOM 5479 N N . ASP A 1 753 ? -31.853 -7.901 -18.482 1.00 29.11 753 ASP A N 1
ATOM 5480 C CA . ASP A 1 753 ? -31.705 -9.267 -17.975 1.00 29.11 753 ASP A CA 1
ATOM 5481 C C . ASP A 1 753 ? -33.029 -10.050 -18.043 1.00 29.11 753 ASP A C 1
ATOM 5483 O O . ASP A 1 753 ? -33.908 -9.929 -17.184 1.00 29.11 753 ASP A O 1
ATOM 5487 N N . ARG A 1 754 ? -33.189 -10.793 -19.153 1.00 25.30 754 ARG A N 1
ATOM 5488 C CA . ARG A 1 754 ? -34.121 -11.918 -19.401 1.00 25.30 754 ARG A CA 1
ATOM 5489 C C . ARG A 1 754 ? -34.058 -12.332 -20.872 1.00 25.30 754 ARG A C 1
ATOM 5491 O O . ARG A 1 754 ? -34.597 -11.648 -21.739 1.00 25.30 754 ARG A O 1
ATOM 5498 N N . SER A 1 755 ? -33.480 -13.497 -21.151 1.00 25.80 755 SER A N 1
ATOM 5499 C CA . SER A 1 755 ? -33.615 -14.173 -22.447 1.00 25.80 755 SER A CA 1
ATOM 5500 C C . SER A 1 755 ? -34.348 -15.508 -22.273 1.00 25.80 755 SER A C 1
ATOM 5502 O O . SER A 1 755 ? -33.779 -16.501 -21.827 1.00 25.80 755 SER A O 1
ATOM 5504 N N . GLU A 1 756 ? -35.637 -15.532 -22.625 1.00 22.77 756 GLU A N 1
ATOM 5505 C CA . GLU A 1 756 ? -36.357 -16.786 -22.883 1.00 22.77 756 GLU A CA 1
ATOM 5506 C C . GLU A 1 756 ? -36.005 -17.317 -24.288 1.00 22.77 756 GLU A C 1
ATOM 5508 O O . GLU A 1 756 ? -35.706 -16.528 -25.191 1.00 22.77 756 GLU A O 1
ATOM 5513 N N . PRO A 1 757 ? -36.007 -18.646 -24.502 1.00 26.75 757 PRO A N 1
ATOM 5514 C CA . PRO A 1 757 ? -35.514 -19.240 -25.739 1.00 26.75 757 PRO A CA 1
ATOM 5515 C C . PRO A 1 757 ? -36.512 -19.095 -26.896 1.00 26.75 757 PRO A C 1
ATOM 5517 O O . PRO A 1 757 ? -37.684 -19.449 -26.776 1.00 26.75 757 PRO A O 1
ATOM 5520 N N . LEU A 1 758 ? -36.014 -18.663 -28.057 1.00 24.00 758 LEU A N 1
ATOM 5521 C CA . LEU A 1 758 ? -36.714 -18.767 -29.339 1.00 24.00 758 LEU A CA 1
ATOM 5522 C C . LEU A 1 758 ? -36.122 -19.916 -30.166 1.00 24.00 758 LEU A C 1
ATOM 5524 O O . LEU A 1 758 ? -34.905 -20.015 -30.327 1.00 24.00 758 LEU A O 1
ATOM 5528 N N . ASP A 1 759 ? -36.999 -20.779 -30.684 1.00 22.20 759 ASP A N 1
ATOM 5529 C CA . ASP A 1 759 ? -36.637 -21.961 -31.477 1.00 22.20 759 ASP A CA 1
ATOM 5530 C C . ASP A 1 759 ? -35.986 -21.607 -32.839 1.00 22.20 759 ASP A C 1
ATOM 5532 O O . ASP A 1 759 ? -36.223 -20.527 -33.392 1.00 22.20 759 ASP A O 1
ATOM 5536 N N . PRO A 1 760 ? -35.165 -22.507 -33.417 1.00 30.52 760 PRO A N 1
ATOM 5537 C CA . PRO A 1 760 ? -34.230 -22.156 -34.483 1.00 30.52 760 PRO A CA 1
ATOM 5538 C C . PRO A 1 760 ? -34.807 -22.262 -35.904 1.00 30.52 760 PRO A C 1
ATOM 5540 O O . PRO A 1 760 ? -35.488 -23.225 -36.256 1.00 30.52 760 PRO A O 1
ATOM 5543 N N . ALA A 1 761 ? -34.387 -21.344 -36.782 1.00 22.00 761 ALA A N 1
ATOM 5544 C CA . ALA A 1 761 ? -34.597 -21.436 -38.228 1.00 22.00 761 ALA A CA 1
ATOM 5545 C C . ALA A 1 761 ? -33.305 -21.157 -39.027 1.00 22.00 761 ALA A C 1
ATOM 5547 O O . ALA A 1 761 ? -32.965 -20.020 -39.331 1.00 22.00 761 ALA A O 1
ATOM 5548 N N . THR A 1 762 ? -32.618 -22.243 -39.397 1.00 23.55 762 THR A N 1
ATOM 5549 C CA . THR A 1 762 ? -31.780 -22.404 -40.607 1.00 23.55 762 THR A CA 1
ATOM 5550 C C . THR A 1 762 ? -30.862 -21.258 -41.079 1.00 23.55 762 THR A C 1
ATOM 5552 O O . THR A 1 762 ? -31.272 -20.415 -41.875 1.00 23.55 762 THR A O 1
ATOM 5555 N N . ALA A 1 763 ? -29.557 -21.404 -40.832 1.00 24.53 763 ALA A N 1
ATOM 5556 C CA . ALA A 1 763 ? -28.516 -21.177 -41.847 1.00 24.53 763 ALA A CA 1
ATOM 5557 C C . ALA A 1 763 ? -27.295 -22.068 -41.533 1.00 24.53 763 ALA A C 1
ATOM 5559 O O . ALA A 1 763 ? -27.064 -22.399 -40.373 1.00 24.53 763 ALA A O 1
ATOM 5560 N N . ALA A 1 764 ? -26.552 -22.517 -42.548 1.00 23.33 764 ALA A N 1
ATOM 5561 C CA . ALA A 1 764 ? -25.529 -23.558 -42.403 1.00 23.33 764 ALA A CA 1
ATOM 5562 C C . ALA A 1 764 ? -24.104 -23.054 -42.684 1.00 23.33 764 ALA A C 1
ATOM 5564 O O . ALA A 1 764 ? -23.913 -22.245 -43.588 1.00 23.33 764 ALA A O 1
ATOM 5565 N N . GLY A 1 765 ? -23.110 -23.652 -42.013 1.00 22.77 765 GLY A N 1
ATOM 5566 C CA . GLY A 1 765 ? -21.721 -23.701 -42.492 1.00 22.77 765 GLY A CA 1
ATOM 5567 C C . GLY A 1 765 ? -20.640 -23.390 -41.451 1.00 22.77 765 GLY A C 1
ATOM 5568 O O . GLY A 1 765 ? -20.646 -22.319 -40.862 1.00 22.77 765 GLY A O 1
ATOM 5569 N N . GLY A 1 766 ? -19.659 -24.294 -41.318 1.00 23.89 766 GLY A N 1
ATOM 5570 C CA . GLY A 1 766 ? -18.337 -23.991 -40.744 1.00 23.89 766 GLY A CA 1
ATOM 5571 C C . GLY A 1 766 ? -18.133 -24.365 -39.273 1.00 23.89 766 GLY A C 1
ATOM 5572 O O . GLY A 1 766 ? -18.272 -23.530 -38.389 1.00 23.89 766 GLY A O 1
ATOM 5573 N N . GLN A 1 767 ? -17.735 -25.613 -39.008 1.00 24.12 767 GLN A N 1
ATOM 5574 C CA . GLN A 1 767 ? -17.162 -26.003 -37.716 1.00 24.12 767 GLN A CA 1
ATOM 5575 C C . GLN A 1 767 ? -15.657 -25.726 -37.695 1.00 24.12 767 GLN A C 1
ATOM 5577 O O . GLN A 1 767 ? -14.945 -26.272 -38.529 1.00 24.12 767 GLN A O 1
ATOM 5582 N N . GLU A 1 768 ? -15.178 -25.056 -36.650 1.00 25.03 768 GLU A N 1
ATOM 5583 C CA . GLU A 1 768 ? -13.928 -25.429 -35.978 1.00 25.03 768 GLU A CA 1
ATOM 5584 C C . GLU A 1 768 ? -14.054 -25.052 -34.492 1.00 25.03 768 GLU A C 1
ATOM 5586 O O . GLU A 1 768 ? -14.056 -23.883 -34.120 1.00 25.03 768 GLU A O 1
ATOM 5591 N N . ARG A 1 769 ? -14.271 -26.059 -33.634 1.00 24.38 769 ARG A N 1
ATOM 5592 C CA . ARG A 1 769 ? -14.313 -25.897 -32.173 1.00 24.38 769 ARG A CA 1
ATOM 5593 C C . ARG A 1 769 ? -12.984 -26.370 -31.599 1.00 24.38 769 ARG A C 1
ATOM 5595 O O . ARG A 1 769 ? -12.700 -27.563 -31.653 1.00 24.38 769 ARG A O 1
ATOM 5602 N N . ALA A 1 770 ? -12.225 -25.460 -30.998 1.00 23.42 770 ALA A N 1
ATOM 5603 C CA . ALA A 1 770 ? -11.176 -25.833 -30.061 1.00 23.42 770 ALA A CA 1
ATOM 5604 C C . ALA A 1 770 ? -11.828 -26.208 -28.718 1.00 23.42 770 ALA A C 1
ATOM 5606 O O . ALA A 1 770 ? -12.498 -25.385 -28.094 1.00 23.42 770 ALA A O 1
ATOM 5607 N N . GLU A 1 771 ? -11.668 -27.457 -28.282 1.00 23.22 771 GLU A N 1
ATOM 5608 C CA . GLU A 1 771 ? -12.108 -27.890 -26.954 1.00 23.22 771 GLU A CA 1
ATOM 5609 C C . GLU A 1 771 ? -11.128 -27.376 -25.891 1.00 23.22 771 GLU A C 1
ATOM 5611 O O . GLU A 1 771 ? -10.023 -27.903 -25.743 1.00 23.22 771 GLU A O 1
ATOM 5616 N N . ALA A 1 772 ? -11.543 -26.371 -25.118 1.00 22.86 772 ALA A N 1
ATOM 5617 C CA . ALA A 1 772 ? -10.853 -25.999 -23.890 1.00 22.86 772 ALA A CA 1
ATOM 5618 C C . ALA A 1 772 ? -10.982 -27.149 -22.876 1.00 22.86 772 ALA A C 1
ATOM 5620 O O . ALA A 1 772 ? -12.031 -27.356 -22.267 1.00 22.86 772 ALA A O 1
ATOM 5621 N N . ARG A 1 773 ? -9.915 -27.938 -22.721 1.00 22.97 773 ARG A N 1
ATOM 5622 C CA . ARG A 1 773 ? -9.846 -29.000 -21.712 1.00 22.97 773 ARG A CA 1
ATOM 5623 C C . ARG A 1 773 ? -9.616 -28.393 -20.333 1.00 22.97 773 ARG A C 1
ATOM 5625 O O . ARG A 1 773 ? -8.493 -27.999 -20.023 1.00 22.97 773 ARG A O 1
ATOM 5632 N N . GLU A 1 774 ? -10.637 -28.417 -19.481 1.00 23.72 774 GLU A N 1
ATOM 5633 C CA . GLU A 1 774 ? -10.435 -28.279 -18.037 1.00 23.72 774 GLU A CA 1
ATOM 5634 C C . GLU A 1 774 ? -9.486 -29.378 -17.542 1.00 23.72 774 GLU A C 1
ATOM 5636 O O . GLU A 1 774 ? -9.791 -30.575 -17.548 1.00 23.72 774 GLU A O 1
ATOM 5641 N N . LEU A 1 775 ? -8.299 -28.959 -17.109 1.00 24.58 775 LEU A N 1
ATOM 5642 C CA . LEU A 1 775 ? -7.303 -29.825 -16.497 1.00 24.58 775 LEU A CA 1
ATOM 5643 C C . LEU A 1 775 ? -7.699 -30.076 -15.038 1.00 24.58 775 LEU A C 1
ATOM 5645 O O . LEU A 1 775 ? -7.283 -29.365 -14.125 1.00 24.58 775 LEU A O 1
ATOM 5649 N N . ALA A 1 776 ? -8.512 -31.110 -14.820 1.00 23.36 776 ALA A N 1
ATOM 5650 C CA . ALA A 1 776 ? -8.880 -31.586 -13.491 1.00 23.36 776 ALA A CA 1
ATOM 5651 C C . ALA A 1 776 ? -7.647 -32.123 -12.730 1.00 23.36 776 ALA A C 1
ATOM 5653 O O . ALA A 1 776 ? -7.334 -33.316 -12.767 1.00 23.36 776 ALA A O 1
ATOM 5654 N N . VAL A 1 777 ? -6.936 -31.239 -12.023 1.00 26.62 777 VAL A N 1
ATOM 5655 C CA . VAL A 1 777 ? -5.819 -31.608 -11.141 1.00 26.62 777 VAL A CA 1
ATOM 5656 C C . VAL A 1 777 ? -6.375 -32.204 -9.848 1.00 26.62 777 VAL A C 1
ATOM 5658 O O . VAL A 1 777 ? -6.744 -31.498 -8.910 1.00 26.62 777 VAL A O 1
ATOM 5661 N N . ALA A 1 778 ? -6.431 -33.531 -9.788 1.00 24.52 778 ALA A N 1
ATOM 5662 C CA . ALA A 1 778 ? -6.865 -34.248 -8.598 1.00 24.52 778 ALA A CA 1
ATOM 5663 C C . ALA A 1 778 ? -5.889 -34.052 -7.417 1.00 24.52 778 ALA A C 1
ATOM 5665 O O . ALA A 1 778 ? -4.703 -34.359 -7.522 1.00 24.52 778 ALA A O 1
ATOM 5666 N N . GLY A 1 779 ? -6.410 -33.621 -6.262 1.00 27.64 779 GLY A N 1
ATOM 5667 C CA . GLY A 1 779 ? -5.754 -33.793 -4.955 1.00 27.64 779 GLY A CA 1
ATOM 5668 C C . GLY A 1 779 ? -4.884 -32.646 -4.421 1.00 27.64 779 GLY A C 1
ATOM 5669 O O . GLY A 1 779 ? -4.304 -32.806 -3.350 1.00 27.64 779 GLY A O 1
ATOM 5670 N N . GLY A 1 780 ? -4.793 -31.499 -5.100 1.00 29.73 780 GLY A N 1
ATOM 5671 C CA . GLY A 1 780 ? -4.082 -30.324 -4.575 1.00 29.73 780 GLY A CA 1
ATOM 5672 C C . GLY A 1 780 ? -4.853 -29.579 -3.473 1.00 29.73 780 GLY A C 1
ATOM 5673 O O . GLY A 1 780 ? -6.080 -29.489 -3.517 1.00 29.73 780 GLY A O 1
ATOM 5674 N N . SER A 1 781 ? -4.140 -28.994 -2.504 1.00 40.06 781 SER A N 1
ATOM 5675 C CA . SER A 1 781 ? -4.712 -27.953 -1.630 1.00 40.06 781 SER A CA 1
ATOM 5676 C C . SER A 1 781 ? -4.946 -26.669 -2.447 1.00 40.06 781 SER A C 1
ATOM 5678 O O . SER A 1 781 ? -4.082 -26.354 -3.271 1.00 40.06 781 SER A O 1
ATOM 5680 N N . PRO A 1 782 ? -6.028 -25.890 -2.223 1.00 39.38 782 PRO A N 1
ATOM 5681 C CA . PRO A 1 782 ? -6.270 -24.629 -2.937 1.00 39.38 782 PRO A CA 1
ATOM 5682 C C . PRO A 1 782 ? -5.067 -23.676 -2.895 1.00 39.38 782 PRO A C 1
ATOM 5684 O O . PRO A 1 782 ? -4.662 -23.149 -3.928 1.00 39.38 782 PRO A O 1
ATOM 5687 N N . LEU A 1 783 ? -4.399 -23.586 -1.737 1.00 41.50 783 LEU A N 1
ATOM 5688 C CA . LEU A 1 783 ? -3.162 -22.816 -1.538 1.00 41.50 783 LEU A CA 1
ATOM 5689 C C . LEU A 1 783 ? -2.062 -23.195 -2.551 1.00 41.50 783 LEU A C 1
ATOM 5691 O O . LEU A 1 783 ? -1.314 -22.348 -3.017 1.00 41.50 783 LEU A O 1
ATOM 5695 N N . THR A 1 784 ? -1.965 -24.476 -2.925 1.00 41.50 784 THR A N 1
ATOM 5696 C CA . THR A 1 784 ? -0.963 -24.976 -3.889 1.00 41.50 784 THR A CA 1
ATOM 5697 C C . THR A 1 784 ? -1.336 -24.650 -5.337 1.00 41.50 784 THR A C 1
ATOM 5699 O O . THR A 1 784 ? -0.452 -24.500 -6.179 1.00 41.50 784 THR A O 1
ATOM 5702 N N . VAL A 1 785 ? -2.632 -24.538 -5.642 1.00 40.56 785 VAL A N 1
ATOM 5703 C CA . VAL A 1 785 ? -3.123 -24.166 -6.977 1.00 40.56 785 VAL A CA 1
ATOM 5704 C C . VAL A 1 785 ? -2.934 -22.667 -7.201 1.00 40.56 785 VAL A C 1
ATOM 5706 O O . VAL A 1 785 ? -2.301 -22.287 -8.186 1.00 40.56 785 VAL A O 1
ATOM 5709 N N . HIS A 1 786 ? -3.367 -21.829 -6.251 1.00 40.03 786 HIS A N 1
ATOM 5710 C CA . HIS A 1 786 ? -3.126 -20.385 -6.310 1.00 40.03 786 HIS A CA 1
ATOM 5711 C C . HIS A 1 786 ? -1.633 -20.063 -6.315 1.00 40.03 786 HIS A C 1
ATOM 5713 O O . HIS A 1 786 ? -1.201 -19.320 -7.184 1.00 40.03 786 HIS A O 1
ATOM 5719 N N . ALA A 1 787 ? -0.811 -20.690 -5.468 1.00 38.75 787 ALA A N 1
ATOM 5720 C CA . ALA A 1 787 ? 0.629 -20.438 -5.485 1.00 38.75 787 ALA A CA 1
ATOM 5721 C C . ALA A 1 787 ? 1.308 -20.814 -6.811 1.00 38.75 787 ALA A C 1
ATOM 5723 O O . ALA A 1 787 ? 2.237 -20.128 -7.223 1.00 38.75 787 ALA A O 1
ATOM 5724 N N . ARG A 1 788 ? 0.838 -21.848 -7.524 1.00 38.31 788 ARG A N 1
ATOM 5725 C CA . ARG A 1 788 ? 1.326 -22.172 -8.879 1.00 38.31 788 ARG A CA 1
ATOM 5726 C C . ARG A 1 788 ? 0.861 -21.162 -9.933 1.00 38.31 788 ARG A C 1
ATOM 5728 O O . ARG A 1 788 ? 1.622 -20.875 -10.853 1.00 38.31 788 ARG A O 1
ATOM 5735 N N . ALA A 1 789 ? -0.339 -20.600 -9.796 1.00 34.41 789 ALA A N 1
ATOM 5736 C CA . ALA A 1 789 ? -0.814 -19.514 -10.655 1.00 34.41 789 ALA A CA 1
ATOM 5737 C C . ALA A 1 789 ? -0.058 -18.199 -10.379 1.00 34.41 789 ALA A C 1
ATOM 5739 O O . ALA A 1 789 ? 0.463 -17.585 -11.307 1.00 34.41 789 ALA A O 1
ATOM 5740 N N . SER A 1 790 ? 0.105 -17.818 -9.109 1.00 32.91 790 SER A N 1
ATOM 5741 C CA . SER A 1 790 ? 0.881 -16.651 -8.677 1.00 32.91 790 SER A CA 1
ATOM 5742 C C . SER A 1 790 ? 2.362 -16.778 -9.035 1.00 32.91 790 SER A C 1
ATOM 5744 O O . SER A 1 790 ? 2.932 -15.815 -9.523 1.00 32.91 790 SER A O 1
ATOM 5746 N N . ALA A 1 791 ? 2.976 -17.958 -8.895 1.00 34.12 791 ALA A N 1
ATOM 5747 C CA . ALA A 1 791 ? 4.332 -18.236 -9.384 1.00 34.12 791 ALA A CA 1
ATOM 5748 C C . ALA A 1 791 ? 4.463 -18.010 -10.902 1.00 34.12 791 ALA A C 1
ATOM 5750 O O . ALA A 1 791 ? 5.474 -17.493 -11.377 1.00 34.12 791 ALA A O 1
ATOM 5751 N N . ARG A 1 792 ? 3.431 -18.379 -11.671 1.00 36.72 792 ARG A N 1
ATOM 5752 C CA . ARG A 1 792 ? 3.402 -18.204 -13.126 1.00 36.72 792 ARG A CA 1
ATOM 5753 C C . ARG A 1 792 ? 3.241 -16.732 -13.524 1.00 36.72 792 ARG A C 1
ATOM 5755 O O . ARG A 1 792 ? 3.965 -16.285 -14.408 1.00 36.72 792 ARG A O 1
ATOM 5762 N N . ALA A 1 793 ? 2.372 -15.987 -12.837 1.00 32.66 793 ALA A N 1
ATOM 5763 C CA . ALA A 1 793 ? 2.121 -14.563 -13.079 1.00 32.66 793 ALA A CA 1
ATOM 5764 C C . ALA A 1 793 ? 3.267 -13.651 -12.590 1.00 32.66 793 ALA A C 1
ATOM 5766 O O . ALA A 1 793 ? 3.788 -12.842 -13.356 1.00 32.66 793 ALA A O 1
ATOM 5767 N N . ALA A 1 794 ? 3.725 -13.833 -11.346 1.00 34.75 794 ALA A N 1
ATOM 5768 C CA . ALA A 1 794 ? 4.729 -12.987 -10.690 1.00 34.75 794 ALA A CA 1
ATOM 5769 C C . ALA A 1 794 ? 6.078 -12.934 -11.421 1.00 34.75 794 ALA A C 1
ATOM 5771 O O . ALA A 1 794 ? 6.841 -11.988 -11.252 1.00 34.75 794 ALA A O 1
ATOM 5772 N N . GLY A 1 795 ? 6.399 -13.951 -12.224 1.00 34.62 795 GLY A N 1
ATOM 5773 C CA . GLY A 1 795 ? 7.634 -13.964 -12.996 1.00 34.62 795 GLY A CA 1
ATOM 5774 C C . GLY A 1 795 ? 7.619 -13.076 -14.247 1.00 34.62 795 GLY A C 1
ATOM 5775 O O . GLY A 1 795 ? 8.686 -12.860 -14.814 1.00 34.62 795 GLY A O 1
ATOM 5776 N N . GLU A 1 796 ? 6.462 -12.648 -14.769 1.00 38.34 796 GLU A N 1
ATOM 5777 C CA . GLU A 1 796 ? 6.376 -11.949 -16.079 1.00 38.34 796 GLU A CA 1
ATOM 5778 C C . GLU A 1 796 ? 6.335 -10.434 -15.938 1.00 38.34 796 GLU A C 1
ATOM 5780 O O . GLU A 1 796 ? 7.002 -9.724 -16.689 1.00 38.34 796 GLU A O 1
ATOM 5785 N N . SER A 1 797 ? 5.639 -9.951 -14.914 1.00 33.28 797 SER A N 1
ATOM 5786 C CA . SER A 1 797 ? 5.571 -8.543 -14.561 1.00 33.28 797 SER A CA 1
ATOM 5787 C C . SER A 1 797 ? 6.603 -8.202 -13.481 1.00 33.28 797 SER A C 1
ATOM 5789 O O . SER A 1 797 ? 6.289 -8.152 -12.296 1.00 33.28 797 SER A O 1
ATOM 5791 N N . LEU A 1 798 ? 7.831 -7.893 -13.901 1.00 28.06 798 LEU A N 1
ATOM 5792 C CA . LEU A 1 798 ? 8.555 -6.774 -13.292 1.00 28.06 798 LEU A CA 1
ATOM 5793 C C . LEU A 1 798 ? 8.277 -5.572 -14.194 1.00 28.06 798 LEU A C 1
ATOM 5795 O O . LEU A 1 798 ? 9.020 -5.376 -15.162 1.00 28.06 798 LEU A O 1
ATOM 5799 N N . PRO A 1 799 ? 7.196 -4.807 -13.960 1.00 25.36 799 PRO A N 1
ATOM 5800 C CA . PRO A 1 799 ? 6.850 -3.722 -14.848 1.00 25.36 799 PRO A CA 1
ATOM 5801 C C . PRO A 1 799 ? 7.827 -2.584 -14.566 1.00 25.36 799 PRO A C 1
ATOM 5803 O O . PRO A 1 799 ? 7.681 -1.846 -13.595 1.00 25.36 799 PRO A O 1
ATOM 5806 N N . LEU A 1 800 ? 8.790 -2.392 -15.470 1.00 28.91 800 LEU A N 1
ATOM 5807 C CA . LEU A 1 800 ? 9.524 -1.124 -15.585 1.00 28.91 800 LEU A CA 1
ATOM 5808 C C . LEU A 1 800 ? 8.572 0.069 -15.838 1.00 28.91 800 LEU A C 1
ATOM 5810 O O . LEU A 1 800 ? 8.988 1.215 -15.729 1.00 28.91 800 LEU A O 1
ATOM 5814 N N . ALA A 1 801 ? 7.297 -0.202 -16.144 1.00 28.17 801 ALA A N 1
ATOM 5815 C CA . ALA A 1 801 ? 6.217 0.764 -16.296 1.00 28.17 801 ALA A CA 1
ATOM 5816 C C . ALA A 1 801 ? 5.417 1.081 -15.008 1.00 28.17 801 ALA A C 1
ATOM 5818 O O . ALA A 1 801 ? 4.608 2.000 -15.044 1.00 28.17 801 ALA A O 1
ATOM 5819 N N . ALA A 1 802 ? 5.604 0.376 -13.881 1.00 25.41 802 ALA A N 1
ATOM 5820 C CA . ALA A 1 802 ? 4.719 0.514 -12.706 1.00 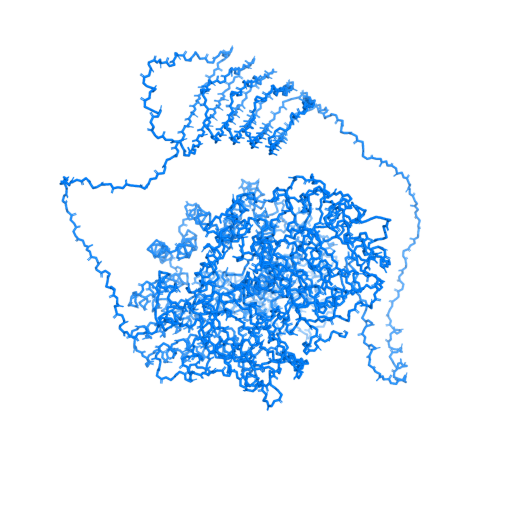25.41 802 ALA A CA 1
ATOM 5821 C C . ALA A 1 802 ? 5.053 1.676 -11.745 1.00 25.41 802 ALA A C 1
ATOM 5823 O O . ALA A 1 802 ? 4.429 1.800 -10.694 1.00 25.41 802 ALA A O 1
ATOM 5824 N N . LEU A 1 803 ? 6.029 2.531 -12.059 1.00 25.92 803 LEU A N 1
ATOM 5825 C CA . LEU A 1 803 ? 6.419 3.644 -11.186 1.00 25.92 803 LEU A CA 1
ATOM 5826 C C . LEU A 1 803 ? 5.599 4.917 -11.461 1.00 25.92 803 LEU A C 1
ATOM 5828 O O . LEU A 1 803 ? 6.047 5.800 -12.193 1.00 25.92 803 LEU A O 1
ATOM 5832 N N . GLY A 1 804 ? 4.440 5.045 -10.804 1.00 23.89 804 GLY A N 1
ATOM 5833 C CA . GLY A 1 804 ? 3.796 6.348 -10.585 1.00 23.89 804 GLY A CA 1
ATOM 5834 C C . GLY A 1 804 ? 2.354 6.319 -10.065 1.00 23.89 804 GLY A C 1
ATOM 5835 O O . GLY A 1 804 ? 1.524 5.704 -10.721 1.00 23.89 804 GLY A O 1
ATOM 5836 N N . ALA A 1 805 ? 2.065 7.040 -8.958 1.00 23.36 805 ALA A N 1
ATOM 5837 C CA . ALA A 1 805 ? 0.803 7.780 -8.685 1.00 23.36 805 ALA A CA 1
ATOM 5838 C C . ALA A 1 805 ? 0.660 8.384 -7.245 1.00 23.36 805 ALA A C 1
ATOM 5840 O O . ALA A 1 805 ? 0.694 7.621 -6.294 1.00 23.36 805 ALA A O 1
ATOM 5841 N N . VAL A 1 806 ? 0.404 9.711 -7.131 1.00 26.05 806 VAL A N 1
ATOM 5842 C CA . VAL A 1 806 ? -0.265 10.537 -6.053 1.00 26.05 806 VAL A CA 1
ATOM 5843 C C . VAL A 1 806 ? 0.068 10.300 -4.550 1.00 26.05 806 VAL A C 1
ATOM 5845 O O . VAL A 1 806 ? -0.310 9.242 -4.081 1.00 26.05 806 VAL A O 1
ATOM 5848 N N . THR A 1 807 ? 0.558 11.215 -3.667 1.00 22.14 807 THR A N 1
ATOM 5849 C CA . THR A 1 807 ? 1.121 12.602 -3.774 1.00 22.14 807 THR A CA 1
ATOM 5850 C C . THR A 1 807 ? 2.101 13.072 -2.658 1.00 22.14 807 THR A C 1
ATOM 5852 O O . THR A 1 807 ? 1.868 12.898 -1.461 1.00 22.14 807 THR A O 1
ATOM 5855 N N . ALA A 1 808 ? 3.057 13.930 -3.082 1.00 27.34 808 ALA A N 1
ATOM 5856 C CA . ALA A 1 808 ? 3.828 14.943 -2.327 1.00 27.34 808 ALA A CA 1
ATOM 5857 C C . ALA A 1 808 ? 4.730 14.457 -1.166 1.00 27.34 808 ALA A C 1
ATOM 5859 O O . ALA A 1 808 ? 4.301 14.273 -0.028 1.00 27.34 808 ALA A O 1
ATOM 5860 N N . ALA A 1 809 ? 6.046 14.424 -1.428 1.00 32.50 809 ALA A N 1
ATOM 5861 C CA . ALA A 1 809 ? 7.097 14.091 -0.460 1.00 32.50 809 ALA A CA 1
ATOM 5862 C C . ALA A 1 809 ? 7.198 15.075 0.729 1.00 32.50 809 ALA A C 1
ATOM 5864 O O . ALA A 1 809 ? 8.030 15.986 0.771 1.00 32.50 809 ALA A O 1
ATOM 5865 N N . LEU A 1 810 ? 6.373 14.830 1.742 1.00 37.88 810 LEU A N 1
ATOM 5866 C CA . LEU A 1 810 ? 6.596 15.241 3.125 1.00 37.88 810 LEU A CA 1
ATOM 5867 C C . LEU A 1 810 ? 7.912 14.610 3.629 1.00 37.88 810 LEU A C 1
ATOM 5869 O O . LEU A 1 810 ? 8.263 13.517 3.184 1.00 37.88 810 LEU A O 1
ATOM 5873 N N . PRO A 1 811 ? 8.634 15.197 4.604 1.00 45.19 811 PRO A N 1
ATOM 5874 C CA . PRO A 1 811 ? 9.850 14.593 5.172 1.00 45.19 811 PRO A CA 1
ATOM 5875 C C . PRO A 1 811 ? 9.574 13.366 6.077 1.00 45.19 811 PRO A C 1
ATOM 5877 O O . PRO A 1 811 ? 10.406 13.001 6.908 1.00 45.19 811 PRO A O 1
ATOM 5880 N N . LEU A 1 812 ? 8.410 12.731 5.908 1.00 48.12 812 LEU A N 1
ATOM 5881 C CA . LEU A 1 812 ? 8.021 11.443 6.472 1.00 48.12 812 LEU A CA 1
ATOM 5882 C C . LEU A 1 812 ? 8.556 10.324 5.565 1.00 48.12 812 LEU A C 1
ATOM 5884 O O . LEU A 1 812 ? 8.006 10.063 4.494 1.00 48.12 812 LEU A O 1
ATOM 5888 N N . ARG A 1 813 ? 9.631 9.657 5.989 1.00 55.84 813 ARG A N 1
ATOM 5889 C CA . ARG A 1 813 ? 10.111 8.418 5.362 1.00 55.84 813 ARG A CA 1
ATOM 5890 C C . ARG A 1 813 ? 9.481 7.217 6.058 1.00 55.84 813 ARG A C 1
ATOM 5892 O O . ARG A 1 813 ? 9.271 7.227 7.268 1.00 55.84 813 ARG A O 1
ATOM 5899 N N . LEU A 1 814 ? 9.224 6.150 5.310 1.00 60.41 814 LEU A N 1
ATOM 5900 C CA . LEU A 1 814 ? 8.987 4.843 5.914 1.00 60.41 814 LEU A CA 1
ATOM 5901 C C . LEU A 1 814 ? 10.334 4.323 6.440 1.00 60.41 814 LEU A C 1
ATOM 5903 O O . LEU A 1 814 ? 11.304 4.291 5.681 1.00 60.41 814 LEU A O 1
ATOM 5907 N N . ALA A 1 815 ? 10.430 3.964 7.722 1.00 61.47 815 ALA A N 1
ATOM 5908 C CA . ALA A 1 815 ? 11.654 3.364 8.250 1.00 61.47 815 ALA A CA 1
ATOM 5909 C C . ALA A 1 815 ? 11.759 1.911 7.773 1.00 61.47 815 ALA A C 1
ATOM 5911 O O . ALA A 1 815 ? 10.747 1.202 7.824 1.00 61.47 815 ALA A O 1
ATOM 5912 N N . PRO A 1 816 ? 12.962 1.423 7.404 1.00 68.88 816 PRO A N 1
ATOM 5913 C CA . PRO A 1 816 ? 13.192 -0.012 7.441 1.00 68.88 816 PRO A CA 1
ATOM 5914 C C . PRO A 1 816 ? 12.882 -0.495 8.867 1.00 68.88 816 PRO A C 1
ATOM 5916 O O . PRO A 1 816 ? 13.253 0.183 9.833 1.00 68.88 816 PRO A O 1
ATOM 5919 N N . PRO A 1 817 ? 12.172 -1.623 9.037 1.00 73.75 817 PRO A N 1
ATOM 5920 C CA . PRO A 1 817 ? 11.788 -2.079 10.362 1.00 73.75 817 PRO A CA 1
ATOM 5921 C C . PRO A 1 817 ? 13.057 -2.344 11.183 1.00 73.75 817 PRO A C 1
ATOM 5923 O O . PRO A 1 817 ? 14.000 -2.951 10.648 1.00 73.75 817 PRO A O 1
ATOM 5926 N N . PRO A 1 818 ? 13.092 -1.893 12.453 1.00 77.38 818 PRO A N 1
ATOM 5927 C CA . PRO A 1 818 ? 14.288 -1.984 13.276 1.00 77.38 818 PRO A CA 1
ATOM 5928 C C . PRO A 1 818 ? 14.715 -3.440 13.463 1.00 77.38 818 PRO A C 1
ATOM 5930 O O . PRO A 1 818 ? 13.977 -4.382 13.163 1.00 77.38 818 PRO A O 1
ATOM 5933 N N . ASP A 1 819 ? 15.917 -3.634 13.984 1.00 83.19 819 ASP A N 1
ATOM 5934 C CA . ASP A 1 819 ? 16.380 -4.940 14.418 1.00 83.19 819 ASP A CA 1
ATOM 5935 C C . ASP A 1 819 ? 15.416 -5.423 15.509 1.00 83.19 819 ASP A C 1
ATOM 5937 O O . ASP A 1 819 ? 15.177 -4.734 16.500 1.00 83.19 819 ASP A O 1
ATOM 5941 N N . LEU A 1 820 ? 14.774 -6.572 15.305 1.00 85.62 820 LEU A N 1
ATOM 5942 C CA . LEU A 1 820 ? 13.718 -7.026 16.205 1.00 85.62 820 LEU A CA 1
ATOM 5943 C C . LEU A 1 820 ? 14.244 -8.081 17.159 1.00 85.62 820 LEU A C 1
ATOM 5945 O O . LEU A 1 820 ? 15.083 -8.921 16.838 1.00 85.62 820 LEU A O 1
ATOM 5949 N N . ARG A 1 821 ? 13.651 -8.102 18.344 1.00 84.62 821 ARG A N 1
ATOM 5950 C CA . ARG A 1 821 ? 13.665 -9.262 19.211 1.00 84.62 821 ARG A CA 1
ATOM 5951 C C . ARG A 1 821 ? 12.229 -9.665 19.446 1.00 84.62 821 ARG A C 1
ATOM 5953 O O . ARG A 1 821 ? 11.421 -8.880 19.928 1.00 84.62 821 ARG A O 1
ATOM 5960 N N . TRP A 1 822 ? 11.939 -10.922 19.160 1.00 79.56 822 TRP A N 1
ATOM 5961 C CA . TRP A 1 822 ? 10.625 -11.499 19.396 1.00 79.56 822 TRP A CA 1
ATOM 5962 C C . TRP A 1 822 ? 10.592 -12.400 20.639 1.00 79.56 822 TRP A C 1
ATOM 5964 O O . TRP A 1 822 ? 9.553 -12.470 21.276 1.00 79.56 822 TRP A O 1
ATOM 5974 N N . SER A 1 823 ? 11.702 -13.020 21.056 1.00 79.94 823 SER A N 1
ATOM 5975 C CA . SER A 1 823 ? 11.761 -13.858 22.266 1.00 79.94 823 SER A CA 1
ATOM 5976 C C . SER A 1 823 ? 12.840 -13.390 23.264 1.00 79.94 823 SER A C 1
ATOM 5978 O O . SER A 1 823 ? 13.931 -12.960 22.862 1.00 79.94 823 SER A O 1
ATOM 5980 N N . PRO A 1 824 ? 12.606 -13.518 24.587 1.00 78.31 824 PRO A N 1
ATOM 5981 C CA . PRO A 1 824 ? 13.662 -13.413 25.591 1.00 78.31 824 PRO A CA 1
ATOM 5982 C C . PRO A 1 824 ? 14.735 -14.507 25.447 1.00 78.31 824 PRO A C 1
ATOM 5984 O O . PRO A 1 824 ? 15.917 -14.219 25.631 1.00 78.31 824 PRO A O 1
ATOM 5987 N N . GLY A 1 825 ? 14.347 -15.743 25.123 1.00 80.00 825 GLY A N 1
ATOM 5988 C CA . GLY A 1 825 ? 15.224 -16.918 25.104 1.00 80.00 825 GLY A CA 1
ATOM 5989 C C . GLY A 1 825 ? 15.919 -17.193 23.767 1.00 80.00 825 GLY A C 1
ATOM 5990 O O . GLY A 1 825 ? 16.920 -17.911 23.745 1.00 80.00 825 GLY A O 1
ATOM 5991 N N . ARG A 1 826 ? 15.415 -16.642 22.653 1.00 81.81 826 ARG A N 1
ATOM 5992 C CA . ARG A 1 826 ? 15.862 -16.988 21.292 1.00 81.81 826 ARG A CA 1
ATOM 5993 C C . ARG A 1 826 ? 16.145 -15.739 20.437 1.00 81.81 826 ARG A C 1
ATOM 5995 O O . ARG A 1 826 ? 15.312 -14.833 20.414 1.00 81.81 826 ARG A O 1
ATOM 6002 N N . PRO A 1 827 ? 17.282 -15.677 19.710 1.00 84.56 827 PRO A N 1
ATOM 6003 C CA . PRO A 1 827 ? 17.527 -14.635 18.707 1.00 84.56 827 PRO A CA 1
ATOM 6004 C C . PRO A 1 827 ? 16.587 -14.807 17.501 1.00 84.56 827 PRO A C 1
ATOM 6006 O O . PRO A 1 827 ? 15.899 -15.827 17.395 1.00 84.56 827 PRO A O 1
ATOM 6009 N N . MET A 1 828 ? 16.579 -13.858 16.563 1.00 87.81 828 MET A N 1
ATOM 6010 C CA . MET A 1 828 ? 15.952 -14.100 15.260 1.00 87.81 828 MET A CA 1
ATOM 6011 C C . MET A 1 828 ? 16.796 -15.080 14.438 1.00 87.81 828 MET A C 1
ATOM 6013 O O . MET A 1 828 ? 18.023 -15.005 14.405 1.00 87.81 828 MET A O 1
ATOM 6017 N N . GLU A 1 829 ? 16.138 -16.010 13.759 1.00 90.94 829 GLU A N 1
ATOM 6018 C CA . GLU A 1 829 ? 16.739 -16.783 12.674 1.00 90.94 829 GLU A CA 1
ATOM 6019 C C . GLU A 1 829 ? 16.882 -15.935 11.399 1.00 90.94 829 GLU A C 1
ATOM 6021 O O . GLU A 1 829 ? 17.845 -16.095 10.643 1.00 90.94 829 GLU A O 1
ATOM 6026 N N . LEU A 1 830 ? 15.965 -14.981 11.203 1.00 91.00 830 LEU A N 1
ATOM 6027 C CA . LEU A 1 830 ? 15.918 -14.071 10.059 1.00 91.00 830 LEU A CA 1
ATOM 6028 C C . LEU A 1 830 ? 17.168 -13.184 9.916 1.00 91.00 830 LEU A C 1
ATOM 6030 O O . LEU A 1 830 ? 17.538 -12.834 8.797 1.00 91.00 830 LEU A O 1
ATOM 6034 N N . ASP A 1 831 ? 17.873 -12.875 11.010 1.00 89.12 831 ASP A N 1
ATOM 6035 C CA . ASP A 1 831 ? 19.082 -12.035 10.992 1.00 89.12 831 ASP A CA 1
ATOM 6036 C C . ASP A 1 831 ? 20.183 -12.571 10.070 1.00 89.12 831 ASP A C 1
ATOM 6038 O O . ASP A 1 831 ? 20.832 -11.805 9.351 1.00 89.12 831 ASP A O 1
ATOM 6042 N N . ARG A 1 832 ? 20.364 -13.898 10.042 1.00 91.31 832 ARG A N 1
ATOM 6043 C CA . ARG A 1 832 ? 21.315 -14.561 9.137 1.00 91.31 832 ARG A CA 1
ATOM 6044 C C . ARG A 1 832 ? 20.926 -14.346 7.674 1.00 91.31 832 ARG A C 1
ATOM 6046 O O . ARG A 1 832 ? 21.795 -14.146 6.827 1.00 91.31 832 ARG A O 1
ATOM 6053 N N . TRP A 1 833 ? 19.630 -14.404 7.382 1.00 92.94 833 TRP A N 1
ATOM 6054 C CA . TRP A 1 833 ? 19.086 -14.267 6.035 1.00 92.94 833 TRP A CA 1
ATOM 6055 C C . TRP A 1 833 ? 19.131 -12.821 5.539 1.00 92.94 833 TRP A C 1
ATOM 6057 O O . TRP A 1 833 ? 19.487 -12.598 4.385 1.00 92.94 833 TRP A O 1
ATOM 6067 N N . LEU A 1 834 ? 18.884 -11.848 6.421 1.00 88.75 834 LEU A N 1
ATOM 6068 C CA . LEU A 1 834 ? 19.107 -10.423 6.156 1.00 88.75 834 LEU A CA 1
ATOM 6069 C C . LEU A 1 834 ? 20.584 -10.133 5.842 1.00 88.75 834 LEU A C 1
ATOM 6071 O O . LEU A 1 834 ? 20.879 -9.409 4.895 1.00 88.75 834 LEU A O 1
ATOM 6075 N N . GLY A 1 835 ? 21.519 -10.736 6.588 1.00 88.94 835 GLY A N 1
ATOM 6076 C CA . GLY A 1 835 ? 22.955 -10.646 6.290 1.00 88.94 835 GLY A CA 1
ATOM 6077 C C . GLY A 1 835 ? 23.313 -11.208 4.909 1.00 88.94 835 GLY A C 1
ATOM 6078 O O . GLY A 1 835 ? 23.985 -10.539 4.127 1.00 88.94 835 GLY A O 1
ATOM 6079 N N . LEU A 1 836 ? 22.801 -12.399 4.578 1.00 91.56 836 LEU A N 1
ATOM 6080 C CA . LEU A 1 836 ? 23.008 -13.031 3.270 1.00 91.56 836 LEU A CA 1
ATOM 6081 C C . LEU A 1 836 ? 22.396 -12.216 2.117 1.00 91.56 836 LEU A C 1
ATOM 6083 O O . LEU A 1 836 ? 23.004 -12.117 1.055 1.00 91.56 836 LEU A O 1
ATOM 6087 N N . ALA A 1 837 ? 21.216 -11.622 2.313 1.00 90.50 837 ALA A N 1
ATOM 6088 C CA . ALA A 1 837 ? 20.580 -10.744 1.331 1.00 90.50 837 ALA A CA 1
ATOM 6089 C C . ALA A 1 837 ? 21.417 -9.477 1.077 1.00 90.50 837 ALA A C 1
ATOM 6091 O O . ALA A 1 837 ? 21.677 -9.132 -0.076 1.00 90.50 837 ALA A O 1
ATOM 6092 N N . ALA A 1 838 ? 21.899 -8.826 2.142 1.00 87.06 838 ALA A N 1
ATOM 6093 C CA . ALA A 1 838 ? 22.744 -7.639 2.035 1.00 87.06 838 ALA A CA 1
ATOM 6094 C C . ALA A 1 838 ? 24.074 -7.925 1.316 1.00 87.06 838 ALA A C 1
ATOM 6096 O O . ALA A 1 838 ? 24.480 -7.151 0.451 1.00 87.06 838 ALA A O 1
ATOM 6097 N N . GLU A 1 839 ? 24.723 -9.058 1.606 1.00 89.00 839 GLU A N 1
ATOM 6098 C CA . GLU A 1 839 ? 25.945 -9.484 0.911 1.00 89.00 839 GLU A CA 1
ATOM 6099 C C . GLU A 1 839 ? 25.681 -9.789 -0.576 1.00 89.00 839 GLU A C 1
ATOM 6101 O O . GLU A 1 839 ? 26.372 -9.258 -1.449 1.00 89.00 839 GLU A O 1
ATOM 6106 N N . ARG A 1 840 ? 24.653 -10.601 -0.866 1.00 88.38 840 ARG A N 1
ATOM 6107 C CA . ARG A 1 840 ? 24.333 -11.117 -2.210 1.00 88.38 840 ARG A CA 1
ATOM 6108 C C . ARG A 1 840 ? 23.865 -10.044 -3.194 1.00 88.38 840 ARG A C 1
ATOM 6110 O O . ARG A 1 840 ? 24.152 -10.164 -4.382 1.00 88.38 840 ARG A O 1
ATOM 6117 N N . TYR A 1 841 ? 23.155 -9.025 -2.710 1.00 83.00 841 TYR A N 1
ATOM 6118 C CA . TYR A 1 841 ? 22.578 -7.957 -3.537 1.00 83.00 841 TYR A CA 1
ATOM 6119 C C . TYR A 1 841 ? 23.163 -6.569 -3.233 1.00 83.00 841 TYR A C 1
ATOM 6121 O O . TYR A 1 841 ? 22.627 -5.562 -3.681 1.00 83.00 841 TYR A O 1
ATOM 6129 N N . HIS A 1 842 ? 24.270 -6.505 -2.486 1.00 81.56 842 HIS A N 1
ATOM 6130 C CA . HIS A 1 842 ? 25.012 -5.274 -2.174 1.00 81.56 842 HIS A CA 1
ATOM 6131 C C . HIS A 1 842 ? 24.169 -4.154 -1.522 1.00 81.56 842 HIS A C 1
ATOM 6133 O O . HIS A 1 842 ? 24.460 -2.966 -1.685 1.00 81.56 842 HIS A O 1
ATOM 6139 N N . LEU A 1 843 ? 23.139 -4.530 -0.757 1.00 73.44 843 LEU A N 1
ATOM 6140 C CA . LEU A 1 843 ? 22.248 -3.595 -0.068 1.00 73.44 843 LEU A CA 1
ATOM 6141 C C . LEU A 1 843 ? 22.905 -3.009 1.189 1.00 73.44 843 LEU A C 1
ATOM 6143 O O . LEU A 1 843 ? 23.660 -3.682 1.897 1.00 73.44 843 LEU A O 1
ATOM 6147 N N . ARG A 1 844 ? 22.573 -1.756 1.515 1.00 69.00 844 ARG A N 1
ATOM 6148 C CA . ARG A 1 844 ? 23.045 -1.089 2.736 1.00 69.00 844 ARG A CA 1
ATOM 6149 C C . ARG A 1 844 ? 22.081 -1.347 3.897 1.00 69.00 844 ARG A C 1
ATOM 6151 O O . ARG A 1 844 ? 21.085 -0.650 4.033 1.00 69.00 844 ARG A O 1
ATOM 6158 N N . ARG A 1 845 ? 22.405 -2.280 4.797 1.00 68.81 845 ARG A N 1
ATOM 6159 C CA . ARG A 1 845 ? 21.710 -2.387 6.096 1.00 68.81 845 ARG A CA 1
ATOM 6160 C C . ARG A 1 845 ? 22.308 -1.383 7.084 1.00 68.81 845 ARG A C 1
ATOM 6162 O O . ARG A 1 845 ? 23.491 -1.476 7.411 1.00 68.81 845 ARG A O 1
ATOM 6169 N N . GLN A 1 846 ? 21.499 -0.452 7.586 1.00 65.06 846 GLN A N 1
ATOM 6170 C CA . GLN A 1 846 ? 21.828 0.275 8.813 1.00 65.06 846 GLN A CA 1
ATOM 6171 C C . GLN A 1 846 ? 21.477 -0.615 10.011 1.00 65.06 846 GLN A C 1
ATOM 6173 O O . GLN A 1 846 ? 20.378 -1.157 10.072 1.00 65.06 846 GLN A O 1
ATOM 6178 N N . ALA A 1 847 ? 22.414 -0.788 10.944 1.00 66.88 847 ALA A N 1
ATOM 6179 C CA . ALA A 1 847 ? 22.116 -1.411 12.230 1.00 66.88 847 ALA A CA 1
ATOM 6180 C C . ALA A 1 847 ? 21.329 -0.421 13.100 1.00 66.88 847 ALA A C 1
ATOM 6182 O O . ALA A 1 847 ? 21.630 0.775 13.107 1.00 66.88 847 ALA A O 1
ATOM 6183 N N . THR A 1 848 ? 20.345 -0.920 13.837 1.00 72.31 848 THR A N 1
ATOM 6184 C CA . THR A 1 848 ? 19.412 -0.124 14.646 1.00 72.31 848 THR A CA 1
ATOM 6185 C C . THR A 1 848 ? 19.351 -0.663 16.078 1.00 72.31 848 THR A C 1
ATOM 6187 O O . THR A 1 848 ? 19.947 -1.692 16.400 1.00 72.31 848 THR A O 1
ATOM 6190 N N . GLU A 1 849 ? 18.688 0.054 16.986 1.00 74.69 849 GLU A N 1
ATOM 6191 C CA . GLU A 1 849 ? 18.473 -0.461 18.340 1.00 74.69 849 GLU A CA 1
ATOM 6192 C C . GLU A 1 849 ? 17.497 -1.645 18.308 1.00 74.69 849 GLU A C 1
ATOM 6194 O O . GLU A 1 849 ? 16.478 -1.597 17.622 1.00 74.69 849 GLU A O 1
ATOM 6199 N N . THR A 1 850 ? 17.812 -2.721 19.037 1.00 82.50 850 THR A N 1
ATOM 6200 C CA . THR A 1 850 ? 17.003 -3.942 18.993 1.00 82.50 850 THR A CA 1
ATOM 6201 C C . THR A 1 850 ? 15.710 -3.799 19.800 1.00 82.50 850 THR A C 1
ATOM 6203 O O . THR A 1 850 ? 15.744 -3.790 21.032 1.00 82.50 850 THR A O 1
ATOM 6206 N N . VAL A 1 851 ? 14.561 -3.764 19.122 1.00 80.81 851 VAL A N 1
ATOM 6207 C CA . VAL A 1 851 ? 13.240 -3.529 19.731 1.00 80.81 851 VAL A CA 1
ATOM 6208 C C . VAL A 1 851 ? 12.556 -4.845 20.110 1.00 80.81 851 VAL A C 1
ATOM 6210 O O . VAL A 1 851 ? 12.439 -5.757 19.292 1.00 80.81 851 VAL A O 1
ATOM 6213 N N . ALA A 1 852 ? 12.058 -4.950 21.346 1.00 82.38 852 ALA A N 1
ATOM 6214 C CA . ALA A 1 852 ? 11.271 -6.098 21.801 1.00 82.38 852 ALA A CA 1
ATOM 6215 C C . ALA A 1 852 ? 9.809 -6.006 21.322 1.00 82.38 852 ALA A C 1
ATOM 6217 O O . ALA A 1 852 ? 9.103 -5.057 21.657 1.00 82.38 852 ALA A O 1
ATOM 6218 N N . THR A 1 853 ? 9.329 -7.010 20.581 1.00 79.25 853 THR A N 1
ATOM 6219 C CA . THR A 1 853 ? 8.002 -6.992 19.929 1.00 79.25 853 THR A CA 1
ATOM 6220 C C . THR A 1 853 ? 6.863 -7.569 20.781 1.00 79.25 853 THR A C 1
ATOM 6222 O O . THR A 1 853 ? 5.791 -7.895 20.259 1.00 79.25 853 THR A O 1
ATOM 6225 N N . TRP A 1 854 ? 7.065 -7.699 22.094 1.00 77.06 854 TRP A N 1
ATOM 6226 C CA . TRP A 1 854 ? 6.080 -8.217 23.046 1.00 77.06 854 TRP A CA 1
ATOM 6227 C C . TRP A 1 854 ? 5.842 -7.223 24.199 1.00 77.06 854 TRP A C 1
ATOM 6229 O O . TRP A 1 854 ? 6.783 -6.540 24.609 1.00 77.06 854 TRP A O 1
ATOM 6239 N N . PRO A 1 855 ? 4.615 -7.142 24.749 1.00 72.00 855 PRO A N 1
ATOM 6240 C CA . PRO A 1 855 ? 4.343 -6.327 25.927 1.00 72.00 855 PRO A CA 1
ATOM 6241 C C . PRO A 1 855 ? 4.901 -6.944 27.208 1.00 72.00 855 PRO A C 1
ATOM 6243 O O . PRO A 1 855 ? 5.076 -8.160 27.311 1.00 72.00 855 PRO A O 1
ATOM 6246 N N . ALA A 1 856 ? 5.089 -6.114 28.232 1.00 67.00 856 ALA A N 1
ATOM 6247 C CA . ALA A 1 856 ? 5.348 -6.597 29.585 1.00 67.00 856 ALA A CA 1
ATOM 6248 C C . ALA A 1 856 ? 4.229 -7.548 30.070 1.00 67.00 856 ALA A C 1
ATOM 6250 O O . ALA A 1 856 ? 3.045 -7.210 30.037 1.00 67.00 856 ALA A O 1
ATOM 6251 N N . ALA A 1 857 ? 4.605 -8.740 30.542 1.00 65.94 857 ALA A N 1
ATOM 6252 C CA . ALA A 1 857 ? 3.658 -9.714 31.077 1.00 65.94 857 ALA A CA 1
ATOM 6253 C C . ALA A 1 857 ? 3.021 -9.208 32.384 1.00 65.94 857 ALA A C 1
ATOM 6255 O O . ALA A 1 857 ? 3.725 -8.774 33.298 1.00 65.94 857 ALA A O 1
ATOM 6256 N N . THR A 1 858 ? 1.693 -9.306 32.496 1.00 69.69 858 THR A N 1
ATOM 6257 C CA . THR A 1 858 ? 0.947 -8.912 33.703 1.00 69.69 858 THR A CA 1
ATOM 6258 C C . THR A 1 858 ? 0.541 -10.163 34.493 1.00 69.69 858 THR A C 1
ATOM 6260 O O . THR A 1 858 ? -0.284 -10.924 33.994 1.00 69.69 858 THR A O 1
ATOM 6263 N N . PRO A 1 859 ? 1.038 -10.394 35.729 1.00 64.56 859 PRO A N 1
ATOM 6264 C CA . PRO A 1 859 ? 0.867 -11.676 36.436 1.00 64.56 859 PRO A CA 1
ATOM 6265 C C . PRO A 1 859 ? -0.573 -12.112 36.758 1.00 64.56 859 PRO A C 1
ATOM 6267 O O . PRO A 1 859 ? -0.784 -13.243 37.186 1.00 64.56 859 PRO A O 1
ATOM 6270 N N . GLU A 1 860 ? -1.559 -11.222 36.616 1.00 74.62 860 GLU A N 1
ATOM 6271 C CA . GLU A 1 860 ? -2.978 -11.506 36.881 1.00 74.62 860 GLU A CA 1
ATOM 6272 C C . GLU A 1 860 ? -3.837 -11.620 35.609 1.00 74.62 860 GLU A C 1
ATOM 6274 O O . GLU A 1 860 ? -5.047 -11.841 35.716 1.00 74.62 860 GLU A O 1
ATOM 6279 N N . ARG A 1 861 ? -3.253 -11.417 34.418 1.00 85.44 861 ARG A N 1
ATOM 6280 C CA . ARG A 1 861 ? -3.986 -11.318 33.149 1.00 85.44 861 ARG A CA 1
ATOM 6281 C C . ARG A 1 861 ? -3.164 -11.864 31.983 1.00 85.44 861 ARG A C 1
ATOM 6283 O O . ARG A 1 861 ? -2.283 -11.182 31.458 1.00 85.44 861 ARG A O 1
ATOM 6290 N N . GLU A 1 862 ? -3.517 -13.062 31.534 1.00 90.38 862 GLU A N 1
ATOM 6291 C CA . GLU A 1 862 ? -2.958 -13.644 30.316 1.00 90.38 862 GLU A CA 1
ATOM 6292 C C . GLU A 1 862 ? -3.241 -12.734 29.108 1.00 90.38 862 GLU A C 1
ATOM 6294 O O . GLU A 1 862 ? -4.361 -12.247 28.920 1.00 90.38 862 GLU A O 1
ATOM 6299 N N . THR A 1 863 ? -2.211 -12.466 28.304 1.00 91.50 863 THR A N 1
ATOM 6300 C CA . THR A 1 863 ? -2.301 -11.592 27.130 1.00 91.50 863 THR A CA 1
ATOM 6301 C C . THR A 1 863 ? -1.916 -12.363 25.876 1.00 91.50 863 THR A C 1
ATOM 6303 O O . THR A 1 863 ? -0.805 -12.878 25.769 1.00 91.50 863 THR A O 1
ATOM 6306 N N . PHE A 1 864 ? -2.838 -12.409 24.920 1.00 93.88 864 PHE A N 1
ATOM 6307 C CA . PHE A 1 864 ? -2.667 -12.977 23.590 1.00 93.88 864 PHE A CA 1
ATOM 6308 C C . PHE A 1 864 ? -2.206 -11.873 22.638 1.00 93.88 864 PHE A C 1
ATOM 6310 O O . PHE A 1 864 ? -2.850 -10.827 22.540 1.00 93.88 864 PHE A O 1
ATOM 6317 N N . VAL A 1 865 ? -1.101 -12.104 21.931 1.00 92.31 865 VAL A N 1
ATOM 6318 C CA . VAL A 1 865 ? -0.557 -11.182 20.925 1.00 92.31 865 VAL A CA 1
ATOM 6319 C C . VAL A 1 865 ? -0.766 -11.804 19.553 1.00 92.31 865 VAL A C 1
ATOM 6321 O O . VAL A 1 865 ? -0.204 -12.861 19.271 1.00 92.31 865 VAL A O 1
ATOM 6324 N N . LEU A 1 866 ? -1.586 -11.162 18.722 1.00 94.88 866 LEU A N 1
ATOM 6325 C CA . LEU A 1 866 ? -1.932 -11.590 17.366 1.00 94.88 866 LEU A CA 1
ATOM 6326 C C . LEU A 1 866 ? -1.400 -10.572 16.363 1.00 94.88 866 LEU A C 1
ATOM 6328 O O . LEU A 1 866 ? -1.603 -9.369 16.530 1.00 94.88 866 LEU A O 1
ATOM 6332 N N . ARG A 1 867 ? -0.781 -11.054 15.287 1.00 93.88 867 ARG A N 1
ATOM 6333 C CA . ARG A 1 867 ? -0.305 -10.228 14.174 1.00 93.88 867 ARG A CA 1
ATOM 6334 C C . ARG A 1 867 ? -0.715 -10.839 12.847 1.00 93.88 867 ARG A C 1
ATOM 6336 O O . ARG A 1 867 ? -0.512 -12.034 12.647 1.00 93.88 867 ARG A O 1
ATOM 6343 N N . PHE A 1 868 ? -1.278 -10.018 11.969 1.00 93.62 868 PHE A N 1
ATOM 6344 C CA . PHE A 1 868 ? -1.731 -10.397 10.636 1.00 93.62 868 PHE A CA 1
ATOM 6345 C C . PHE A 1 868 ? -0.915 -9.650 9.573 1.00 93.62 868 PHE A C 1
ATOM 6347 O O . PHE A 1 868 ? -0.654 -8.456 9.713 1.00 93.62 868 PHE A O 1
ATOM 6354 N N . THR A 1 869 ? -0.552 -10.326 8.483 1.00 91.12 869 THR A N 1
ATOM 6355 C CA . THR A 1 869 ? 0.088 -9.706 7.312 1.00 91.12 869 THR A CA 1
ATOM 6356 C C . THR A 1 869 ? -0.492 -10.265 6.015 1.00 91.12 869 THR A C 1
ATOM 6358 O O . THR A 1 869 ? -0.804 -11.454 5.946 1.00 91.12 869 THR A O 1
ATOM 6361 N N . ASP A 1 870 ? -0.637 -9.424 4.993 1.00 87.25 870 ASP A N 1
ATOM 6362 C CA . ASP A 1 870 ? -1.172 -9.821 3.689 1.00 87.25 870 ASP A CA 1
ATOM 6363 C C . ASP A 1 870 ? -0.015 -10.088 2.714 1.00 87.25 870 ASP A C 1
ATOM 6365 O O . ASP A 1 870 ? 0.811 -9.218 2.445 1.00 87.25 870 ASP A O 1
ATOM 6369 N N . ALA A 1 871 ? 0.053 -11.310 2.187 1.00 84.19 871 ALA A N 1
ATOM 6370 C CA . ALA A 1 871 ? 1.068 -11.763 1.240 1.00 84.19 871 ALA A CA 1
ATOM 6371 C C . ALA A 1 871 ? 0.431 -12.741 0.236 1.00 84.19 871 ALA A C 1
ATOM 6373 O O . ALA A 1 871 ? 0.699 -13.943 0.245 1.00 84.19 871 ALA A O 1
ATOM 6374 N N . GLY A 1 872 ? -0.504 -12.242 -0.578 1.00 78.38 872 GLY A N 1
ATOM 6375 C CA . GLY A 1 872 ? -1.376 -13.046 -1.448 1.00 78.38 872 GLY A CA 1
ATOM 6376 C C . GLY A 1 872 ? -2.475 -13.783 -0.673 1.00 78.38 872 GLY A C 1
ATOM 6377 O O . GLY A 1 872 ? -3.645 -13.685 -1.016 1.00 78.38 872 GLY A O 1
ATOM 6378 N N . HIS A 1 873 ? -2.112 -14.457 0.416 1.00 86.50 873 HIS A N 1
ATOM 6379 C CA . HIS A 1 873 ? -3.006 -14.893 1.491 1.00 86.50 873 HIS A CA 1
ATOM 6380 C C . HIS A 1 873 ? -2.739 -14.056 2.749 1.00 86.50 873 HIS A C 1
ATOM 6382 O O . HIS A 1 873 ? -1.662 -13.470 2.875 1.00 86.50 873 HIS A O 1
ATOM 6388 N N . THR A 1 874 ? -3.674 -14.015 3.700 1.00 91.44 874 THR A N 1
ATOM 6389 C CA . THR A 1 874 ? -3.417 -13.364 4.994 1.00 91.44 874 THR A CA 1
ATOM 6390 C C . THR A 1 874 ? -2.822 -14.380 5.960 1.00 91.44 874 THR A C 1
ATOM 6392 O O . THR A 1 874 ? -3.417 -15.423 6.230 1.00 91.44 874 THR A O 1
ATOM 6395 N N . PHE A 1 875 ? -1.647 -14.084 6.506 1.00 93.62 875 PHE A N 1
ATOM 6396 C CA . PHE A 1 875 ? -0.957 -14.939 7.466 1.00 93.62 875 PHE A CA 1
ATOM 6397 C C . PHE A 1 875 ? -1.059 -14.351 8.869 1.00 93.62 875 PHE A C 1
ATOM 6399 O O . PHE A 1 875 ? -0.834 -13.160 9.071 1.00 93.62 875 PHE A O 1
ATOM 6406 N N . LEU A 1 876 ? -1.388 -15.203 9.835 1.00 95.38 876 LEU A N 1
ATOM 6407 C CA . LEU A 1 876 ? -1.529 -14.880 11.250 1.00 95.38 876 LEU A CA 1
ATOM 6408 C C . LEU A 1 876 ? -0.417 -15.563 12.045 1.00 95.38 876 LEU A C 1
ATOM 6410 O O . LEU A 1 876 ? -0.248 -16.775 11.929 1.00 95.38 876 LEU A O 1
ATOM 6414 N N . SER A 1 877 ? 0.269 -14.821 12.913 1.00 95.12 877 SER A N 1
ATOM 6415 C CA . SER A 1 877 ? 1.049 -15.379 14.024 1.00 95.12 877 SER A CA 1
ATOM 6416 C C . SER A 1 877 ? 0.409 -15.019 15.361 1.00 95.12 877 SER A C 1
ATOM 6418 O O . SER A 1 877 ? 0.065 -13.852 15.570 1.00 95.12 877 SER A O 1
ATOM 6420 N N . TRP A 1 878 ? 0.297 -15.977 16.282 1.00 94.62 878 TRP A N 1
ATOM 6421 C CA . TRP A 1 878 ? -0.168 -15.710 17.643 1.00 94.62 878 TRP A CA 1
ATOM 6422 C C . TRP A 1 878 ? 0.633 -16.461 18.717 1.00 94.62 878 TRP A C 1
ATOM 6424 O O . TRP A 1 878 ? 1.232 -17.506 18.456 1.00 94.62 878 TRP A O 1
ATOM 6434 N N . ARG A 1 879 ? 0.672 -15.878 19.920 1.00 92.06 879 ARG A N 1
ATOM 6435 C CA . ARG A 1 879 ? 1.358 -16.383 21.127 1.00 92.06 879 ARG A CA 1
ATOM 6436 C C . ARG A 1 879 ? 0.792 -15.731 22.390 1.00 92.06 879 ARG A C 1
ATOM 6438 O O . ARG A 1 879 ? 0.041 -14.757 22.280 1.00 92.06 879 ARG A O 1
ATOM 6445 N N . THR A 1 880 ? 1.189 -16.204 23.571 1.00 90.94 880 THR A N 1
ATOM 6446 C CA . THR A 1 880 ? 0.822 -15.582 24.856 1.00 90.94 880 THR A CA 1
ATOM 6447 C C . THR A 1 880 ? 2.031 -14.921 25.521 1.00 90.94 880 THR A C 1
ATOM 6449 O O . THR A 1 880 ? 3.180 -15.225 25.211 1.00 90.94 880 THR A O 1
ATOM 6452 N N . THR A 1 881 ? 1.799 -13.989 26.446 1.00 86.50 881 THR A N 1
ATOM 6453 C CA . THR A 1 881 ? 2.876 -13.395 27.261 1.00 86.50 881 THR A CA 1
ATOM 6454 C C . THR A 1 881 ? 3.434 -14.340 28.327 1.00 86.50 881 THR A C 1
ATOM 6456 O O . THR A 1 881 ? 4.465 -14.027 28.918 1.00 86.50 881 THR A O 1
ATOM 6459 N N . GLU A 1 882 ? 2.756 -15.459 28.602 1.00 84.88 882 GLU A N 1
ATOM 6460 C CA . GLU A 1 882 ? 3.236 -16.493 29.528 1.00 84.88 882 GLU A CA 1
ATOM 6461 C C . GLU A 1 882 ? 4.225 -17.453 28.846 1.00 84.88 882 GLU A C 1
ATOM 6463 O O . GLU A 1 882 ? 5.200 -17.865 29.475 1.00 84.88 882 GLU A O 1
ATOM 6468 N N . ASP A 1 883 ? 4.036 -17.733 27.550 1.00 87.00 883 ASP A N 1
ATOM 6469 C CA . ASP A 1 883 ? 4.989 -18.467 26.711 1.00 87.00 883 ASP A CA 1
ATOM 6470 C C . ASP A 1 883 ? 5.242 -17.735 25.380 1.00 87.00 883 ASP A C 1
ATOM 6472 O O . ASP A 1 883 ? 4.547 -17.917 24.380 1.00 87.00 883 ASP A O 1
ATOM 6476 N N . LEU A 1 884 ? 6.288 -16.903 25.375 1.00 85.00 884 LEU A N 1
ATOM 6477 C CA . LEU A 1 884 ? 6.753 -16.167 24.195 1.00 85.00 884 LEU A CA 1
ATOM 6478 C C . LEU A 1 884 ? 7.627 -17.009 23.246 1.00 85.00 884 LEU A C 1
ATOM 6480 O O . LEU A 1 884 ? 7.943 -16.534 22.152 1.00 85.00 884 LEU A O 1
ATOM 6484 N N . ASP A 1 885 ? 8.055 -18.205 23.666 1.00 85.31 885 ASP A N 1
ATOM 6485 C CA . ASP A 1 885 ? 8.920 -19.111 22.896 1.00 85.31 885 ASP A CA 1
ATOM 6486 C C . ASP A 1 885 ? 8.118 -20.127 22.064 1.00 85.31 885 ASP A C 1
ATOM 6488 O O . ASP A 1 885 ? 8.654 -20.695 21.101 1.00 85.31 885 ASP A O 1
ATOM 6492 N N . THR A 1 886 ? 6.847 -20.343 22.404 1.00 88.94 886 THR A N 1
ATOM 6493 C CA . THR A 1 886 ? 5.874 -21.075 21.589 1.00 88.94 886 THR A CA 1
ATOM 6494 C C . THR A 1 886 ? 5.074 -20.093 20.733 1.00 88.94 886 THR A C 1
ATOM 6496 O O . THR A 1 886 ? 4.334 -19.252 21.236 1.00 88.94 886 THR A O 1
ATOM 6499 N N . VAL A 1 887 ? 5.210 -20.209 19.410 1.00 90.75 887 VAL A N 1
ATOM 6500 C CA . VAL A 1 887 ? 4.434 -19.429 18.439 1.00 90.75 887 VAL A CA 1
ATOM 6501 C C . VAL A 1 887 ? 3.592 -20.347 17.567 1.00 90.75 887 VAL A C 1
ATOM 6503 O O . VAL A 1 887 ? 4.029 -21.424 17.160 1.00 90.75 887 VAL A O 1
ATOM 6506 N N . HIS A 1 888 ? 2.394 -19.882 17.244 1.00 93.62 888 HIS A N 1
ATOM 6507 C CA . HIS A 1 888 ? 1.462 -20.527 16.335 1.00 93.62 888 HIS A CA 1
ATOM 6508 C C . HIS A 1 888 ? 1.360 -19.683 15.067 1.00 93.62 888 HIS A C 1
ATOM 6510 O O . HIS A 1 888 ? 1.305 -18.456 15.150 1.00 93.62 888 HIS A O 1
ATOM 6516 N N . THR A 1 889 ? 1.320 -20.321 13.895 1.00 95.19 889 THR A N 1
ATOM 6517 C CA . THR A 1 889 ? 1.126 -19.619 12.615 1.00 95.19 889 THR A CA 1
ATOM 6518 C C . THR A 1 889 ? 0.049 -20.287 11.779 1.00 95.19 889 THR A C 1
ATOM 6520 O O . THR A 1 889 ? -0.056 -21.512 11.769 1.00 95.19 889 THR A O 1
ATOM 6523 N N . HIS A 1 890 ? -0.753 -19.474 11.096 1.00 93.31 890 HIS A N 1
ATOM 6524 C CA . HIS A 1 890 ? -1.897 -19.904 10.296 1.00 93.31 890 HIS A CA 1
ATOM 6525 C C . HIS A 1 890 ? -1.957 -19.118 8.989 1.00 93.31 890 HIS A C 1
ATOM 6527 O O . HIS A 1 890 ? -1.747 -17.907 8.985 1.00 93.31 890 HIS A O 1
ATOM 6533 N N . ALA A 1 891 ? -2.299 -19.795 7.894 1.00 91.50 891 ALA A N 1
ATOM 6534 C CA . ALA A 1 891 ? -2.627 -19.162 6.621 1.00 91.50 891 ALA A CA 1
ATOM 6535 C C . ALA A 1 891 ? -4.153 -19.100 6.457 1.00 91.50 891 ALA A C 1
ATOM 6537 O O . ALA A 1 891 ? -4.834 -20.124 6.547 1.00 91.50 891 ALA A O 1
ATOM 6538 N N . VAL A 1 892 ? -4.686 -17.908 6.200 1.00 89.31 892 VAL A N 1
ATOM 6539 C CA . VAL A 1 892 ? -6.092 -17.662 5.871 1.00 89.31 892 VAL A CA 1
ATOM 6540 C C . VAL A 1 892 ? -6.182 -17.411 4.367 1.00 89.31 892 VAL A C 1
ATOM 6542 O O . VAL A 1 892 ? -5.545 -16.497 3.845 1.00 89.31 892 VAL A O 1
ATOM 6545 N N . ASN A 1 893 ? -6.948 -18.244 3.657 1.00 87.12 893 ASN A N 1
ATOM 6546 C CA . ASN A 1 893 ? -7.127 -18.108 2.209 1.00 87.12 893 ASN A CA 1
ATOM 6547 C C . ASN A 1 893 ? -7.725 -16.727 1.872 1.00 87.12 893 ASN A C 1
ATOM 6549 O O . ASN A 1 893 ? -8.639 -16.261 2.552 1.00 87.12 893 ASN A O 1
ATOM 6553 N N . ALA A 1 894 ? -7.229 -16.112 0.799 1.00 82.81 894 ALA A N 1
ATOM 6554 C CA . ALA A 1 894 ? -7.661 -14.806 0.311 1.00 82.81 894 ALA A CA 1
ATOM 6555 C C . ALA A 1 894 ? -9.176 -14.752 0.081 1.00 82.81 894 ALA A C 1
ATOM 6557 O O . ALA A 1 894 ? -9.826 -13.806 0.500 1.00 82.81 894 ALA A O 1
ATOM 6558 N N . GLU A 1 895 ? -9.762 -15.812 -0.483 1.00 86.81 895 GLU A N 1
ATOM 6559 C CA . GLU A 1 895 ? -11.210 -15.907 -0.726 1.00 86.81 895 GLU A CA 1
ATOM 6560 C C . GLU A 1 895 ? -12.040 -15.793 0.567 1.00 86.81 895 GLU A C 1
ATOM 6562 O O . GLU A 1 895 ? -13.130 -15.224 0.562 1.00 86.81 895 GLU A O 1
ATOM 6567 N N . LEU A 1 896 ? -11.521 -16.302 1.692 1.00 88.00 896 LEU A N 1
ATOM 6568 C CA . LEU A 1 896 ? -12.175 -16.224 3.004 1.00 88.00 896 LEU A CA 1
ATOM 6569 C C . LEU A 1 896 ? -12.088 -14.802 3.578 1.00 88.00 896 LEU A C 1
ATOM 6571 O O . LEU A 1 896 ? -13.038 -14.318 4.195 1.00 88.00 896 LEU A O 1
ATOM 6575 N N . VAL A 1 897 ? -10.962 -14.122 3.343 1.00 89.25 897 VAL A N 1
ATOM 6576 C CA . VAL A 1 897 ? -10.753 -12.716 3.715 1.00 89.25 897 VAL A CA 1
ATOM 6577 C C . VAL A 1 897 ? -11.646 -11.804 2.879 1.00 89.25 897 VAL A C 1
ATOM 6579 O O . VAL A 1 897 ? -12.375 -11.001 3.451 1.00 89.25 897 VAL A O 1
ATOM 6582 N N . GLU A 1 898 ? -11.687 -11.978 1.559 1.00 87.00 898 GLU A N 1
ATOM 6583 C CA . GLU A 1 898 ? -12.570 -11.215 0.670 1.00 87.00 898 GLU A CA 1
ATOM 6584 C C . GLU A 1 898 ? -14.050 -11.477 0.964 1.00 87.00 898 GLU A C 1
ATOM 6586 O O . GLU A 1 898 ? -14.839 -10.536 1.014 1.00 87.00 898 GLU A O 1
ATOM 6591 N N . THR A 1 899 ? -14.428 -12.718 1.295 1.00 89.69 899 THR A N 1
ATOM 6592 C CA . THR A 1 899 ? -15.775 -13.022 1.806 1.00 89.69 899 THR A CA 1
ATOM 6593 C C . THR A 1 899 ? -16.063 -12.223 3.082 1.00 89.69 899 THR A C 1
ATOM 6595 O O . THR A 1 899 ? -17.073 -11.524 3.164 1.00 89.69 899 THR A O 1
ATOM 6598 N N . ALA A 1 900 ? -15.171 -12.270 4.077 1.00 91.50 900 ALA A N 1
ATOM 6599 C CA . ALA A 1 900 ? -15.328 -11.525 5.326 1.00 91.50 900 ALA A CA 1
ATOM 6600 C C . ALA A 1 900 ? -15.424 -10.001 5.095 1.00 91.50 900 ALA A C 1
ATOM 6602 O O . ALA A 1 900 ? -16.286 -9.348 5.689 1.00 91.50 900 ALA A O 1
ATOM 6603 N N . ARG A 1 901 ? -14.595 -9.448 4.198 1.00 91.81 901 ARG A N 1
ATOM 6604 C CA . ARG A 1 901 ? -14.604 -8.031 3.801 1.00 91.81 901 ARG A CA 1
ATOM 6605 C C . ARG A 1 901 ? -15.892 -7.645 3.080 1.00 91.81 901 ARG A C 1
ATOM 6607 O O . ARG A 1 901 ? -16.462 -6.617 3.425 1.00 91.81 901 ARG A O 1
ATOM 6614 N N . GLY A 1 902 ? -16.389 -8.464 2.153 1.00 92.06 902 GLY A N 1
ATOM 6615 C CA . GLY A 1 902 ? -17.635 -8.213 1.423 1.00 92.06 902 GLY A CA 1
ATOM 6616 C C . GLY A 1 902 ? -18.855 -8.140 2.346 1.00 92.06 902 GLY A C 1
ATOM 6617 O O . GLY A 1 902 ? -19.599 -7.160 2.313 1.00 92.06 902 GLY A O 1
ATOM 6618 N N . TYR A 1 903 ? -19.016 -9.116 3.249 1.00 93.94 903 TYR A N 1
ATOM 6619 C CA . TYR A 1 903 ? -20.087 -9.085 4.256 1.00 93.94 903 TYR A CA 1
ATOM 6620 C C . TYR A 1 903 ? -19.967 -7.880 5.203 1.00 93.94 903 TYR A C 1
ATOM 6622 O O . TYR A 1 903 ? -20.974 -7.260 5.548 1.00 93.94 903 TYR A O 1
ATOM 6630 N N . LEU A 1 904 ? -18.744 -7.518 5.604 1.00 93.69 904 LEU A N 1
ATOM 6631 C CA . LEU A 1 904 ? -18.494 -6.348 6.445 1.00 93.69 904 LEU A CA 1
ATOM 6632 C C . LEU A 1 904 ? -18.802 -5.032 5.720 1.00 93.69 904 LEU A C 1
ATOM 6634 O O . LEU A 1 904 ? -19.451 -4.165 6.297 1.00 93.69 904 LEU A O 1
ATOM 6638 N N . ALA A 1 905 ? -18.388 -4.884 4.462 1.00 91.94 905 ALA A N 1
ATOM 6639 C CA . ALA A 1 905 ? -18.650 -3.703 3.645 1.00 91.94 905 ALA A CA 1
ATOM 6640 C C . ALA A 1 905 ? -20.151 -3.516 3.371 1.00 91.94 905 ALA A C 1
ATOM 6642 O O . ALA A 1 905 ? -20.640 -2.389 3.422 1.00 91.94 905 ALA A O 1
ATOM 6643 N N . ALA A 1 906 ? -20.893 -4.608 3.152 1.00 92.38 906 ALA A N 1
ATOM 6644 C CA . ALA A 1 906 ? -22.344 -4.577 2.976 1.00 92.38 906 ALA A CA 1
ATOM 6645 C C . ALA A 1 906 ? -23.095 -4.151 4.254 1.00 92.38 906 ALA A C 1
ATOM 6647 O O . ALA A 1 906 ? -24.072 -3.407 4.168 1.00 92.38 906 ALA A O 1
ATOM 6648 N N . ALA A 1 907 ? -22.631 -4.574 5.435 1.00 94.31 907 ALA A N 1
ATOM 6649 C CA . ALA A 1 907 ? -23.273 -4.266 6.718 1.00 94.31 907 ALA A CA 1
ATOM 6650 C C . ALA A 1 907 ? -22.792 -2.954 7.379 1.00 94.31 907 ALA A C 1
ATOM 6652 O O . ALA A 1 907 ? -23.492 -2.389 8.224 1.00 94.31 907 ALA A O 1
ATOM 6653 N N . SER A 1 908 ? -21.599 -2.472 7.023 1.00 92.44 908 SER A N 1
ATOM 6654 C CA . SER A 1 908 ? -20.979 -1.269 7.590 1.00 92.44 908 SER A CA 1
ATOM 6655 C C . SER A 1 908 ? -21.715 0.011 7.165 1.00 92.44 908 SER A C 1
ATOM 6657 O O . SER A 1 908 ? -22.053 0.144 5.989 1.00 92.44 908 SER A O 1
ATOM 6659 N N . PRO A 1 909 ? -21.890 0.998 8.064 1.00 91.69 909 PRO A N 1
ATOM 6660 C CA . PRO A 1 909 ? -22.430 2.333 7.745 1.00 91.69 909 PRO A CA 1
ATOM 6661 C C . PRO A 1 909 ? -21.465 3.224 6.936 1.00 91.69 909 PRO A C 1
ATOM 6663 O O . PRO A 1 909 ? -21.715 4.415 6.770 1.00 91.69 909 PRO A O 1
ATOM 6666 N N . THR A 1 910 ? -20.343 2.679 6.458 1.00 89.31 910 THR A N 1
ATOM 6667 C CA . THR A 1 910 ? -19.416 3.395 5.571 1.00 89.31 910 THR A CA 1
ATOM 6668 C C . THR A 1 910 ? -20.000 3.441 4.155 1.00 89.31 910 THR A C 1
ATOM 6670 O O . THR A 1 910 ? -20.369 2.373 3.654 1.00 89.31 910 THR A O 1
ATOM 6673 N N . PRO A 1 911 ? -20.090 4.622 3.512 1.00 86.44 911 PRO A N 1
ATOM 6674 C CA . PRO A 1 911 ? -20.599 4.732 2.148 1.00 86.44 911 PRO A CA 1
ATOM 6675 C C . PRO A 1 911 ? -19.737 3.991 1.129 1.00 86.44 911 PRO A C 1
ATOM 6677 O O . PRO A 1 911 ? -18.507 3.994 1.220 1.00 86.44 911 PRO A O 1
ATOM 6680 N N . HIS A 1 912 ? -20.392 3.374 0.150 1.00 86.69 912 HIS A N 1
ATOM 6681 C CA . HIS A 1 912 ? -19.763 2.881 -1.076 1.00 86.69 912 HIS A CA 1
ATOM 6682 C C . HIS A 1 912 ? -19.556 4.033 -2.073 1.00 86.69 912 HIS A C 1
ATOM 6684 O O . HIS A 1 912 ? -20.066 5.139 -1.886 1.00 86.69 912 HIS A O 1
ATOM 6690 N N . GLU A 1 913 ? -18.792 3.806 -3.143 1.00 77.69 913 GLU A N 1
ATOM 6691 C CA . GLU A 1 913 ? -18.609 4.838 -4.169 1.00 77.69 913 GLU A CA 1
ATOM 6692 C C . GLU A 1 913 ? -19.937 5.159 -4.875 1.00 77.69 913 GLU A C 1
ATOM 6694 O O . GLU A 1 913 ? -20.680 4.265 -5.269 1.00 77.69 913 GLU A O 1
ATOM 6699 N N . GLY A 1 914 ? -20.261 6.452 -4.977 1.00 79.62 914 GLY A N 1
ATOM 6700 C CA . GLY A 1 914 ? -21.549 6.937 -5.484 1.00 79.62 914 GLY A CA 1
ATOM 6701 C C . GLY A 1 914 ? -22.733 6.799 -4.512 1.00 79.62 914 GLY A C 1
ATOM 6702 O O . GLY A 1 914 ? -23.807 7.324 -4.800 1.00 79.62 914 GLY A O 1
ATOM 6703 N N . GLU A 1 915 ? -22.569 6.147 -3.357 1.00 87.25 915 GLU A N 1
ATOM 6704 C CA . GLU A 1 915 ? -23.627 6.004 -2.352 1.00 87.25 915 GLU A CA 1
ATOM 6705 C C . GLU A 1 915 ? -23.720 7.251 -1.457 1.00 87.25 915 GLU A C 1
ATOM 6707 O O . GLU A 1 915 ? -22.714 7.769 -0.965 1.00 87.25 915 GLU A O 1
ATOM 6712 N N . SER A 1 916 ? -24.940 7.729 -1.187 1.00 86.62 916 SER A N 1
ATOM 6713 C CA . SER A 1 916 ? -25.132 8.834 -0.243 1.00 86.62 916 SER A CA 1
ATOM 6714 C C . SER A 1 916 ? -24.894 8.379 1.203 1.00 86.62 916 SER A C 1
ATOM 6716 O O . SER A 1 916 ? -25.225 7.255 1.585 1.00 86.62 916 SER A O 1
ATOM 6718 N N . VAL A 1 917 ? -24.408 9.281 2.065 1.00 84.88 917 VAL A N 1
ATOM 6719 C CA . VAL A 1 917 ? -24.250 9.005 3.511 1.00 84.88 917 VAL A CA 1
ATOM 6720 C C . VAL A 1 917 ? -25.571 8.544 4.147 1.00 84.88 917 VAL A C 1
ATOM 6722 O O . VAL A 1 917 ? -25.580 7.689 5.033 1.00 84.88 917 VAL A O 1
ATOM 6725 N N . ALA A 1 918 ? -26.703 9.073 3.677 1.00 85.75 918 ALA A N 1
ATOM 6726 C CA . ALA A 1 918 ? -28.019 8.694 4.175 1.00 85.75 918 ALA A CA 1
ATOM 6727 C C . ALA A 1 918 ? -28.431 7.275 3.742 1.00 85.75 918 ALA A C 1
ATOM 6729 O O . ALA A 1 918 ? -29.095 6.583 4.514 1.00 85.75 918 ALA A O 1
ATOM 6730 N N . ASP A 1 919 ? -28.033 6.828 2.547 1.00 91.00 919 ASP A N 1
ATOM 6731 C CA . ASP A 1 919 ? -28.255 5.455 2.077 1.00 91.00 919 ASP A CA 1
ATOM 6732 C C . ASP A 1 919 ? -27.361 4.455 2.806 1.00 91.00 919 ASP A C 1
ATOM 6734 O O . ASP A 1 919 ? -27.873 3.455 3.305 1.00 91.00 919 ASP A O 1
ATOM 6738 N N . ALA A 1 920 ? -26.082 4.778 3.010 1.00 91.62 920 ALA A N 1
ATOM 6739 C CA . ALA A 1 920 ? -25.156 3.941 3.774 1.00 91.62 920 ALA A CA 1
ATOM 6740 C C . ALA A 1 920 ? -25.653 3.673 5.209 1.00 91.62 920 ALA A C 1
ATOM 6742 O O . ALA A 1 920 ? -25.614 2.542 5.706 1.00 91.62 920 ALA A O 1
ATOM 6743 N N . VAL A 1 921 ? -26.197 4.705 5.869 1.00 91.94 921 VAL A N 1
ATOM 6744 C CA . VAL A 1 921 ? -26.824 4.577 7.195 1.00 91.94 921 VAL A CA 1
ATOM 6745 C C . VAL A 1 921 ? -28.121 3.761 7.131 1.00 91.94 921 VAL A C 1
ATOM 6747 O O . VAL A 1 921 ? -28.322 2.901 7.989 1.00 91.94 921 VAL A O 1
ATOM 6750 N N . ARG A 1 922 ? -28.982 3.968 6.119 1.00 92.56 922 ARG A N 1
ATOM 6751 C CA . ARG A 1 922 ? -30.196 3.150 5.911 1.00 92.56 922 ARG A CA 1
ATOM 6752 C C . ARG A 1 922 ? -29.858 1.669 5.715 1.00 92.56 922 ARG A C 1
ATOM 6754 O O . ARG A 1 922 ? -30.471 0.828 6.364 1.00 92.56 922 ARG A O 1
ATOM 6761 N N . ARG A 1 923 ? -28.874 1.366 4.864 1.00 94.44 923 ARG A N 1
ATOM 6762 C CA . ARG A 1 923 ? -28.365 0.020 4.570 1.00 94.44 923 ARG A CA 1
ATOM 6763 C C . ARG A 1 923 ? -27.815 -0.655 5.824 1.00 94.44 923 ARG A C 1
ATOM 6765 O O . ARG A 1 923 ? -28.200 -1.775 6.136 1.00 94.44 923 ARG A O 1
ATOM 6772 N N . SER A 1 924 ? -26.966 0.032 6.586 1.00 95.00 924 SER A N 1
ATOM 6773 C CA . SER A 1 924 ? -26.391 -0.533 7.813 1.00 95.00 924 SER A CA 1
ATOM 6774 C C . SER A 1 924 ? -27.429 -0.784 8.914 1.00 95.00 924 SER A C 1
ATOM 6776 O O . SER A 1 924 ? -27.348 -1.791 9.617 1.00 95.00 924 SER A O 1
ATOM 6778 N N . LEU A 1 925 ? -28.434 0.088 9.042 1.00 94.50 925 LEU A N 1
ATOM 6779 C CA . LEU A 1 925 ? -29.527 -0.040 10.014 1.00 94.50 925 LEU A CA 1
ATOM 6780 C C . LEU A 1 925 ? -30.730 -0.862 9.502 1.00 94.50 925 LEU A C 1
ATOM 6782 O O . LEU A 1 925 ? -31.789 -0.831 10.132 1.00 94.50 925 LEU A O 1
ATOM 6786 N N . ALA A 1 926 ? -30.581 -1.622 8.413 1.00 93.56 926 ALA A N 1
ATOM 6787 C CA . ALA A 1 926 ? -31.584 -2.575 7.939 1.00 93.56 926 ALA A CA 1
ATOM 6788 C C . ALA A 1 926 ? -31.587 -3.889 8.754 1.00 93.56 926 ALA A C 1
ATOM 6790 O O . ALA A 1 926 ? -30.574 -4.284 9.343 1.00 93.56 926 ALA A O 1
ATOM 6791 N N . ASP A 1 927 ? -32.730 -4.587 8.779 1.00 90.31 927 ASP A N 1
ATOM 6792 C CA . ASP A 1 927 ? -32.950 -5.823 9.558 1.00 90.31 927 ASP A CA 1
ATOM 6793 C C . ASP A 1 927 ? -32.012 -6.985 9.174 1.00 90.31 927 ASP A C 1
ATOM 6795 O O . ASP A 1 927 ? -31.769 -7.900 9.970 1.00 90.31 927 ASP A O 1
ATOM 6799 N N . ASP A 1 928 ? -31.495 -6.976 7.947 1.00 90.44 928 ASP A N 1
ATOM 6800 C CA . ASP A 1 928 ? -30.574 -7.974 7.415 1.00 90.44 928 ASP A CA 1
ATOM 6801 C C . ASP A 1 928 ? -29.087 -7.650 7.642 1.00 90.44 928 ASP A C 1
ATOM 6803 O O . ASP A 1 928 ? -28.261 -8.562 7.508 1.00 90.44 928 ASP A O 1
ATOM 6807 N N . ALA A 1 929 ? -28.790 -6.419 8.071 1.00 92.94 929 ALA A N 1
ATOM 6808 C CA . ALA A 1 929 ? -27.480 -5.879 8.432 1.00 92.94 929 ALA A CA 1
ATOM 6809 C C . ALA A 1 929 ? -27.362 -5.651 9.962 1.00 92.94 929 ALA A C 1
ATOM 6811 O O . ALA A 1 929 ? -27.721 -6.521 10.754 1.00 92.94 929 ALA A O 1
ATOM 6812 N N . LEU A 1 930 ? -26.839 -4.503 10.414 1.00 95.88 930 LEU A N 1
ATOM 6813 C CA . LEU A 1 930 ? -26.674 -4.166 11.838 1.00 95.88 930 LEU A CA 1
ATOM 6814 C C . LEU A 1 930 ? -27.952 -3.589 12.482 1.00 95.88 930 LEU A C 1
ATOM 6816 O O . LEU A 1 930 ? -27.943 -3.268 13.674 1.00 95.88 930 LEU A O 1
ATOM 6820 N N . GLY A 1 931 ? -29.052 -3.451 11.735 1.00 93.38 931 GLY A N 1
ATOM 6821 C CA . GLY A 1 931 ? -30.362 -3.041 12.251 1.00 93.38 931 GLY A CA 1
ATOM 6822 C C . GLY A 1 931 ? -31.151 -4.158 12.936 1.00 93.38 931 GLY A C 1
ATOM 6823 O O . GLY A 1 931 ? -31.910 -3.877 13.864 1.00 93.38 931 GLY A O 1
ATOM 6824 N N . GLY A 1 932 ? -30.913 -5.421 12.557 1.00 94.19 932 GLY A N 1
ATOM 6825 C CA . GLY A 1 932 ? -31.593 -6.592 13.117 1.00 94.19 932 GLY A CA 1
ATOM 6826 C C . GLY A 1 932 ? -30.639 -7.645 13.690 1.00 94.19 932 GLY A C 1
ATOM 6827 O O . GLY A 1 932 ? -29.560 -7.901 13.159 1.00 94.19 932 GLY A O 1
ATOM 6828 N N . ALA A 1 933 ? -31.054 -8.315 14.772 1.00 93.56 933 ALA A N 1
ATOM 6829 C CA . ALA A 1 933 ? -30.225 -9.315 15.464 1.00 93.56 933 ALA A CA 1
ATOM 6830 C C . ALA A 1 933 ? -29.811 -10.500 14.572 1.00 93.56 933 ALA A C 1
ATOM 6832 O O . ALA A 1 933 ? -28.714 -11.034 14.716 1.00 93.56 933 ALA A O 1
ATOM 6833 N N . ALA A 1 934 ? -30.666 -10.913 13.631 1.00 92.25 934 ALA A N 1
ATOM 6834 C CA . ALA A 1 934 ? -30.334 -11.984 12.694 1.00 92.25 934 ALA A CA 1
ATOM 6835 C C . ALA A 1 934 ? -29.275 -11.551 11.663 1.00 92.25 934 ALA A C 1
ATOM 6837 O O . ALA A 1 934 ? -28.474 -12.383 11.240 1.00 92.25 934 ALA A O 1
ATOM 6838 N N . GLY A 1 935 ? -29.261 -10.274 11.268 1.00 92.62 935 GLY A N 1
ATOM 6839 C CA . GLY A 1 935 ? -28.247 -9.702 10.384 1.00 92.62 935 GLY A CA 1
ATOM 6840 C C . GLY A 1 935 ? -26.878 -9.619 11.046 1.00 92.62 935 GLY A C 1
ATOM 6841 O O . GLY A 1 935 ? -25.921 -10.218 10.547 1.00 92.62 935 GLY A O 1
ATOM 6842 N N . GLU A 1 936 ? -26.795 -8.998 12.226 1.00 95.44 936 GLU A N 1
ATOM 6843 C CA . GLU A 1 936 ? -25.540 -8.946 12.984 1.00 95.44 936 GLU A CA 1
ATOM 6844 C C . GLU A 1 936 ? -25.031 -10.347 13.340 1.00 95.44 936 GLU A C 1
ATOM 6846 O O . GLU A 1 936 ? -23.856 -10.626 13.116 1.00 95.44 936 GLU A O 1
ATOM 6851 N N . GLN A 1 937 ? -25.881 -11.262 13.819 1.00 93.62 937 GLN A N 1
ATOM 6852 C CA . GLN A 1 937 ? -25.421 -12.609 14.162 1.00 93.62 937 GLN A CA 1
ATOM 6853 C C . GLN A 1 937 ? -24.870 -13.366 12.938 1.00 93.62 937 GLN A C 1
ATOM 6855 O O . GLN A 1 937 ? -23.908 -14.125 13.077 1.00 93.62 937 GLN A O 1
ATOM 6860 N N . ARG A 1 938 ? -25.422 -13.159 11.729 1.00 92.44 938 ARG A N 1
ATOM 6861 C CA . ARG A 1 938 ? -24.825 -13.700 10.493 1.00 92.44 938 ARG A CA 1
ATOM 6862 C C . ARG A 1 938 ? -23.441 -13.104 10.248 1.00 92.44 938 ARG A C 1
ATOM 6864 O O . ARG A 1 938 ? -22.498 -13.872 10.069 1.00 92.44 938 ARG A O 1
ATOM 6871 N N . LEU A 1 939 ? -23.300 -11.777 10.302 1.00 94.44 939 LEU A N 1
ATOM 6872 C CA . LEU A 1 939 ? -22.011 -11.098 10.130 1.00 94.44 939 LEU A CA 1
ATOM 6873 C C . LEU A 1 939 ? -20.968 -11.600 11.143 1.00 94.44 939 LEU A C 1
ATOM 6875 O O . LEU A 1 939 ? -19.890 -12.039 10.749 1.00 94.44 939 LEU A O 1
ATOM 6879 N N . ALA A 1 940 ? -21.306 -11.609 12.434 1.00 95.44 940 ALA A N 1
ATOM 6880 C CA . ALA A 1 940 ? -20.435 -12.049 13.523 1.00 95.44 940 ALA A CA 1
ATOM 6881 C C . ALA A 1 940 ? -19.907 -13.481 13.321 1.00 95.44 940 ALA A C 1
ATOM 6883 O O . ALA A 1 940 ? -18.737 -13.760 13.597 1.00 95.44 940 ALA A O 1
ATOM 6884 N N . ARG A 1 941 ? -20.758 -14.385 12.814 1.00 93.25 941 ARG A N 1
ATOM 6885 C CA . ARG A 1 941 ? -20.408 -15.781 12.510 1.00 93.25 941 ARG A CA 1
ATOM 6886 C C . ARG A 1 941 ? -19.582 -15.932 11.231 1.00 93.25 941 ARG A C 1
ATOM 6888 O O . ARG A 1 941 ? -18.630 -16.711 11.233 1.00 93.25 941 ARG A O 1
ATOM 6895 N N . VAL A 1 942 ? -19.907 -15.186 10.171 1.00 91.75 942 VAL A N 1
ATOM 6896 C CA . VAL A 1 942 ? -19.127 -15.157 8.919 1.00 91.75 942 VAL A CA 1
ATOM 6897 C C . VAL A 1 942 ? -17.707 -14.666 9.198 1.00 91.75 942 VAL A C 1
ATOM 6899 O O . VAL A 1 942 ? -16.753 -15.362 8.853 1.00 91.75 942 VAL A O 1
ATOM 6902 N N . LEU A 1 943 ? -17.548 -13.522 9.871 1.00 93.50 943 LEU A N 1
ATOM 6903 C CA . LEU A 1 943 ? -16.232 -12.980 10.223 1.00 93.50 943 LEU A CA 1
ATOM 6904 C C . LEU A 1 943 ? -15.408 -13.996 11.028 1.00 93.50 943 LEU A C 1
ATOM 6906 O O . LEU A 1 943 ? -14.254 -14.263 10.704 1.00 93.50 943 LEU A O 1
ATOM 6910 N N . ALA A 1 944 ? -16.018 -14.623 12.033 1.00 92.44 944 ALA A N 1
ATOM 6911 C CA . ALA A 1 944 ? -15.346 -15.588 12.892 1.00 92.44 944 ALA A CA 1
ATOM 6912 C C . ALA A 1 944 ? -14.846 -16.843 12.163 1.00 92.44 944 ALA A C 1
ATOM 6914 O O . ALA A 1 944 ? -13.685 -17.218 12.318 1.00 92.44 944 ALA A O 1
ATOM 6915 N N . LEU A 1 945 ? -15.702 -17.500 11.369 1.00 88.88 945 LEU A N 1
ATOM 6916 C CA . LEU A 1 945 ? -15.338 -18.749 10.690 1.00 88.88 945 LEU A CA 1
ATOM 6917 C C . LEU A 1 945 ? -14.231 -18.551 9.653 1.00 88.88 945 LEU A C 1
ATOM 6919 O O . LEU A 1 945 ? -13.390 -19.441 9.491 1.00 88.88 945 LEU A O 1
ATOM 6923 N N . ASN A 1 946 ? -14.221 -17.395 8.988 1.00 89.56 946 ASN A N 1
ATOM 6924 C CA . ASN A 1 946 ? -13.199 -17.034 8.014 1.00 89.56 946 ASN A CA 1
ATOM 6925 C C . ASN A 1 946 ? -11.874 -16.638 8.692 1.00 89.56 946 ASN A C 1
ATOM 6927 O O . ASN A 1 946 ? -10.822 -17.099 8.257 1.00 89.56 946 ASN A O 1
ATOM 6931 N N . LEU A 1 947 ? -11.907 -15.849 9.776 1.00 91.56 947 LEU A N 1
ATOM 6932 C CA . LEU A 1 947 ? -10.711 -15.180 10.314 1.00 91.56 947 LEU A CA 1
ATOM 6933 C C . LEU A 1 947 ? -10.065 -15.840 11.547 1.00 91.56 947 LEU A C 1
ATOM 6935 O O . LEU A 1 947 ? -8.870 -15.643 11.764 1.00 91.56 947 LEU A O 1
ATOM 6939 N N . LEU A 1 948 ? -10.798 -16.609 12.365 1.00 89.75 948 LEU A N 1
ATOM 6940 C CA . LEU A 1 948 ? -10.273 -17.156 13.630 1.00 89.75 948 LEU A CA 1
ATOM 6941 C C . LEU A 1 948 ? -9.839 -18.634 13.514 1.00 89.75 948 LEU A C 1
ATOM 6943 O O . LEU A 1 948 ? -10.658 -19.498 13.179 1.00 89.75 948 LEU A O 1
ATOM 6947 N N . PRO A 1 949 ? -8.575 -18.975 13.839 1.00 89.81 949 PRO A N 1
ATOM 6948 C CA . PRO A 1 949 ? -8.137 -20.360 13.999 1.00 89.81 949 PRO A CA 1
ATOM 6949 C C . PRO A 1 949 ? -8.802 -21.090 15.174 1.00 89.81 949 PRO A C 1
ATOM 6951 O O . PRO A 1 949 ? -9.110 -20.504 16.211 1.00 89.81 949 PRO A O 1
ATOM 6954 N N . ALA A 1 950 ? -8.986 -22.405 15.033 1.00 87.06 950 ALA A N 1
ATOM 6955 C CA . ALA A 1 950 ? -9.667 -23.226 16.038 1.00 87.06 950 ALA A CA 1
ATOM 6956 C C . ALA A 1 950 ? -8.830 -23.462 17.313 1.00 87.06 950 ALA A C 1
ATOM 6958 O O . ALA A 1 950 ? -9.392 -23.574 18.401 1.00 87.06 950 ALA A O 1
ATOM 6959 N N . ASP A 1 951 ? -7.502 -23.521 17.190 1.00 91.00 951 ASP A N 1
ATOM 6960 C CA . ASP A 1 951 ? -6.565 -23.608 18.316 1.00 91.00 951 ASP A CA 1
ATOM 6961 C C . ASP A 1 951 ? -6.588 -22.323 19.153 1.00 91.00 951 ASP A C 1
ATOM 6963 O O . ASP A 1 951 ? -6.766 -22.408 20.366 1.00 91.00 951 ASP A O 1
ATOM 6967 N N . LEU A 1 952 ? -6.542 -21.150 18.510 1.00 92.62 952 LEU A N 1
ATOM 6968 C CA . LEU A 1 952 ? -6.697 -19.849 19.170 1.00 92.62 952 LEU A CA 1
ATOM 6969 C C . LEU A 1 952 ? -8.011 -19.769 19.966 1.00 92.62 952 LEU A C 1
ATOM 6971 O O . LEU A 1 952 ? -8.000 -19.389 21.134 1.00 92.62 952 LEU A O 1
ATOM 6975 N N . VAL A 1 953 ? -9.145 -20.151 19.364 1.00 92.12 953 VAL A N 1
ATOM 6976 C CA . VAL A 1 953 ? -10.455 -20.162 20.051 1.00 92.12 953 VAL A CA 1
ATOM 6977 C C . VAL A 1 953 ? -10.451 -21.134 21.242 1.00 92.12 953 VAL A C 1
ATOM 6979 O O . VAL A 1 953 ? -11.008 -20.828 22.299 1.00 92.12 953 VAL A O 1
ATOM 6982 N N . GLY A 1 954 ? -9.806 -22.295 21.097 1.00 91.69 954 GLY A N 1
ATOM 6983 C CA . GLY A 1 954 ? -9.677 -23.300 22.154 1.00 91.69 954 GLY A CA 1
ATOM 6984 C C . GLY A 1 954 ? -8.751 -22.892 23.308 1.00 91.69 954 GLY A C 1
ATOM 6985 O O . GLY A 1 954 ? -9.002 -23.288 24.448 1.00 91.69 954 GLY A O 1
ATOM 6986 N N . GLU A 1 955 ? -7.700 -22.116 23.040 1.00 92.38 955 GLU A N 1
ATOM 6987 C CA . GLU A 1 955 ? -6.852 -21.492 24.065 1.00 92.38 955 GLU A CA 1
ATOM 6988 C C . GLU A 1 955 ? -7.575 -20.335 24.756 1.00 92.38 955 GLU A C 1
ATOM 6990 O O . GLU A 1 955 ? -7.672 -20.328 25.979 1.00 92.38 955 GLU A O 1
ATOM 6995 N N . LEU A 1 956 ? -8.191 -19.419 24.002 1.00 92.38 956 LEU A N 1
ATOM 6996 C CA . LEU A 1 956 ? -8.904 -18.264 24.561 1.00 92.38 956 LEU A CA 1
ATOM 6997 C C . LEU A 1 956 ? -10.032 -18.685 25.520 1.00 92.38 956 LEU A C 1
ATOM 6999 O O . LEU A 1 956 ? -10.227 -18.075 26.572 1.00 92.38 956 LEU A O 1
ATOM 7003 N N . ARG A 1 957 ? -10.744 -19.774 25.195 1.00 92.25 957 ARG A N 1
ATOM 7004 C CA . ARG A 1 957 ? -11.737 -20.400 26.085 1.00 92.25 957 ARG A CA 1
ATOM 7005 C C . ARG A 1 957 ? -11.121 -20.990 27.353 1.00 92.25 957 ARG A C 1
ATOM 7007 O O . ARG A 1 957 ? -11.720 -20.865 28.418 1.00 92.25 957 ARG A O 1
ATOM 7014 N N . ARG A 1 958 ? -9.940 -21.612 27.269 1.00 91.31 958 ARG A N 1
ATOM 7015 C CA . ARG A 1 958 ? -9.224 -22.138 28.444 1.00 91.31 958 ARG A CA 1
ATOM 7016 C C . ARG A 1 958 ? -8.709 -21.014 29.337 1.00 91.31 958 ARG A C 1
ATOM 7018 O O . ARG A 1 958 ? -8.973 -21.058 30.535 1.00 91.31 958 ARG A O 1
ATOM 7025 N N . ALA A 1 959 ? -8.086 -19.993 28.755 1.00 90.75 959 ALA A N 1
ATOM 7026 C CA . ALA A 1 959 ? -7.651 -18.777 29.435 1.00 90.75 959 ALA A CA 1
ATOM 7027 C C . ALA A 1 959 ? -8.803 -18.116 30.209 1.00 90.75 959 ALA A C 1
ATOM 7029 O O . ALA A 1 959 ? -8.721 -17.907 31.419 1.00 90.75 959 ALA A O 1
ATOM 7030 N N . ALA A 1 960 ? -9.933 -17.873 29.535 1.00 90.25 960 ALA A N 1
ATOM 7031 C CA . ALA A 1 960 ? -11.114 -17.261 30.143 1.00 90.25 960 ALA A CA 1
ATOM 7032 C C . ALA A 1 960 ? -11.778 -18.129 31.233 1.00 90.25 960 ALA A C 1
ATOM 7034 O O . ALA A 1 960 ? -12.405 -17.582 32.138 1.00 90.25 960 ALA A O 1
ATOM 7035 N N . ALA A 1 961 ? -11.641 -19.459 31.172 1.00 89.56 961 ALA A N 1
ATOM 7036 C CA . ALA A 1 961 ? -12.164 -20.378 32.187 1.00 89.56 961 ALA A CA 1
ATOM 7037 C C . ALA A 1 961 ? -11.214 -20.593 33.385 1.00 89.56 961 ALA A C 1
ATOM 7039 O O . ALA A 1 961 ? -11.677 -20.927 34.476 1.00 89.56 961 ALA A O 1
ATOM 7040 N N . ALA A 1 962 ? -9.900 -20.432 33.192 1.00 84.56 962 ALA A N 1
ATOM 7041 C CA . ALA A 1 962 ? -8.879 -20.621 34.225 1.00 84.56 962 ALA A CA 1
ATOM 7042 C C . ALA A 1 962 ? -8.507 -19.319 34.963 1.00 84.56 962 ALA A C 1
ATOM 7044 O O . ALA A 1 962 ? -8.129 -19.357 36.138 1.00 84.56 962 ALA A O 1
ATOM 7045 N N . GLY A 1 963 ? -8.596 -18.174 34.281 1.00 71.00 963 GLY A N 1
ATOM 7046 C CA . GLY A 1 963 ? -8.171 -16.870 34.781 1.00 71.00 963 GLY A CA 1
ATOM 7047 C C . GLY A 1 963 ? -9.093 -16.257 35.841 1.00 71.00 963 GLY A C 1
ATOM 7048 O O . GLY A 1 963 ? -10.303 -16.472 35.867 1.00 71.00 963 GLY A O 1
ATOM 7049 N N . ARG A 1 964 ? -8.514 -15.424 36.719 1.00 72.12 964 ARG A N 1
ATOM 7050 C CA . ARG A 1 964 ? -9.272 -14.567 37.660 1.00 72.12 964 ARG A CA 1
ATOM 7051 C C . ARG A 1 964 ? -9.727 -13.245 37.033 1.00 72.12 964 ARG A C 1
ATOM 7053 O O . ARG A 1 964 ? -10.691 -12.649 37.505 1.00 72.12 964 ARG A O 1
ATOM 7060 N N . ARG A 1 965 ? -9.024 -12.788 35.995 1.00 84.25 965 ARG A N 1
ATOM 7061 C CA . ARG A 1 965 ? -9.401 -11.679 35.109 1.00 84.25 965 ARG A CA 1
ATOM 7062 C C . ARG A 1 965 ? -9.583 -12.221 33.693 1.00 84.25 965 ARG A C 1
ATOM 7064 O O . ARG A 1 965 ? -9.044 -13.272 33.356 1.00 84.25 965 ARG A O 1
ATOM 7071 N N . ARG A 1 966 ? -10.323 -11.480 32.867 1.00 90.69 966 ARG A N 1
ATOM 7072 C CA . ARG A 1 966 ? -10.488 -11.781 31.441 1.00 90.69 966 ARG A CA 1
ATOM 7073 C C . ARG A 1 966 ? -9.151 -11.634 30.705 1.00 90.69 966 ARG A C 1
ATOM 7075 O O . ARG A 1 966 ? -8.460 -10.640 30.960 1.00 90.69 966 ARG A O 1
ATOM 7082 N N . PRO A 1 967 ? -8.787 -12.565 29.804 1.00 94.31 967 PRO A N 1
ATOM 7083 C CA . PRO A 1 967 ? -7.595 -12.412 28.981 1.00 94.31 967 PRO A CA 1
ATOM 7084 C C . PRO A 1 967 ? -7.686 -11.154 28.108 1.00 94.31 967 PRO A C 1
ATOM 7086 O O . PRO A 1 967 ? -8.779 -10.709 27.746 1.00 94.31 967 PRO A O 1
ATOM 7089 N N . LEU A 1 968 ? -6.528 -10.587 27.775 1.00 93.19 968 LEU A N 1
ATOM 7090 C CA . LEU A 1 968 ? -6.409 -9.465 26.846 1.00 93.19 968 LEU A CA 1
ATOM 7091 C C . LEU A 1 968 ? -6.012 -9.979 25.460 1.00 93.19 968 LEU A C 1
ATOM 7093 O O . LEU A 1 968 ? -5.006 -10.670 25.322 1.00 93.19 968 LEU A O 1
ATOM 7097 N N . LEU A 1 969 ? -6.771 -9.612 24.433 1.00 94.94 969 LEU A N 1
ATOM 7098 C CA . LEU A 1 969 ? -6.483 -9.907 23.034 1.00 94.94 969 LEU A CA 1
ATOM 7099 C C . LEU A 1 969 ? -5.917 -8.645 22.363 1.00 94.94 969 LEU A C 1
ATOM 7101 O O . LEU A 1 969 ? -6.673 -7.729 22.040 1.00 94.94 969 LEU A O 1
ATOM 7105 N N . ARG A 1 970 ? -4.594 -8.582 22.162 1.00 93.25 970 ARG A N 1
ATOM 7106 C CA . ARG A 1 970 ? -3.931 -7.484 21.435 1.00 93.25 970 ARG A CA 1
ATOM 7107 C C . ARG A 1 970 ? -3.726 -7.893 19.980 1.00 93.25 970 ARG A C 1
ATOM 7109 O O . ARG A 1 970 ? -3.009 -8.856 19.707 1.00 93.25 970 ARG A O 1
ATOM 7116 N N . VAL A 1 971 ? -4.365 -7.176 19.058 1.00 94.25 971 VAL A N 1
ATOM 7117 C CA . VAL A 1 971 ? -4.404 -7.512 17.629 1.00 94.25 971 VAL A CA 1
ATOM 7118 C C . VAL A 1 971 ? -3.710 -6.447 16.794 1.00 94.25 971 VAL A C 1
ATOM 7120 O O . VAL A 1 971 ? -4.054 -5.272 16.861 1.00 94.25 971 VAL A O 1
ATOM 7123 N N . GLN A 1 972 ? -2.779 -6.859 15.943 1.00 93.00 972 GLN A N 1
ATOM 7124 C CA . GLN A 1 972 ? -2.278 -6.033 14.853 1.00 93.00 972 GLN A CA 1
ATOM 7125 C C . GLN A 1 972 ? -2.870 -6.540 13.528 1.00 93.00 972 GLN A C 1
ATOM 7127 O O . GLN A 1 972 ? -2.426 -7.584 13.042 1.00 93.00 972 GLN A O 1
ATOM 7132 N N . PRO A 1 973 ? -3.907 -5.884 12.976 1.00 92.31 973 PRO A N 1
ATOM 7133 C CA . PRO A 1 973 ? -4.538 -6.321 11.737 1.00 92.31 973 PRO A CA 1
ATOM 7134 C C . PRO A 1 973 ? -3.655 -6.009 10.523 1.00 92.31 973 PRO A C 1
ATOM 7136 O O . PRO A 1 973 ? -2.857 -5.071 10.542 1.00 92.31 973 PRO A O 1
ATOM 7139 N N . SER A 1 974 ? -3.843 -6.782 9.455 1.00 88.75 974 SER A N 1
ATOM 7140 C CA . SER A 1 974 ? -3.327 -6.471 8.123 1.00 88.75 974 SER A CA 1
ATOM 7141 C C . SER A 1 974 ? -4.249 -5.473 7.402 1.00 88.75 974 SER A C 1
ATOM 7143 O O . SER A 1 974 ? -5.381 -5.262 7.862 1.00 88.75 974 SER A O 1
ATOM 7145 N N . PRO A 1 975 ? -3.826 -4.875 6.271 1.00 84.25 975 PRO A N 1
ATOM 7146 C CA . PRO A 1 975 ? -4.661 -3.947 5.513 1.00 84.25 975 PRO A CA 1
ATOM 7147 C C . PRO A 1 975 ? -6.050 -4.476 5.151 1.00 84.25 975 PRO A C 1
ATOM 7149 O O . PRO A 1 975 ? -7.040 -3.767 5.350 1.00 84.25 975 PRO A O 1
ATOM 7152 N N . GLY A 1 976 ? -6.160 -5.741 4.734 1.00 83.62 976 GLY A N 1
ATOM 7153 C CA . GLY A 1 976 ? -7.450 -6.381 4.461 1.00 83.62 976 GLY A CA 1
ATOM 7154 C C . GLY A 1 976 ? -8.371 -6.497 5.685 1.00 83.62 976 GLY A C 1
ATOM 7155 O O . GLY A 1 976 ? -9.591 -6.564 5.532 1.00 83.62 976 GLY A O 1
ATOM 7156 N N . LEU A 1 977 ? -7.817 -6.480 6.904 1.00 91.69 977 LEU A N 1
ATOM 7157 C CA . LEU A 1 977 ? -8.531 -6.730 8.163 1.00 91.69 977 LEU A CA 1
ATOM 7158 C C . LEU A 1 977 ? -8.662 -5.498 9.078 1.00 91.69 977 LEU A C 1
ATOM 7160 O O . LEU A 1 977 ? -9.185 -5.610 10.188 1.00 91.69 977 LEU A O 1
ATOM 7164 N N . ALA A 1 978 ? -8.227 -4.316 8.638 1.00 89.25 978 ALA A N 1
ATOM 7165 C CA . ALA A 1 978 ? -8.217 -3.098 9.455 1.00 89.25 978 ALA A CA 1
ATOM 7166 C C . ALA A 1 978 ? -9.606 -2.656 9.962 1.00 89.25 978 ALA A C 1
ATOM 7168 O O . ALA A 1 978 ? -9.719 -2.088 11.046 1.00 89.25 978 ALA A O 1
ATOM 7169 N N . ALA A 1 979 ? -10.667 -2.943 9.200 1.00 91.38 979 ALA A N 1
ATOM 7170 C CA . ALA A 1 979 ? -12.046 -2.600 9.552 1.00 91.38 979 ALA A CA 1
ATOM 7171 C C . ALA A 1 979 ? -12.733 -3.624 10.487 1.00 91.38 979 ALA A C 1
ATOM 7173 O O . ALA A 1 979 ? -13.889 -3.431 10.866 1.00 91.38 979 ALA A O 1
ATOM 7174 N N . VAL A 1 980 ? -12.074 -4.743 10.823 1.00 95.12 980 VAL A N 1
ATOM 7175 C CA . VAL A 1 980 ? -12.715 -5.873 11.516 1.00 95.12 980 VAL A CA 1
ATOM 7176 C C . VAL A 1 980 ? -13.043 -5.513 12.976 1.00 95.12 980 VAL A C 1
ATOM 7178 O O . VAL A 1 980 ? -12.137 -5.193 13.751 1.00 95.12 980 VAL A O 1
ATOM 7181 N N . PRO A 1 981 ? -14.315 -5.625 13.408 1.00 95.31 981 PRO A N 1
ATOM 7182 C CA . PRO A 1 981 ? -14.727 -5.352 14.782 1.00 95.31 981 PRO A CA 1
ATOM 7183 C C . PRO A 1 981 ? -14.409 -6.567 15.665 1.00 95.31 981 PRO A C 1
ATOM 7185 O O . PRO A 1 981 ? -15.305 -7.314 16.047 1.00 95.31 981 PRO A O 1
ATOM 7188 N N . TRP A 1 982 ? -13.128 -6.799 15.972 1.00 96.25 982 TRP A N 1
ATOM 7189 C CA . TRP A 1 982 ? -12.620 -8.020 16.625 1.00 96.25 982 TRP A CA 1
ATOM 7190 C C . TRP A 1 982 ? -13.432 -8.496 17.843 1.00 96.25 982 TRP A C 1
ATOM 7192 O O . TRP A 1 982 ? -13.624 -9.696 18.015 1.00 96.25 982 TRP A O 1
ATOM 7202 N N . GLY A 1 983 ? -13.967 -7.576 18.652 1.00 95.88 983 GLY A N 1
ATOM 7203 C CA . GLY A 1 983 ? -14.827 -7.896 19.795 1.00 95.88 983 GLY A CA 1
ATOM 7204 C C . GLY A 1 983 ? -16.212 -8.479 19.453 1.00 95.88 983 GLY A C 1
ATOM 7205 O O . GLY A 1 983 ? -16.770 -9.230 20.255 1.00 95.88 983 GLY A O 1
ATOM 7206 N N . LEU A 1 984 ? -16.755 -8.159 18.272 1.00 95.81 984 LEU A N 1
ATOM 7207 C CA . LEU A 1 984 ? -18.061 -8.606 17.760 1.00 95.81 984 LEU A CA 1
ATOM 7208 C C . LEU A 1 984 ? -17.990 -9.971 17.048 1.00 95.81 984 LEU A C 1
ATOM 7210 O O . LEU A 1 984 ? -19.021 -10.512 16.663 1.00 95.81 984 LEU A O 1
ATOM 7214 N N . LEU A 1 985 ? -16.809 -10.563 16.861 1.00 96.56 985 LEU A N 1
ATOM 7215 C CA . LEU A 1 985 ? -16.713 -11.892 16.251 1.00 96.56 985 LEU A CA 1
ATOM 7216 C C . LEU A 1 985 ? -17.353 -12.939 17.172 1.00 96.56 985 LEU A C 1
ATOM 7218 O O . LEU A 1 985 ? -17.114 -12.949 18.382 1.00 96.56 985 LEU A O 1
ATOM 7222 N N . ALA A 1 986 ? -18.168 -13.823 16.596 1.00 94.69 986 ALA A N 1
ATOM 7223 C CA . ALA A 1 986 ? -18.700 -14.983 17.304 1.00 94.69 986 ALA A CA 1
ATOM 7224 C C . ALA A 1 986 ? -17.589 -16.019 17.558 1.00 94.69 986 ALA A C 1
ATOM 7226 O O . ALA A 1 986 ? -16.571 -16.038 16.872 1.00 94.69 986 ALA A O 1
ATOM 7227 N N . LEU A 1 987 ? -17.767 -16.910 18.526 1.00 91.62 987 LEU A N 1
ATOM 7228 C CA . LEU A 1 987 ? -16.800 -17.963 18.829 1.00 91.62 987 LEU A CA 1
ATOM 7229 C C . LEU A 1 987 ? -17.361 -19.321 18.389 1.00 91.62 987 LEU A C 1
ATOM 7231 O O . LEU A 1 987 ? -18.332 -19.787 18.982 1.00 91.62 987 LEU A O 1
ATOM 7235 N N . PRO A 1 988 ? -16.802 -19.959 17.341 1.00 87.94 988 PRO A N 1
ATOM 7236 C CA . PRO A 1 988 ? -17.315 -21.230 16.846 1.00 87.94 988 PRO A CA 1
ATOM 7237 C C . PRO A 1 988 ? -17.037 -22.358 17.842 1.00 87.94 988 PRO A C 1
ATOM 7239 O O . PRO A 1 988 ? -15.925 -22.514 18.347 1.00 87.94 988 PRO A O 1
ATOM 7242 N N . ASP A 1 989 ? -18.043 -23.183 18.105 1.00 83.81 989 ASP A N 1
ATOM 7243 C CA . ASP A 1 989 ? -17.927 -24.400 18.919 1.00 83.81 989 ASP A CA 1
ATOM 7244 C C . ASP A 1 989 ? -17.314 -25.550 18.122 1.00 83.81 989 ASP A C 1
ATOM 7246 O O . ASP A 1 989 ? -16.649 -26.432 18.668 1.00 83.81 989 ASP A O 1
ATOM 7250 N N . ARG A 1 990 ? -17.527 -25.529 16.804 1.00 79.56 990 ARG A N 1
ATOM 7251 C CA . ARG A 1 990 ? -17.055 -26.528 15.844 1.00 79.56 990 ARG A CA 1
ATOM 7252 C C . ARG A 1 990 ? -16.618 -25.796 14.580 1.00 79.56 990 ARG A C 1
ATOM 7254 O O . ARG A 1 990 ? -17.254 -24.822 14.192 1.00 79.56 990 ARG A O 1
ATOM 7261 N N . ARG A 1 991 ? -15.561 -26.263 13.911 1.00 69.12 991 ARG A N 1
ATOM 7262 C CA . ARG A 1 991 ? -15.162 -25.742 12.592 1.00 69.12 991 ARG A CA 1
ATOM 7263 C C . ARG A 1 991 ? -15.476 -26.796 11.525 1.00 69.12 991 ARG A C 1
ATOM 7265 O O . ARG A 1 991 ? -15.091 -27.952 11.721 1.00 69.12 991 ARG A O 1
ATOM 7272 N N . PRO A 1 992 ? -16.171 -26.450 10.429 1.00 64.94 992 PRO A N 1
ATOM 7273 C CA . PRO A 1 992 ? -16.472 -27.406 9.376 1.00 64.94 992 PRO A CA 1
ATOM 7274 C C . PRO A 1 992 ? -15.190 -27.706 8.588 1.00 64.94 992 PRO A C 1
ATOM 7276 O O . PRO A 1 992 ? -14.370 -26.816 8.362 1.00 64.94 992 PRO A O 1
ATOM 7279 N N . ALA A 1 993 ? -14.993 -28.959 8.167 1.00 50.69 993 ALA A N 1
ATOM 7280 C CA . ALA A 1 993 ? -13.808 -29.345 7.386 1.00 50.69 993 ALA A CA 1
ATOM 7281 C C . ALA A 1 993 ? -13.809 -28.721 5.973 1.00 50.69 993 ALA A C 1
ATOM 7283 O O . ALA A 1 993 ? -12.753 -28.472 5.394 1.00 50.69 993 ALA A O 1
ATOM 7284 N N . ARG A 1 994 ? -15.013 -28.477 5.446 1.00 48.75 994 ARG A N 1
ATOM 7285 C CA . ARG A 1 994 ? -15.409 -27.596 4.335 1.00 48.75 994 ARG A CA 1
ATOM 7286 C C . ARG A 1 994 ? -16.863 -27.204 4.615 1.00 48.75 994 ARG A C 1
ATOM 7288 O O . ARG A 1 994 ? -17.563 -28.027 5.196 1.00 48.75 994 ARG A O 1
ATOM 7295 N N . GLY A 1 995 ? -17.314 -26.021 4.207 1.00 47.34 995 GLY A N 1
ATOM 7296 C CA . GLY A 1 995 ? -18.722 -25.635 4.345 1.00 47.34 995 GLY A CA 1
ATOM 7297 C C . GLY A 1 995 ? -19.066 -24.393 3.529 1.00 47.34 995 GLY A C 1
ATOM 7298 O O . GLY A 1 995 ? -18.225 -23.509 3.364 1.00 47.34 995 GLY A O 1
ATOM 7299 N N . THR A 1 996 ? -20.289 -24.348 3.002 1.00 53.19 996 THR A N 1
ATOM 7300 C CA . THR A 1 996 ? -20.883 -23.149 2.392 1.00 53.19 996 THR A CA 1
ATOM 7301 C C . THR A 1 996 ? -21.507 -22.253 3.469 1.00 53.19 996 THR A C 1
ATOM 7303 O O . THR A 1 996 ? -21.628 -22.644 4.632 1.00 53.19 996 THR A O 1
ATOM 7306 N N . VAL A 1 997 ? -21.928 -21.041 3.089 1.00 57.06 997 VAL A N 1
ATOM 7307 C CA . VAL A 1 997 ? -22.568 -20.069 3.999 1.00 57.06 997 VAL A CA 1
ATOM 7308 C C . VAL A 1 997 ? -23.799 -20.656 4.714 1.00 57.06 997 VAL A C 1
ATOM 7310 O O . VAL A 1 997 ? -24.064 -20.315 5.866 1.00 57.06 997 VAL A O 1
ATOM 7313 N N . ASP A 1 998 ? -24.504 -21.597 4.084 1.00 58.56 998 ASP A N 1
ATOM 7314 C CA . ASP A 1 998 ? -25.706 -22.235 4.635 1.00 58.56 998 ASP A CA 1
ATOM 7315 C C . ASP A 1 998 ? -25.431 -23.125 5.863 1.00 58.56 998 ASP A C 1
ATOM 7317 O O . ASP A 1 998 ? -26.298 -23.291 6.723 1.00 58.56 998 ASP A O 1
ATOM 7321 N N . GLU A 1 999 ? -24.219 -23.675 5.994 1.00 64.81 999 GLU A N 1
ATOM 7322 C CA . GLU A 1 999 ? -23.858 -24.579 7.098 1.00 64.81 999 GLU A CA 1
ATOM 7323 C C . GLU A 1 999 ? -23.350 -23.838 8.347 1.00 64.81 999 GLU A C 1
ATOM 7325 O O . GLU A 1 999 ? -23.242 -24.442 9.422 1.00 64.81 999 GLU A O 1
ATOM 7330 N N . ILE A 1 1000 ? -23.097 -22.525 8.239 1.00 72.94 1000 ILE A N 1
ATOM 7331 C CA . ILE A 1 1000 ? -22.537 -21.663 9.295 1.00 72.94 1000 ILE A CA 1
ATOM 7332 C C . ILE A 1 1000 ? -23.275 -21.833 10.627 1.00 72.94 1000 ILE A C 1
ATOM 7334 O O . ILE A 1 1000 ? -22.637 -21.913 11.673 1.00 72.94 1000 ILE A O 1
ATOM 7338 N N . GLY A 1 1001 ? -24.608 -21.941 10.605 1.00 72.12 1001 GLY A N 1
ATOM 7339 C CA . GLY A 1 1001 ? -25.427 -22.080 11.814 1.00 72.12 1001 GLY A CA 1
ATOM 7340 C C . GLY A 1 1001 ? -25.088 -23.309 12.670 1.00 72.12 1001 GLY A C 1
ATOM 7341 O O . GLY A 1 1001 ? -25.156 -23.230 13.891 1.00 72.12 1001 GLY A O 1
ATOM 7342 N N . SER A 1 1002 ? -24.666 -24.420 12.055 1.00 79.56 1002 SER A N 1
ATOM 7343 C CA . SER A 1 1002 ? -24.339 -25.680 12.750 1.00 79.56 1002 SER A CA 1
ATOM 7344 C C . SER A 1 1002 ? -23.006 -25.661 13.512 1.00 79.56 1002 SER A C 1
ATOM 7346 O O . SER A 1 1002 ? -22.717 -26.568 14.298 1.00 79.56 1002 SER A O 1
ATOM 7348 N N . CYS A 1 1003 ? -22.200 -24.622 13.282 1.00 83.31 1003 CYS A N 1
ATOM 7349 C CA . CYS A 1 1003 ? -20.877 -24.432 13.872 1.00 83.31 1003 CYS A CA 1
ATOM 7350 C C . CYS A 1 1003 ? -20.924 -23.768 15.261 1.00 83.31 1003 CYS A C 1
ATOM 7352 O O . CYS A 1 1003 ? -19.897 -23.696 15.939 1.00 83.31 1003 CYS A O 1
ATOM 7354 N N . PHE A 1 1004 ? -22.102 -23.287 15.673 1.00 87.88 1004 PHE A N 1
ATOM 7355 C CA . PHE A 1 1004 ? -22.336 -22.558 16.916 1.00 87.88 1004 PHE A CA 1
ATOM 7356 C C . PHE A 1 1004 ? -23.503 -23.202 17.673 1.00 87.88 1004 PHE A C 1
ATOM 7358 O O . PHE A 1 1004 ? -24.640 -23.186 17.207 1.00 87.88 1004 PHE A O 1
ATOM 7365 N N . ASP A 1 1005 ? -23.223 -23.733 18.859 1.00 84.00 1005 ASP A N 1
ATOM 7366 C CA . ASP A 1 1005 ? -24.230 -24.164 19.830 1.00 84.00 1005 ASP A CA 1
ATOM 7367 C C . ASP A 1 1005 ? -24.810 -22.957 20.604 1.00 84.00 1005 ASP A C 1
ATOM 7369 O O . ASP A 1 1005 ? -25.882 -23.062 21.204 1.00 84.00 1005 ASP A O 1
ATOM 7373 N N . GLY A 1 1006 ? -24.127 -21.803 20.570 1.00 85.50 1006 GLY A N 1
ATOM 7374 C CA . GLY A 1 1006 ? -24.529 -20.568 21.250 1.00 85.50 1006 GLY A CA 1
ATOM 7375 C C . GLY A 1 1006 ? -24.319 -19.274 20.449 1.00 85.50 1006 GLY A C 1
ATOM 7376 O O . GLY A 1 1006 ? -24.334 -19.244 19.213 1.00 85.50 1006 GLY A O 1
ATOM 7377 N N . ASP A 1 1007 ? -24.161 -18.175 21.191 1.00 88.31 1007 ASP A N 1
ATOM 7378 C CA . ASP A 1 1007 ? -23.945 -16.818 20.668 1.00 88.31 1007 ASP A CA 1
ATOM 7379 C C . ASP A 1 1007 ? -22.686 -16.151 21.258 1.00 88.31 1007 ASP A C 1
ATOM 7381 O O . ASP A 1 1007 ? -22.519 -14.944 21.120 1.00 88.31 1007 ASP A O 1
ATOM 7385 N N . ASP A 1 1008 ? -21.794 -16.901 21.911 1.00 91.31 1008 ASP A N 1
ATOM 7386 C CA . ASP A 1 1008 ? -20.595 -16.350 22.556 1.00 91.31 1008 ASP A CA 1
ATOM 7387 C C . ASP A 1 1008 ? -19.786 -15.472 21.586 1.00 91.31 1008 ASP A C 1
ATOM 7389 O O . ASP A 1 1008 ? -19.493 -15.869 20.456 1.00 91.31 1008 ASP A O 1
ATOM 7393 N N . ARG A 1 1009 ? -19.434 -14.261 22.021 1.00 94.94 1009 ARG A N 1
ATOM 7394 C CA . ARG A 1 1009 ? -18.592 -13.306 21.287 1.00 94.94 1009 ARG A CA 1
ATOM 7395 C C . ARG A 1 1009 ? -17.192 -13.254 21.891 1.00 94.94 1009 ARG A C 1
ATOM 7397 O O . ARG A 1 1009 ? -17.007 -13.573 23.064 1.00 94.94 1009 ARG A O 1
ATOM 7404 N N . VAL A 1 1010 ? -16.213 -12.751 21.138 1.00 96.50 1010 VAL A N 1
ATOM 7405 C CA . VAL A 1 1010 ? -14.875 -12.438 21.677 1.00 96.50 1010 VAL A CA 1
ATOM 7406 C C . VAL A 1 1010 ? -14.989 -11.548 22.925 1.00 96.50 1010 VAL A C 1
ATOM 7408 O O . VAL A 1 1010 ? -14.387 -11.874 23.946 1.00 96.50 1010 VAL A O 1
ATOM 7411 N N . LEU A 1 1011 ? -15.843 -10.513 22.899 1.00 95.69 1011 LEU A N 1
ATOM 7412 C CA . LEU A 1 1011 ? -16.131 -9.644 24.055 1.00 95.69 1011 LEU A CA 1
ATOM 7413 C C . LEU A 1 1011 ? -16.685 -10.375 25.292 1.00 95.69 1011 LEU A C 1
ATOM 7415 O O . LEU A 1 1011 ? -16.489 -9.891 26.410 1.00 95.69 1011 LEU A O 1
ATOM 7419 N N . ASP A 1 1012 ? -17.376 -11.510 25.125 1.00 94.81 1012 ASP A N 1
ATOM 7420 C CA . ASP A 1 1012 ? -17.931 -12.294 26.240 1.00 94.81 1012 ASP A CA 1
ATOM 7421 C C . ASP A 1 1012 ? -16.852 -13.094 26.990 1.00 94.81 1012 ASP A C 1
ATOM 7423 O O . ASP A 1 1012 ? -17.088 -13.497 28.135 1.00 94.81 1012 ASP A O 1
ATOM 7427 N N . LEU A 1 1013 ? -15.665 -13.288 26.395 1.00 94.06 1013 LEU A N 1
ATOM 7428 C CA . LEU A 1 1013 ? -14.512 -13.967 27.003 1.00 94.06 1013 LEU A CA 1
ATOM 7429 C C . LEU A 1 1013 ? -13.367 -13.005 27.343 1.00 94.06 1013 LEU A C 1
ATOM 7431 O O . LEU A 1 1013 ? -12.888 -13.015 28.479 1.00 94.06 1013 LEU A O 1
ATOM 7435 N N . ALA A 1 1014 ? -12.972 -12.161 26.394 1.00 95.62 1014 ALA A N 1
ATOM 7436 C CA . ALA A 1 1014 ? -11.769 -11.341 26.436 1.00 95.62 1014 ALA A CA 1
ATOM 7437 C C . ALA A 1 1014 ? -12.073 -9.839 26.353 1.00 95.62 1014 ALA A C 1
ATOM 7439 O O . ALA A 1 1014 ? -13.146 -9.412 25.924 1.00 95.62 1014 ALA A O 1
ATOM 7440 N N . ASP A 1 1015 ? -11.091 -9.037 26.746 1.00 95.88 1015 ASP A N 1
ATOM 7441 C CA . ASP A 1 1015 ? -11.011 -7.623 26.377 1.00 95.88 1015 ASP A CA 1
ATOM 7442 C C . ASP A 1 1015 ? -10.105 -7.489 25.148 1.00 95.88 1015 ASP A C 1
ATOM 7444 O O . ASP A 1 1015 ? -9.210 -8.314 24.955 1.00 95.88 1015 ASP A O 1
ATOM 7448 N N . VAL A 1 1016 ? -10.334 -6.488 24.297 1.00 95.75 1016 VAL A N 1
ATOM 7449 C CA . VAL A 1 1016 ? -9.683 -6.385 22.983 1.00 95.75 1016 VAL A CA 1
ATOM 7450 C C . VAL A 1 1016 ? -9.043 -5.013 22.800 1.00 95.75 1016 VAL A C 1
ATOM 7452 O O . VAL A 1 1016 ? -9.665 -3.993 23.086 1.00 95.75 1016 VAL A O 1
ATOM 7455 N N . ALA A 1 1017 ? -7.814 -4.993 22.286 1.00 94.69 1017 ALA A N 1
ATOM 7456 C CA . ALA A 1 1017 ? -7.104 -3.779 21.895 1.00 94.69 1017 ALA A CA 1
ATOM 7457 C C . ALA A 1 1017 ? -6.344 -3.990 20.578 1.00 94.69 1017 ALA A C 1
ATOM 7459 O O . ALA A 1 1017 ? -5.960 -5.111 20.240 1.00 94.69 1017 ALA A O 1
ATOM 7460 N N . LEU A 1 1018 ? -6.090 -2.907 19.847 1.00 93.50 1018 LEU A N 1
ATOM 7461 C CA . LEU A 1 1018 ? -5.129 -2.892 18.753 1.00 93.50 1018 LEU A CA 1
ATOM 7462 C C . LEU A 1 1018 ? -3.707 -2.697 19.282 1.00 93.50 1018 LEU A C 1
ATOM 7464 O O . LEU A 1 1018 ? -3.487 -2.067 20.318 1.00 93.50 1018 LEU A O 1
ATOM 7468 N N . LEU A 1 1019 ? -2.747 -3.230 18.535 1.00 88.69 1019 LEU A N 1
ATOM 7469 C CA . LEU A 1 1019 ? -1.320 -3.167 18.819 1.00 88.69 1019 LEU A CA 1
ATOM 7470 C C . LEU A 1 1019 ? -0.630 -2.174 17.878 1.00 88.69 1019 LEU A C 1
ATOM 7472 O O . LEU A 1 1019 ? -0.791 -2.255 16.661 1.00 88.69 1019 LEU A O 1
ATOM 7476 N N . ALA A 1 1020 ? 0.162 -1.258 18.431 1.00 85.31 1020 ALA A N 1
ATOM 7477 C CA . ALA A 1 1020 ? 0.973 -0.342 17.636 1.00 85.31 1020 ALA A CA 1
ATOM 7478 C C . ALA A 1 1020 ? 2.141 -1.073 16.934 1.00 85.31 1020 ALA A C 1
ATOM 7480 O O . ALA A 1 1020 ? 2.808 -1.894 17.573 1.00 85.31 1020 ALA A O 1
ATOM 7481 N N . PRO A 1 1021 ? 2.471 -0.733 15.673 1.00 83.88 1021 PRO A N 1
ATOM 7482 C CA . PRO A 1 1021 ? 3.735 -1.131 15.059 1.00 83.88 1021 PRO A CA 1
ATOM 7483 C C . PRO A 1 1021 ? 4.951 -0.732 15.915 1.00 83.88 1021 PRO A C 1
ATOM 7485 O O . PRO A 1 1021 ? 5.039 0.388 16.428 1.00 83.88 1021 PRO A O 1
ATOM 7488 N N . ALA A 1 1022 ? 5.902 -1.657 16.073 1.00 78.56 1022 ALA A N 1
ATOM 7489 C CA . ALA A 1 1022 ? 7.058 -1.493 16.962 1.00 78.56 1022 ALA A CA 1
ATOM 7490 C C . ALA A 1 1022 ? 8.076 -0.448 16.459 1.00 78.56 1022 ALA A C 1
ATOM 7492 O O . ALA A 1 1022 ? 8.735 0.218 17.256 1.00 78.56 1022 ALA A O 1
ATOM 7493 N N . GLY A 1 1023 ? 8.191 -0.278 15.140 1.00 74.88 1023 GLY A N 1
ATOM 7494 C CA . GLY A 1 1023 ? 9.066 0.708 14.510 1.00 74.88 1023 GLY A CA 1
ATOM 7495 C C . GLY A 1 1023 ? 8.504 2.128 14.465 1.00 74.88 1023 GLY A C 1
ATOM 7496 O O . GLY A 1 1023 ? 9.142 2.985 13.864 1.00 74.88 1023 GLY A O 1
ATOM 7497 N N . ILE A 1 1024 ? 7.344 2.409 15.077 1.00 76.81 1024 ILE A N 1
ATOM 7498 C CA . ILE A 1 1024 ? 6.866 3.791 15.200 1.00 76.81 1024 ILE A CA 1
ATOM 7499 C C . ILE A 1 1024 ? 7.647 4.497 16.315 1.00 76.81 1024 ILE A C 1
ATOM 7501 O O . ILE A 1 1024 ? 7.507 4.108 17.480 1.00 76.81 1024 ILE A O 1
ATOM 7505 N N . PRO A 1 1025 ? 8.431 5.541 15.989 1.00 73.25 1025 PRO A N 1
ATOM 7506 C CA . PRO A 1 1025 ? 9.105 6.367 16.984 1.00 73.25 1025 PRO A CA 1
ATOM 7507 C C . PRO A 1 1025 ? 8.102 7.077 17.892 1.00 73.25 1025 PRO A C 1
ATOM 7509 O O . PRO A 1 1025 ? 7.095 7.585 17.404 1.00 73.25 1025 PRO A O 1
ATOM 7512 N N . ARG A 1 1026 ? 8.388 7.178 19.196 1.00 78.31 1026 ARG A N 1
ATOM 7513 C CA . ARG A 1 1026 ? 7.479 7.828 20.161 1.00 78.31 1026 ARG A CA 1
ATOM 7514 C C . ARG A 1 1026 ? 8.171 8.927 20.961 1.00 78.31 1026 ARG A C 1
ATOM 7516 O O . ARG A 1 1026 ? 9.283 8.735 21.458 1.00 78.31 1026 ARG A O 1
ATOM 7523 N N . ARG A 1 1027 ? 7.493 10.069 21.107 1.00 81.81 1027 ARG A N 1
ATOM 7524 C CA . ARG A 1 1027 ? 7.832 11.120 22.082 1.00 81.81 1027 ARG A CA 1
ATOM 7525 C C . ARG A 1 1027 ? 7.303 10.747 23.479 1.00 81.81 1027 ARG A C 1
ATOM 7527 O O . ARG A 1 1027 ? 6.352 9.971 23.574 1.00 81.81 1027 ARG A O 1
ATOM 7534 N N . PRO A 1 1028 ? 7.863 11.297 24.572 1.00 82.94 1028 PRO A N 1
ATOM 7535 C CA . PRO A 1 1028 ? 7.222 11.247 25.886 1.00 82.94 1028 PRO A CA 1
ATOM 7536 C C . PRO A 1 1028 ? 5.826 11.880 25.845 1.00 82.94 1028 PRO A C 1
ATOM 7538 O O . PRO A 1 1028 ? 5.623 12.879 25.160 1.00 82.94 1028 PRO A O 1
ATOM 7541 N N . SER A 1 1029 ? 4.875 11.315 26.587 1.00 86.94 1029 SER A N 1
ATOM 7542 C CA . SER A 1 1029 ? 3.535 11.892 26.735 1.00 86.94 1029 SER A CA 1
ATOM 7543 C C . SER A 1 1029 ? 3.570 13.231 27.479 1.00 86.94 1029 SER A C 1
ATOM 7545 O O . SER A 1 1029 ? 4.429 13.451 28.339 1.00 86.94 1029 SER A O 1
ATOM 7547 N N . ALA A 1 1030 ? 2.590 14.097 27.211 1.00 85.56 1030 ALA A N 1
ATOM 7548 C CA . ALA A 1 1030 ? 2.368 15.299 28.010 1.00 85.56 1030 ALA A CA 1
ATOM 7549 C C . ALA A 1 1030 ? 2.097 14.934 29.491 1.00 85.56 1030 ALA A C 1
ATOM 7551 O O . ALA A 1 1030 ? 1.482 13.897 29.760 1.00 85.56 1030 ALA A O 1
ATOM 7552 N N . PRO A 1 1031 ? 2.528 15.764 30.461 1.00 85.56 1031 PRO A N 1
ATOM 7553 C CA . PRO A 1 1031 ? 2.265 15.527 31.879 1.00 85.56 1031 PRO A CA 1
ATOM 7554 C C . PRO A 1 1031 ? 0.778 15.701 32.220 1.00 85.56 1031 PRO A C 1
ATOM 7556 O O . PRO A 1 1031 ? 0.087 16.517 31.606 1.00 85.56 1031 PRO A O 1
ATOM 7559 N N . ASP A 1 1032 ? 0.312 14.991 33.251 1.00 87.88 1032 ASP A N 1
ATOM 7560 C CA . ASP A 1 1032 ? -1.087 15.012 33.690 1.00 87.88 1032 ASP A CA 1
ATOM 7561 C C . ASP A 1 1032 ? -1.611 16.421 34.007 1.00 87.88 1032 ASP A C 1
ATOM 7563 O O . ASP A 1 1032 ? -0.952 17.246 34.646 1.00 87.88 1032 ASP A O 1
ATOM 7567 N N . GLY A 1 1033 ? -2.854 16.679 33.601 1.00 91.44 1033 GLY A N 1
ATOM 7568 C CA . GLY A 1 1033 ? -3.537 17.951 33.815 1.00 91.44 1033 GLY A CA 1
ATOM 7569 C C . GLY A 1 1033 ? -5.024 17.899 33.449 1.00 91.44 1033 GLY A C 1
ATOM 7570 O O . GLY A 1 1033 ? -5.590 16.811 33.332 1.00 91.44 1033 GLY A O 1
ATOM 7571 N N . PRO A 1 1034 ? -5.675 19.057 33.253 1.00 94.88 1034 PRO A N 1
ATOM 7572 C CA . PRO A 1 1034 ? -7.052 19.148 32.758 1.00 94.88 1034 PRO A CA 1
ATOM 7573 C C . PRO A 1 1034 ? -7.313 18.291 31.504 1.00 94.88 1034 PRO A C 1
ATOM 7575 O O . PRO A 1 1034 ? -6.431 18.215 30.648 1.00 94.88 1034 PRO A O 1
ATOM 7578 N N . PRO A 1 1035 ? -8.502 17.683 31.339 1.00 96.06 1035 PRO A N 1
ATOM 7579 C CA . PRO A 1 1035 ? -8.900 17.102 30.060 1.00 96.06 1035 PRO A CA 1
ATOM 7580 C C . PRO A 1 1035 ? -9.129 18.199 29.010 1.00 96.06 1035 PRO A C 1
ATOM 7582 O O . PRO A 1 1035 ? -9.616 19.288 29.335 1.00 96.06 1035 PRO A O 1
ATOM 7585 N N . ALA A 1 1036 ? -8.797 17.905 27.754 1.00 95.94 1036 ALA A N 1
ATOM 7586 C CA . ALA A 1 1036 ? -8.994 18.785 26.606 1.00 95.94 1036 ALA A CA 1
ATOM 7587 C C . ALA A 1 1036 ? -10.100 18.256 25.677 1.00 95.94 1036 ALA A C 1
ATOM 7589 O O . ALA A 1 1036 ? -10.076 17.092 25.281 1.00 95.94 1036 ALA A O 1
ATOM 7590 N N . TYR A 1 1037 ? -11.040 19.121 25.294 1.00 97.25 1037 TYR A N 1
ATOM 7591 C CA . TYR A 1 1037 ? -12.232 18.785 24.511 1.00 97.25 1037 TYR A CA 1
ATOM 7592 C C . TYR A 1 1037 ? -12.285 19.564 23.191 1.00 97.25 1037 TYR A C 1
ATOM 7594 O O . TYR A 1 1037 ? -12.273 20.795 23.187 1.00 97.25 1037 TYR A O 1
ATOM 7602 N N . LEU A 1 1038 ? -12.386 18.845 22.069 1.00 96.94 1038 LEU A N 1
ATOM 7603 C CA . LEU A 1 1038 ? -12.595 19.395 20.725 1.00 96.94 1038 LEU A CA 1
ATOM 7604 C C . LEU A 1 1038 ? -13.829 18.712 20.114 1.00 96.94 1038 LEU A C 1
ATOM 7606 O O . LEU A 1 1038 ? -13.712 17.683 19.448 1.00 96.94 1038 LEU A O 1
ATOM 7610 N N . LEU A 1 1039 ? -15.022 19.243 20.403 1.00 97.25 1039 LEU A N 1
ATOM 7611 C CA . LEU A 1 1039 ? -16.292 18.540 20.182 1.00 97.25 1039 LEU A CA 1
ATOM 7612 C C . LEU A 1 1039 ? -17.157 19.212 19.102 1.00 97.25 1039 LEU A C 1
ATOM 7614 O O . LEU A 1 1039 ? -17.614 20.344 19.265 1.00 97.25 1039 LEU A O 1
ATOM 7618 N N . ASP A 1 1040 ? -17.415 18.476 18.020 1.00 96.19 1040 ASP A N 1
ATOM 7619 C CA . ASP A 1 1040 ? -18.181 18.885 16.831 1.00 96.19 1040 ASP A CA 1
ATOM 7620 C C . ASP A 1 1040 ? -17.774 20.293 16.329 1.00 96.19 1040 ASP A C 1
ATOM 7622 O O . ASP A 1 1040 ? -18.578 21.226 16.410 1.00 96.19 1040 ASP A O 1
ATOM 7626 N N . PRO A 1 1041 ? -16.512 20.513 15.888 1.00 96.44 1041 PRO A N 1
ATOM 7627 C CA . PRO A 1 1041 ? -16.045 21.827 15.435 1.00 96.44 1041 PRO A CA 1
ATOM 7628 C C . PRO A 1 1041 ? -16.920 22.405 14.316 1.00 96.44 1041 PRO A C 1
ATOM 7630 O O . PRO A 1 1041 ? -17.334 21.690 13.405 1.00 96.44 1041 PRO A O 1
ATOM 7633 N N . ARG A 1 1042 ? -17.175 23.722 14.316 1.00 95.62 1042 ARG A N 1
ATOM 7634 C CA . ARG A 1 1042 ? -17.810 24.362 13.151 1.00 95.62 1042 ARG A CA 1
ATOM 7635 C C . ARG A 1 1042 ? -16.783 24.494 12.037 1.00 95.62 1042 ARG A C 1
ATOM 7637 O O . ARG A 1 1042 ? -15.821 25.249 12.179 1.00 95.62 1042 ARG A O 1
ATOM 7644 N N . ILE A 1 1043 ? -17.006 23.777 10.944 1.00 95.62 1043 ILE A N 1
ATOM 7645 C CA . ILE A 1 1043 ? -16.152 23.820 9.760 1.00 95.62 1043 ILE A CA 1
ATOM 7646 C C . ILE A 1 1043 ? -16.487 25.082 8.936 1.00 95.62 1043 ILE A C 1
ATOM 7648 O O . ILE A 1 1043 ? -17.666 25.334 8.671 1.00 95.62 1043 ILE A O 1
ATOM 7652 N N . PRO A 1 1044 ? -15.500 25.919 8.556 1.00 94.81 1044 PRO A N 1
ATOM 7653 C CA . PRO A 1 1044 ? -15.743 27.104 7.734 1.00 94.81 1044 PRO A CA 1
ATOM 7654 C C . PRO A 1 1044 ? -16.393 26.764 6.387 1.00 94.81 1044 PRO A C 1
ATOM 7656 O O . PRO A 1 1044 ? -16.028 25.784 5.744 1.00 94.81 1044 PRO A O 1
ATOM 7659 N N . GLY A 1 1045 ? -17.361 27.579 5.959 1.00 90.69 1045 GLY A N 1
ATOM 7660 C CA . GLY A 1 1045 ? -18.111 27.367 4.713 1.00 90.69 1045 GLY A CA 1
ATOM 7661 C C . GLY A 1 1045 ? -19.146 26.233 4.750 1.00 90.69 1045 GLY A C 1
ATOM 7662 O O . GLY A 1 1045 ? -19.766 25.964 3.730 1.00 90.69 1045 GLY A O 1
ATOM 7663 N N . GLN A 1 1046 ? -19.355 25.574 5.895 1.00 90.88 1046 GLN A N 1
ATOM 7664 C CA . GLN A 1 1046 ? -20.231 24.403 6.014 1.00 90.88 1046 GLN A CA 1
ATOM 7665 C C . GLN A 1 1046 ? -21.421 24.683 6.940 1.00 90.88 1046 GLN A C 1
ATOM 7667 O O . GLN A 1 1046 ? -21.272 25.194 8.056 1.00 90.88 1046 GLN A O 1
ATOM 7672 N N . SER A 1 1047 ? -22.629 24.346 6.481 1.00 88.56 1047 SER A N 1
ATOM 7673 C CA . SER A 1 1047 ? -23.848 24.484 7.286 1.00 88.56 1047 SER A CA 1
ATOM 7674 C C . SER A 1 1047 ? -23.932 23.379 8.351 1.00 88.56 1047 SER A C 1
ATOM 7676 O O . SER A 1 1047 ? -23.210 22.386 8.306 1.00 88.56 1047 SER A O 1
ATOM 7678 N N . ALA A 1 1048 ? -24.843 23.502 9.321 1.00 84.06 1048 ALA A N 1
ATOM 7679 C CA . ALA A 1 1048 ? -25.063 22.435 10.306 1.00 84.06 1048 ALA A CA 1
ATOM 7680 C C . ALA A 1 1048 ? -25.597 21.122 9.689 1.00 84.06 1048 ALA A C 1
ATOM 7682 O O . ALA A 1 1048 ? -25.511 20.086 10.346 1.00 84.06 1048 ALA A O 1
ATOM 7683 N N . PHE A 1 1049 ? -26.106 21.174 8.453 1.00 82.12 1049 PHE A N 1
ATOM 7684 C CA . PHE A 1 1049 ? -26.696 20.058 7.706 1.00 82.12 1049 PHE A CA 1
ATOM 7685 C C . PHE A 1 1049 ? -25.907 19.690 6.435 1.00 82.12 1049 PHE A C 1
ATOM 7687 O O . PHE A 1 1049 ? -26.341 18.814 5.695 1.00 82.12 1049 PHE A O 1
ATOM 7694 N N . GLY A 1 1050 ? -24.784 20.367 6.161 1.00 81.81 1050 GLY A N 1
ATOM 7695 C CA . GLY A 1 1050 ? -23.898 20.048 5.038 1.00 81.81 1050 GLY A CA 1
ATOM 7696 C C . GLY A 1 1050 ? -23.095 18.766 5.272 1.00 81.81 1050 GLY A C 1
ATOM 7697 O O . GLY A 1 1050 ? -23.173 18.159 6.340 1.00 81.81 1050 GLY A O 1
ATOM 7698 N N . GLU A 1 1051 ? -22.285 18.380 4.288 1.00 82.69 1051 GLU A N 1
ATOM 7699 C CA . GLU A 1 1051 ? -21.480 17.149 4.323 1.00 82.69 1051 GLU A CA 1
ATOM 7700 C C . GLU A 1 1051 ? -20.529 17.109 5.529 1.00 82.69 1051 GLU A C 1
ATOM 7702 O O . GLU A 1 1051 ? -20.472 16.114 6.249 1.00 82.69 1051 GLU A O 1
ATOM 7707 N N . LEU A 1 1052 ? -19.868 18.235 5.822 1.00 86.88 1052 LEU A N 1
ATOM 7708 C CA . LEU A 1 1052 ? -19.050 18.428 7.026 1.00 86.88 1052 LEU A CA 1
ATOM 7709 C C . LEU A 1 1052 ? -19.840 19.150 8.142 1.00 86.88 1052 LEU A C 1
ATOM 7711 O O . LEU A 1 1052 ? -19.305 19.979 8.883 1.00 86.88 1052 LEU A O 1
ATOM 7715 N N . GLY A 1 1053 ? -21.141 18.854 8.232 1.00 87.81 1053 GLY A N 1
ATOM 7716 C CA . GLY A 1 1053 ? -22.093 19.401 9.199 1.00 87.81 1053 GLY A CA 1
ATOM 7717 C C . GLY A 1 1053 ? -21.987 18.786 10.599 1.00 87.81 1053 GLY A C 1
ATOM 7718 O O . GLY A 1 1053 ? -20.948 18.273 10.999 1.00 87.81 1053 GLY A O 1
ATOM 7719 N N . SER A 1 1054 ? -23.055 18.873 11.396 1.00 92.00 1054 SER A N 1
ATOM 7720 C CA . SER A 1 1054 ? -23.035 18.441 12.805 1.00 92.00 1054 SER A CA 1
ATOM 7721 C C . SER A 1 1054 ? -22.981 16.925 12.968 1.00 92.00 1054 SER A C 1
ATOM 7723 O O . SER A 1 1054 ? -23.923 16.236 12.579 1.00 92.00 1054 SER A O 1
ATOM 7725 N N . VAL A 1 1055 ? -21.956 16.411 13.654 1.00 92.62 1055 VAL A N 1
ATOM 7726 C CA . VAL A 1 1055 ? -21.926 14.987 14.045 1.00 92.62 1055 VAL A CA 1
ATOM 7727 C C . VAL A 1 1055 ? -22.736 14.709 15.318 1.00 92.62 1055 VAL A C 1
ATOM 7729 O O . VAL A 1 1055 ? -23.302 13.624 15.454 1.00 92.62 1055 VAL A O 1
ATOM 7732 N N . LEU A 1 1056 ? -22.862 15.700 16.215 1.00 92.56 1056 LEU A N 1
ATOM 7733 C CA . LEU A 1 1056 ? -23.640 15.614 17.463 1.00 92.56 1056 LEU A CA 1
ATOM 7734 C C . LEU A 1 1056 ? -25.066 16.185 17.348 1.00 92.56 1056 LEU A C 1
ATOM 7736 O O . LEU A 1 1056 ? -25.830 16.165 18.314 1.00 92.56 1056 LEU A O 1
ATOM 7740 N N . GLY A 1 1057 ? -25.443 16.739 16.193 1.00 88.69 1057 GLY A N 1
ATOM 7741 C CA . GLY A 1 1057 ? -26.745 17.381 16.004 1.00 88.69 1057 GLY A CA 1
ATOM 7742 C C . GLY A 1 1057 ? -27.031 18.529 16.992 1.00 88.69 1057 GLY A C 1
ATOM 7743 O O . GLY A 1 1057 ? -26.140 19.236 17.465 1.00 88.69 1057 GLY A O 1
ATOM 7744 N N . LYS A 1 1058 ? -28.316 18.751 17.301 1.00 89.00 1058 LYS A N 1
ATOM 7745 C CA . LYS A 1 1058 ? -28.763 19.877 18.139 1.00 89.00 1058 LYS A CA 1
ATOM 7746 C C . LYS A 1 1058 ? -28.720 19.549 19.638 1.00 89.00 1058 LYS A C 1
ATOM 7748 O O . LYS A 1 1058 ? -29.699 19.075 20.217 1.00 89.00 1058 LYS A O 1
ATOM 7753 N N . GLN A 1 1059 ? -27.609 19.901 20.274 1.00 91.62 1059 GLN A N 1
ATOM 7754 C CA . GLN A 1 1059 ? -27.416 19.785 21.722 1.00 91.62 1059 GLN A CA 1
ATOM 7755 C C . GLN A 1 1059 ? -28.127 20.908 22.511 1.00 91.62 1059 GLN A C 1
ATOM 7757 O O . GLN A 1 1059 ? -28.366 22.006 22.002 1.00 91.62 1059 GLN A O 1
ATOM 7762 N N . HIS A 1 1060 ? -28.499 20.616 23.759 1.00 91.25 1060 HIS A N 1
ATOM 7763 C CA . HIS A 1 1060 ? -29.203 21.508 24.695 1.00 91.25 1060 HIS A CA 1
ATOM 7764 C C . HIS A 1 1060 ? -28.945 21.065 26.154 1.00 91.25 1060 HIS A C 1
ATOM 7766 O O . HIS A 1 1060 ? -28.478 19.952 26.368 1.00 91.25 1060 HIS A O 1
ATOM 7772 N N . GLU A 1 1061 ? -29.264 21.882 27.168 1.00 91.31 1061 GLU A N 1
ATOM 7773 C CA . GLU A 1 1061 ? -28.842 21.647 28.573 1.00 91.31 1061 GLU A CA 1
ATOM 7774 C C . GLU A 1 1061 ? -29.244 20.272 29.159 1.00 91.31 1061 GLU A C 1
ATOM 7776 O O . GLU A 1 1061 ? -28.488 19.684 29.925 1.00 91.31 1061 GLU A O 1
ATOM 7781 N N . SER A 1 1062 ? -30.389 19.692 28.773 1.00 90.50 1062 SER A N 1
ATOM 7782 C CA . SER A 1 1062 ? -30.786 18.339 29.216 1.00 90.50 1062 SER A CA 1
ATOM 7783 C C . SER A 1 1062 ? -30.202 17.179 28.393 1.00 90.50 1062 SER A C 1
ATOM 7785 O O . SER A 1 1062 ? -30.461 16.017 28.720 1.00 90.50 1062 SER A O 1
ATOM 7787 N N . SER A 1 1063 ? -29.418 17.454 27.345 1.00 92.81 1063 SER A N 1
ATOM 7788 C CA . SER A 1 1063 ? -28.797 16.415 26.513 1.00 92.81 1063 SER A CA 1
ATOM 7789 C C . SER A 1 1063 ? -27.815 15.566 27.339 1.00 92.81 1063 SER A C 1
ATOM 7791 O O . SER A 1 1063 ? -27.136 16.108 28.215 1.00 92.81 1063 SER A O 1
ATOM 7793 N N . PRO A 1 1064 ? -27.708 14.240 27.102 1.00 93.62 1064 PRO A N 1
ATOM 7794 C CA . PRO A 1 1064 ? -26.846 13.363 27.899 1.00 93.62 1064 PRO A CA 1
ATOM 7795 C C . PRO A 1 1064 ? -25.381 13.812 27.939 1.00 93.62 1064 PRO A C 1
ATOM 7797 O O . PRO A 1 1064 ? -24.798 13.852 29.019 1.00 93.62 1064 PRO A O 1
ATOM 7800 N N . LEU A 1 1065 ? -24.825 14.213 26.790 1.00 96.19 1065 LEU A N 1
ATOM 7801 C CA . LEU A 1 1065 ? -23.450 14.704 26.687 1.00 96.19 1065 LEU A CA 1
ATOM 7802 C C . LEU A 1 1065 ? -23.239 16.016 27.452 1.00 96.19 1065 LEU A C 1
ATOM 7804 O O . LEU A 1 1065 ? -22.252 16.149 28.166 1.00 96.19 1065 LEU A O 1
ATOM 7808 N N . ILE A 1 1066 ? -24.168 16.971 27.348 1.00 97.38 1066 ILE A N 1
ATOM 7809 C CA . ILE A 1 1066 ? -24.028 18.274 28.017 1.00 97.38 1066 ILE A CA 1
ATOM 7810 C C . ILE A 1 1066 ? -24.027 18.109 29.539 1.00 97.38 1066 ILE A C 1
ATOM 7812 O O . ILE A 1 1066 ? -23.124 18.619 30.191 1.00 97.38 1066 ILE A O 1
ATOM 7816 N N . ARG A 1 1067 ? -24.930 17.285 30.090 1.00 96.94 1067 ARG A N 1
ATOM 7817 C CA . ARG A 1 1067 ? -24.939 16.968 31.531 1.00 96.94 1067 ARG A CA 1
ATOM 7818 C C . ARG A 1 1067 ? -23.665 16.263 32.006 1.00 96.94 1067 ARG A C 1
ATOM 7820 O O . ARG A 1 1067 ? -23.255 16.460 33.145 1.00 96.94 1067 ARG A O 1
ATOM 7827 N N . HIS A 1 1068 ? -23.044 15.442 31.157 1.00 97.31 1068 HIS A N 1
ATOM 7828 C CA . HIS A 1 1068 ? -21.744 14.834 31.454 1.00 97.31 1068 HIS A CA 1
ATOM 7829 C C . HIS A 1 1068 ? -20.625 15.882 31.480 1.00 97.31 1068 HIS A C 1
ATOM 7831 O O . HIS A 1 1068 ? -19.837 15.907 32.419 1.00 97.31 1068 HIS A O 1
ATOM 7837 N N . LEU A 1 1069 ? -20.587 16.787 30.499 1.00 97.75 1069 LEU A N 1
ATOM 7838 C CA . LEU A 1 1069 ? -19.602 17.873 30.439 1.00 97.75 1069 LEU A CA 1
ATOM 7839 C C . LEU A 1 1069 ? -19.762 18.879 31.592 1.00 97.75 1069 LEU A C 1
ATOM 7841 O O . LEU A 1 1069 ? -18.757 19.316 32.147 1.00 97.75 1069 LEU A O 1
ATOM 7845 N N . ASP A 1 1070 ? -20.995 19.197 31.997 1.00 97.81 1070 ASP A N 1
ATOM 7846 C CA . ASP A 1 1070 ? -21.268 19.999 33.197 1.00 97.81 1070 ASP A CA 1
ATOM 7847 C C . ASP A 1 1070 ? -20.722 19.301 34.460 1.00 97.81 1070 ASP A C 1
ATOM 7849 O O . ASP A 1 1070 ? -20.036 19.930 35.262 1.00 97.81 1070 ASP A O 1
ATOM 7853 N N . ALA A 1 1071 ? -20.907 17.982 34.599 1.00 96.88 1071 ALA A N 1
ATOM 7854 C CA . ALA A 1 1071 ? -20.327 17.219 35.708 1.00 96.88 1071 ALA A CA 1
ATOM 7855 C C . ALA A 1 1071 ? -18.782 17.165 35.674 1.00 96.88 1071 ALA A C 1
ATOM 7857 O O . ALA A 1 1071 ? -18.146 17.151 36.728 1.00 96.88 1071 ALA A O 1
ATOM 7858 N N . GLN A 1 1072 ? -18.154 17.172 34.489 1.00 96.00 1072 GLN A N 1
ATOM 7859 C CA . GLN A 1 1072 ? -16.692 17.296 34.364 1.00 96.00 1072 GLN A CA 1
ATOM 7860 C C . GLN A 1 1072 ? -16.202 18.686 34.806 1.00 96.00 1072 GLN A C 1
ATOM 7862 O O . GLN A 1 1072 ? -15.195 18.774 35.505 1.00 96.00 1072 GLN A O 1
ATOM 7867 N N . LEU A 1 1073 ? -16.930 19.754 34.453 1.00 96.44 1073 LEU A N 1
ATOM 7868 C CA . LEU A 1 1073 ? -16.659 21.131 34.892 1.00 96.44 1073 LEU A CA 1
ATOM 7869 C C . LEU A 1 1073 ? -16.827 21.314 36.411 1.00 96.44 1073 LEU A C 1
ATOM 7871 O O . LEU A 1 1073 ? -16.051 22.039 37.032 1.00 96.44 1073 LEU A O 1
ATOM 7875 N N . GLU A 1 1074 ? -17.808 20.644 37.022 1.00 95.94 1074 GLU A N 1
ATOM 7876 C CA . GLU A 1 1074 ? -17.979 20.609 38.482 1.00 95.94 1074 GLU A CA 1
ATOM 7877 C C . GLU A 1 1074 ? -16.854 19.832 39.188 1.00 95.94 1074 GLU A C 1
ATOM 7879 O O . GLU A 1 1074 ? -16.446 20.203 40.291 1.00 95.94 1074 GLU A O 1
ATOM 7884 N N . ALA A 1 1075 ? -16.335 18.769 38.564 1.00 93.62 1075 ALA A N 1
ATOM 7885 C CA . ALA A 1 1075 ? -15.259 17.948 39.117 1.00 93.62 1075 ALA A CA 1
ATOM 7886 C C . ALA A 1 1075 ? -13.878 18.630 39.062 1.00 93.62 1075 ALA A C 1
ATOM 7888 O O . ALA A 1 1075 ? -13.031 18.367 39.920 1.00 93.62 1075 ALA A O 1
ATOM 7889 N N . GLY A 1 1076 ? -13.632 19.501 38.079 1.00 93.88 1076 GLY A N 1
ATOM 7890 C CA . GLY A 1 1076 ? -12.370 20.226 37.967 1.00 93.88 1076 GLY A CA 1
ATOM 7891 C C . GLY A 1 1076 ? -12.233 21.080 36.702 1.00 93.88 1076 GLY A C 1
ATOM 7892 O O . GLY A 1 1076 ? -13.121 21.115 35.854 1.00 93.88 1076 GLY A O 1
ATOM 7893 N N . PRO A 1 1077 ? -11.100 21.791 36.550 1.00 94.25 1077 PRO A N 1
ATOM 7894 C CA . PRO A 1 1077 ? -10.827 22.567 35.348 1.00 94.25 1077 PRO A CA 1
ATOM 7895 C C . PRO A 1 1077 ? -10.719 21.662 34.114 1.00 94.25 1077 PRO A C 1
ATOM 7897 O O . PRO A 1 1077 ? -10.046 20.632 34.146 1.00 94.25 1077 PRO A O 1
ATOM 7900 N N . VAL A 1 1078 ? -11.311 22.111 33.008 1.00 95.25 1078 VAL A N 1
ATOM 7901 C CA . VAL A 1 1078 ? -11.218 21.500 31.672 1.00 95.25 1078 VAL A CA 1
ATOM 7902 C C . VAL A 1 1078 ? -10.610 22.498 30.681 1.00 95.25 1078 VAL A C 1
ATOM 7904 O O . VAL A 1 1078 ? -10.441 23.678 31.006 1.00 95.25 1078 VAL A O 1
ATOM 7907 N N . ARG A 1 1079 ? -10.274 22.048 29.469 1.00 93.88 1079 ARG A N 1
ATOM 7908 C CA . ARG A 1 1079 ? -9.793 22.914 28.386 1.00 93.88 1079 ARG A CA 1
ATOM 7909 C C . ARG A 1 1079 ? -10.571 22.679 27.074 1.00 93.88 1079 ARG A C 1
ATOM 7911 O O . ARG A 1 1079 ? -10.862 21.525 26.772 1.00 93.88 1079 ARG A O 1
ATOM 7918 N N . PRO A 1 1080 ? -10.859 23.716 26.263 1.00 93.94 1080 PRO A N 1
ATOM 7919 C CA . PRO A 1 1080 ? -10.748 25.139 26.597 1.00 93.94 1080 PRO A CA 1
ATOM 7920 C C . PRO A 1 1080 ? -11.635 25.500 27.800 1.00 93.94 1080 PRO A C 1
ATOM 7922 O O . PRO A 1 1080 ? -12.548 24.758 28.152 1.00 93.94 1080 PRO A O 1
ATOM 7925 N N . SER A 1 1081 ? -11.343 26.621 28.463 1.00 92.50 1081 SER A N 1
ATOM 7926 C CA . SER A 1 1081 ? -12.142 27.060 29.614 1.00 92.50 1081 SER A CA 1
ATOM 7927 C C . SER A 1 1081 ? -13.576 27.391 29.182 1.00 92.50 1081 SER A C 1
ATOM 7929 O O . SER A 1 1081 ? -13.781 28.049 28.157 1.00 92.50 1081 SER A O 1
ATOM 7931 N N . ALA A 1 1082 ? -14.551 26.941 29.969 1.00 94.69 1082 ALA A N 1
ATOM 7932 C CA . ALA A 1 1082 ? -15.982 27.114 29.743 1.00 94.69 1082 ALA A CA 1
ATOM 7933 C C . ALA A 1 1082 ? -16.710 27.254 31.088 1.00 94.69 1082 ALA A C 1
ATOM 7935 O O . ALA A 1 1082 ? -16.260 26.717 32.099 1.00 94.69 1082 ALA A O 1
ATOM 7936 N N . ALA A 1 1083 ? -17.838 27.962 31.099 1.00 93.62 1083 ALA A N 1
ATOM 7937 C CA . ALA A 1 1083 ? -18.737 28.054 32.249 1.00 93.62 1083 ALA A CA 1
ATOM 7938 C C . ALA A 1 1083 ? -19.843 26.983 32.220 1.00 93.62 1083 ALA A C 1
ATOM 7940 O O . ALA A 1 1083 ? -20.427 26.683 33.261 1.00 93.62 1083 ALA A O 1
ATOM 7941 N N . LYS A 1 1084 ? -20.137 26.423 31.038 1.00 95.38 1084 LYS A N 1
ATOM 7942 C CA . LYS A 1 1084 ? -21.120 25.351 30.810 1.00 95.38 1084 LYS A CA 1
ATOM 7943 C C . LYS A 1 1084 ? -20.633 24.375 29.742 1.00 95.38 1084 LYS A C 1
ATOM 7945 O O . LYS A 1 1084 ? -20.004 24.789 28.769 1.00 95.38 1084 LYS A O 1
ATOM 7950 N N . GLY A 1 1085 ? -21.032 23.109 29.829 1.00 94.88 1085 GLY A N 1
ATOM 7951 C CA . GLY A 1 1085 ? -20.709 22.073 28.843 1.00 94.88 1085 GLY A CA 1
ATOM 7952 C C . GLY A 1 1085 ? -21.193 22.396 27.423 1.00 94.88 1085 GLY A C 1
ATOM 7953 O O . GLY A 1 1085 ? -20.560 22.007 26.444 1.00 94.88 1085 GLY A O 1
ATOM 7954 N N . LEU A 1 1086 ? -22.266 23.186 27.291 1.00 96.00 1086 LEU A N 1
ATOM 7955 C CA . LEU A 1 1086 ? -22.783 23.654 25.998 1.00 96.00 1086 LEU A CA 1
ATOM 7956 C C . LEU A 1 1086 ? -21.816 24.603 25.254 1.00 96.00 1086 LEU A C 1
ATOM 7958 O O . LEU A 1 1086 ? -21.930 24.751 24.042 1.00 96.00 1086 LEU A O 1
ATOM 7962 N N . GLU A 1 1087 ? -20.849 25.213 25.946 1.00 96.06 1087 GLU A N 1
ATOM 7963 C CA . GLU A 1 1087 ? -19.824 26.103 25.367 1.00 96.06 1087 GLU A CA 1
ATOM 7964 C C . GLU A 1 1087 ? -18.585 25.339 24.843 1.00 96.06 1087 GLU A C 1
ATOM 7966 O O . GLU A 1 1087 ? -17.683 25.934 24.241 1.00 96.06 1087 GLU A O 1
ATOM 7971 N N . LEU A 1 1088 ? -18.528 24.019 25.071 1.00 96.00 1088 LEU A N 1
ATOM 7972 C CA . LEU A 1 1088 ? -17.463 23.125 24.595 1.00 96.00 1088 LEU A CA 1
ATOM 7973 C C . LEU A 1 1088 ? -17.789 22.464 23.246 1.00 96.00 1088 LEU A C 1
ATOM 7975 O O . LEU A 1 1088 ? -16.877 22.014 22.556 1.00 96.00 1088 LEU A O 1
ATOM 7979 N N . VAL A 1 1089 ? -19.068 22.419 22.859 1.00 95.75 1089 VAL A N 1
ATOM 7980 C CA . VAL A 1 1089 ? -19.534 21.852 21.581 1.00 95.75 1089 VAL A CA 1
ATOM 7981 C C . VAL A 1 1089 ? -19.759 22.942 20.534 1.00 95.75 1089 VAL A C 1
ATOM 7983 O O . VAL A 1 1089 ? -20.119 24.070 20.874 1.00 95.75 1089 VAL A O 1
ATOM 7986 N N . ARG A 1 1090 ? -19.619 22.619 19.238 1.00 93.62 1090 ARG A N 1
ATOM 7987 C CA . ARG A 1 1090 ? -19.953 23.547 18.133 1.00 93.62 1090 ARG A CA 1
ATOM 7988 C C . ARG A 1 1090 ? -19.252 24.904 18.268 1.00 93.62 1090 ARG A C 1
ATOM 7990 O O . ARG A 1 1090 ? -19.858 25.956 18.031 1.00 93.62 1090 ARG A O 1
ATOM 7997 N N . ARG A 1 1091 ? -17.973 24.889 18.630 1.00 95.06 1091 ARG A N 1
ATOM 7998 C CA . ARG A 1 1091 ? -17.106 26.074 18.675 1.00 95.06 1091 ARG A CA 1
ATOM 7999 C C . ARG A 1 1091 ? -16.597 26.452 17.278 1.00 95.06 1091 ARG A C 1
ATOM 8001 O O . ARG A 1 1091 ? -16.568 25.614 16.381 1.00 95.06 1091 ARG A O 1
ATOM 8008 N N . THR A 1 1092 ? -16.227 27.718 17.087 1.00 94.19 1092 THR A N 1
ATOM 8009 C CA . THR A 1 1092 ? -15.668 28.263 15.827 1.00 94.19 1092 THR A CA 1
ATOM 8010 C C . THR A 1 1092 ? -14.163 28.519 15.890 1.00 94.19 1092 THR A C 1
ATOM 8012 O O . THR A 1 1092 ? -13.557 28.831 14.874 1.00 94.19 1092 THR A O 1
ATOM 8015 N N . ASP A 1 1093 ? -13.566 28.430 17.077 1.00 94.12 1093 ASP A N 1
ATOM 8016 C CA . ASP A 1 1093 ? -12.146 28.675 17.353 1.00 94.12 1093 ASP A CA 1
ATOM 8017 C C . ASP A 1 1093 ? -11.349 27.375 17.540 1.00 94.12 1093 ASP A C 1
ATOM 8019 O O . ASP A 1 1093 ? -10.174 27.408 17.892 1.00 94.12 1093 ASP A O 1
ATOM 8023 N N . THR A 1 1094 ? -11.969 26.217 17.300 1.00 94.56 1094 THR A N 1
ATOM 8024 C CA . THR A 1 1094 ? -11.338 24.895 17.421 1.00 94.56 1094 THR A CA 1
ATOM 8025 C C . THR A 1 1094 ? -10.465 24.591 16.206 1.00 94.56 1094 THR A C 1
ATOM 8027 O O . THR A 1 1094 ? -10.709 23.637 15.475 1.00 94.56 1094 THR A O 1
ATOM 8030 N N . ASP A 1 1095 ? -9.483 25.457 15.950 1.00 93.38 1095 ASP A N 1
ATOM 8031 C CA . ASP A 1 1095 ? -8.513 25.357 14.860 1.00 93.38 1095 ASP A CA 1
ATOM 8032 C C . ASP A 1 1095 ? -7.189 24.695 15.312 1.00 93.38 1095 ASP A C 1
ATOM 8034 O O . ASP A 1 1095 ? -6.983 24.342 16.478 1.00 93.38 1095 ASP A O 1
ATOM 8038 N N . ARG A 1 1096 ? -6.259 24.524 14.365 1.00 91.75 1096 ARG A N 1
ATOM 8039 C CA . ARG A 1 1096 ? -4.917 23.963 14.605 1.00 91.75 1096 ARG A CA 1
ATOM 8040 C C . ARG A 1 1096 ? -4.057 24.782 15.583 1.00 91.75 1096 ARG A C 1
ATOM 8042 O O . ARG A 1 1096 ? -3.101 24.244 16.134 1.00 91.75 1096 ARG A O 1
ATOM 8049 N N . ARG A 1 1097 ? -4.361 26.070 15.794 1.00 91.44 1097 ARG A N 1
ATOM 8050 C CA . ARG A 1 1097 ? -3.658 26.934 16.755 1.00 91.44 1097 ARG A CA 1
ATOM 8051 C C . ARG A 1 1097 ? -4.161 26.659 18.165 1.00 91.44 1097 ARG A C 1
ATOM 8053 O O . ARG A 1 1097 ? -3.330 26.475 19.048 1.00 91.44 1097 ARG A O 1
ATOM 8060 N N . LEU A 1 1098 ? -5.483 26.554 18.353 1.00 92.12 1098 LEU A N 1
ATOM 8061 C CA . LEU A 1 1098 ? -6.051 26.143 19.639 1.00 92.12 1098 LEU A CA 1
ATOM 8062 C C . LEU A 1 1098 ? -5.547 24.747 20.020 1.00 92.12 1098 LEU A C 1
ATOM 8064 O O . LEU A 1 1098 ? -5.126 24.553 21.152 1.00 92.12 1098 LEU A O 1
ATOM 8068 N N . LEU A 1 1099 ? -5.509 23.791 19.084 1.00 92.44 1099 LEU A N 1
ATOM 8069 C CA . LEU A 1 1099 ? -4.945 22.462 19.354 1.00 92.44 1099 LEU A CA 1
ATOM 8070 C C . LEU A 1 1099 ? -3.490 22.538 19.859 1.00 92.44 1099 LEU A C 1
ATOM 8072 O O . LEU A 1 1099 ? -3.152 21.880 20.840 1.00 92.44 1099 LEU A O 1
ATOM 8076 N N . ALA A 1 1100 ? -2.646 23.369 19.239 1.00 89.62 1100 ALA A N 1
ATOM 8077 C CA . ALA A 1 1100 ? -1.271 23.573 19.692 1.00 89.62 1100 ALA A CA 1
ATOM 8078 C C . ALA A 1 1100 ? -1.190 24.250 21.078 1.00 89.62 1100 ALA A C 1
ATOM 8080 O O . ALA A 1 1100 ? -0.387 23.828 21.903 1.00 89.62 1100 ALA A O 1
ATOM 8081 N N . GLU A 1 1101 ? -2.040 25.241 21.368 1.00 90.25 1101 GLU A N 1
ATOM 8082 C CA . GLU A 1 1101 ? -2.122 25.893 22.689 1.00 90.25 1101 GLU A CA 1
ATOM 8083 C C . GLU A 1 1101 ? -2.592 24.924 23.789 1.00 90.25 1101 GLU A C 1
ATOM 8085 O O . GLU A 1 1101 ? -2.041 24.893 24.890 1.00 90.25 1101 GLU A O 1
ATOM 8090 N N . LEU A 1 1102 ? -3.591 24.088 23.495 1.00 89.25 1102 LEU A N 1
ATOM 8091 C CA . LEU A 1 1102 ? -4.110 23.086 24.427 1.00 89.25 1102 LEU A CA 1
ATOM 8092 C C . LEU A 1 1102 ? -3.028 22.075 24.835 1.00 89.25 1102 LEU A C 1
ATOM 8094 O O . LEU A 1 1102 ? -2.972 21.694 26.009 1.00 89.25 1102 LEU A O 1
ATOM 8098 N N . LEU A 1 1103 ? -2.187 21.677 23.873 1.00 87.00 1103 LEU A N 1
ATOM 8099 C CA . LEU A 1 1103 ? -1.130 20.670 24.010 1.00 87.00 1103 LEU A CA 1
ATOM 8100 C C . LEU A 1 1103 ? 0.228 21.235 24.467 1.00 87.00 1103 LEU A C 1
ATOM 8102 O O . LEU A 1 1103 ? 1.100 20.459 24.848 1.00 87.00 1103 LEU A O 1
ATOM 8106 N N . SER A 1 1104 ? 0.409 22.560 24.523 1.00 86.75 1104 SER A N 1
ATOM 8107 C CA . SER A 1 1104 ? 1.627 23.194 25.063 1.00 86.75 1104 SER A CA 1
ATOM 8108 C C . SER A 1 1104 ? 1.674 23.234 26.601 1.00 86.75 1104 SER A C 1
ATOM 8110 O O . SER A 1 1104 ? 2.503 23.923 27.196 1.00 86.75 1104 SER A O 1
ATOM 8112 N N . GLY A 1 1105 ? 0.741 22.566 27.284 1.00 83.25 1105 GLY A N 1
ATOM 8113 C CA . GLY A 1 1105 ? 0.695 22.489 28.741 1.00 83.25 1105 GLY A CA 1
ATOM 8114 C C . GLY A 1 1105 ? 0.058 21.187 29.231 1.00 83.25 1105 GLY A C 1
ATOM 8115 O O . GLY A 1 1105 ? -0.446 20.418 28.418 1.00 83.25 1105 GLY A O 1
ATOM 8116 N N . PRO A 1 1106 ? 0.041 20.945 30.555 1.00 88.56 1106 PRO A N 1
ATOM 8117 C CA . PRO A 1 1106 ? -0.375 19.658 31.108 1.00 88.56 1106 PRO A CA 1
ATOM 8118 C C . PRO A 1 1106 ? -1.807 19.275 30.722 1.00 88.56 1106 PRO A C 1
ATOM 8120 O O . PRO A 1 1106 ? -2.720 20.103 30.814 1.00 88.56 1106 PRO A O 1
ATOM 8123 N N . CYS A 1 1107 ? -1.985 18.022 30.312 1.00 91.19 1107 CYS A N 1
ATOM 8124 C CA . CYS A 1 1107 ? -3.216 17.467 29.764 1.00 91.19 1107 CYS A CA 1
ATOM 8125 C C . CYS A 1 1107 ? -3.274 15.965 30.088 1.00 91.19 1107 CYS A C 1
ATOM 8127 O O . CYS A 1 1107 ? -2.374 15.224 29.709 1.00 91.19 1107 CYS A O 1
ATOM 8129 N N . SER A 1 1108 ? -4.314 15.504 30.791 1.00 92.19 1108 SER A N 1
ATOM 8130 C CA . SER A 1 1108 ? -4.479 14.068 31.108 1.00 92.19 1108 SER A CA 1
ATOM 8131 C C . SER A 1 1108 ? -5.048 13.271 29.935 1.00 92.19 1108 SER A C 1
ATOM 8133 O O . SER A 1 1108 ? -4.661 12.124 29.707 1.00 92.19 1108 SER A O 1
ATOM 8135 N N . ARG A 1 1109 ? -5.974 13.875 29.180 1.00 95.56 1109 ARG A N 1
ATOM 8136 C CA . ARG A 1 1109 ? -6.597 13.264 28.005 1.00 95.56 1109 ARG A CA 1
ATOM 8137 C C . ARG A 1 1109 ? -7.098 14.292 26.997 1.00 95.56 1109 ARG A C 1
ATOM 8139 O O . ARG A 1 1109 ? -7.567 15.359 27.387 1.00 95.56 1109 ARG A O 1
ATOM 8146 N N . LEU A 1 1110 ? -7.054 13.936 25.716 1.00 96.75 1110 LEU A N 1
ATOM 8147 C CA . LEU A 1 1110 ? -7.633 14.702 24.608 1.00 96.75 1110 LEU A CA 1
ATOM 8148 C C . LEU A 1 1110 ? -8.847 13.955 24.049 1.00 96.75 1110 LEU A C 1
ATOM 8150 O O . LEU A 1 1110 ? -8.712 12.798 23.664 1.00 96.75 1110 LEU A O 1
ATOM 8154 N N . VAL A 1 1111 ? -10.006 14.606 23.952 1.00 98.00 1111 VAL A N 1
ATOM 8155 C CA . VAL A 1 1111 ? -11.220 14.036 23.351 1.00 98.00 1111 VAL A CA 1
ATOM 8156 C C . VAL A 1 1111 ? -11.635 14.866 22.140 1.00 98.00 1111 VAL A C 1
ATOM 8158 O O . VAL A 1 1111 ? -12.183 15.962 22.276 1.00 98.00 1111 VAL A O 1
ATOM 8161 N N . PHE A 1 1112 ? -11.374 14.326 20.950 1.00 97.75 1112 PHE A N 1
ATOM 8162 C CA . PHE A 1 1112 ? -11.865 14.843 19.677 1.00 97.75 1112 PHE A CA 1
ATOM 8163 C C . PHE A 1 1112 ? -13.121 14.084 19.241 1.00 97.75 1112 PHE A C 1
ATOM 8165 O O . PHE A 1 1112 ? -13.144 12.850 19.239 1.00 97.75 1112 PHE A O 1
ATOM 8172 N N . VAL A 1 1113 ? -14.147 14.828 18.828 1.00 97.50 1113 VAL A N 1
ATOM 8173 C CA . VAL A 1 1113 ? -15.356 14.293 18.190 1.00 97.50 1113 VAL A CA 1
ATOM 8174 C C . VAL A 1 1113 ? -15.661 15.139 16.960 1.00 97.50 1113 VAL A C 1
ATOM 8176 O O . VAL A 1 1113 ? -15.890 16.338 17.098 1.00 97.50 1113 VAL A O 1
ATOM 8179 N N . GLY A 1 1114 ? -15.682 14.552 15.766 1.00 94.81 1114 GLY A N 1
ATOM 8180 C CA . GLY A 1 1114 ? -15.867 15.317 14.530 1.00 94.81 1114 GLY A CA 1
ATOM 8181 C C . GLY A 1 1114 ? -15.650 14.493 13.267 1.00 94.81 1114 GLY A C 1
ATOM 8182 O O . GLY A 1 1114 ? -15.559 13.267 13.315 1.00 94.81 1114 GLY A O 1
ATOM 8183 N N . HIS A 1 1115 ? -15.552 15.171 12.124 1.00 93.12 1115 HIS A N 1
ATOM 8184 C CA . HIS A 1 1115 ? -15.255 14.506 10.854 1.00 93.12 1115 HIS A CA 1
ATOM 8185 C C . HIS A 1 1115 ? -13.777 14.133 10.755 1.00 93.12 1115 HIS A C 1
ATOM 8187 O O . HIS A 1 1115 ? -12.890 14.904 11.135 1.00 93.12 1115 HIS A O 1
ATOM 8193 N N . VAL A 1 1116 ? -13.531 12.955 10.187 1.00 91.06 1116 VAL A N 1
ATOM 8194 C CA . VAL A 1 1116 ? -12.209 12.477 9.783 1.00 91.06 1116 VAL A CA 1
ATOM 8195 C C . VAL A 1 1116 ? -12.326 12.051 8.329 1.00 91.06 1116 VAL A C 1
ATOM 8197 O O . VAL A 1 1116 ? -13.173 11.218 8.012 1.00 91.06 1116 VAL A O 1
ATOM 8200 N N . SER A 1 1117 ? -11.495 12.623 7.461 1.00 83.75 1117 SER A N 1
ATOM 8201 C CA . SER A 1 1117 ? -11.401 12.188 6.068 1.00 83.75 1117 SER A CA 1
ATOM 8202 C C . SER A 1 1117 ? -10.184 11.300 5.879 1.00 83.75 1117 SER A C 1
ATOM 8204 O O . SER A 1 1117 ? -9.070 11.643 6.285 1.00 83.75 1117 SER A O 1
ATOM 8206 N N . ARG A 1 1118 ? -10.395 10.176 5.196 1.00 68.25 1118 ARG A N 1
ATOM 8207 C CA . ARG A 1 1118 ? -9.327 9.479 4.481 1.00 68.25 1118 ARG A CA 1
ATOM 8208 C C . ARG A 1 1118 ? -9.214 10.164 3.121 1.00 68.25 1118 ARG A C 1
ATOM 8210 O O . ARG A 1 1118 ? -10.223 10.298 2.432 1.00 68.25 1118 ARG A O 1
ATOM 8217 N N . VAL A 1 1119 ? -8.023 10.629 2.757 1.00 56.41 1119 VAL A N 1
ATOM 8218 C CA . VAL A 1 1119 ? -7.759 11.009 1.362 1.00 56.41 1119 VAL A CA 1
ATOM 8219 C C . VAL A 1 1119 ? -7.753 9.721 0.529 1.00 56.41 1119 VAL A C 1
ATOM 8221 O O . VAL A 1 1119 ? -7.460 8.654 1.067 1.00 56.41 1119 VAL A O 1
ATOM 8224 N N . ARG A 1 1120 ? -8.168 9.801 -0.742 1.00 47.84 1120 ARG A N 1
ATOM 8225 C CA . ARG A 1 1120 ? -8.384 8.632 -1.622 1.00 47.84 1120 ARG A CA 1
ATOM 8226 C C . ARG A 1 1120 ? -7.092 7.888 -2.007 1.00 47.84 1120 ARG A C 1
ATOM 8228 O O . ARG A 1 1120 ? -7.183 6.815 -2.588 1.00 47.84 1120 ARG A O 1
ATOM 8235 N N . ASP A 1 1121 ? -5.934 8.436 -1.657 1.00 46.12 1121 ASP A N 1
ATOM 8236 C CA . ASP A 1 1121 ? -4.612 7.929 -2.023 1.00 46.12 1121 ASP A CA 1
ATOM 8237 C C . ASP A 1 1121 ? -4.051 6.991 -0.936 1.00 46.12 1121 ASP A C 1
ATOM 8239 O O . ASP A 1 1121 ? -4.449 7.070 0.228 1.00 46.12 1121 ASP A O 1
ATOM 8243 N N . ASP A 1 1122 ? -3.041 6.178 -1.268 1.00 51.22 1122 ASP A N 1
ATOM 8244 C CA . ASP A 1 1122 ? -2.384 5.196 -0.368 1.00 51.22 1122 ASP A CA 1
ATOM 8245 C C . ASP A 1 1122 ? -1.624 5.799 0.850 1.00 51.22 1122 ASP A C 1
ATOM 8247 O O . ASP A 1 1122 ? -0.825 5.140 1.522 1.00 51.22 1122 ASP A O 1
ATOM 8251 N N . HIS A 1 1123 ? -1.867 7.074 1.157 1.00 63.12 1123 HIS A N 1
ATOM 8252 C CA . HIS A 1 1123 ? -1.001 7.965 1.919 1.00 63.12 1123 HIS A CA 1
ATOM 8253 C C . HIS A 1 1123 ? -1.609 8.300 3.277 1.00 63.12 1123 HIS A C 1
ATOM 8255 O O . HIS A 1 1123 ? -2.291 9.315 3.445 1.00 63.12 1123 HIS A O 1
ATOM 8261 N N . GLY A 1 1124 ? -1.295 7.491 4.294 1.00 70.62 1124 GLY A N 1
ATOM 8262 C CA . GLY A 1 1124 ? -1.777 7.722 5.662 1.00 70.62 1124 GLY A CA 1
ATOM 8263 C C . GLY A 1 1124 ? -1.520 9.135 6.172 1.00 70.62 1124 GLY A C 1
ATOM 8264 O O . GLY A 1 1124 ? -2.396 9.733 6.800 1.00 70.62 1124 GLY A O 1
ATOM 8265 N N . ALA A 1 1125 ? -0.376 9.714 5.804 1.00 75.00 1125 ALA A N 1
ATOM 8266 C CA . ALA A 1 1125 ? 0.034 11.051 6.209 1.00 75.00 1125 ALA A CA 1
ATOM 8267 C C . ALA A 1 1125 ? -0.989 12.151 5.837 1.00 75.00 1125 ALA A C 1
ATOM 8269 O O . ALA A 1 1125 ? -1.027 13.185 6.502 1.00 75.00 1125 ALA A O 1
ATOM 8270 N N . GLN A 1 1126 ? -1.840 11.926 4.828 1.00 78.12 1126 GLN A N 1
ATOM 8271 C CA . GLN A 1 1126 ? -2.886 12.861 4.399 1.00 78.12 1126 GLN A CA 1
ATOM 8272 C C . GLN A 1 1126 ? -4.257 12.625 5.058 1.00 78.12 1126 GLN A C 1
ATOM 8274 O O . GLN A 1 1126 ? -5.146 13.462 4.914 1.00 78.12 1126 GLN A O 1
ATOM 8279 N N . THR A 1 1127 ? -4.449 11.541 5.825 1.00 84.56 1127 THR A N 1
ATOM 8280 C CA . THR A 1 1127 ? -5.653 11.387 6.668 1.00 84.56 1127 THR A CA 1
ATOM 8281 C C . THR A 1 1127 ? -5.792 12.594 7.595 1.00 84.56 1127 THR A C 1
ATOM 8283 O O . THR A 1 1127 ? -4.797 13.069 8.148 1.00 84.56 1127 THR A O 1
ATOM 8286 N N . ALA A 1 1128 ? -7.005 13.134 7.736 1.00 89.38 1128 ALA A N 1
ATOM 8287 C CA . ALA A 1 1128 ? -7.185 14.465 8.308 1.00 89.38 1128 ALA A CA 1
ATOM 8288 C C . ALA A 1 1128 ? -8.352 14.579 9.287 1.00 89.38 1128 ALA A C 1
ATOM 8290 O O . ALA A 1 1128 ? -9.459 14.112 9.027 1.00 89.38 1128 ALA A O 1
ATOM 8291 N N . LEU A 1 1129 ? -8.100 15.290 10.388 1.00 93.69 1129 LEU A N 1
ATOM 8292 C CA . LEU A 1 1129 ? -9.115 15.794 11.302 1.00 93.69 1129 LEU A CA 1
ATOM 8293 C C . LEU A 1 1129 ? -9.696 17.097 10.738 1.00 93.69 1129 LEU A C 1
ATOM 8295 O O . LEU A 1 1129 ? -8.960 18.029 10.388 1.00 93.69 1129 LEU A O 1
ATOM 8299 N N . HIS A 1 1130 ? -11.021 17.202 10.702 1.00 94.25 1130 HIS A N 1
ATOM 8300 C CA . HIS A 1 1130 ? -11.691 18.446 10.339 1.00 94.25 1130 HIS A CA 1
ATOM 8301 C C . HIS A 1 1130 ? -11.889 19.318 11.579 1.00 94.25 1130 HIS A C 1
ATOM 8303 O O . HIS A 1 1130 ? -12.725 19.063 12.445 1.00 94.25 1130 HIS A O 1
ATOM 8309 N N . LEU A 1 1131 ? -11.063 20.357 11.648 1.00 95.06 1131 LEU A N 1
ATOM 8310 C CA . LEU A 1 1131 ? -11.056 21.402 12.669 1.00 95.06 1131 LEU A CA 1
ATOM 8311 C C . LEU A 1 1131 ? -11.683 22.693 12.112 1.00 95.06 1131 LEU A C 1
ATOM 8313 O O . LEU A 1 1131 ? -11.852 22.828 10.902 1.00 95.06 1131 LEU A O 1
ATOM 8317 N N . SER A 1 1132 ? -11.922 23.709 12.943 1.00 96.19 1132 SER A N 1
ATOM 8318 C CA . SER A 1 1132 ? -12.363 25.053 12.509 1.00 96.19 1132 SER A CA 1
ATOM 8319 C C . SER A 1 1132 ? -11.286 25.858 11.748 1.00 96.19 1132 SER A C 1
ATOM 8321 O O . SER A 1 1132 ? -11.274 27.085 11.753 1.00 96.19 1132 SER A O 1
ATOM 8323 N N . CYS A 1 1133 ? -10.350 25.174 11.089 1.00 94.62 1133 CYS A N 1
ATOM 8324 C CA . CYS A 1 1133 ? -9.268 25.754 10.307 1.00 94.62 1133 CYS A CA 1
ATOM 8325 C C . CYS A 1 1133 ? -9.790 26.427 9.033 1.00 94.62 1133 CYS A C 1
ATOM 8327 O O . CYS A 1 1133 ? -10.316 25.739 8.156 1.00 94.62 1133 CYS A O 1
ATOM 8329 N N . ALA A 1 1134 ? -9.575 27.734 8.900 1.00 93.94 1134 ALA A N 1
ATOM 8330 C CA . ALA A 1 1134 ? -9.814 28.464 7.657 1.00 93.94 1134 ALA A CA 1
ATOM 8331 C C . ALA A 1 1134 ? -8.763 28.129 6.573 1.00 93.94 1134 ALA A C 1
ATOM 8333 O O . ALA A 1 1134 ? -7.672 27.636 6.884 1.00 93.94 1134 ALA A O 1
ATOM 8334 N N . ALA A 1 1135 ? -9.090 28.378 5.303 1.00 91.81 1135 ALA A N 1
ATOM 8335 C CA . ALA A 1 1135 ? -8.262 28.034 4.141 1.00 91.81 1135 ALA A CA 1
ATOM 8336 C C . ALA A 1 1135 ? -6.869 28.700 4.149 1.00 91.81 1135 ALA A C 1
ATOM 8338 O O . ALA A 1 1135 ? -5.895 28.124 3.654 1.00 91.81 1135 ALA A O 1
ATOM 8339 N N . GLU A 1 1136 ? -6.754 29.884 4.752 1.00 90.00 1136 GLU A N 1
ATOM 8340 C CA . GLU A 1 1136 ? -5.534 30.697 4.824 1.00 90.00 1136 GLU A CA 1
ATOM 8341 C C . GLU A 1 1136 ? -4.545 30.190 5.886 1.00 90.00 1136 GLU A C 1
ATOM 8343 O O . GLU A 1 1136 ? -3.405 30.656 5.950 1.00 90.00 1136 GLU A O 1
ATOM 8348 N N . LEU A 1 1137 ? -4.953 29.245 6.743 1.00 87.81 1137 LEU A N 1
ATOM 8349 C CA . LEU A 1 1137 ? -4.044 28.647 7.716 1.00 87.81 1137 LEU A CA 1
ATOM 8350 C C . LEU A 1 1137 ? -3.006 27.764 7.008 1.00 87.81 1137 LEU A C 1
ATOM 8352 O O . LEU A 1 1137 ? -3.378 26.982 6.132 1.00 87.81 1137 LEU A O 1
ATOM 8356 N N . PRO A 1 1138 ? -1.721 27.814 7.408 1.00 83.94 1138 PRO A N 1
ATOM 8357 C CA . PRO A 1 1138 ? -0.705 26.932 6.850 1.00 83.94 1138 PRO A CA 1
ATOM 8358 C C . PRO A 1 1138 ? -0.974 25.473 7.246 1.00 83.94 1138 PRO A C 1
ATOM 8360 O O . PRO A 1 1138 ? -1.270 25.168 8.408 1.00 83.94 1138 PRO A O 1
ATOM 8363 N N . GLY A 1 1139 ? -0.847 24.575 6.273 1.00 79.81 1139 GLY A N 1
ATOM 8364 C CA . GLY A 1 1139 ? -1.055 23.137 6.414 1.00 79.81 1139 GLY A CA 1
ATOM 8365 C C . GLY A 1 1139 ? -0.706 22.392 5.130 1.00 79.81 1139 GLY A C 1
ATOM 8366 O O . GLY A 1 1139 ? -0.587 23.007 4.071 1.00 79.81 1139 GLY A O 1
ATOM 8367 N N . THR A 1 1140 ? -0.543 21.081 5.243 1.00 77.19 1140 THR A N 1
ATOM 8368 C CA . THR A 1 1140 ? -0.114 20.180 4.160 1.00 77.19 1140 THR A CA 1
ATOM 8369 C C . THR A 1 1140 ? -1.254 19.743 3.236 1.00 77.19 1140 THR A C 1
ATOM 8371 O O . THR A 1 1140 ? -1.004 19.517 2.056 1.00 77.19 1140 THR A O 1
ATOM 8374 N N . ALA A 1 1141 ? -2.499 19.689 3.724 1.00 79.31 1141 ALA A N 1
ATOM 8375 C CA . ALA A 1 1141 ? -3.676 19.439 2.886 1.00 79.31 1141 ALA A CA 1
ATOM 8376 C C . ALA A 1 1141 ? -4.040 20.647 2.008 1.00 79.31 1141 ALA A C 1
ATOM 8378 O O . ALA A 1 1141 ? -3.896 21.806 2.421 1.00 79.31 1141 ALA A O 1
ATOM 8379 N N . ALA A 1 1142 ? -4.608 20.375 0.831 1.00 78.44 1142 ALA A N 1
ATOM 8380 C CA . ALA A 1 1142 ? -5.270 21.383 0.006 1.00 78.44 1142 ALA A CA 1
ATOM 8381 C C . ALA A 1 1142 ? -6.544 21.930 0.704 1.00 78.44 1142 ALA A C 1
ATOM 8383 O O . ALA A 1 1142 ? -7.154 21.218 1.509 1.00 78.44 1142 ALA A O 1
ATOM 8384 N N . PRO A 1 1143 ? -6.970 23.180 0.435 1.00 83.06 1143 PRO A N 1
ATOM 8385 C CA . PRO A 1 1143 ? -8.246 23.691 0.932 1.00 83.06 1143 PRO A CA 1
ATOM 8386 C C . PRO A 1 1143 ? -9.452 22.987 0.302 1.00 83.06 1143 PRO A C 1
ATOM 8388 O O . PRO A 1 1143 ? -9.451 22.668 -0.884 1.00 83.06 1143 PRO A O 1
ATOM 8391 N N . ILE A 1 1144 ? -10.515 22.844 1.089 1.00 84.81 1144 ILE A N 1
ATOM 8392 C CA . ILE A 1 1144 ? -11.857 22.450 0.661 1.00 84.81 1144 ILE A CA 1
ATOM 8393 C C . ILE A 1 1144 ? -12.747 23.682 0.866 1.00 84.81 1144 ILE A C 1
ATOM 8395 O O . ILE A 1 1144 ? -13.215 23.955 1.975 1.00 84.81 1144 ILE A O 1
ATOM 8399 N N . GLY A 1 1145 ? -12.909 24.488 -0.186 1.00 89.25 1145 GLY A N 1
ATOM 8400 C CA . GLY A 1 1145 ? -13.561 25.797 -0.093 1.00 89.25 1145 GLY A CA 1
ATOM 8401 C C . GLY A 1 1145 ? -12.874 26.702 0.940 1.00 89.25 1145 GLY A C 1
ATOM 8402 O O . GLY A 1 1145 ? -11.667 26.923 0.881 1.00 89.25 1145 GLY A O 1
ATOM 8403 N N . ALA A 1 1146 ? -13.639 27.197 1.917 1.00 92.56 1146 ALA A N 1
ATOM 8404 C CA . ALA A 1 1146 ? -13.146 28.075 2.985 1.00 92.56 1146 ALA A CA 1
ATOM 8405 C C . ALA A 1 1146 ? -12.394 27.349 4.127 1.00 92.56 1146 ALA A C 1
ATOM 8407 O O . ALA A 1 1146 ? -11.968 27.996 5.085 1.00 92.56 1146 ALA A O 1
ATOM 8408 N N . HIS A 1 1147 ? -12.235 26.023 4.065 1.00 94.06 1147 HIS A N 1
ATOM 8409 C CA . HIS A 1 1147 ? -11.657 25.199 5.130 1.00 94.06 1147 HIS A CA 1
ATOM 8410 C C . HIS A 1 1147 ? -10.343 24.526 4.698 1.00 94.06 1147 HIS A C 1
ATOM 8412 O O . HIS A 1 1147 ? -10.235 24.063 3.568 1.00 94.06 1147 HIS A O 1
ATOM 8418 N N . ARG A 1 1148 ? -9.355 24.392 5.599 1.00 92.00 1148 ARG A N 1
ATOM 8419 C CA . ARG A 1 1148 ? -8.179 23.520 5.385 1.00 92.00 1148 ARG A CA 1
ATOM 8420 C C . ARG A 1 1148 ? -8.110 22.390 6.428 1.00 92.00 1148 ARG A C 1
ATOM 8422 O O . ARG A 1 1148 ? -7.884 22.701 7.606 1.00 92.00 1148 ARG A O 1
ATOM 8429 N N . PRO A 1 1149 ? -8.223 21.107 6.030 1.00 92.38 1149 PRO A N 1
ATOM 8430 C CA . PRO A 1 1149 ? -8.100 19.964 6.941 1.00 92.38 1149 PRO A CA 1
ATOM 8431 C C . PRO A 1 1149 ? -6.765 19.938 7.703 1.00 92.38 1149 PRO A C 1
ATOM 8433 O O . PRO A 1 1149 ? -5.762 20.477 7.228 1.00 92.38 1149 PRO A O 1
ATOM 8436 N N . PHE A 1 1150 ? -6.745 19.339 8.897 1.00 91.38 1150 PHE A N 1
ATOM 8437 C CA . PHE A 1 1150 ? -5.535 19.152 9.707 1.00 91.38 1150 PHE A CA 1
ATOM 8438 C C . PHE A 1 1150 ? -5.087 17.690 9.629 1.00 91.38 1150 PHE A C 1
ATOM 8440 O O . PHE A 1 1150 ? -5.749 16.806 10.170 1.00 91.38 1150 PHE A O 1
ATOM 8447 N N . THR A 1 1151 ? -4.001 17.431 8.910 1.00 87.81 1151 THR A N 1
ATOM 8448 C CA . THR A 1 1151 ? -3.570 16.072 8.542 1.00 87.81 1151 THR A CA 1
ATOM 8449 C C . THR A 1 1151 ? -2.724 15.386 9.621 1.00 87.81 1151 THR A C 1
ATOM 8451 O O . THR A 1 1151 ? -2.188 16.023 10.531 1.00 87.81 1151 THR A O 1
ATOM 8454 N N . ALA A 1 1152 ? -2.527 14.074 9.489 1.00 86.19 1152 ALA A N 1
ATOM 8455 C CA . ALA A 1 1152 ? -1.520 13.325 10.239 1.00 86.19 1152 ALA A CA 1
ATOM 8456 C C . ALA A 1 1152 ? -0.097 13.878 10.007 1.00 86.19 1152 ALA A C 1
ATOM 8458 O O . ALA A 1 1152 ? 0.711 13.934 10.936 1.00 86.19 1152 ALA A O 1
ATOM 8459 N N . ALA A 1 1153 ? 0.190 14.361 8.794 1.00 79.75 1153 ALA A N 1
ATOM 8460 C CA . ALA A 1 1153 ? 1.416 15.075 8.463 1.00 79.75 1153 ALA A CA 1
ATOM 8461 C C . ALA A 1 1153 ? 1.533 16.423 9.182 1.00 79.75 1153 ALA A C 1
ATOM 8463 O O . ALA A 1 1153 ? 2.593 16.727 9.723 1.00 79.75 1153 ALA A O 1
ATOM 8464 N N . ASP A 1 1154 ? 0.455 17.213 9.240 1.00 81.94 1154 ASP A N 1
ATOM 8465 C CA . ASP A 1 1154 ? 0.419 18.438 10.036 1.00 81.94 1154 ASP A CA 1
ATOM 8466 C C . ASP A 1 1154 ? 0.722 18.095 11.496 1.00 81.94 1154 ASP A C 1
ATOM 8468 O O . ASP A 1 1154 ? 1.588 18.726 12.086 1.00 81.94 1154 ASP A O 1
ATOM 8472 N N . LEU A 1 1155 ? 0.105 17.057 12.072 1.00 84.31 1155 LEU A N 1
ATOM 8473 C CA . LEU A 1 1155 ? 0.409 16.627 13.439 1.00 84.31 1155 LEU A CA 1
ATOM 8474 C C . LEU A 1 1155 ? 1.896 16.268 13.620 1.00 84.31 1155 LEU A C 1
ATOM 8476 O O . LEU A 1 1155 ? 2.534 16.813 14.519 1.00 84.31 1155 LEU A O 1
ATOM 8480 N N . ALA A 1 1156 ? 2.463 15.430 12.749 1.00 77.81 1156 ALA A N 1
ATOM 8481 C CA . ALA A 1 1156 ? 3.858 14.990 12.843 1.00 77.81 1156 ALA A CA 1
ATOM 8482 C C . ALA A 1 1156 ? 4.890 16.124 12.647 1.00 77.81 1156 ALA A C 1
ATOM 8484 O O . ALA A 1 1156 ? 5.952 16.099 13.272 1.00 77.81 1156 ALA A O 1
ATOM 8485 N N . LEU A 1 1157 ? 4.582 17.115 11.800 1.00 71.62 1157 LEU A N 1
ATOM 8486 C CA . LEU A 1 1157 ? 5.481 18.219 11.423 1.00 71.62 1157 LEU A CA 1
ATOM 8487 C C . LEU A 1 1157 ? 5.226 19.529 12.190 1.00 71.62 1157 LEU A C 1
ATOM 8489 O O . LEU A 1 1157 ? 6.022 20.466 12.103 1.00 71.62 1157 LEU A O 1
ATOM 8493 N N . SER A 1 1158 ? 4.101 19.640 12.896 1.00 64.31 1158 SER A N 1
ATOM 8494 C CA . SER A 1 1158 ? 3.698 20.868 13.588 1.00 64.31 1158 SER A CA 1
ATOM 8495 C C . SER A 1 1158 ? 4.503 21.148 14.856 1.00 64.31 1158 SER A C 1
ATOM 8497 O O . SER A 1 1158 ? 5.196 20.304 15.418 1.00 64.31 1158 SER A O 1
ATOM 8499 N N . ARG A 1 1159 ? 4.313 22.369 15.367 1.00 55.75 1159 ARG A N 1
ATOM 8500 C CA . ARG A 1 1159 ? 4.749 22.810 16.700 1.00 55.75 1159 ARG A CA 1
ATOM 8501 C C . ARG A 1 1159 ? 3.877 22.257 17.841 1.00 55.75 1159 ARG A C 1
ATOM 8503 O O . ARG A 1 1159 ? 3.826 22.869 18.901 1.00 55.75 1159 ARG A O 1
ATOM 8510 N N . VAL A 1 1160 ? 3.141 21.167 17.622 1.00 61.34 1160 VAL A N 1
ATOM 8511 C CA . VAL A 1 1160 ? 2.491 20.433 18.713 1.00 61.34 1160 VAL A CA 1
ATOM 8512 C C . VAL A 1 1160 ? 3.596 19.701 19.476 1.00 61.34 1160 VAL A C 1
ATOM 8514 O O . VAL A 1 1160 ? 4.268 18.841 18.905 1.00 61.34 1160 VAL A O 1
ATOM 8517 N N . ASP A 1 1161 ? 3.802 20.067 20.744 1.00 68.81 1161 ASP A N 1
ATOM 8518 C CA . ASP A 1 1161 ? 4.882 19.519 21.576 1.00 68.81 1161 ASP A CA 1
ATOM 8519 C C . ASP A 1 1161 ? 4.720 18.002 21.768 1.00 68.81 1161 ASP A C 1
ATOM 8521 O O . ASP A 1 1161 ? 5.496 17.202 21.234 1.00 68.81 1161 ASP A O 1
ATOM 8525 N N . THR A 1 1162 ? 3.692 17.607 22.525 1.00 84.12 1162 THR A N 1
ATOM 8526 C CA . THR A 1 1162 ? 3.427 16.216 22.920 1.00 84.12 1162 THR A CA 1
ATOM 8527 C C . THR A 1 1162 ? 1.925 15.977 23.066 1.00 84.12 1162 THR A C 1
ATOM 8529 O O . THR A 1 1162 ? 1.195 16.835 23.561 1.00 84.12 1162 THR A O 1
ATOM 8532 N N . MET A 1 1163 ? 1.449 14.809 22.637 1.00 90.81 1163 MET A N 1
ATOM 8533 C CA . MET A 1 1163 ? 0.092 14.342 22.930 1.00 90.81 1163 MET A CA 1
ATOM 8534 C C . MET A 1 1163 ? -0.006 13.876 24.393 1.00 90.81 1163 MET A C 1
ATOM 8536 O O . MET A 1 1163 ? 0.976 13.360 24.936 1.00 90.81 1163 MET A O 1
ATOM 8540 N N . PRO A 1 1164 ? -1.173 14.012 25.050 1.00 93.19 1164 PRO A N 1
ATOM 8541 C CA . PRO A 1 1164 ? -1.403 13.387 26.347 1.00 93.19 1164 PRO A CA 1
ATOM 8542 C C . PRO A 1 1164 ? -1.351 11.865 26.218 1.00 93.19 1164 PRO A C 1
ATOM 8544 O O . PRO A 1 1164 ? -1.598 11.309 25.147 1.00 93.19 1164 PRO A O 1
ATOM 8547 N N . ALA A 1 1165 ? -1.093 11.175 27.329 1.00 92.38 1165 ALA A N 1
ATOM 8548 C CA . ALA A 1 1165 ? -0.984 9.716 27.343 1.00 92.38 1165 ALA A CA 1
ATOM 8549 C C . ALA A 1 1165 ? -2.256 9.002 26.840 1.00 92.38 1165 ALA A C 1
ATOM 8551 O O . ALA A 1 1165 ? -2.183 7.846 26.425 1.00 92.38 1165 ALA A O 1
ATOM 8552 N N . ARG A 1 1166 ? -3.411 9.679 26.868 1.00 96.19 1166 ARG A N 1
ATOM 8553 C CA . ARG A 1 1166 ? -4.730 9.146 26.515 1.00 96.19 1166 ARG A CA 1
ATOM 8554 C C . ARG A 1 1166 ? -5.430 10.060 25.509 1.00 96.19 1166 ARG A C 1
ATOM 8556 O O . ARG A 1 1166 ? -5.650 11.238 25.783 1.00 96.19 1166 ARG A O 1
ATOM 8563 N N . VAL A 1 1167 ? -5.813 9.527 24.356 1.00 97.44 1167 VAL A N 1
ATOM 8564 C CA . VAL A 1 1167 ? -6.483 10.284 23.287 1.00 97.44 1167 VAL A CA 1
ATOM 8565 C C . VAL A 1 1167 ? -7.749 9.552 22.841 1.00 97.44 1167 VAL A C 1
ATOM 8567 O O . VAL A 1 1167 ? -7.783 8.326 22.797 1.00 97.44 1167 VAL A O 1
ATOM 8570 N N . ALA A 1 1168 ? -8.791 10.294 22.478 1.00 98.06 1168 ALA A N 1
ATOM 8571 C CA . ALA A 1 1168 ? -9.934 9.803 21.725 1.00 98.06 1168 ALA A CA 1
ATOM 8572 C C . ALA A 1 1168 ? -10.055 10.569 20.406 1.00 98.06 1168 ALA A C 1
ATOM 8574 O O . ALA A 1 1168 ? -10.119 11.798 20.402 1.00 98.06 1168 ALA A O 1
ATOM 8575 N N . LEU A 1 1169 ? -10.118 9.830 19.300 1.00 96.88 1169 LEU A N 1
ATOM 8576 C CA . LEU A 1 1169 ? -10.372 10.328 17.952 1.00 96.88 1169 LEU A CA 1
ATOM 8577 C C . LEU A 1 1169 ? -11.704 9.736 17.474 1.00 96.88 1169 LEU A C 1
ATOM 8579 O O . LEU A 1 1169 ? -11.726 8.721 16.780 1.00 96.88 1169 LEU A O 1
ATOM 8583 N N . ILE A 1 1170 ? -12.834 10.319 17.874 1.00 95.81 1170 ILE A N 1
ATOM 8584 C CA . ILE A 1 1170 ? -14.164 9.802 17.521 1.00 95.81 1170 ILE A CA 1
ATOM 8585 C C . ILE A 1 1170 ? -14.661 10.496 16.250 1.00 95.81 1170 ILE A C 1
ATOM 8587 O O . ILE A 1 1170 ? -15.266 11.566 16.282 1.00 95.81 1170 ILE A O 1
ATOM 8591 N N . GLY A 1 1171 ? -14.382 9.865 15.115 1.00 89.94 1171 GLY A N 1
ATOM 8592 C CA . GLY A 1 1171 ? -14.773 10.320 13.786 1.00 89.94 1171 GLY A CA 1
ATOM 8593 C C . GLY A 1 1171 ? -14.564 9.216 12.757 1.00 89.94 1171 GLY A C 1
ATOM 8594 O O . GLY A 1 1171 ? -13.982 8.182 13.083 1.00 89.94 1171 GLY A O 1
ATOM 8595 N N . CYS A 1 1172 ? -15.074 9.412 11.542 1.00 88.31 1172 CYS A N 1
ATOM 8596 C CA . CYS A 1 1172 ? -15.262 8.339 10.567 1.00 88.31 1172 CYS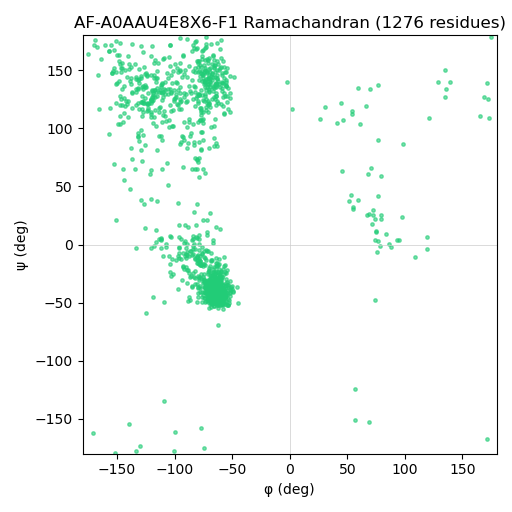 A CA 1
ATOM 8597 C C . CYS A 1 1172 ? -13.998 7.511 10.286 1.00 88.31 1172 CYS A C 1
ATOM 8599 O O . CYS A 1 1172 ? -13.022 8.024 9.746 1.00 88.31 1172 CYS A O 1
ATOM 8601 N N . ALA A 1 1173 ? -14.047 6.215 10.622 1.00 84.56 1173 ALA A N 1
ATOM 8602 C CA . ALA A 1 1173 ? -12.963 5.260 10.393 1.00 84.56 1173 ALA A CA 1
ATOM 8603 C C . ALA A 1 1173 ? -11.592 5.743 10.921 1.00 84.56 1173 ALA A C 1
ATOM 8605 O O . ALA A 1 1173 ? -10.553 5.510 10.307 1.00 84.56 1173 ALA A O 1
ATOM 8606 N N . SER A 1 1174 ? -11.565 6.428 12.065 1.00 89.25 1174 SER A N 1
ATOM 8607 C CA . SER A 1 1174 ? -10.348 7.006 12.653 1.00 89.25 1174 SER A CA 1
ATOM 8608 C C . SER A 1 1174 ? -9.267 5.998 13.076 1.00 89.25 1174 SER A C 1
ATOM 8610 O O . SER A 1 1174 ? -8.149 6.411 13.360 1.00 89.25 1174 SER A O 1
ATOM 8612 N N . ALA A 1 1175 ? -9.568 4.695 13.121 1.00 87.56 1175 ALA A N 1
ATOM 8613 C CA . ALA A 1 1175 ? -8.609 3.611 13.369 1.00 87.56 1175 ALA A CA 1
ATOM 8614 C C . ALA A 1 1175 ? -8.071 2.956 12.077 1.00 87.56 1175 ALA A C 1
ATOM 8616 O O . ALA A 1 1175 ? -7.389 1.932 12.130 1.00 87.56 1175 ALA A O 1
ATOM 8617 N N . SER A 1 1176 ? -8.413 3.504 10.908 1.00 82.44 1176 SER A N 1
ATOM 8618 C CA . SER A 1 1176 ? -8.187 2.876 9.600 1.00 82.44 1176 SER A CA 1
ATOM 8619 C C . SER A 1 1176 ? -6.759 2.970 9.054 1.00 82.44 1176 SER A C 1
ATOM 8621 O O . SER A 1 1176 ? -6.515 2.514 7.937 1.00 82.44 1176 SER A O 1
ATOM 8623 N N . ASP A 1 1177 ? -5.813 3.511 9.825 1.00 84.44 1177 ASP A N 1
ATOM 8624 C CA . ASP A 1 1177 ? -4.383 3.570 9.501 1.00 84.44 1177 ASP A CA 1
ATOM 8625 C C . ASP A 1 1177 ? -3.816 2.218 9.050 1.00 84.44 1177 ASP A C 1
ATOM 8627 O O . ASP A 1 1177 ? -3.033 2.155 8.109 1.00 84.44 1177 ASP A O 1
ATOM 8631 N N . PHE A 1 1178 ? -4.232 1.124 9.695 1.00 82.38 1178 PHE A N 1
ATOM 8632 C CA . PHE A 1 1178 ? -3.794 -0.229 9.338 1.00 82.38 1178 PHE A CA 1
ATOM 8633 C C . PHE A 1 1178 ? -4.246 -0.657 7.938 1.00 82.38 1178 PHE A C 1
ATOM 8635 O O . PHE A 1 1178 ? -3.627 -1.533 7.351 1.00 82.38 1178 PHE A O 1
ATOM 8642 N N . GLY A 1 1179 ? -5.306 -0.043 7.403 1.00 77.81 1179 GLY A N 1
ATOM 8643 C CA . GLY A 1 1179 ? -5.900 -0.314 6.093 1.00 77.81 1179 GLY A CA 1
ATOM 8644 C C . GLY A 1 1179 ? -5.200 0.399 4.938 1.00 77.81 1179 GLY A C 1
ATOM 8645 O O . GLY A 1 1179 ? -5.882 0.770 3.987 1.00 77.81 1179 GLY A O 1
ATOM 8646 N N . LEU A 1 1180 ? -3.902 0.679 5.070 1.00 73.88 1180 LEU A N 1
ATOM 8647 C CA . LEU A 1 1180 ? -3.081 1.456 4.139 1.00 73.88 1180 LEU A CA 1
ATOM 8648 C C . LEU A 1 1180 ? -1.785 0.699 3.828 1.00 73.88 1180 LEU A C 1
ATOM 8650 O O . LEU A 1 1180 ? -1.263 -0.018 4.683 1.00 73.88 1180 LEU A O 1
ATOM 8654 N N . ALA A 1 1181 ? -1.221 0.910 2.636 1.00 64.88 1181 ALA A N 1
ATOM 8655 C CA . ALA A 1 1181 ? 0.076 0.340 2.252 1.00 64.88 1181 ALA A CA 1
ATOM 8656 C C . ALA A 1 1181 ? 1.255 0.892 3.086 1.00 64.88 1181 ALA A C 1
ATOM 8658 O O . ALA A 1 1181 ? 2.297 0.234 3.210 1.00 64.88 1181 ALA A O 1
ATOM 8659 N N . GLU A 1 1182 ? 1.083 2.087 3.663 1.00 71.19 1182 GLU A N 1
ATOM 8660 C CA . GLU A 1 1182 ? 1.972 2.709 4.649 1.00 71.19 1182 GLU A CA 1
ATOM 8661 C C . GLU A 1 1182 ? 1.148 3.179 5.865 1.00 71.19 1182 GLU A C 1
ATOM 8663 O O . GLU A 1 1182 ? 0.512 4.237 5.811 1.00 71.19 1182 GLU A O 1
ATOM 8668 N N . PRO A 1 1183 ? 1.116 2.399 6.966 1.00 73.06 1183 PRO A N 1
ATOM 8669 C CA . PRO A 1 1183 ? 0.271 2.695 8.118 1.00 73.06 1183 PRO A CA 1
ATOM 8670 C C . PRO A 1 1183 ? 0.856 3.849 8.942 1.00 73.06 1183 PRO A C 1
ATOM 8672 O O . PRO A 1 1183 ? 1.650 3.651 9.862 1.00 73.06 1183 PRO A O 1
ATOM 8675 N N . PHE A 1 1184 ? 0.461 5.076 8.599 1.00 79.50 1184 PHE A N 1
ATOM 8676 C CA . PHE A 1 1184 ? 0.788 6.287 9.355 1.00 79.50 1184 PHE A CA 1
ATOM 8677 C C . PHE A 1 1184 ? -0.271 7.382 9.162 1.00 79.50 1184 PHE A C 1
ATOM 8679 O O . PHE A 1 1184 ? -0.032 8.387 8.498 1.00 79.50 1184 PHE A O 1
ATOM 8686 N N . GLY A 1 1185 ? -1.470 7.164 9.697 1.00 85.19 1185 GLY A N 1
ATOM 8687 C CA . GLY A 1 1185 ? -2.549 8.148 9.721 1.00 85.19 1185 GLY A CA 1
ATOM 8688 C C . GLY A 1 1185 ? -2.680 8.862 11.064 1.00 85.19 1185 GLY A C 1
ATOM 8689 O O . GLY A 1 1185 ? -1.744 8.903 11.865 1.00 85.19 1185 GLY A O 1
ATOM 8690 N N . VAL A 1 1186 ? -3.837 9.481 11.310 1.00 88.56 1186 VAL A N 1
ATOM 8691 C CA . VAL A 1 1186 ? -4.071 10.298 12.517 1.00 88.56 1186 VAL A CA 1
ATOM 8692 C C . VAL A 1 1186 ? -3.979 9.495 13.819 1.00 88.56 1186 VAL A C 1
ATOM 8694 O O . VAL A 1 1186 ? -3.580 10.056 14.840 1.00 88.56 1186 VAL A O 1
ATOM 8697 N N . LEU A 1 1187 ? -4.285 8.191 13.793 1.00 91.69 1187 LEU A N 1
ATOM 8698 C CA . LEU A 1 1187 ? -4.146 7.297 14.946 1.00 91.69 1187 LEU A CA 1
ATOM 8699 C C . LEU A 1 1187 ? -2.668 7.133 15.322 1.00 91.69 1187 LEU A C 1
ATOM 8701 O O . LEU A 1 1187 ? -2.277 7.353 16.469 1.00 91.69 1187 LEU A O 1
ATOM 8705 N N . LEU A 1 1188 ? -1.839 6.765 14.348 1.00 89.00 1188 LEU A N 1
ATOM 8706 C CA . LEU A 1 1188 ? -0.429 6.448 14.551 1.00 89.00 1188 LEU A CA 1
ATOM 8707 C C . LEU A 1 1188 ? 0.440 7.708 14.669 1.00 89.00 1188 LEU A C 1
ATOM 8709 O O . LEU A 1 1188 ? 1.415 7.699 15.419 1.00 89.00 1188 LEU A O 1
ATOM 8713 N N . ALA A 1 1189 ? 0.039 8.823 14.056 1.00 88.44 1189 ALA A N 1
ATOM 8714 C CA . ALA A 1 1189 ? 0.634 10.134 14.306 1.00 88.44 1189 ALA A CA 1
ATOM 8715 C C . ALA A 1 1189 ? 0.373 10.625 15.745 1.00 88.44 1189 ALA A C 1
ATOM 8717 O O . ALA A 1 1189 ? 1.266 11.215 16.353 1.00 88.44 1189 ALA A O 1
ATOM 8718 N N . ALA A 1 1190 ? -0.796 10.334 16.337 1.00 91.56 1190 ALA A N 1
ATOM 8719 C CA . ALA A 1 1190 ? -1.046 10.620 17.754 1.00 91.56 1190 ALA A CA 1
ATOM 8720 C C . ALA A 1 1190 ? -0.156 9.769 18.680 1.00 91.56 1190 ALA A C 1
ATOM 8722 O O . ALA A 1 1190 ? 0.399 10.298 19.645 1.00 91.56 1190 ALA A O 1
ATOM 8723 N N . VAL A 1 1191 ? 0.047 8.484 18.358 1.00 90.06 1191 VAL A N 1
ATOM 8724 C CA . VAL A 1 1191 ? 0.989 7.597 19.073 1.00 90.06 1191 VAL A CA 1
ATOM 8725 C C . VAL A 1 1191 ? 2.425 8.114 18.964 1.00 90.06 1191 VAL A C 1
ATOM 8727 O O . VAL A 1 1191 ? 3.115 8.229 19.977 1.00 90.06 1191 VAL A O 1
ATOM 8730 N N . ALA A 1 1192 ? 2.867 8.501 17.764 1.00 85.81 1192 ALA A N 1
ATOM 8731 C CA . ALA A 1 1192 ? 4.201 9.056 17.545 1.00 85.81 1192 ALA A CA 1
ATOM 8732 C C . ALA A 1 1192 ? 4.425 10.370 18.317 1.00 85.81 1192 ALA A C 1
ATOM 8734 O O . ALA A 1 1192 ? 5.483 10.584 18.915 1.00 85.81 1192 ALA A O 1
ATOM 8735 N N . ALA A 1 1193 ? 3.395 11.220 18.382 1.00 87.00 1193 ALA A N 1
ATOM 8736 C CA . ALA A 1 1193 ? 3.385 12.446 19.175 1.00 87.00 1193 ALA A CA 1
ATOM 8737 C C . ALA A 1 1193 ? 3.325 12.213 20.701 1.00 87.00 1193 ALA A C 1
ATOM 8739 O O . ALA A 1 1193 ? 3.444 13.182 21.450 1.00 87.00 1193 ALA A O 1
ATOM 8740 N N . GLY A 1 1194 ? 3.172 10.971 21.176 1.00 87.75 1194 GLY A N 1
ATOM 8741 C CA . GLY A 1 1194 ? 3.284 10.598 22.592 1.00 87.75 1194 GLY A CA 1
ATOM 8742 C C . GLY A 1 1194 ? 2.033 9.986 23.230 1.00 87.75 1194 GLY A C 1
ATOM 8743 O O . GLY A 1 1194 ? 2.035 9.756 24.441 1.00 87.75 1194 GLY A O 1
ATOM 8744 N N . ALA A 1 1195 ? 0.973 9.693 22.471 1.00 92.25 1195 ALA A N 1
ATOM 8745 C CA . ALA A 1 1195 ? -0.189 8.989 23.013 1.00 92.25 1195 ALA A CA 1
ATOM 8746 C C . ALA A 1 1195 ? 0.145 7.520 23.335 1.00 92.25 1195 ALA A C 1
ATOM 8748 O O . ALA A 1 1195 ? 0.528 6.744 22.460 1.00 92.25 1195 ALA A O 1
ATOM 8749 N N . GLY A 1 1196 ? -0.033 7.128 24.599 1.00 90.81 1196 GLY A N 1
ATOM 8750 C CA . GLY A 1 1196 ? 0.115 5.743 25.056 1.00 90.81 1196 GLY A CA 1
ATOM 8751 C C . GLY A 1 1196 ? -1.128 4.885 24.800 1.00 90.81 1196 GLY A C 1
ATOM 8752 O O . GLY A 1 1196 ? -1.018 3.668 24.699 1.00 90.81 1196 GLY A O 1
ATOM 8753 N N . LEU A 1 1197 ? -2.301 5.507 24.665 1.00 94.06 1197 LEU A N 1
ATOM 8754 C CA . LEU A 1 1197 ? -3.554 4.855 24.296 1.00 94.06 1197 LEU A CA 1
ATOM 8755 C C . LEU A 1 1197 ? -4.411 5.794 23.439 1.00 94.06 1197 LEU A C 1
ATOM 8757 O O . LEU A 1 1197 ? -4.601 6.959 23.797 1.00 94.06 1197 LEU A O 1
ATOM 8761 N N . VAL A 1 1198 ? -4.964 5.275 22.338 1.00 96.88 1198 VAL A N 1
ATOM 8762 C CA . VAL A 1 1198 ? -5.871 6.015 21.448 1.00 96.88 1198 VAL A CA 1
ATOM 8763 C C . VAL A 1 1198 ? -7.169 5.236 21.227 1.00 96.88 1198 VAL A C 1
ATOM 8765 O O . VAL A 1 1198 ? -7.170 4.173 20.608 1.00 96.88 1198 VAL A O 1
ATOM 8768 N N . ALA A 1 1199 ? -8.289 5.771 21.715 1.00 97.75 1199 ALA A N 1
ATOM 8769 C CA . ALA A 1 1199 ? -9.633 5.291 21.397 1.00 97.75 1199 ALA A CA 1
ATOM 8770 C C . ALA A 1 1199 ? -10.078 5.842 20.030 1.00 97.75 1199 ALA A C 1
ATOM 8772 O O . ALA A 1 1199 ? -10.020 7.048 19.793 1.00 97.75 1199 ALA A O 1
ATOM 8773 N N . ALA A 1 1200 ? -10.513 4.968 19.128 1.00 96.44 1200 ALA A N 1
ATOM 8774 C CA . ALA A 1 1200 ? -10.810 5.293 17.734 1.00 96.44 1200 ALA A CA 1
ATOM 8775 C C . ALA A 1 1200 ? -11.883 4.349 17.157 1.00 96.44 1200 ALA A C 1
ATOM 8777 O O . ALA A 1 1200 ? -12.405 3.488 17.867 1.00 96.44 1200 ALA A O 1
ATOM 8778 N N . THR A 1 1201 ? -12.244 4.512 15.882 1.00 94.69 1201 THR A N 1
ATOM 8779 C CA . THR A 1 1201 ? -13.333 3.749 15.247 1.00 94.69 1201 THR A CA 1
ATOM 8780 C C . THR A 1 1201 ? -12.885 3.035 13.974 1.00 94.69 1201 THR A C 1
ATOM 8782 O O . THR A 1 1201 ? -12.171 3.608 13.155 1.00 94.69 1201 THR A O 1
ATOM 8785 N N . VAL A 1 1202 ? -13.296 1.778 13.784 1.00 91.94 1202 VAL A N 1
ATOM 8786 C CA . VAL A 1 1202 ? -12.889 0.968 12.615 1.00 91.94 1202 VAL A CA 1
ATOM 8787 C C . VAL A 1 1202 ? -13.688 1.261 11.335 1.00 91.94 1202 VAL A C 1
ATOM 8789 O O . VAL A 1 1202 ? -13.273 0.860 10.251 1.00 91.94 1202 VAL A O 1
ATOM 8792 N N . TRP A 1 1203 ? -14.810 1.983 11.435 1.00 91.19 1203 TRP A N 1
ATOM 8793 C CA . TRP A 1 1203 ? -15.673 2.365 10.309 1.00 91.19 1203 TRP A CA 1
ATOM 8794 C C . TRP A 1 1203 ? -16.349 3.733 10.536 1.00 91.19 1203 TRP A C 1
ATOM 8796 O O . TRP A 1 1203 ? -16.215 4.322 11.609 1.00 91.19 1203 TRP A O 1
ATOM 8806 N N . ALA A 1 1204 ? -17.057 4.274 9.537 1.00 88.06 1204 ALA A N 1
ATOM 8807 C CA . ALA A 1 1204 ? -17.792 5.540 9.673 1.00 88.06 1204 ALA A CA 1
ATOM 8808 C C . ALA A 1 1204 ? -18.895 5.462 10.749 1.00 88.06 1204 ALA A C 1
ATOM 8810 O O . ALA A 1 1204 ? -19.603 4.470 10.814 1.00 88.06 1204 ALA A O 1
ATOM 8811 N N . LEU A 1 1205 ? -19.095 6.479 11.591 1.00 89.69 1205 LEU A N 1
ATOM 8812 C CA . LEU A 1 1205 ? -20.184 6.444 12.582 1.00 89.69 1205 LEU A CA 1
ATOM 8813 C C . LEU A 1 1205 ? -21.437 7.166 12.066 1.00 89.69 1205 LEU A C 1
ATOM 8815 O O . LEU A 1 1205 ? -21.311 8.289 11.573 1.00 89.69 1205 LEU A O 1
ATOM 8819 N N . PRO A 1 1206 ? -22.652 6.606 12.239 1.00 90.38 1206 PRO A N 1
ATOM 8820 C CA . PRO A 1 1206 ? -23.873 7.378 12.050 1.00 90.38 1206 PRO A CA 1
ATOM 8821 C C . PRO A 1 1206 ? -23.945 8.510 13.091 1.00 90.38 1206 PRO A C 1
ATOM 8823 O O . PRO A 1 1206 ? -23.635 8.309 14.267 1.00 90.38 1206 PRO A O 1
ATOM 8826 N N . THR A 1 1207 ? -24.361 9.704 12.668 1.00 88.12 1207 THR A N 1
ATOM 8827 C CA . THR A 1 1207 ? -24.460 10.888 13.541 1.00 88.12 1207 THR A CA 1
ATOM 8828 C C . THR A 1 1207 ? -25.634 10.780 14.522 1.00 88.12 1207 THR A C 1
ATOM 8830 O O . THR A 1 1207 ? -26.517 9.934 14.364 1.00 88.12 1207 THR A O 1
ATOM 8833 N N . SER A 1 1208 ? -25.726 11.689 15.502 1.00 87.19 1208 SER A N 1
ATOM 8834 C CA . SER A 1 1208 ? -26.886 11.771 16.415 1.00 87.19 1208 SER A CA 1
ATOM 8835 C C . SER A 1 1208 ? -28.239 11.948 15.698 1.00 87.19 1208 SER A C 1
ATOM 8837 O O . SER A 1 1208 ? -29.284 11.699 16.291 1.00 87.19 1208 SER A O 1
ATOM 8839 N N . ALA A 1 1209 ? -28.252 12.356 14.422 1.00 85.19 1209 ALA A N 1
ATOM 8840 C CA . ALA A 1 1209 ? -29.472 12.456 13.618 1.00 85.19 1209 ALA A CA 1
ATOM 8841 C C . ALA A 1 1209 ? -29.982 11.099 13.085 1.00 85.19 1209 ALA A C 1
ATOM 8843 O O . ALA A 1 1209 ? -31.137 11.011 12.670 1.00 85.19 1209 ALA A O 1
ATOM 8844 N N . ALA A 1 1210 ? -29.157 10.045 13.101 1.00 86.00 1210 ALA A N 1
ATOM 8845 C CA . ALA A 1 1210 ? -29.478 8.750 12.496 1.00 86.00 1210 ALA A CA 1
ATOM 8846 C C . ALA A 1 1210 ? -30.613 7.983 13.203 1.00 86.00 1210 ALA A C 1
ATOM 8848 O O . ALA A 1 1210 ? -31.271 7.157 12.573 1.00 86.00 1210 ALA A O 1
ATOM 8849 N N . VAL A 1 1211 ? -30.857 8.240 14.496 1.00 86.31 1211 VAL A N 1
ATOM 8850 C CA . VAL A 1 1211 ? -31.920 7.573 15.269 1.00 86.31 1211 VAL A CA 1
ATOM 8851 C C . VAL A 1 1211 ? -32.750 8.604 16.045 1.00 86.31 1211 VAL A C 1
ATOM 8853 O O . VAL A 1 1211 ? -32.408 8.947 17.177 1.00 86.31 1211 VAL A O 1
ATOM 8856 N N . PRO A 1 1212 ? -33.866 9.097 15.476 1.00 81.31 1212 PRO A N 1
ATOM 8857 C CA . PRO A 1 1212 ? -34.716 10.086 16.131 1.00 81.31 1212 PRO A CA 1
ATOM 8858 C C . PRO A 1 1212 ? -35.189 9.647 17.527 1.00 81.31 1212 PRO A C 1
ATOM 8860 O O . PRO A 1 1212 ? -35.772 8.578 17.697 1.00 81.31 1212 PRO A O 1
ATOM 8863 N N . GLY A 1 1213 ? -34.972 10.503 18.530 1.00 83.19 1213 GLY A N 1
ATOM 8864 C CA . GLY A 1 1213 ? -35.397 10.268 19.917 1.00 83.19 1213 GLY A CA 1
ATOM 8865 C C . GLY A 1 1213 ? -34.396 9.508 20.800 1.00 83.19 1213 GLY A C 1
ATOM 8866 O O . GLY A 1 1213 ? -34.653 9.363 21.994 1.00 83.19 1213 GLY A O 1
ATOM 8867 N N . ALA A 1 1214 ? -33.256 9.078 20.255 1.00 88.75 1214 ALA A N 1
ATOM 8868 C CA . ALA A 1 1214 ? -32.107 8.569 21.005 1.00 88.75 1214 ALA A CA 1
ATOM 8869 C C . ALA A 1 1214 ? -30.830 9.318 20.582 1.00 88.75 1214 ALA A C 1
ATOM 8871 O O . ALA A 1 1214 ? -30.821 9.996 19.561 1.00 88.75 1214 ALA A O 1
ATOM 8872 N N . ASP A 1 1215 ? -29.745 9.196 21.351 1.00 91.44 1215 ASP A N 1
ATOM 8873 C CA . ASP A 1 1215 ? -28.439 9.753 20.966 1.00 91.44 1215 ASP A CA 1
ATOM 8874 C C . ASP A 1 1215 ? -27.308 8.747 21.271 1.00 91.44 1215 ASP A C 1
ATOM 8876 O O . ASP A 1 1215 ? -26.563 8.908 22.244 1.00 91.44 1215 ASP A O 1
ATOM 8880 N N . PRO A 1 1216 ? -27.187 7.660 20.476 1.00 92.88 1216 PRO A N 1
ATOM 8881 C CA . PRO A 1 1216 ? -26.166 6.634 20.700 1.00 92.88 1216 PRO A CA 1
ATOM 8882 C C . PRO A 1 1216 ? -24.741 7.183 20.547 1.00 92.88 1216 PRO A C 1
ATOM 8884 O O . PRO A 1 1216 ? -23.814 6.674 21.176 1.00 92.88 1216 PRO A O 1
ATOM 8887 N N . MET A 1 1217 ? -24.576 8.245 19.749 1.00 93.12 1217 MET A N 1
ATOM 8888 C CA . MET A 1 1217 ? -23.315 8.958 19.562 1.00 93.12 1217 MET A CA 1
ATOM 8889 C C . MET A 1 1217 ? -22.898 9.691 20.846 1.00 93.12 1217 MET A C 1
ATOM 8891 O O . MET A 1 1217 ? -21.770 9.521 21.304 1.00 93.12 1217 MET A O 1
ATOM 8895 N N . ALA A 1 1218 ? -23.807 10.422 21.505 1.00 93.81 1218 ALA A N 1
ATOM 8896 C CA . ALA A 1 1218 ? -23.530 10.987 22.828 1.00 93.81 1218 ALA A CA 1
ATOM 8897 C C . ALA A 1 1218 ? -23.216 9.901 23.872 1.00 93.81 1218 ALA A C 1
ATOM 8899 O O . ALA A 1 1218 ? -22.295 10.073 24.670 1.00 93.81 1218 ALA A O 1
ATOM 8900 N N . GLU A 1 1219 ? -23.934 8.771 23.865 1.00 95.19 1219 GLU A N 1
ATOM 8901 C CA . GLU A 1 1219 ? -23.652 7.657 24.784 1.00 95.19 1219 GLU A CA 1
ATOM 8902 C C . GLU A 1 1219 ? -22.272 7.016 24.556 1.00 95.19 1219 GLU A C 1
ATOM 8904 O O . GLU A 1 1219 ? -21.651 6.569 25.523 1.00 95.19 1219 GLU A O 1
ATOM 8909 N N . LEU A 1 1220 ? -21.782 6.988 23.311 1.00 96.50 1220 LEU A N 1
ATOM 8910 C CA . LEU A 1 1220 ? -20.421 6.571 22.963 1.00 96.50 1220 LEU A CA 1
ATOM 8911 C C . LEU A 1 1220 ? -19.381 7.577 23.481 1.00 96.50 1220 LEU A C 1
ATOM 8913 O O . LEU A 1 1220 ? -18.441 7.179 24.166 1.00 96.50 1220 LEU A O 1
ATOM 8917 N N . VAL A 1 1221 ? -19.560 8.874 23.204 1.00 97.19 1221 VAL A N 1
ATOM 8918 C CA . VAL A 1 1221 ? -18.625 9.934 23.631 1.00 97.19 1221 VAL A CA 1
ATOM 8919 C C . VAL A 1 1221 ? -18.488 9.977 25.155 1.00 97.19 1221 VAL A C 1
ATOM 8921 O O . VAL A 1 1221 ? -17.373 10.026 25.668 1.00 97.19 1221 VAL A O 1
ATOM 8924 N N . VAL A 1 1222 ? -19.605 9.885 25.885 1.00 97.81 1222 VAL A N 1
ATOM 8925 C CA . VAL A 1 1222 ? -19.614 9.830 27.358 1.00 97.81 1222 VAL A CA 1
ATOM 8926 C C . VAL A 1 1222 ? -18.869 8.598 27.883 1.00 97.81 1222 VAL A C 1
ATOM 8928 O O . VAL A 1 1222 ? -18.115 8.702 28.852 1.00 97.81 1222 VAL A O 1
ATOM 8931 N N . ALA A 1 1223 ? -19.043 7.433 27.253 1.00 98.00 1223 ALA A N 1
ATOM 8932 C CA . ALA A 1 1223 ? -18.357 6.208 27.661 1.00 98.00 1223 ALA A CA 1
ATOM 8933 C C . ALA A 1 1223 ? -16.843 6.275 27.435 1.00 98.00 1223 ALA A C 1
ATOM 8935 O O . ALA A 1 1223 ? -16.079 5.865 28.306 1.00 98.00 1223 ALA A O 1
ATOM 8936 N N . VAL A 1 1224 ? -16.419 6.832 26.297 1.00 98.12 1224 VAL A N 1
ATOM 8937 C CA . VAL A 1 1224 ? -15.005 7.043 25.972 1.00 98.12 1224 VAL A CA 1
ATOM 8938 C C . VAL A 1 1224 ? -14.363 8.037 26.930 1.00 98.12 1224 VAL A C 1
ATOM 8940 O O . VAL A 1 1224 ? -13.331 7.717 27.511 1.00 98.12 1224 VAL A O 1
ATOM 8943 N N . ASP A 1 1225 ? -14.978 9.197 27.167 1.00 97.75 1225 ASP A N 1
ATOM 8944 C CA . ASP A 1 1225 ? -14.428 10.182 28.103 1.00 97.75 1225 ASP A CA 1
ATOM 8945 C C . ASP A 1 1225 ? -14.313 9.632 29.537 1.00 97.75 1225 ASP A C 1
ATOM 8947 O O . ASP A 1 1225 ? -13.288 9.818 30.194 1.00 97.75 1225 ASP A O 1
ATOM 8951 N N . THR A 1 1226 ? -15.330 8.889 29.990 1.00 97.31 1226 THR A N 1
ATOM 8952 C CA . THR A 1 1226 ? -15.331 8.236 31.309 1.00 97.31 1226 THR A CA 1
ATOM 8953 C C . THR A 1 1226 ? -14.202 7.211 31.422 1.00 97.31 1226 THR A C 1
ATOM 8955 O O . THR A 1 1226 ? -13.424 7.266 32.371 1.00 97.31 1226 THR A O 1
ATOM 8958 N N . ALA A 1 1227 ? -14.061 6.314 30.443 1.00 97.44 1227 ALA A N 1
ATOM 8959 C CA . ALA A 1 1227 ? -13.035 5.275 30.478 1.00 97.44 1227 ALA A CA 1
ATOM 8960 C C . ALA A 1 1227 ? -11.612 5.840 30.340 1.00 97.44 1227 ALA A C 1
ATOM 8962 O O . ALA A 1 1227 ? -10.693 5.357 30.993 1.00 97.44 1227 ALA A O 1
ATOM 8963 N N . LEU A 1 1228 ? -11.412 6.904 29.550 1.00 95.88 1228 LEU A N 1
ATOM 8964 C CA . LEU A 1 1228 ? -10.126 7.609 29.486 1.00 95.88 1228 LEU A CA 1
ATOM 8965 C C . LEU A 1 1228 ? -9.783 8.366 30.784 1.00 95.88 1228 LEU A C 1
ATOM 8967 O O . LEU A 1 1228 ? -8.632 8.778 30.949 1.00 95.88 1228 LEU A O 1
ATOM 8971 N N . ALA A 1 1229 ? -10.729 8.548 31.710 1.00 94.81 1229 ALA A N 1
ATOM 8972 C CA . ALA A 1 1229 ? -10.461 9.049 33.058 1.00 94.81 1229 ALA A CA 1
ATOM 8973 C C . ALA A 1 1229 ? -10.113 7.933 34.068 1.00 94.81 1229 ALA A C 1
ATOM 8975 O O . ALA A 1 1229 ? -9.464 8.228 35.069 1.00 94.81 1229 ALA A O 1
ATOM 8976 N N . GLY A 1 1230 ? -10.508 6.679 33.808 1.00 92.50 1230 GLY A N 1
ATOM 8977 C CA . GLY A 1 1230 ? -10.284 5.515 34.678 1.00 92.50 1230 GLY A CA 1
ATOM 8978 C C . GLY A 1 1230 ? -8.845 4.978 34.689 1.00 92.50 1230 GLY A C 1
ATOM 8979 O O . GLY A 1 1230 ? -7.945 5.558 34.085 1.00 92.50 1230 GLY A O 1
ATOM 8980 N N . ASP A 1 1231 ? -8.592 3.866 35.379 1.00 90.44 1231 ASP A N 1
ATOM 8981 C CA . ASP A 1 1231 ? -7.234 3.294 35.490 1.00 90.44 1231 ASP A CA 1
ATOM 8982 C C . ASP A 1 1231 ? -6.884 2.377 34.304 1.00 90.44 1231 ASP A C 1
ATOM 8984 O O . ASP A 1 1231 ? -5.742 2.369 33.842 1.00 90.44 1231 ASP A O 1
ATOM 8988 N N . ASP A 1 1232 ? -7.868 1.635 33.781 1.00 91.31 1232 ASP A N 1
ATOM 8989 C CA . ASP A 1 1232 ? -7.716 0.670 32.680 1.00 91.31 1232 ASP A CA 1
ATOM 8990 C C . ASP A 1 1232 ? -8.777 0.939 31.591 1.00 91.31 1232 ASP A C 1
ATOM 8992 O O . ASP A 1 1232 ? -9.819 0.270 31.544 1.00 91.31 1232 ASP A O 1
ATOM 8996 N N . PRO A 1 1233 ? -8.532 1.923 30.696 1.00 94.62 1233 PRO A N 1
ATOM 8997 C CA . PRO A 1 1233 ? -9.517 2.343 29.703 1.00 94.62 1233 PRO A CA 1
ATOM 8998 C C . PRO A 1 1233 ? -9.943 1.225 28.743 1.00 94.62 1233 PRO A C 1
ATOM 9000 O O . PRO A 1 1233 ? -11.089 1.207 28.298 1.00 94.62 1233 PRO A O 1
ATOM 9003 N N . VAL A 1 1234 ? -9.050 0.272 28.440 1.00 94.38 1234 VAL A N 1
ATOM 9004 C CA . VAL A 1 1234 ? -9.346 -0.872 27.558 1.00 94.38 1234 VAL A CA 1
ATOM 9005 C C . VAL A 1 1234 ? -10.398 -1.773 28.200 1.00 94.38 1234 VAL A C 1
ATOM 9007 O O . VAL A 1 1234 ? -11.410 -2.097 27.572 1.00 94.38 1234 VAL A O 1
ATOM 9010 N N . THR A 1 1235 ? -10.194 -2.159 29.462 1.00 94.56 1235 THR A N 1
ATOM 9011 C CA . THR A 1 1235 ? -11.136 -3.019 30.192 1.00 94.56 1235 THR A CA 1
ATOM 9012 C C . THR A 1 1235 ? -12.468 -2.314 30.442 1.00 94.56 1235 THR A C 1
ATOM 9014 O O . THR A 1 1235 ? -13.524 -2.941 30.316 1.00 94.56 1235 THR A O 1
ATOM 9017 N N . GLU A 1 1236 ? -12.444 -1.017 30.759 1.00 96.75 1236 GLU A N 1
ATOM 9018 C CA . GLU A 1 1236 ? -13.653 -0.215 30.975 1.00 96.75 1236 GLU A CA 1
ATOM 9019 C C . GLU A 1 1236 ? -14.486 -0.069 29.689 1.00 96.75 1236 GLU A C 1
ATOM 9021 O O . GLU A 1 1236 ? -15.701 -0.296 29.714 1.00 96.75 1236 GLU A O 1
ATOM 9026 N N . LEU A 1 1237 ? -13.851 0.188 28.540 1.00 97.25 1237 LEU A N 1
ATOM 9027 C CA . LEU A 1 1237 ? -14.546 0.254 27.249 1.00 97.25 1237 LEU A CA 1
ATOM 9028 C C . LEU A 1 1237 ? -15.081 -1.103 26.794 1.00 97.25 1237 LEU A C 1
ATOM 9030 O O . LEU A 1 1237 ? -16.240 -1.186 26.382 1.00 97.25 1237 LEU A O 1
ATOM 9034 N N . CYS A 1 1238 ? -14.318 -2.185 26.960 1.00 97.31 1238 CYS A N 1
ATOM 9035 C CA . CYS A 1 1238 ? -14.815 -3.534 26.684 1.00 97.31 1238 CYS A CA 1
ATOM 9036 C C . CYS A 1 1238 ? -15.987 -3.914 27.613 1.00 97.31 1238 CYS A C 1
ATOM 9038 O O . CYS A 1 1238 ? -16.928 -4.594 27.195 1.00 97.31 1238 CYS A O 1
ATOM 9040 N N . ALA A 1 1239 ? -15.995 -3.449 28.871 1.00 97.31 1239 ALA A N 1
ATOM 9041 C CA . ALA A 1 1239 ? -17.120 -3.640 29.792 1.00 97.31 1239 ALA A CA 1
ATOM 9042 C C . ALA A 1 1239 ? -18.371 -2.849 29.371 1.00 97.31 1239 ALA A C 1
ATOM 9044 O O . ALA A 1 1239 ? -19.492 -3.370 29.454 1.00 97.31 1239 ALA A O 1
ATOM 9045 N N . TRP A 1 1240 ? -18.197 -1.632 28.852 1.00 97.88 1240 TRP A N 1
ATOM 9046 C CA . TRP A 1 1240 ? -19.285 -0.873 28.240 1.00 97.88 1240 TRP A CA 1
ATOM 9047 C C . TRP A 1 1240 ? -19.811 -1.564 26.972 1.00 97.88 1240 TRP A C 1
ATOM 9049 O O . TRP A 1 1240 ? -21.021 -1.769 26.867 1.00 97.88 1240 TRP A O 1
ATOM 9059 N N . GLN A 1 1241 ? -18.942 -2.027 26.067 1.00 98.00 1241 GLN A N 1
ATOM 9060 C CA . GLN A 1 1241 ? -19.342 -2.769 24.861 1.00 98.00 1241 GLN A CA 1
ATOM 9061 C C . GLN A 1 1241 ? -20.094 -4.066 25.198 1.00 98.00 1241 GLN A C 1
ATOM 9063 O O . GLN A 1 1241 ? -21.153 -4.313 24.627 1.00 98.00 1241 GLN A O 1
ATOM 9068 N N . ARG A 1 1242 ? -19.650 -4.847 26.196 1.00 97.69 1242 ARG A N 1
ATOM 9069 C CA . ARG A 1 1242 ? -20.418 -5.994 26.728 1.00 97.69 1242 ARG A CA 1
ATOM 9070 C C . ARG A 1 1242 ? -21.813 -5.594 27.213 1.00 97.69 1242 ARG A C 1
ATOM 9072 O O . ARG A 1 1242 ? -22.787 -6.294 26.949 1.00 97.69 1242 ARG A O 1
ATOM 9079 N N . THR A 1 1243 ? -21.931 -4.453 27.893 1.00 97.75 1243 THR A N 1
ATOM 9080 C CA . THR A 1 1243 ? -23.230 -3.925 28.349 1.00 97.75 1243 THR A CA 1
ATOM 9081 C C . THR A 1 1243 ? -24.128 -3.538 27.165 1.00 97.75 1243 THR A C 1
ATOM 9083 O O . THR A 1 1243 ? -25.345 -3.719 27.229 1.00 97.75 1243 THR A O 1
ATOM 9086 N N . ARG A 1 1244 ? -23.551 -3.047 26.059 1.00 97.31 1244 ARG A N 1
ATOM 9087 C CA . ARG A 1 1244 ? -24.278 -2.763 24.810 1.00 97.31 1244 ARG A CA 1
ATOM 9088 C C . ARG A 1 1244 ? -24.728 -4.041 24.107 1.00 97.31 1244 ARG A C 1
ATOM 9090 O O . ARG A 1 1244 ? -25.907 -4.147 23.782 1.00 97.31 1244 ARG A O 1
ATOM 9097 N N . LEU A 1 1245 ? -23.844 -5.028 23.981 1.00 97.06 1245 LEU A N 1
ATOM 9098 C CA . LEU A 1 1245 ? -24.139 -6.359 23.447 1.00 97.06 1245 LEU A CA 1
ATOM 9099 C C . LEU A 1 1245 ? -25.268 -7.057 24.228 1.00 97.06 1245 LEU A C 1
ATOM 9101 O O . LEU A 1 1245 ? -26.188 -7.600 23.622 1.00 97.06 1245 LEU A O 1
ATOM 9105 N N . ALA A 1 1246 ? -25.262 -6.987 25.563 1.00 96.81 1246 ALA A N 1
ATOM 9106 C CA . ALA A 1 1246 ? -26.354 -7.506 26.390 1.00 96.81 1246 ALA A CA 1
ATOM 9107 C C . ALA A 1 1246 ? -27.690 -6.795 26.096 1.00 96.81 1246 ALA A C 1
ATOM 9109 O O . ALA A 1 1246 ? -28.689 -7.449 25.801 1.00 96.81 1246 ALA A O 1
ATOM 9110 N N . ARG A 1 1247 ? -27.702 -5.453 26.075 1.00 96.00 1247 ARG A N 1
ATOM 9111 C CA . ARG A 1 1247 ? -28.902 -4.652 25.757 1.00 96.00 1247 ARG A CA 1
ATOM 9112 C C . ARG A 1 1247 ? -29.426 -4.863 24.334 1.00 96.00 1247 ARG A C 1
ATOM 9114 O O . ARG A 1 1247 ? -30.623 -4.671 24.116 1.00 96.00 1247 ARG A O 1
ATOM 9121 N N . TRP A 1 1248 ? -28.542 -5.195 23.392 1.00 96.00 1248 TRP A N 1
ATOM 9122 C CA . TRP A 1 1248 ? -28.858 -5.560 22.011 1.00 96.00 1248 TRP A CA 1
ATOM 9123 C C . TRP A 1 1248 ? -29.521 -6.941 21.941 1.00 96.00 1248 TRP A C 1
ATOM 9125 O O . TRP A 1 1248 ? -30.612 -7.058 21.391 1.00 96.00 1248 TRP A O 1
ATOM 9135 N N . ARG A 1 1249 ? -28.930 -7.954 22.593 1.00 95.19 1249 ARG A N 1
ATOM 9136 C CA . ARG A 1 1249 ? -29.504 -9.307 22.725 1.00 95.19 1249 ARG A CA 1
ATOM 9137 C C . ARG A 1 1249 ? -30.882 -9.303 23.403 1.00 95.19 1249 ARG A C 1
ATOM 9139 O O . ARG A 1 1249 ? -31.761 -10.053 22.995 1.00 95.19 1249 ARG A O 1
ATOM 9146 N N . GLU A 1 1250 ? -31.082 -8.460 24.419 1.00 95.69 1250 GLU A N 1
ATOM 9147 C CA . GLU A 1 1250 ? -32.374 -8.299 25.109 1.00 95.69 1250 GLU A CA 1
ATOM 9148 C C . GLU A 1 1250 ? -33.461 -7.666 24.228 1.00 95.69 1250 GLU A C 1
ATOM 9150 O O . GLU A 1 1250 ? -34.634 -8.030 24.328 1.00 95.69 1250 GLU A O 1
ATOM 9155 N N . ARG A 1 1251 ? -33.094 -6.668 23.417 1.00 94.31 1251 ARG A N 1
ATOM 9156 C CA . ARG A 1 1251 ? -34.019 -5.905 22.574 1.00 94.31 1251 ARG A CA 1
ATOM 9157 C C . ARG A 1 1251 ? -33.253 -5.273 21.404 1.00 94.31 1251 ARG A C 1
ATOM 9159 O O . ARG A 1 1251 ? -32.721 -4.174 21.574 1.00 94.31 1251 ARG A O 1
ATOM 9166 N N . PRO A 1 1252 ? -33.209 -5.918 20.228 1.00 93.00 1252 PRO A N 1
ATOM 9167 C CA . PRO A 1 1252 ? -32.608 -5.318 19.048 1.00 93.00 1252 PRO A CA 1
ATOM 9168 C C . PRO A 1 1252 ? -33.504 -4.186 18.538 1.00 93.00 1252 PRO A C 1
ATOM 9170 O O . PRO A 1 1252 ? -34.676 -4.388 18.232 1.00 93.00 1252 PRO A O 1
ATOM 9173 N N . GLU A 1 1253 ? -32.956 -2.975 18.503 1.00 91.12 1253 GLU A N 1
ATOM 9174 C CA . GLU A 1 1253 ? -33.591 -1.777 17.951 1.00 91.12 1253 GLU A CA 1
ATOM 9175 C C . GLU A 1 1253 ? -32.497 -0.811 17.456 1.00 91.12 1253 GLU A C 1
ATOM 9177 O O . GLU A 1 1253 ? -31.405 -0.820 18.035 1.00 91.12 1253 GLU A O 1
ATOM 9182 N N . PRO A 1 1254 ? -32.745 0.053 16.448 1.00 89.62 1254 PRO A N 1
ATOM 9183 C CA . PRO A 1 1254 ? -31.702 0.894 15.846 1.00 89.62 1254 PRO A CA 1
ATOM 9184 C C . PRO A 1 1254 ? -30.898 1.742 16.847 1.00 89.62 1254 PRO A C 1
ATOM 9186 O O . PRO A 1 1254 ? -29.683 1.862 16.715 1.00 89.62 1254 PRO A O 1
ATOM 9189 N N . ALA A 1 1255 ? -31.534 2.236 17.917 1.00 91.31 1255 ALA A N 1
ATOM 9190 C CA . ALA A 1 1255 ? -30.879 2.988 19.000 1.00 91.31 1255 ALA A CA 1
ATOM 9191 C C . ALA A 1 1255 ? -29.814 2.191 19.784 1.00 91.31 1255 ALA A C 1
ATOM 9193 O O . ALA A 1 1255 ? -28.998 2.770 20.499 1.00 91.31 1255 ALA A O 1
ATOM 9194 N N . ARG A 1 1256 ? -29.830 0.858 19.684 1.00 94.44 1256 ARG A N 1
ATOM 9195 C CA . ARG A 1 1256 ? -28.880 -0.062 20.330 1.00 94.44 1256 ARG A CA 1
ATOM 9196 C C . ARG A 1 1256 ? -27.975 -0.770 19.323 1.00 94.44 1256 ARG A C 1
ATOM 9198 O O . ARG A 1 1256 ? -27.217 -1.654 19.726 1.00 94.44 1256 ARG A O 1
ATOM 9205 N N . SER A 1 1257 ? -28.068 -0.404 18.042 1.00 95.56 1257 SER A N 1
ATOM 9206 C CA . SER A 1 1257 ? -27.380 -1.090 16.953 1.00 95.56 1257 SER A CA 1
ATOM 9207 C C . SER A 1 1257 ? -25.861 -1.169 17.190 1.00 95.56 1257 SER A C 1
ATOM 9209 O O . SER A 1 1257 ? -25.241 -0.169 17.577 1.00 95.56 1257 SER A O 1
ATOM 9211 N N . PRO A 1 1258 ? -25.236 -2.326 16.905 1.00 96.31 1258 PRO A N 1
ATOM 9212 C CA . PRO A 1 1258 ? -23.784 -2.489 16.862 1.00 96.31 1258 PRO A CA 1
ATOM 9213 C C . PRO A 1 1258 ? -23.069 -1.500 15.934 1.00 96.31 1258 PRO A C 1
ATOM 9215 O O . PRO A 1 1258 ? -21.895 -1.221 16.174 1.00 96.31 1258 PRO A O 1
ATOM 9218 N N . ALA A 1 1259 ? -23.759 -0.904 14.950 1.00 94.81 1259 ALA A N 1
ATOM 9219 C CA . ALA A 1 1259 ? -23.205 0.122 14.059 1.00 94.81 1259 ALA A CA 1
ATOM 9220 C C . ALA A 1 1259 ? -22.535 1.289 14.814 1.00 94.81 1259 ALA A C 1
ATOM 9222 O O . ALA A 1 1259 ? -21.545 1.837 14.333 1.00 94.81 1259 ALA A O 1
ATOM 9223 N N . PHE A 1 1260 ? -23.033 1.624 16.013 1.00 93.62 1260 PHE A N 1
ATOM 9224 C CA . PHE A 1 1260 ? -22.493 2.692 16.861 1.00 93.62 1260 PHE A CA 1
ATOM 9225 C C . PHE A 1 1260 ? -21.366 2.230 17.796 1.00 93.62 1260 PHE A C 1
ATOM 9227 O O . PHE A 1 1260 ? -20.364 2.922 17.947 1.00 93.62 1260 PHE A O 1
ATOM 9234 N N . TRP A 1 1261 ? -21.532 1.087 18.471 1.00 95.50 1261 TRP A N 1
ATOM 9235 C CA . TRP A 1 1261 ? -20.666 0.699 19.596 1.00 95.50 1261 TRP A CA 1
ATOM 9236 C C . TRP A 1 1261 ? -19.634 -0.384 19.266 1.00 95.50 1261 TRP A C 1
ATOM 9238 O O . TRP A 1 1261 ? -18.605 -0.447 19.939 1.00 95.50 1261 TRP A O 1
ATOM 9248 N N . ALA A 1 1262 ? -19.866 -1.216 18.246 1.00 95.88 1262 ALA A N 1
ATOM 9249 C CA . ALA A 1 1262 ? -18.899 -2.228 17.805 1.00 95.88 1262 ALA A CA 1
ATOM 9250 C C . ALA A 1 1262 ? -17.793 -1.637 16.912 1.00 95.88 1262 ALA A C 1
ATOM 9252 O O . ALA A 1 1262 ? -16.740 -2.247 16.757 1.00 95.88 1262 ALA A O 1
ATOM 9253 N N . ALA A 1 1263 ? -18.016 -0.425 16.394 1.00 94.00 1263 ALA A N 1
ATOM 9254 C CA . ALA A 1 1263 ? -17.010 0.416 15.753 1.00 94.00 1263 ALA A CA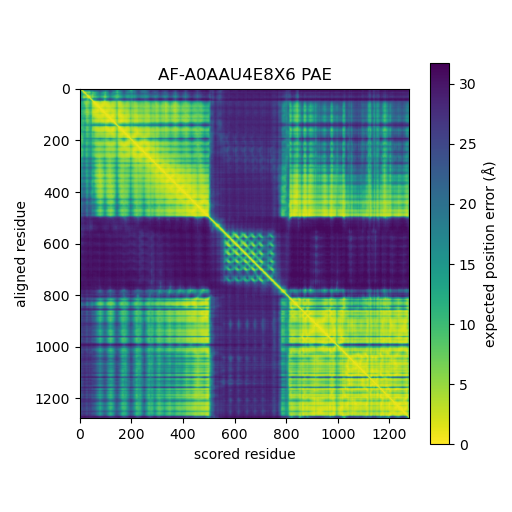 1
ATOM 9255 C C . ALA A 1 1263 ? -15.817 0.736 16.666 1.00 94.00 1263 ALA A C 1
ATOM 9257 O O . ALA A 1 1263 ? -14.703 0.925 16.180 1.00 94.00 1263 ALA A O 1
ATOM 9258 N N . LEU A 1 1264 ? -16.071 0.892 17.970 1.00 96.44 1264 LEU A N 1
ATOM 9259 C CA . LEU A 1 1264 ? -15.096 1.406 18.923 1.00 96.44 1264 LEU A CA 1
ATOM 9260 C C . LEU A 1 1264 ? -13.974 0.391 19.157 1.00 96.44 1264 LEU A C 1
ATOM 9262 O O . LEU A 1 1264 ? -14.220 -0.775 19.468 1.00 96.44 1264 LEU A O 1
ATOM 9266 N N . THR A 1 1265 ? -12.743 0.878 19.078 1.00 95.00 1265 THR A N 1
ATOM 9267 C CA . THR A 1 1265 ? -11.532 0.132 19.403 1.00 95.00 1265 THR A CA 1
ATOM 9268 C C . THR A 1 1265 ? -10.537 1.029 20.138 1.00 95.00 1265 THR A C 1
ATOM 9270 O O . THR A 1 1265 ? -10.630 2.257 20.083 1.00 95.00 1265 THR A O 1
ATOM 9273 N N . CYS A 1 1266 ? -9.568 0.425 20.818 1.00 94.44 1266 CYS A N 1
ATOM 9274 C CA . CYS A 1 1266 ? -8.463 1.133 21.456 1.00 94.44 1266 CYS A CA 1
ATOM 9275 C C . CYS A 1 1266 ? -7.151 0.595 20.919 1.00 94.44 1266 CYS A C 1
ATOM 9277 O O . CYS A 1 1266 ? -6.869 -0.585 21.101 1.00 94.44 1266 CYS A O 1
ATOM 9279 N N . LEU A 1 1267 ? -6.328 1.449 20.319 1.00 93.69 1267 LEU A N 1
ATOM 9280 C CA . LEU A 1 1267 ? -4.916 1.144 20.159 1.00 93.69 1267 LEU A CA 1
ATOM 9281 C C . LEU A 1 1267 ? -4.230 1.397 21.500 1.00 93.69 1267 LEU A C 1
ATOM 9283 O O . LEU A 1 1267 ? -4.220 2.522 21.996 1.00 93.69 1267 LEU A O 1
ATOM 9287 N N . ASP A 1 1268 ? -3.679 0.337 22.079 1.00 89.75 1268 ASP A N 1
ATOM 9288 C CA . ASP A 1 1268 ? -2.843 0.393 23.273 1.00 89.75 1268 ASP A CA 1
ATOM 9289 C C . ASP A 1 1268 ? -1.379 0.300 22.841 1.00 89.75 1268 ASP A C 1
ATOM 9291 O O . ASP A 1 1268 ? -0.989 -0.631 22.136 1.00 89.75 1268 ASP A O 1
ATOM 9295 N N . ALA A 1 1269 ? -0.583 1.276 23.260 1.00 84.94 1269 ALA A N 1
ATOM 9296 C CA . ALA A 1 1269 ? 0.846 1.379 23.015 1.00 84.94 1269 ALA A CA 1
ATOM 9297 C C . ALA A 1 1269 ? 1.653 1.410 24.333 1.00 84.94 1269 ALA A C 1
ATOM 9299 O O . ALA A 1 1269 ? 2.884 1.446 24.298 1.00 84.94 1269 ALA A O 1
ATOM 9300 N N . ALA A 1 1270 ? 1.000 1.402 25.501 1.00 69.94 1270 ALA A N 1
ATOM 9301 C CA . ALA A 1 1270 ? 1.619 1.757 26.779 1.00 69.94 1270 ALA A CA 1
ATOM 9302 C C . ALA A 1 1270 ? 2.663 0.739 27.280 1.00 69.94 1270 ALA A C 1
ATOM 9304 O O . ALA A 1 1270 ? 3.577 1.111 28.016 1.00 69.94 1270 ALA A O 1
ATOM 9305 N N . ALA A 1 1271 ? 2.536 -0.532 26.881 1.00 58.66 1271 ALA A N 1
ATOM 9306 C CA . ALA A 1 1271 ? 3.337 -1.648 27.393 1.00 58.66 1271 ALA A CA 1
ATOM 9307 C C . ALA A 1 1271 ? 4.387 -2.210 26.411 1.00 58.66 1271 ALA A C 1
ATOM 9309 O O . ALA A 1 1271 ? 5.068 -3.179 26.754 1.00 58.66 1271 ALA A O 1
ATOM 9310 N N . ASP A 1 1272 ? 4.503 -1.651 25.203 1.00 56.62 1272 ASP A N 1
ATOM 9311 C CA . ASP A 1 1272 ? 5.394 -2.166 24.153 1.00 56.62 1272 ASP A CA 1
ATOM 9312 C C . ASP A 1 1272 ? 6.841 -1.682 24.329 1.00 56.62 1272 ASP A C 1
ATOM 9314 O O . ASP A 1 1272 ? 7.072 -0.569 24.802 1.00 56.62 1272 ASP A O 1
ATOM 9318 N N . GLY A 1 1273 ? 7.816 -2.506 23.917 1.00 49.09 1273 GLY A N 1
ATOM 9319 C CA . GLY A 1 1273 ? 9.244 -2.176 23.967 1.00 49.09 1273 GLY A CA 1
ATOM 9320 C C . GLY A 1 1273 ? 9.532 -0.824 23.311 1.00 49.09 1273 GLY A C 1
ATOM 9321 O O . GLY A 1 1273 ? 9.320 -0.653 22.114 1.00 49.09 1273 GLY A O 1
ATOM 9322 N N . GLN A 1 1274 ? 9.962 0.152 24.111 1.00 46.62 1274 GLN A N 1
ATOM 9323 C CA . GLN A 1 1274 ? 9.897 1.561 23.728 1.00 46.62 1274 GLN A CA 1
ATOM 9324 C C . GLN A 1 1274 ? 11.040 1.974 22.794 1.00 46.62 1274 GLN A C 1
ATOM 9326 O O . GLN A 1 1274 ? 12.161 2.217 23.240 1.00 46.62 1274 GLN A O 1
ATOM 9331 N N . THR A 1 1275 ? 10.720 2.147 21.513 1.00 42.28 1275 THR A N 1
ATOM 9332 C CA . THR A 1 1275 ? 11.580 2.823 20.532 1.00 42.28 1275 THR A CA 1
ATOM 9333 C C . THR A 1 1275 ? 11.490 4.341 20.735 1.00 42.28 1275 THR A C 1
ATOM 9335 O O . THR A 1 1275 ? 10.716 5.044 20.077 1.00 42.28 1275 THR A O 1
ATOM 9338 N N . TRP A 1 1276 ? 12.236 4.856 21.712 1.00 38.53 1276 TRP A N 1
ATOM 9339 C CA . TRP A 1 1276 ? 12.312 6.293 21.984 1.00 38.53 1276 TRP A CA 1
ATOM 9340 C C . TRP A 1 1276 ? 13.117 7.019 20.901 1.00 38.53 1276 TRP A C 1
ATOM 9342 O O . TRP A 1 1276 ? 14.235 6.616 20.581 1.00 38.53 1276 TRP A O 1
ATOM 9352 N N . VAL A 1 1277 ? 12.599 8.141 20.396 1.00 34.47 1277 VAL A N 1
ATOM 9353 C CA . VAL A 1 1277 ? 13.435 9.100 19.651 1.00 34.47 1277 VAL A CA 1
ATOM 9354 C C . VAL A 1 1277 ? 14.327 9.845 20.637 1.00 34.47 1277 VAL A C 1
ATOM 9356 O O . VAL A 1 1277 ? 13.867 10.240 21.710 1.00 34.47 1277 VAL A O 1
ATOM 9359 N N . ARG A 1 1278 ? 15.589 10.052 20.257 1.00 28.02 1278 ARG A N 1
ATOM 9360 C CA . ARG A 1 1278 ? 16.496 11.011 20.898 1.00 28.02 1278 ARG A CA 1
ATOM 9361 C C . ARG A 1 1278 ? 16.502 12.340 20.164 1.00 28.02 1278 ARG A C 1
ATOM 9363 O O . ARG A 1 1278 ? 16.580 12.289 18.920 1.00 28.02 1278 ARG A O 1
#

Solvent-accessible surface area (backbone atoms only — not comparable to full-atom values): 69710 Å² total; per-residue (Å²): 144,78,84,85,73,76,63,64,104,57,76,63,101,70,76,72,58,76,94,56,61,84,50,85,32,64,48,78,78,29,61,70,51,30,49,73,73,71,43,80,54,91,81,56,75,95,77,50,25,75,80,40,52,61,69,56,43,52,51,50,53,51,49,36,53,54,34,46,54,50,20,52,50,27,42,71,30,46,21,54,54,56,18,51,53,28,31,53,49,27,34,53,41,16,58,44,59,58,34,66,38,50,33,38,38,33,35,20,53,45,15,51,47,26,44,79,56,68,39,53,65,61,12,50,53,29,18,53,48,44,52,58,49,47,68,56,46,57,74,53,52,81,76,70,65,64,69,71,55,47,53,46,42,47,50,21,41,53,47,16,48,52,53,49,31,51,52,22,36,75,68,37,39,41,67,60,20,50,53,54,49,52,59,48,49,56,50,38,52,48,30,37,68,55,57,96,78,52,54,62,77,93,68,49,29,80,87,40,61,66,43,52,51,52,51,54,53,45,31,54,43,31,19,37,42,11,27,39,69,61,24,50,53,50,42,53,53,49,52,52,55,45,54,78,50,41,82,42,81,92,46,26,73,58,35,56,50,50,55,50,51,45,46,52,52,48,21,52,49,28,46,61,68,76,33,51,71,63,15,43,52,41,30,51,54,48,26,74,72,44,64,64,62,65,12,27,60,30,29,46,52,38,15,52,53,29,44,74,76,63,39,50,69,63,12,51,52,31,23,51,54,17,26,52,49,24,50,77,74,60,30,48,39,63,24,19,53,34,26,38,53,47,14,50,55,27,47,75,76,60,43,42,69,61,13,46,54,25,33,54,50,16,40,54,41,23,61,74,21,59,36,61,61,51,48,34,54,36,23,49,51,52,14,48,38,25,46,76,73,64,39,54,72,57,13,51,56,25,30,52,49,21,37,50,55,17,59,71,70,67,44,40,67,48,34,42,51,34,38,43,51,43,19,46,49,37,48,72,68,55,86,46,56,63,64,16,44,72,37,30,53,30,38,21,50,42,42,52,58,54,35,51,71,37,65,26,70,31,45,24,45,36,42,38,64,54,52,17,33,52,39,39,20,53,44,54,52,52,31,60,74,70,65,38,49,64,64,49,36,56,48,43,51,49,66,48,18,41,18,48,41,72,59,95,69,80,85,66,90,76,82,68,81,80,77,94,80,86,87,81,90,68,95,75,77,84,77,70,61,66,72,61,62,73,70,72,79,67,86,83,80,89,87,81,86,87,83,88,84,90,89,87,78,90,83,77,92,74,81,90,76,86,78,77,44,90,50,63,49,75,64,50,76,50,77,54,74,51,77,47,80,67,60,85,78,84,84,79,86,78,82,78,69,84,63,59,49,32,65,21,31,41,37,41,39,37,44,36,44,36,40,38,41,40,48,51,54,88,59,86,79,80,86,83,81,76,65,58,64,46,42,71,30,45,38,36,44,39,36,42,35,44,35,42,38,37,38,41,45,48,73,70,85,83,77,74,84,59,74,53,48,81,39,44,41,43,41,42,38,43,37,44,37,45,39,38,37,42,73,66,90,78,85,84,87,78,75,76,76,55,58,80,42,46,42,59,37,50,38,48,40,48,38,46,40,54,47,76,78,99,67,79,94,79,71,86,80,78,76,91,69,93,76,76,86,74,85,83,78,80,86,85,62,95,45,73,68,81,55,77,59,78,53,80,53,79,56,77,83,78,90,88,89,84,85,80,91,76,86,90,80,89,85,88,87,86,90,85,80,82,80,83,75,82,79,82,73,82,87,68,55,69,70,59,53,52,50,53,51,49,51,62,51,54,66,70,49,72,59,91,79,54,63,38,44,49,73,66,78,58,63,59,42,61,46,72,49,52,43,65,32,73,34,97,91,46,81,64,74,60,58,62,44,52,51,51,18,28,66,76,45,72,48,87,80,79,88,58,72,72,40,42,74,52,56,72,68,50,99,70,37,61,36,38,46,36,42,35,37,76,32,85,33,39,36,36,30,38,36,36,54,88,44,58,85,55,73,46,64,49,80,35,57,42,71,40,52,52,49,35,43,50,56,46,56,64,29,36,41,42,57,56,92,95,47,48,69,69,52,19,41,52,48,11,53,27,58,73,18,31,20,19,64,69,15,38,54,48,50,19,42,49,41,19,71,48,72,55,58,71,67,60,55,56,47,52,53,49,46,41,73,71,45,94,38,56,25,38,41,33,37,29,55,19,45,90,44,26,59,60,44,68,49,59,22,32,57,71,77,47,80,72,96,71,77,58,83,85,51,55,66,80,23,36,94,71,80,53,29,40,44,78,46,30,30,58,31,31,45,64,42,55,40,37,46,30,46,71,46,33,52,77,42,39,43,34,56,47,30,32,34,39,32,43,88,46,49,73,84,40,97,67,28,51,46,65,52,90,76,52,81,86,34,73,46,30,50,51,39,38,51,48,56,74,74,38,74,50,34,72,82,66,94,47,30,72,67,51,41,63,34,65,70,47,19,74,64,47,53,30,60,60,34,69,46,52,18,38,26,39,41,36,33,34,58,35,46,74,54,97,52,67,50,22,41,56,15,22,44,50,35,20,21,42,42,87,55,91,61,81,50,72,59,60,78,48,15,23,45,45,21,14,42,38,57,67,72,42,88,49,71,26,32,23,38,27,34,32,42,49,25,35,26,36,44,35,30,39,49,33,89,46,50,30,8,52,52,50,32,39,33,31,34,8,22,29,29,39,37,24,14,31,41,31,61,68,39,27,72,73,37,86,95,48,48,55,48,41,57,47,54,50,49,51,58,53,19,62,69,52,93,53,39,55,57,47,45,40,50,50,44,45,52,45,52,51,52,23,75,76,51,64,39,65,72,49,23,51,61,66,57,47,29,57,45,31,38,47,47,71,55,46,41,80,45,65,68,132

Sequence (1278 aa):
MLAGFPPPLTPPDRPLPPELAGSSSHGYNCRCVATYFGLNPARYGELPACSLTEAEYHGLLVEAVDVQGEAKRLAAARDVTGAQRQYARMRQLAHRLDRTDLELAAVSDLATVCYSAGDLRNARQCAEAVLTVFAVITKAIVHFGQYVELRMIEGSREVAERVLISLSTEDGDVSRARELLADQRRRALFRKAAEPGQFPREQLDPHGADELELRILEVRVQIAAGDPAGARTALEEILAALAAIADVGEVRDQVVSLQAMARAERARVRQAGGEEEDAAADLLRLSARHGGPTAAKFDVQLAETRALDGDFPGAIAAIVAARDELAAVGLTGDVAEASHALGTLLLLAGDVAQARAQFEHAGKLWTANGDTPGARRLDLALARCAAAEGDWPAAKAHAARAQESARASGEWLECLRADFVTATIEYTRGDDLRAALELLLPVALAAQEYRFEFASPEARTAWASGVAGPATALLMTLLTQLGETRLTAELIERACAVGAYTEDRTLDLTGKVPTLDRLTAAGAEPESLAVARERAAAVGGSERPEQLAAARGSDRPESLEPVAAGGGLEGVGARESFAVAGGSDRPEPLEPLEPVAAGGGLEGVGVRESFAVAGGSDRPESLEPLEPVAAGGGLEGVGVRESLAVAGGSDRPESLEPVAAVGGLEGVGARESLAVAGGSDRSEPPERAAAGGGLERAGVRESFAVAGGSGRPEQLAAARGSDRPESLEPVAAGGGLERAGARESLAVAGDSDRSEPLDPATAAGGQERAEARELAVAGGSPLTVHARASARAAGESLPLAALGAVTAALPLRLAPPPDLRWSPGRPMELDRWLGLAAERYHLRRQATETVATWPAATPERETFVLRFTDAGHTFLSWRTTEDLDTVHTHAVNAELVETARGYLAAASPTPHEGESVADAVRRSLADDALGGAAGEQRLARVLALNLLPADLVGELRRAAAAGRRRPLLRVQPSPGLAAVPWGLLALPDRRPARGTVDEIGSCFDGDDRVLDLADVALLAPAGIPRRPSAPDGPPAYLLDPRIPGQSAFGELGSVLGKQHESSPLIRHLDAQLEAGPVRPSAAKGLELVRRTDTDRRLLAELLSGPCSRLVFVGHVSRVRDDHGAQTALHLSCAAELPGTAAPIGAHRPFTAADLALSRVDTMPARVALIGCASASDFGLAEPFGVLLAAVAAGAGLVAATVWALPTSAAVPGADPMAELVVAVDTALAGDDPVTELCAWQRTRLARWRERPEPARSPAFWAALTCLDAAADGQTWVR